Protein AF-0000000083913871 (afdb_homodimer)

Structure (mmCIF, N/CA/C/O backbone):
data_AF-0000000083913871-model_v1
#
loop_
_entity.id
_entity.type
_entity.pdbx_description
1 polymer 'HD domain-containing protein'
#
loop_
_atom_site.group_PDB
_atom_site.id
_atom_site.type_symbol
_atom_site.label_atom_id
_atom_site.label_alt_id
_atom_site.label_comp_id
_atom_site.label_asym_id
_atom_site.label_entity_id
_atom_site.label_seq_id
_atom_site.pdbx_PDB_ins_code
_atom_site.Cartn_x
_atom_site.Cartn_y
_atom_site.Cartn_z
_atom_site.occupancy
_atom_site.B_iso_or_equiv
_atom_site.auth_seq_id
_atom_site.auth_comp_id
_atom_site.auth_asym_id
_atom_site.auth_atom_id
_atom_site.pdbx_PDB_model_num
ATOM 1 N N . MET A 1 1 ? -36.656 -20.484 3.844 1 24.55 1 MET A N 1
ATOM 2 C CA . MET A 1 1 ? -36.531 -19.266 3.055 1 24.55 1 MET A CA 1
ATOM 3 C C . MET A 1 1 ? -35.25 -18.531 3.4 1 24.55 1 MET A C 1
ATOM 5 O O . MET A 1 1 ? -34.594 -17.953 2.523 1 24.55 1 MET A O 1
ATOM 9 N N . ALA A 1 2 ? -34.938 -18.344 4.68 1 31.7 2 ALA A N 1
ATOM 10 C CA . ALA A 1 2 ? -33.688 -17.734 5.098 1 31.7 2 ALA A CA 1
ATOM 11 C C . ALA A 1 2 ? -32.5 -18.578 4.664 1 31.7 2 ALA A C 1
ATOM 13 O O . ALA A 1 2 ? -31.438 -18.047 4.312 1 31.7 2 ALA A O 1
ATOM 14 N N . ASP A 1 3 ? -32.594 -19.797 4.809 1 33.78 3 ASP A N 1
ATOM 15 C CA . ASP A 1 3 ? -31.531 -20.719 4.383 1 33.78 3 ASP A CA 1
ATOM 16 C C . ASP A 1 3 ? -31.25 -20.562 2.893 1 33.78 3 ASP A C 1
ATOM 18 O O . ASP A 1 3 ? -30.094 -20.703 2.461 1 33.78 3 ASP A O 1
ATOM 22 N N . THR A 1 4 ? -32.25 -20.312 2.215 1 34.88 4 THR A N 1
ATOM 23 C CA . THR A 1 4 ? -32.156 -20.203 0.763 1 34.88 4 THR A CA 1
ATOM 24 C C . THR A 1 4 ? -31.531 -18.875 0.36 1 34.88 4 THR A C 1
ATOM 26 O O . THR A 1 4 ? -30.781 -18.797 -0.611 1 34.88 4 THR A O 1
ATOM 29 N N . VAL A 1 5 ? -31.891 -17.812 1.028 1 36.75 5 VAL A N 1
ATOM 30 C CA . VAL A 1 5 ? -31.312 -16.516 0.689 1 36.75 5 VAL A CA 1
ATOM 31 C C . VAL A 1 5 ? -29.828 -16.5 1.04 1 36.75 5 VAL A C 1
ATOM 33 O O . VAL A 1 5 ? -29.016 -15.969 0.281 1 36.75 5 VAL A O 1
ATOM 36 N N . SER A 1 6 ? -29.453 -16.969 2.238 1 42.53 6 SER A N 1
ATOM 37 C CA . SER A 1 6 ? -28.047 -17.109 2.594 1 42.53 6 SER A CA 1
ATOM 38 C C . SER A 1 6 ? -27.297 -18 1.604 1 42.53 6 SER A C 1
ATOM 40 O O . SER A 1 6 ? -26.172 -17.703 1.229 1 42.53 6 SER A O 1
ATOM 42 N N . GLU A 1 7 ? -27.984 -19.047 1.246 1 42.94 7 GLU A N 1
ATOM 43 C CA . GLU A 1 7 ? -27.469 -19.938 0.213 1 42.94 7 GLU A CA 1
ATOM 44 C C . GLU A 1 7 ? -27.422 -19.234 -1.143 1 42.94 7 GLU A C 1
ATOM 46 O O . GLU A 1 7 ? -26.469 -19.438 -1.909 1 42.94 7 GLU A O 1
ATOM 51 N N . ILE A 1 8 ? -28.484 -18.484 -1.427 1 42.75 8 ILE A N 1
ATOM 52 C CA . ILE A 1 8 ? -28.562 -17.781 -2.699 1 42.75 8 ILE A CA 1
ATOM 53 C C . ILE A 1 8 ? -27.516 -16.672 -2.748 1 42.75 8 ILE A C 1
ATOM 55 O O . ILE A 1 8 ? -26.859 -16.469 -3.777 1 42.75 8 ILE A O 1
ATOM 59 N N . MET A 1 9 ? -27.391 -15.859 -1.731 1 47.94 9 MET A N 1
ATOM 60 C CA . MET A 1 9 ? -26.375 -14.82 -1.629 1 47.94 9 MET A CA 1
ATOM 61 C C . MET A 1 9 ? -24.969 -15.438 -1.635 1 47.94 9 MET A C 1
ATOM 63 O O . MET A 1 9 ? -24.016 -14.789 -2.051 1 47.94 9 MET A O 1
ATOM 67 N N . GLU A 1 10 ? -24.969 -16.719 -1.161 1 56.38 10 GLU A N 1
ATOM 68 C CA . GLU A 1 10 ? -23.734 -17.484 -1.134 1 56.38 10 GLU A CA 1
ATOM 69 C C . GLU A 1 10 ? -23.312 -17.906 -2.539 1 56.38 10 GLU A C 1
ATOM 71 O O . GLU A 1 10 ? -22.141 -18.188 -2.785 1 56.38 10 GLU A O 1
ATOM 76 N N . ASN A 1 11 ? -24.188 -17.781 -3.48 1 65.75 11 ASN A N 1
ATOM 77 C CA . ASN A 1 11 ? -23.859 -18.344 -4.785 1 65.75 11 ASN A CA 1
ATOM 78 C C . ASN A 1 11 ? -23.703 -17.25 -5.844 1 65.75 11 ASN A C 1
ATOM 80 O O . ASN A 1 11 ? -23.688 -17.531 -7.039 1 65.75 11 ASN A O 1
ATOM 84 N N . LYS A 1 12 ? -23.656 -16 -5.344 1 79.44 12 LYS A N 1
ATOM 85 C CA . LYS A 1 12 ? -23.5 -14.953 -6.352 1 79.44 12 LYS A CA 1
ATOM 86 C C . LYS A 1 12 ? -22.062 -14.445 -6.418 1 79.44 12 LYS A C 1
ATOM 88 O O . LYS A 1 12 ? -21.359 -14.461 -5.414 1 79.44 12 LYS A O 1
ATOM 93 N N . ASN A 1 13 ? -21.672 -14.102 -7.637 1 89 13 ASN A N 1
ATOM 94 C CA . ASN A 1 13 ? -20.359 -13.516 -7.84 1 89 13 ASN A CA 1
ATOM 95 C C . ASN A 1 13 ? -20.188 -12.234 -7.023 1 89 13 ASN A C 1
ATOM 97 O O . ASN A 1 13 ? -21.156 -11.523 -6.766 1 89 13 ASN A O 1
ATOM 101 N N . LYS A 1 14 ? -19.078 -12.055 -6.539 1 92.81 14 LYS A N 1
ATOM 102 C CA . LYS A 1 14 ? -18.734 -10.844 -5.801 1 92.81 14 LYS A CA 1
ATOM 103 C C . LYS A 1 14 ? -17.938 -9.875 -6.668 1 92.81 14 LYS A C 1
ATOM 105 O O . LYS A 1 14 ? -17.062 -10.289 -7.43 1 92.81 14 LYS A O 1
ATOM 110 N N . VAL A 1 15 ? -18.25 -8.641 -6.531 1 93.5 15 VAL A N 1
ATOM 111 C CA . VAL A 1 15 ? -17.578 -7.613 -7.332 1 93.5 15 VAL A CA 1
ATOM 112 C C . VAL A 1 15 ? -16.531 -6.895 -6.484 1 93.5 15 VAL A C 1
ATOM 114 O O . VAL A 1 15 ? -16.797 -6.516 -5.344 1 93.5 15 VAL A O 1
ATOM 117 N N . PHE A 1 16 ? -15.352 -6.77 -6.977 1 93.94 16 PHE A N 1
ATOM 118 C CA . PHE A 1 16 ? -14.266 -5.988 -6.395 1 93.94 16 PHE A CA 1
ATOM 119 C C . PHE A 1 16 ? -13.906 -4.809 -7.293 1 93.94 16 PHE A C 1
ATOM 121 O O . PHE A 1 16 ? -13.867 -4.941 -8.516 1 93.94 16 PHE A O 1
ATOM 128 N N . ASN A 1 17 ? -13.664 -3.668 -6.688 1 93.75 17 ASN A N 1
ATOM 129 C CA . ASN A 1 17 ? -13.188 -2.514 -7.441 1 93.75 17 ASN A CA 1
ATOM 130 C C . ASN A 1 17 ? -11.664 -2.43 -7.434 1 93.75 17 ASN A C 1
ATOM 132 O O . ASN A 1 17 ? -11.055 -2.205 -6.387 1 93.75 17 ASN A O 1
ATOM 136 N N . ASP A 1 18 ? -11.086 -2.549 -8.586 1 95.44 18 ASP A N 1
ATOM 137 C CA . ASP A 1 18 ? -9.641 -2.537 -8.766 1 95.44 18 ASP A CA 1
ATOM 138 C C . ASP A 1 18 ? -9.203 -1.354 -9.617 1 95.44 18 ASP A C 1
ATOM 140 O O . ASP A 1 18 ? -9.781 -1.098 -10.68 1 95.44 18 ASP A O 1
ATOM 144 N N . PRO A 1 19 ? -8.211 -0.637 -9.156 1 95.56 19 PRO A N 1
ATOM 145 C CA . PRO A 1 19 ? -7.816 0.56 -9.906 1 95.56 19 PRO A CA 1
ATOM 146 C C . PRO A 1 19 ? -7.211 0.233 -11.266 1 95.56 19 PRO A C 1
ATOM 148 O O . PRO A 1 19 ? -7.148 1.101 -12.141 1 95.56 19 PRO A O 1
ATOM 151 N N . ILE A 1 20 ? -6.789 -0.951 -11.492 1 95.81 20 ILE A N 1
ATOM 152 C CA . ILE A 1 20 ? -6.133 -1.325 -12.742 1 95.81 20 ILE A CA 1
ATOM 153 C C . ILE A 1 20 ? -7.145 -1.979 -13.68 1 95.81 20 ILE A C 1
ATOM 155 O O . ILE A 1 20 ? -7.223 -1.625 -14.859 1 95.81 20 ILE A O 1
ATOM 159 N N . HIS A 1 21 ? -7.973 -2.875 -13.133 1 95.75 21 HIS A N 1
ATOM 160 C CA . HIS A 1 21 ? -8.812 -3.723 -13.969 1 95.75 21 HIS A CA 1
ATOM 161 C C . HIS A 1 21 ? -10.281 -3.318 -13.859 1 95.75 21 HIS A C 1
ATOM 163 O O . HIS A 1 21 ? -11.148 -3.918 -14.508 1 95.75 21 HIS A O 1
ATOM 169 N N . GLY A 1 22 ? -10.57 -2.311 -13.055 1 94.38 22 GLY A N 1
ATOM 170 C CA . GLY A 1 22 ? -11.953 -1.902 -12.891 1 94.38 22 GLY A CA 1
ATOM 171 C C . GLY A 1 22 ? -12.75 -2.842 -12 1 94.38 22 GLY A C 1
ATOM 172 O O . GLY A 1 22 ? -12.25 -3.299 -10.969 1 94.38 22 GLY A O 1
ATOM 173 N N . ASN A 1 23 ? -14 -3.084 -12.344 1 93.25 23 ASN A N 1
ATOM 174 C CA . ASN A 1 23 ? -14.844 -3.99 -11.578 1 93.25 23 ASN A CA 1
ATOM 175 C C . ASN A 1 23 ? -14.578 -5.449 -11.938 1 93.25 23 ASN A C 1
ATOM 177 O O . ASN A 1 23 ? -14.875 -5.883 -13.055 1 93.25 23 ASN A O 1
ATOM 181 N N . ILE A 1 24 ? -14.07 -6.133 -10.977 1 94.81 24 ILE A N 1
ATOM 182 C CA . ILE A 1 24 ? -13.742 -7.547 -11.133 1 94.81 24 ILE A CA 1
ATOM 183 C C . ILE A 1 24 ? -14.828 -8.406 -10.477 1 94.81 24 ILE A C 1
ATOM 185 O O . ILE A 1 24 ? -15.164 -8.203 -9.312 1 94.81 24 ILE A O 1
ATOM 189 N N . GLU A 1 25 ? -15.336 -9.273 -11.242 1 94.88 25 GLU A N 1
ATOM 190 C CA . GLU A 1 25 ? -16.281 -10.242 -10.68 1 94.88 25 GLU A CA 1
ATOM 191 C C . GLU A 1 25 ? -15.609 -11.586 -10.422 1 94.88 25 GLU A C 1
ATOM 193 O O . GLU A 1 25 ? -15 -12.164 -11.32 1 94.88 25 GLU A O 1
ATOM 198 N N . LEU A 1 26 ? -15.758 -12.062 -9.227 1 96.81 26 LEU A N 1
ATOM 199 C CA . LEU A 1 26 ? -15.125 -13.32 -8.875 1 96.81 26 LEU A CA 1
ATOM 200 C C . LEU A 1 26 ? -16.156 -14.352 -8.445 1 96.81 26 LEU A C 1
ATOM 202 O O . LEU A 1 26 ? -17.141 -14.016 -7.777 1 96.81 26 LEU A O 1
ATOM 206 N N . HIS A 1 27 ? -15.961 -15.578 -8.867 1 97 27 HIS A N 1
ATOM 207 C CA . HIS A 1 27 ? -16.781 -16.719 -8.484 1 97 27 HIS A CA 1
ATOM 208 C C . HIS A 1 27 ? -16.781 -16.922 -6.973 1 97 27 HIS A C 1
ATOM 210 O O . HIS A 1 27 ? -15.766 -16.688 -6.312 1 97 27 HIS A O 1
ATOM 216 N N . PRO A 1 28 ? -17.844 -17.406 -6.375 1 96.5 28 PRO A N 1
ATOM 217 C CA . PRO A 1 28 ? -17.969 -17.562 -4.926 1 96.5 28 PRO A CA 1
ATOM 218 C C . PRO A 1 28 ? -16.859 -18.406 -4.32 1 96.5 28 PRO A C 1
ATOM 220 O O . PRO A 1 28 ? -16.422 -18.141 -3.197 1 96.5 28 PRO A O 1
ATOM 223 N N . ILE A 1 29 ? -16.422 -19.391 -5.031 1 97.06 29 ILE A N 1
ATOM 224 C CA . ILE A 1 29 ? -15.375 -20.234 -4.477 1 97.06 29 ILE A CA 1
ATOM 225 C C . ILE A 1 29 ? -14.086 -19.438 -4.309 1 97.06 29 ILE A C 1
ATOM 227 O O . ILE A 1 29 ? -13.328 -19.656 -3.367 1 97.06 29 ILE A O 1
ATOM 231 N N . LEU A 1 30 ? -13.789 -18.516 -5.262 1 98.44 30 LEU A N 1
ATOM 232 C CA . LEU A 1 30 ? -12.633 -17.641 -5.129 1 98.44 30 LEU A CA 1
ATOM 233 C C . LEU A 1 30 ? -12.781 -16.734 -3.91 1 98.44 30 LEU A C 1
ATOM 235 O O . LEU A 1 30 ? -11.812 -16.516 -3.18 1 98.44 30 LEU A O 1
ATOM 239 N N . VAL A 1 31 ? -13.969 -16.266 -3.664 1 97.69 31 VAL A N 1
ATOM 240 C CA . VAL A 1 31 ? -14.242 -15.391 -2.529 1 97.69 31 VAL A CA 1
ATOM 241 C C . VAL A 1 31 ? -14.016 -16.156 -1.225 1 97.69 31 VAL A C 1
ATOM 243 O O . VAL A 1 31 ? -13.453 -15.609 -0.27 1 97.69 31 VAL A O 1
ATOM 246 N N . LYS A 1 32 ? -14.43 -17.375 -1.192 1 97.81 32 LYS A N 1
ATOM 247 C CA . LYS A 1 32 ? -14.219 -18.203 -0.006 1 97.81 32 LYS A CA 1
ATOM 248 C C . LYS A 1 32 ? -12.727 -18.375 0.289 1 97.81 32 LYS A C 1
ATOM 250 O O . LYS A 1 32 ? -12.32 -18.422 1.452 1 97.81 32 LYS A O 1
ATOM 255 N N . ILE A 1 33 ? -11.938 -18.484 -0.729 1 98.56 33 ILE A N 1
ATOM 256 C CA . ILE A 1 33 ? -10.492 -18.594 -0.563 1 98.56 33 ILE A CA 1
ATOM 257 C C . ILE A 1 33 ? -9.914 -17.281 -0.067 1 98.56 33 ILE A C 1
ATOM 259 O O . ILE A 1 33 ? -9.062 -17.266 0.828 1 98.56 33 ILE A O 1
ATOM 263 N N . ILE A 1 34 ? -10.383 -16.188 -0.629 1 98.38 34 ILE A N 1
ATOM 264 C CA . ILE A 1 34 ? -9.93 -14.852 -0.236 1 98.38 34 ILE A CA 1
ATOM 265 C C . ILE A 1 34 ? -10.219 -14.625 1.245 1 98.38 34 ILE A C 1
ATOM 267 O O . ILE A 1 34 ? -9.43 -13.992 1.949 1 98.38 34 ILE A O 1
ATOM 271 N N . ASP A 1 35 ? -11.336 -15.211 1.711 1 97.69 35 ASP A N 1
ATOM 272 C CA . ASP A 1 35 ? -11.797 -14.992 3.076 1 97.69 35 ASP A CA 1
ATOM 273 C C . ASP A 1 35 ? -11.141 -15.977 4.043 1 97.69 35 ASP A C 1
ATOM 275 O O . ASP A 1 35 ? -11.797 -16.5 4.941 1 97.69 35 ASP A O 1
ATOM 279 N N . THR A 1 36 ? -9.914 -16.359 3.846 1 98.62 36 THR A N 1
ATOM 280 C CA . THR A 1 36 ? -9.117 -17.188 4.742 1 98.62 36 THR A CA 1
ATOM 281 C C . THR A 1 36 ? -7.906 -16.406 5.266 1 98.62 36 THR A C 1
ATOM 283 O O . THR A 1 36 ? -7.406 -15.5 4.602 1 98.62 36 THR A O 1
ATOM 286 N N . PRO A 1 37 ? -7.438 -16.766 6.5 1 98.31 37 PRO A N 1
ATOM 287 C CA . PRO A 1 37 ? -6.258 -16.094 7.043 1 98.31 37 PRO A CA 1
ATOM 288 C C . PRO A 1 37 ? -5.027 -16.25 6.152 1 98.31 37 PRO A C 1
ATOM 290 O O . PRO A 1 37 ? -4.211 -15.328 6.055 1 98.31 37 PRO A O 1
ATOM 293 N N . GLN A 1 38 ? -4.926 -17.453 5.492 1 98.62 38 GLN A N 1
ATOM 294 C CA . GLN A 1 38 ? -3.775 -17.734 4.641 1 98.62 38 GLN A CA 1
ATOM 295 C C . GLN A 1 38 ? -3.707 -16.766 3.467 1 98.62 38 GLN A C 1
ATOM 297 O O . GLN A 1 38 ? -2.625 -16.312 3.098 1 98.62 38 GLN A O 1
ATOM 302 N N . PHE A 1 39 ? -4.879 -16.422 2.885 1 98.75 39 PHE A N 1
ATOM 303 C CA . PHE A 1 39 ? -4.891 -15.477 1.77 1 98.75 39 PHE A CA 1
ATOM 304 C C . PHE A 1 39 ? -4.816 -14.047 2.271 1 98.75 39 PHE A C 1
ATOM 306 O O . PHE A 1 39 ? -4.094 -13.219 1.707 1 98.75 39 PHE A O 1
ATOM 313 N N . GLN A 1 40 ? -5.551 -13.68 3.35 1 98.5 40 GLN A N 1
ATOM 314 C CA . GLN A 1 40 ? -5.598 -12.328 3.891 1 98.5 40 GLN A CA 1
ATOM 315 C C . GLN A 1 40 ? -4.215 -11.859 4.336 1 98.5 40 GLN A C 1
ATOM 317 O O . GLN A 1 40 ? -3.906 -10.672 4.273 1 98.5 40 GLN A O 1
ATOM 322 N N . ARG A 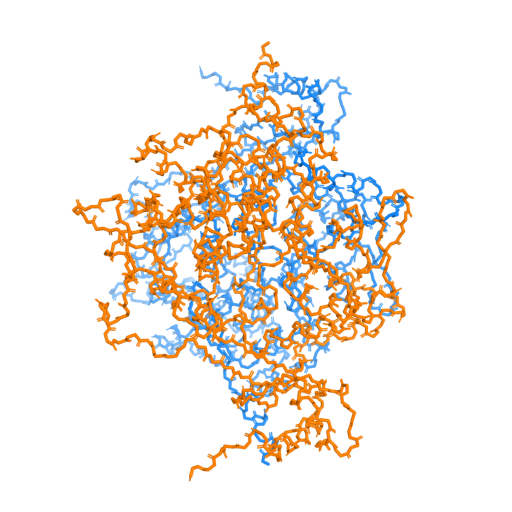1 41 ? -3.379 -12.812 4.664 1 97.75 41 ARG A N 1
ATOM 323 C CA . ARG A 1 41 ? -2.012 -12.516 5.086 1 97.75 41 ARG A CA 1
ATOM 324 C C . ARG A 1 41 ? -1.247 -11.781 3.994 1 97.75 41 ARG A C 1
ATOM 326 O O . ARG A 1 41 ? -0.351 -10.984 4.285 1 97.75 41 ARG A O 1
ATOM 333 N N . LEU A 1 42 ? -1.631 -11.977 2.77 1 98.44 42 LEU A N 1
ATOM 334 C CA . LEU A 1 42 ? -0.939 -11.398 1.624 1 98.44 42 LEU A CA 1
ATOM 335 C C . LEU A 1 42 ? -1.078 -9.875 1.619 1 98.44 42 LEU A C 1
ATOM 337 O O . LEU A 1 42 ? -0.326 -9.188 0.932 1 98.44 42 LEU A O 1
ATOM 341 N N . ARG A 1 43 ? -2.012 -9.266 2.465 1 97.88 43 ARG A N 1
ATOM 342 C CA . ARG A 1 43 ? -2.16 -7.82 2.605 1 97.88 43 ARG A CA 1
ATOM 343 C C . ARG A 1 43 ? -0.923 -7.199 3.246 1 97.88 43 ARG A C 1
ATOM 345 O O . ARG A 1 43 ? -0.696 -5.992 3.131 1 97.88 43 ARG A O 1
ATOM 352 N N . ASN A 1 44 ? -0.16 -8.023 3.887 1 97.5 44 ASN A N 1
ATOM 353 C CA . ASN A 1 44 ? 0.978 -7.508 4.641 1 97.5 44 ASN A CA 1
ATOM 354 C C . ASN A 1 44 ? 2.299 -8.055 4.105 1 97.5 44 ASN A C 1
ATOM 356 O O . ASN A 1 44 ? 3.262 -8.211 4.855 1 97.5 44 ASN A O 1
ATOM 360 N N . ILE A 1 45 ? 2.273 -8.453 2.885 1 98.19 45 ILE A N 1
ATOM 361 C CA . ILE A 1 45 ? 3.482 -8.828 2.162 1 98.19 45 ILE A CA 1
ATOM 362 C C . ILE A 1 45 ? 3.633 -7.957 0.919 1 98.19 45 ILE A C 1
ATOM 364 O O . ILE A 1 45 ? 2.871 -8.094 -0.04 1 98.19 45 ILE A O 1
ATOM 368 N N . LYS A 1 46 ? 4.617 -7.109 0.974 1 97.88 46 LYS A N 1
ATOM 369 C CA . LYS A 1 46 ? 4.836 -6.156 -0.109 1 97.88 46 LYS A CA 1
ATOM 370 C C . LYS A 1 46 ? 5.121 -6.871 -1.426 1 97.88 46 LYS A C 1
ATOM 372 O O . LYS A 1 46 ? 5.855 -7.859 -1.453 1 97.88 46 LYS A O 1
ATOM 377 N N . GLN A 1 47 ? 4.59 -6.324 -2.52 1 97.88 47 GLN A N 1
ATOM 378 C CA . GLN A 1 47 ? 4.859 -6.848 -3.855 1 97.88 47 GLN A CA 1
ATOM 379 C C . GLN A 1 47 ? 6.309 -6.586 -4.266 1 97.88 47 GLN A C 1
ATOM 381 O O . GLN A 1 47 ? 6.934 -7.426 -4.914 1 97.88 47 GLN A O 1
ATOM 386 N N . LEU A 1 48 ? 6.82 -5.387 -3.832 1 97.5 48 LEU A N 1
ATOM 387 C CA . LEU A 1 48 ? 8.125 -4.973 -4.344 1 97.5 48 LEU A CA 1
ATOM 388 C C . LEU A 1 48 ? 9.141 -4.844 -3.215 1 97.5 48 LEU A C 1
ATOM 390 O O . LEU A 1 48 ? 10.133 -4.133 -3.35 1 97.5 48 LEU A O 1
ATOM 394 N N . GLY A 1 49 ? 8.883 -5.375 -2.088 1 96.44 49 GLY A N 1
ATOM 395 C CA . GLY A 1 49 ? 9.836 -5.473 -0.991 1 96.44 49 GLY A CA 1
ATOM 396 C C . GLY A 1 49 ? 10.508 -4.152 -0.662 1 96.44 49 GLY A C 1
ATOM 397 O O . GLY A 1 49 ? 9.828 -3.156 -0.398 1 96.44 49 GLY A O 1
ATOM 398 N N . GLY A 1 50 ? 11.828 -4.094 -0.846 1 96.62 50 GLY A N 1
ATOM 399 C CA . GLY A 1 50 ? 12.648 -2.947 -0.479 1 96.62 50 GLY A CA 1
ATOM 400 C C . GLY A 1 50 ? 12.453 -1.758 -1.4 1 96.62 50 GLY A C 1
ATOM 401 O O . GLY A 1 50 ? 12.82 -0.634 -1.058 1 96.62 50 GLY A O 1
ATOM 402 N N . VAL A 1 51 ? 11.859 -1.948 -2.549 1 97.62 51 VAL A N 1
ATOM 403 C CA . VAL A 1 51 ? 11.648 -0.875 -3.518 1 97.62 51 VAL A CA 1
ATOM 404 C C . VAL A 1 51 ? 10.797 0.225 -2.895 1 97.62 51 VAL A C 1
ATOM 406 O O . VAL A 1 51 ? 10.953 1.404 -3.219 1 97.62 51 VAL A O 1
ATOM 409 N N . TYR A 1 52 ? 9.953 -0.131 -1.908 1 97.5 52 TYR A N 1
ATOM 410 C CA . TYR A 1 52 ? 9.078 0.827 -1.238 1 97.5 52 TYR A CA 1
ATOM 411 C C . TYR A 1 52 ? 9.898 1.884 -0.501 1 97.5 52 TYR A C 1
ATOM 413 O O . TYR A 1 52 ? 9.43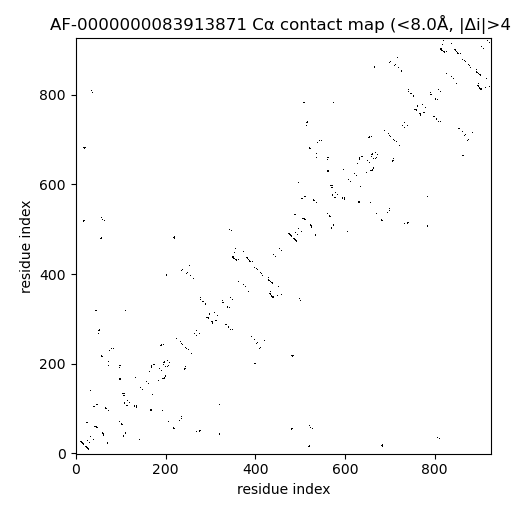 3.006 -0.296 1 97.5 52 TYR A O 1
ATOM 421 N N . TYR A 1 53 ? 11.094 1.598 -0.176 1 96.88 53 TYR A N 1
ATOM 422 C CA . TYR A 1 53 ? 11.945 2.523 0.57 1 96.88 53 TYR A CA 1
ATOM 423 C C . TYR A 1 53 ? 12.648 3.496 -0.368 1 96.88 53 TYR A C 1
ATOM 425 O O . TYR A 1 53 ? 13.336 4.414 0.082 1 96.88 53 TYR A O 1
ATOM 433 N N . VAL A 1 54 ? 12.445 3.34 -1.675 1 95.81 54 VAL A N 1
ATOM 434 C CA . VAL A 1 54 ? 13.039 4.227 -2.668 1 95.81 54 VAL A CA 1
ATOM 435 C C . VAL A 1 54 ? 11.938 4.934 -3.455 1 95.81 54 VAL A C 1
ATOM 437 O O . VAL A 1 54 ? 12.039 6.133 -3.73 1 95.81 54 VAL A O 1
ATOM 440 N N . TYR A 1 55 ? 10.938 4.156 -3.846 1 95.25 55 TYR A N 1
ATOM 441 C CA . TYR A 1 55 ? 9.766 4.676 -4.547 1 95.25 55 TYR A CA 1
ATOM 442 C C . TYR A 1 55 ? 8.562 4.766 -3.611 1 95.25 55 TYR A C 1
ATOM 444 O O . TYR A 1 55 ? 7.891 3.764 -3.361 1 95.25 55 TYR A O 1
ATOM 452 N N . PRO A 1 56 ? 8.188 5.918 -3.215 1 93.88 56 PRO A N 1
ATOM 453 C CA . PRO A 1 56 ? 7.105 6.043 -2.238 1 93.88 56 PRO A CA 1
ATOM 454 C C . PRO A 1 56 ? 5.789 5.453 -2.738 1 93.88 56 PRO A C 1
ATOM 456 O O . PRO A 1 56 ? 4.953 5.031 -1.937 1 93.88 56 PRO A O 1
ATOM 459 N N . GLY A 1 57 ? 5.613 5.348 -3.992 1 94.75 57 GLY A N 1
ATOM 460 C CA . GLY A 1 57 ? 4.371 4.812 -4.531 1 94.75 57 GLY A CA 1
ATOM 461 C C . GLY A 1 57 ? 4.312 3.299 -4.512 1 94.75 57 GLY A C 1
ATOM 462 O O . GLY A 1 57 ? 3.244 2.709 -4.695 1 94.75 57 GLY A O 1
ATOM 463 N N . ALA A 1 58 ? 5.398 2.602 -4.27 1 96.81 58 ALA A N 1
ATOM 464 C CA . ALA A 1 58 ? 5.473 1.146 -4.34 1 96.81 58 ALA A CA 1
ATOM 465 C C . ALA A 1 58 ? 4.93 0.505 -3.064 1 96.81 58 ALA A C 1
ATOM 467 O O . ALA A 1 58 ? 5.586 -0.347 -2.461 1 96.81 58 ALA A O 1
ATOM 468 N N . SER A 1 59 ? 3.715 0.871 -2.664 1 97.12 59 SER A N 1
ATOM 469 C CA . SER A 1 59 ? 3.154 0.468 -1.379 1 97.12 59 SER A CA 1
ATOM 470 C C . SER A 1 59 ? 2.246 -0.749 -1.529 1 97.12 59 SER A C 1
ATOM 472 O O . SER A 1 59 ? 1.801 -1.322 -0.534 1 97.12 59 SER A O 1
ATOM 474 N N . HIS A 1 60 ? 1.995 -1.225 -2.756 1 97.94 60 HIS A N 1
ATOM 475 C CA . HIS A 1 60 ? 1.021 -2.285 -2.988 1 97.94 60 HIS A CA 1
ATOM 476 C C . HIS A 1 60 ? 1.548 -3.633 -2.508 1 97.94 60 HIS A C 1
ATOM 478 O O . HIS A 1 60 ? 2.75 -3.789 -2.283 1 97.94 60 HIS A O 1
ATOM 484 N N . ASN A 1 61 ? 0.624 -4.578 -2.311 1 98.44 61 ASN A N 1
ATOM 485 C CA . ASN A 1 61 ? 0.916 -5.871 -1.698 1 98.44 61 ASN A CA 1
ATOM 486 C C . ASN A 1 61 ? 0.494 -7.027 -2.602 1 98.44 61 ASN A C 1
ATOM 488 O O . ASN A 1 61 ? -0.103 -6.812 -3.656 1 98.44 61 ASN A O 1
ATOM 492 N N . ARG A 1 62 ? 0.859 -8.188 -2.201 1 98.62 62 ARG A N 1
ATOM 493 C CA . ARG A 1 62 ? 0.608 -9.375 -3.016 1 98.62 62 ARG A CA 1
ATOM 494 C C . ARG A 1 62 ? -0.875 -9.727 -3.025 1 98.62 62 ARG A C 1
ATOM 496 O O . ARG A 1 62 ? -1.349 -10.414 -3.934 1 98.62 62 ARG A O 1
ATOM 503 N N . PHE A 1 63 ? -1.685 -9.258 -2.076 1 98.69 63 PHE A N 1
ATOM 504 C CA . PHE A 1 63 ? -3.119 -9.508 -2.004 1 98.69 63 PHE A CA 1
ATOM 505 C C . PHE A 1 63 ? -3.814 -9.047 -3.277 1 98.69 63 PHE A C 1
ATOM 507 O O . PHE A 1 63 ? -4.453 -9.844 -3.969 1 98.69 63 P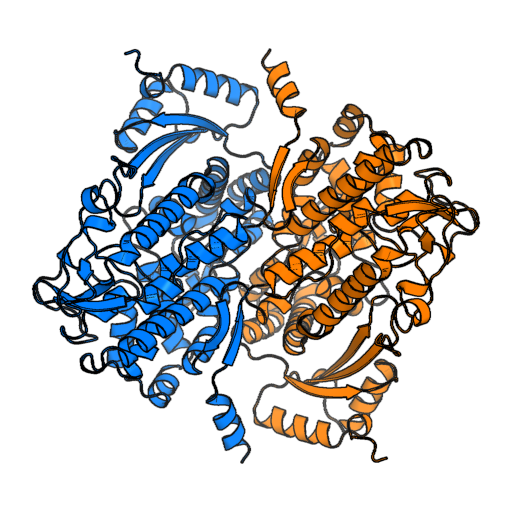HE A O 1
ATOM 514 N N . GLU A 1 64 ? -3.703 -7.762 -3.6 1 98.31 64 GLU A N 1
ATOM 515 C CA . GLU A 1 64 ? -4.395 -7.223 -4.77 1 98.31 64 GLU A CA 1
ATOM 516 C C . GLU A 1 64 ? -3.787 -7.758 -6.062 1 98.31 64 GLU A C 1
ATOM 518 O O . GLU A 1 64 ? -4.492 -7.941 -7.055 1 98.31 64 GLU A O 1
ATOM 523 N N . HIS A 1 65 ? -2.475 -8.031 -6.035 1 98.62 65 HIS A N 1
ATOM 524 C CA . HIS A 1 65 ? -1.853 -8.648 -7.199 1 98.62 65 HIS A CA 1
ATOM 525 C C . HIS A 1 65 ? -2.492 -9.992 -7.516 1 98.62 65 HIS A C 1
ATOM 527 O O . HIS A 1 65 ? -2.875 -10.25 -8.664 1 98.62 65 HIS A O 1
ATOM 533 N N . SER A 1 66 ? -2.646 -10.812 -6.508 1 98.81 66 SER A N 1
ATOM 534 C CA . SER A 1 66 ? -3.18 -12.156 -6.695 1 98.81 66 SER A CA 1
ATOM 535 C C . SER A 1 66 ? -4.617 -12.117 -7.203 1 98.81 66 SER A C 1
ATOM 537 O O . SER A 1 66 ? -5.008 -12.938 -8.039 1 98.81 66 SER A O 1
ATOM 539 N N . ILE A 1 67 ? -5.383 -11.203 -6.742 1 98.69 67 ILE A N 1
ATOM 540 C CA . ILE A 1 67 ? -6.758 -11.039 -7.203 1 98.69 67 ILE A CA 1
ATOM 541 C C . ILE A 1 67 ? -6.766 -10.68 -8.688 1 98.69 67 ILE A C 1
ATOM 543 O O . ILE A 1 67 ? -7.543 -11.234 -9.461 1 98.69 67 ILE A O 1
ATOM 547 N N . GLY A 1 68 ? -5.871 -9.766 -9.039 1 98.5 68 GLY A N 1
ATOM 548 C CA . GLY A 1 68 ? -5.762 -9.391 -10.445 1 98.5 68 GLY A CA 1
ATOM 549 C C . GLY A 1 68 ? -5.371 -10.547 -11.344 1 98.5 68 GLY A C 1
ATOM 550 O O . GLY A 1 68 ? -5.875 -10.664 -12.461 1 98.5 68 GLY A O 1
ATOM 551 N N . VAL A 1 69 ? -4.516 -11.391 -10.828 1 98.81 69 VAL A N 1
ATOM 552 C CA . VAL A 1 69 ? -4.066 -12.539 -11.617 1 98.81 69 VAL A CA 1
ATOM 553 C C . VAL A 1 69 ? -5.234 -13.492 -11.844 1 98.81 69 VAL A C 1
ATOM 555 O O . VAL A 1 69 ? -5.43 -13.992 -12.953 1 98.81 69 VAL A O 1
ATOM 558 N N . ALA A 1 70 ? -5.984 -13.789 -10.82 1 98.81 70 ALA A N 1
ATOM 559 C CA . ALA A 1 70 ? -7.156 -14.648 -10.953 1 98.81 70 ALA A CA 1
ATOM 560 C C . ALA A 1 70 ? -8.141 -14.094 -11.977 1 98.81 70 ALA A C 1
ATOM 562 O O . ALA A 1 70 ? -8.703 -14.852 -12.773 1 98.81 70 ALA A O 1
ATOM 563 N N . TYR A 1 71 ? -8.32 -12.82 -11.984 1 98.31 71 TYR A N 1
ATOM 564 C CA . TYR A 1 71 ? -9.227 -12.164 -12.914 1 98.31 71 TYR A CA 1
ATOM 565 C C . TYR A 1 71 ? -8.758 -12.344 -14.352 1 98.31 71 TYR A C 1
ATOM 567 O O . TYR A 1 71 ? -9.531 -12.758 -15.219 1 98.31 71 TYR A O 1
ATOM 575 N N . LEU A 1 72 ? -7.461 -12.047 -14.602 1 98.69 72 LEU A N 1
ATOM 576 C CA . LEU A 1 72 ? -6.906 -12.133 -15.945 1 98.69 72 LEU A CA 1
ATOM 577 C C . LEU A 1 72 ? -6.918 -13.57 -16.453 1 98.69 72 LEU A C 1
ATOM 579 O O . LEU A 1 72 ? -7.121 -13.82 -17.641 1 98.69 72 LEU A O 1
ATOM 583 N N . ALA A 1 73 ? -6.684 -14.5 -15.531 1 98.81 73 ALA A N 1
ATOM 584 C CA . ALA A 1 73 ? -6.762 -15.914 -15.898 1 98.81 73 ALA A CA 1
ATOM 585 C C . ALA A 1 73 ? -8.156 -16.266 -16.406 1 98.81 73 ALA A C 1
ATOM 587 O O . ALA A 1 73 ? -8.297 -16.969 -17.422 1 98.81 73 ALA A O 1
ATOM 588 N N . GLY A 1 74 ? -9.148 -15.797 -15.695 1 98.19 74 GLY A N 1
ATOM 589 C CA . GLY A 1 74 ? -10.516 -16.016 -16.125 1 98.19 74 GLY A CA 1
ATOM 590 C C . GLY A 1 74 ? -10.828 -15.391 -17.469 1 98.19 74 GLY A C 1
ATOM 591 O O . GLY A 1 74 ? -11.469 -16.016 -18.328 1 98.19 74 GLY A O 1
ATOM 592 N N . GLU A 1 75 ? -10.352 -14.211 -17.703 1 97.88 75 GLU A N 1
ATOM 593 C CA . GLU A 1 75 ? -10.578 -13.508 -18.953 1 97.88 75 GLU A CA 1
ATOM 594 C C . GLU A 1 75 ? -9.953 -14.25 -20.125 1 97.88 75 GLU A C 1
ATOM 596 O O . GLU A 1 75 ? -10.57 -14.398 -21.188 1 97.88 75 GLU A O 1
ATOM 601 N N . LEU A 1 76 ? -8.75 -14.695 -19.938 1 98.56 76 LEU A N 1
ATOM 602 C CA . LEU A 1 76 ? -8.047 -15.414 -21 1 98.56 76 LEU A CA 1
ATOM 603 C C . LEU A 1 76 ? -8.766 -16.719 -21.359 1 98.56 76 LEU A C 1
ATOM 605 O O . LEU A 1 76 ? -9.008 -16.984 -22.531 1 98.56 76 LEU A O 1
ATOM 609 N N . LEU A 1 77 ? -9.156 -17.5 -20.391 1 98.38 77 LEU A N 1
ATOM 610 C CA . LEU A 1 77 ? -9.781 -18.797 -20.641 1 98.38 77 LEU A CA 1
ATOM 611 C C . LEU A 1 77 ? -11.164 -18.625 -21.25 1 98.38 77 LEU A C 1
ATOM 613 O O . LEU A 1 77 ? -11.57 -19.406 -22.109 1 98.38 77 LEU A O 1
ATOM 617 N N . GLN A 1 78 ? -11.859 -17.609 -20.75 1 97.12 78 GLN A N 1
ATOM 618 C CA . GLN A 1 78 ? -13.172 -17.359 -21.328 1 97.12 78 GLN A CA 1
ATOM 619 C C . GLN A 1 78 ? -13.047 -16.984 -22.812 1 97.12 78 GLN A C 1
ATOM 621 O O . GLN A 1 78 ? -13.859 -17.406 -23.625 1 97.12 78 GLN A O 1
ATOM 626 N N . THR A 1 79 ? -12.086 -16.203 -23.109 1 97.69 79 THR A N 1
ATOM 627 C CA . THR A 1 79 ? -11.852 -15.812 -24.5 1 97.69 79 THR A CA 1
ATOM 628 C C . THR A 1 79 ? -11.508 -17.031 -25.359 1 97.69 79 THR A C 1
ATOM 630 O O . THR A 1 79 ? -12.055 -17.203 -26.453 1 97.69 79 THR A O 1
ATOM 633 N N . LEU A 1 80 ? -10.633 -17.891 -24.906 1 97.94 80 LEU A N 1
ATOM 634 C CA . LEU A 1 80 ? -10.242 -19.109 -25.625 1 97.94 80 LEU A CA 1
ATOM 635 C C . LEU A 1 80 ? -11.43 -20.047 -25.781 1 97.94 80 LEU A C 1
ATOM 637 O O . LEU A 1 80 ? -11.625 -20.641 -26.844 1 97.94 80 LEU A O 1
ATOM 641 N N . LYS A 1 81 ? -12.164 -20.172 -24.734 1 97.38 81 LYS A N 1
ATOM 642 C CA . LYS A 1 81 ? -13.352 -21.031 -24.734 1 97.38 81 LYS A CA 1
ATOM 643 C C . LYS A 1 81 ? -14.352 -20.578 -25.797 1 97.38 81 LYS A C 1
ATOM 645 O O . LYS A 1 81 ? -14.883 -21.406 -26.531 1 97.38 81 LYS A O 1
ATOM 650 N N . GLU A 1 82 ? -14.562 -19.328 -25.859 1 96.56 82 GLU A N 1
ATOM 651 C CA . GLU A 1 82 ? -15.531 -18.781 -26.812 1 96.56 82 GLU A CA 1
ATOM 652 C C . GLU A 1 82 ? -15.016 -18.875 -28.25 1 96.56 82 GLU A C 1
ATOM 654 O O . GLU A 1 82 ? -15.781 -19.172 -29.172 1 96.56 82 GLU A O 1
ATOM 659 N N . LYS A 1 83 ? -13.812 -18.734 -28.453 1 95.62 83 LYS A N 1
ATOM 660 C CA . LYS A 1 83 ? -13.219 -18.703 -29.781 1 95.62 83 LYS A CA 1
ATOM 66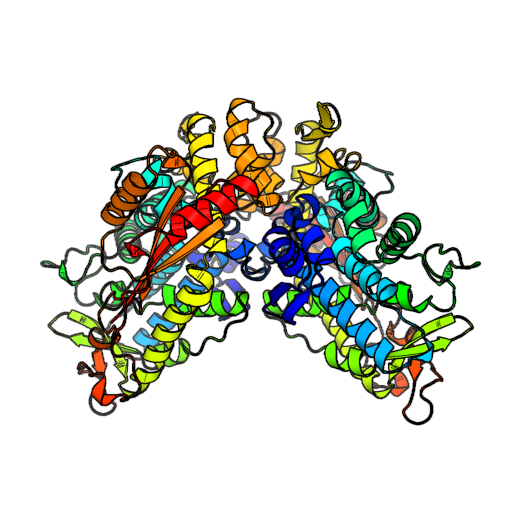1 C C . LYS A 1 83 ? -13.008 -20.125 -30.328 1 95.62 83 LYS A C 1
ATOM 663 O O . LYS A 1 83 ? -13.086 -20.359 -31.531 1 95.62 83 LYS A O 1
ATOM 668 N N . GLN A 1 84 ? -12.609 -21 -29.422 1 96.75 84 GLN A N 1
ATOM 669 C CA . GLN A 1 84 ? -12.266 -22.359 -29.844 1 96.75 84 GLN A CA 1
ATOM 670 C C . GLN A 1 84 ? -13.023 -23.391 -29.016 1 96.75 84 GLN A C 1
ATOM 672 O O . GLN A 1 84 ? -12.445 -24.016 -28.125 1 96.75 84 GLN A O 1
ATOM 677 N N . ARG A 1 85 ? -14.172 -23.734 -29.453 1 94.69 85 ARG A N 1
ATOM 678 C CA . ARG A 1 85 ? -15.047 -24.672 -28.734 1 94.69 85 ARG A CA 1
ATOM 679 C C . ARG A 1 85 ? -14.469 -26.078 -28.734 1 94.69 85 ARG A C 1
ATOM 681 O O . ARG A 1 85 ? -14.703 -26.844 -27.812 1 94.69 85 ARG A O 1
ATOM 688 N N . LYS A 1 86 ? -13.648 -26.344 -29.672 1 94.44 86 LYS A N 1
ATOM 689 C CA . LYS A 1 86 ? -13.07 -27.672 -29.828 1 94.44 86 LYS A CA 1
ATOM 690 C C . LYS A 1 86 ? -12.102 -28 -28.703 1 94.44 86 LYS A C 1
ATOM 692 O O . LYS A 1 86 ? -11.797 -29.156 -28.453 1 94.44 86 LYS A O 1
ATOM 697 N N . LEU A 1 87 ? -11.68 -26.969 -27.984 1 95.56 87 LEU A N 1
ATOM 698 C CA . LEU A 1 87 ? -10.75 -27.172 -26.875 1 95.56 87 LEU A CA 1
ATOM 699 C C . LEU A 1 87 ? -11.453 -27.797 -25.672 1 95.56 87 LEU A C 1
ATOM 701 O O . LEU A 1 87 ? -10.797 -28.312 -24.766 1 95.56 87 LEU A O 1
ATOM 705 N N . ARG A 1 88 ? -12.773 -27.656 -25.578 1 95.25 88 ARG A N 1
ATOM 706 C CA . ARG A 1 88 ? -13.602 -28.234 -24.531 1 95.25 88 ARG A CA 1
ATOM 707 C C . ARG A 1 88 ? -13.164 -27.75 -23.156 1 95.25 88 ARG A C 1
ATOM 709 O O . ARG A 1 88 ? -12.984 -28.547 -22.234 1 95.25 88 ARG A O 1
ATOM 716 N N . ILE A 1 89 ? -12.891 -26.516 -23.062 1 97.12 89 ILE A N 1
ATOM 717 C CA . ILE A 1 89 ? -12.664 -25.891 -21.766 1 97.12 89 ILE A CA 1
ATOM 718 C C . ILE A 1 89 ? -13.961 -25.875 -20.969 1 97.12 89 ILE A C 1
ATOM 720 O O . ILE A 1 89 ? -14.945 -25.266 -21.391 1 97.12 89 ILE A O 1
ATOM 724 N N . ASP A 1 90 ? -14.055 -26.516 -19.891 1 95.38 90 ASP A N 1
ATOM 725 C CA . ASP A 1 90 ? -15.273 -26.516 -19.094 1 95.38 90 ASP A CA 1
ATOM 726 C C . ASP A 1 90 ? -15.133 -25.625 -17.875 1 95.38 90 ASP A C 1
ATOM 728 O O . ASP A 1 90 ? -14.094 -24.969 -17.688 1 95.38 90 ASP A O 1
ATOM 732 N N . GLU A 1 91 ? -16.156 -25.531 -17.094 1 95.38 91 GLU A N 1
ATOM 733 C CA . GLU A 1 91 ? -16.188 -24.641 -15.953 1 95.38 91 GLU A CA 1
ATOM 734 C C . GLU A 1 91 ? -15.172 -25.062 -14.891 1 95.38 91 GLU A C 1
ATOM 736 O O . GLU A 1 91 ? -14.594 -24.219 -14.203 1 95.38 91 GLU A O 1
ATOM 741 N N . ARG A 1 92 ? -14.961 -26.328 -14.812 1 95.88 92 ARG A N 1
ATOM 742 C CA . ARG A 1 92 ? -13.977 -26.859 -13.875 1 95.88 92 ARG A CA 1
ATOM 743 C C . ARG A 1 92 ? -12.57 -26.375 -14.234 1 95.88 92 ARG A C 1
ATOM 745 O O . ARG A 1 92 ? -11.797 -26 -13.352 1 95.88 92 ARG A O 1
ATOM 752 N N . ASP A 1 93 ? -12.25 -26.391 -15.539 1 97.25 93 ASP A N 1
ATOM 753 C CA . ASP A 1 93 ? -10.961 -25.891 -16 1 97.25 93 ASP A CA 1
ATOM 754 C C . ASP A 1 93 ? -10.773 -24.422 -15.625 1 97.25 93 ASP A C 1
ATOM 756 O O . ASP A 1 93 ? -9.734 -24.047 -15.078 1 97.25 93 ASP A O 1
ATOM 760 N N . VAL A 1 94 ? -11.836 -23.672 -15.891 1 98 94 VAL A N 1
ATOM 761 C CA . VAL A 1 94 ? -11.773 -22.234 -15.672 1 98 94 VAL A CA 1
ATOM 762 C C . VAL A 1 94 ? -11.562 -21.938 -14.188 1 98 94 VAL A C 1
ATOM 764 O O . VAL A 1 94 ? -10.68 -21.156 -13.82 1 98 94 VAL A O 1
ATOM 767 N N . LEU A 1 95 ? -12.305 -22.578 -13.344 1 98.06 95 LEU A N 1
ATOM 768 C CA . LEU A 1 95 ? -12.227 -22.328 -11.906 1 98.06 95 LEU A CA 1
ATOM 769 C C . LEU A 1 95 ? -10.859 -22.75 -11.359 1 98.06 95 LEU A C 1
ATOM 771 O O . LEU A 1 95 ? -10.281 -22.031 -10.531 1 98.06 95 LEU A O 1
ATOM 775 N N . CYS A 1 96 ? -10.391 -23.844 -11.828 1 98.25 96 CYS A N 1
ATOM 776 C CA . CYS A 1 96 ? -9.094 -24.328 -11.352 1 98.25 96 CYS A CA 1
ATOM 777 C C . CYS A 1 96 ? -7.984 -23.359 -11.727 1 98.25 96 CYS A C 1
ATOM 779 O O . CYS A 1 96 ? -7.102 -23.078 -10.914 1 98.25 96 CYS A O 1
ATOM 781 N N . VAL A 1 97 ? -7.984 -22.891 -12.953 1 98.62 97 VAL A N 1
ATOM 782 C CA . VAL A 1 97 ? -6.949 -21.969 -13.414 1 98.62 97 VAL A CA 1
ATOM 783 C C . VAL A 1 97 ? -7.055 -20.656 -12.648 1 98.62 97 VAL A C 1
ATOM 785 O O . VAL A 1 97 ? -6.039 -20.062 -12.273 1 98.62 97 VAL A O 1
ATOM 788 N N . GLN A 1 98 ? -8.281 -20.188 -12.383 1 98.81 98 GLN A N 1
ATOM 789 C CA . GLN A 1 98 ? -8.477 -18.984 -11.594 1 98.81 98 GLN A CA 1
ATOM 790 C C . GLN A 1 98 ? -7.977 -19.172 -10.164 1 98.81 98 GLN A C 1
ATOM 792 O O . GLN A 1 98 ? -7.359 -18.266 -9.594 1 98.81 98 GLN A O 1
ATOM 797 N N . ILE A 1 99 ? -8.258 -20.312 -9.586 1 98.88 99 ILE A N 1
ATOM 798 C CA . ILE A 1 99 ? -7.793 -20.594 -8.234 1 98.88 99 ILE A CA 1
ATOM 799 C C . ILE A 1 99 ? -6.27 -20.641 -8.203 1 98.88 99 ILE A C 1
ATOM 801 O O . ILE A 1 99 ? -5.645 -20.109 -7.277 1 98.88 99 ILE A O 1
ATOM 805 N N . ALA A 1 100 ? -5.656 -21.234 -9.211 1 98.81 100 ALA A N 1
ATOM 806 C CA . ALA A 1 100 ? -4.199 -21.25 -9.297 1 98.81 100 ALA A CA 1
ATOM 807 C C . ALA A 1 100 ? -3.633 -19.828 -9.359 1 98.81 100 ALA A C 1
ATOM 809 O O . ALA A 1 100 ? -2.635 -19.531 -8.703 1 98.81 100 ALA A O 1
ATOM 810 N N . GLY A 1 101 ? -4.234 -19.016 -10.195 1 98.81 101 GLY A N 1
ATOM 811 C CA . GLY A 1 101 ? -3.824 -17.625 -10.258 1 98.81 101 GLY A CA 1
ATOM 812 C C . GLY A 1 101 ? -3.963 -16.891 -8.938 1 98.81 101 GLY A C 1
ATOM 813 O O . GLY A 1 101 ? -3.078 -16.125 -8.547 1 98.81 101 GLY A O 1
ATOM 814 N N . LEU A 1 102 ? -5.035 -17.141 -8.219 1 98.88 102 LEU A N 1
ATOM 815 C CA . LEU A 1 102 ? -5.32 -16.531 -6.93 1 98.88 102 LEU A CA 1
ATOM 816 C C . LEU A 1 102 ? -4.312 -16.969 -5.875 1 98.88 102 LEU A C 1
ATOM 818 O O . LEU A 1 102 ? -3.916 -16.188 -5.016 1 98.88 102 LEU A O 1
ATOM 822 N N . CYS A 1 103 ? -3.83 -18.203 -5.969 1 98.88 103 CYS A N 1
ATOM 823 C CA . CYS A 1 103 ? -3.117 -18.828 -4.855 1 98.88 103 CYS A CA 1
ATOM 824 C C . CYS A 1 103 ? -1.632 -18.969 -5.168 1 98.88 103 CYS A C 1
ATOM 826 O O . CYS A 1 103 ? -0.859 -19.438 -4.332 1 98.88 103 CYS A O 1
ATOM 828 N N . HIS A 1 104 ? -1.169 -18.547 -6.348 1 98.75 104 HIS A N 1
ATOM 829 C CA . HIS A 1 104 ? 0.192 -18.828 -6.797 1 98.75 104 HIS A CA 1
ATOM 830 C C . HIS A 1 104 ? 1.216 -18.141 -5.898 1 98.75 104 HIS A C 1
ATOM 832 O O . HIS A 1 104 ? 2.357 -18.594 -5.789 1 98.75 104 HIS A O 1
ATOM 838 N N . ASP A 1 105 ? 0.789 -17.078 -5.184 1 98.38 105 ASP A N 1
ATOM 839 C CA . ASP A 1 105 ? 1.718 -16.281 -4.387 1 98.38 105 ASP A CA 1
ATOM 840 C C . ASP A 1 105 ? 1.523 -16.547 -2.896 1 98.38 105 ASP A C 1
ATOM 842 O O . ASP A 1 105 ? 2.078 -15.828 -2.061 1 98.38 105 ASP A O 1
ATOM 846 N N . LEU A 1 106 ? 0.774 -17.578 -2.479 1 98.69 106 LEU A N 1
ATOM 847 C CA . LEU A 1 106 ? 0.468 -17.859 -1.082 1 98.69 106 LEU A CA 1
ATOM 848 C C . LEU A 1 106 ? 1.743 -18.125 -0.29 1 98.69 106 LEU A C 1
ATOM 850 O O . LEU A 1 106 ? 1.79 -17.891 0.918 1 98.69 106 LEU A O 1
ATOM 854 N N . GLY A 1 107 ? 2.75 -18.562 -0.972 1 98.44 107 GLY A N 1
ATOM 855 C CA . GLY A 1 107 ? 3.928 -19.062 -0.288 1 98.44 107 GLY A CA 1
ATOM 856 C C . GLY A 1 107 ? 5.004 -18.016 -0.087 1 98.44 107 GLY A C 1
ATOM 857 O O . GLY A 1 107 ? 6.055 -18.297 0.493 1 98.44 107 GLY A O 1
ATOM 858 N N . HIS A 1 108 ? 4.758 -16.781 -0.493 1 98.38 108 HIS A N 1
ATOM 859 C CA . HIS A 1 108 ? 5.75 -15.719 -0.292 1 98.38 108 HIS A CA 1
ATOM 860 C C . HIS A 1 108 ? 5.895 -15.375 1.187 1 98.38 108 HIS A C 1
ATOM 862 O O . HIS A 1 108 ? 4.906 -15.375 1.928 1 98.38 108 HIS A O 1
ATOM 868 N N . GLY A 1 109 ? 7.121 -15.141 1.618 1 97.94 109 GLY A N 1
ATOM 869 C CA . GLY A 1 109 ? 7.406 -14.688 2.971 1 97.94 109 GLY A CA 1
ATOM 870 C C . GLY A 1 109 ? 7.621 -13.188 3.064 1 97.94 109 GLY A C 1
ATOM 871 O O . GLY A 1 109 ? 7.305 -12.445 2.129 1 97.94 109 GLY A O 1
ATOM 872 N N . PRO A 1 110 ? 8.141 -12.734 4.25 1 98.06 110 PRO A N 1
ATOM 873 C CA . PRO A 1 110 ? 8.344 -11.297 4.457 1 98.06 110 PRO A CA 1
ATOM 874 C C . PRO A 1 110 ? 9.203 -10.656 3.371 1 98.06 110 PRO A C 1
ATOM 876 O O . PRO A 1 110 ? 10.25 -11.203 3.008 1 98.06 110 PRO A O 1
ATOM 879 N N . PHE A 1 111 ? 8.75 -9.562 2.822 1 97.31 111 PHE A N 1
ATOM 880 C CA . PHE A 1 111 ? 9.445 -8.766 1.817 1 97.31 111 PHE A CA 1
ATOM 881 C C . PHE A 1 111 ? 9.695 -9.586 0.557 1 97.31 111 PHE A C 1
ATOM 883 O O . PHE A 1 111 ? 10.688 -9.375 -0.143 1 97.31 111 PHE A O 1
ATOM 890 N N . SER A 1 112 ? 8.867 -10.617 0.34 1 95.69 112 SER A N 1
ATOM 891 C CA . SER A 1 112 ? 8.734 -11.359 -0.91 1 95.69 112 SER A CA 1
ATOM 892 C C . SER A 1 112 ? 10.047 -12.031 -1.301 1 95.69 112 SER A C 1
ATOM 894 O O . SER A 1 112 ? 10.531 -12.914 -0.59 1 95.69 112 SER A O 1
ATOM 896 N N . HIS A 1 113 ? 10.719 -11.531 -2.387 1 93.25 113 HIS A N 1
ATOM 897 C CA . HIS A 1 113 ? 11.859 -12.234 -2.961 1 93.25 113 HIS A CA 1
ATOM 898 C C . HIS A 1 113 ? 13.086 -12.102 -2.07 1 93.25 113 HIS A C 1
ATOM 900 O O . HIS A 1 113 ? 13.977 -12.953 -2.104 1 93.25 113 HIS A O 1
ATOM 906 N N . MET A 1 114 ? 13.117 -11.094 -1.282 1 94.81 114 MET A N 1
ATOM 907 C CA . MET A 1 114 ? 14.203 -11 -0.308 1 94.81 114 MET A CA 1
ATOM 908 C C . MET A 1 114 ? 14.234 -12.234 0.59 1 94.81 114 MET A C 1
ATOM 910 O O . MET A 1 114 ? 15.305 -12.789 0.849 1 94.81 114 MET A O 1
ATOM 914 N N . PHE A 1 115 ? 13.062 -12.719 1.042 1 97.44 115 PHE A N 1
ATOM 915 C CA . PHE A 1 115 ? 12.953 -13.867 1.935 1 97.44 115 PHE A CA 1
ATOM 916 C C . PHE A 1 115 ? 13.414 -15.141 1.237 1 97.44 115 PHE A C 1
ATOM 918 O O . PHE A 1 115 ? 14.211 -15.898 1.783 1 97.44 115 PHE A O 1
ATOM 925 N N . ASP A 1 116 ? 13.023 -15.328 -0.022 1 93.94 116 ASP A N 1
ATOM 926 C CA . ASP A 1 116 ? 13.227 -16.562 -0.769 1 93.94 116 ASP A CA 1
ATOM 927 C C . ASP A 1 116 ? 14.641 -16.641 -1.335 1 93.94 116 ASP A C 1
ATOM 929 O O . ASP A 1 116 ? 15.273 -17.703 -1.317 1 93.94 116 ASP A O 1
ATOM 933 N N . LEU A 1 117 ? 15.141 -15.5 -1.765 1 93.06 117 LEU A N 1
ATOM 934 C CA . LEU A 1 117 ? 16.359 -15.539 -2.576 1 93.06 117 LEU A CA 1
ATOM 935 C C . LEU A 1 117 ? 17.562 -15.094 -1.765 1 93.06 117 LEU A C 1
ATOM 937 O O . LEU A 1 117 ? 18.703 -15.391 -2.131 1 93.06 117 LEU A O 1
ATOM 941 N N . MET A 1 118 ? 17.312 -14.367 -0.693 1 94.75 118 MET A N 1
ATOM 942 C CA . MET A 1 118 ? 18.453 -13.836 0.064 1 94.75 118 MET A CA 1
ATOM 943 C C . MET A 1 118 ? 18.5 -14.445 1.46 1 94.75 118 MET A C 1
ATOM 945 O O . MET A 1 118 ? 19.547 -14.953 1.878 1 94.75 118 MET A O 1
ATOM 949 N N . PHE A 1 119 ? 17.422 -14.531 2.207 1 97.94 119 PHE A N 1
ATOM 950 C CA . PHE A 1 119 ? 17.422 -14.938 3.607 1 97.94 119 PHE A CA 1
ATOM 951 C C . PHE A 1 119 ? 17.5 -16.453 3.738 1 97.94 119 PHE A C 1
ATOM 953 O O . PHE A 1 119 ? 18.406 -16.984 4.383 1 97.94 119 PHE A O 1
ATOM 960 N N . ILE A 1 120 ? 16.578 -17.172 3.096 1 97.88 120 ILE A N 1
ATOM 961 C CA . ILE A 1 120 ? 16.438 -18.609 3.303 1 97.88 120 ILE A CA 1
ATOM 962 C C . ILE A 1 120 ? 17.719 -19.312 2.842 1 97.88 120 ILE A C 1
ATOM 964 O O . ILE A 1 120 ? 18.266 -20.141 3.562 1 97.88 120 ILE A O 1
ATOM 968 N N . PRO A 1 121 ? 18.234 -18.922 1.641 1 96.06 121 PRO A N 1
ATOM 969 C CA . PRO A 1 121 ? 19.453 -19.641 1.212 1 96.06 121 PRO A CA 1
ATOM 970 C C . PRO A 1 121 ? 20.609 -19.469 2.195 1 96.06 121 PRO A C 1
ATOM 972 O O . PRO A 1 121 ? 21.422 -20.391 2.342 1 96.06 121 PRO A O 1
ATOM 975 N N . LYS A 1 122 ? 20.672 -18.359 2.848 1 95.88 122 LYS A N 1
ATOM 976 C CA . LYS A 1 122 ? 21.734 -18.125 3.812 1 95.88 122 LYS A CA 1
ATOM 977 C C . LYS A 1 122 ? 21.406 -18.75 5.164 1 95.88 122 LYS A C 1
ATOM 979 O O . LYS A 1 122 ? 22.297 -19.281 5.84 1 95.88 122 LYS A O 1
ATOM 984 N N . ALA A 1 123 ? 20.156 -18.672 5.586 1 97.75 123 ALA A N 1
ATOM 985 C CA . ALA A 1 123 ? 19.734 -19.172 6.891 1 97.75 123 ALA A CA 1
ATOM 986 C C . ALA A 1 123 ? 19.641 -20.688 6.898 1 97.75 123 ALA A C 1
ATOM 988 O O . ALA A 1 123 ? 19.859 -21.328 7.934 1 97.75 123 ALA A O 1
ATOM 989 N N . ARG A 1 124 ? 19.266 -21.234 5.734 1 96.94 124 ARG A N 1
ATOM 990 C CA . ARG A 1 124 ? 19.125 -22.672 5.559 1 96.94 124 ARG A CA 1
ATOM 991 C C . ARG A 1 124 ? 19.875 -23.156 4.32 1 96.94 124 ARG A C 1
ATOM 993 O O . ARG A 1 124 ? 19.266 -23.609 3.352 1 96.94 124 ARG A O 1
ATOM 1000 N N . PRO A 1 125 ? 21.219 -23.219 4.43 1 94.5 125 PRO A N 1
ATOM 1001 C CA . PRO A 1 125 ? 22 -23.594 3.25 1 94.5 125 PRO A CA 1
ATOM 1002 C C . PRO A 1 125 ? 21.672 -25 2.762 1 94.5 125 PRO A C 1
ATOM 1004 O O . PRO A 1 125 ? 21.625 -25.938 3.562 1 94.5 125 PRO A O 1
ATOM 1007 N N . GLY A 1 126 ? 21.422 -25.125 1.51 1 92 126 GLY A N 1
ATOM 1008 C CA . GLY A 1 126 ? 21.203 -26.422 0.884 1 92 126 GLY A CA 1
ATOM 1009 C C . GLY A 1 126 ? 19.75 -26.875 0.932 1 92 126 GLY A C 1
ATOM 1010 O O . GLY A 1 126 ? 19.406 -27.922 0.382 1 92 126 GLY A O 1
ATOM 1011 N N . TYR A 1 127 ? 18.969 -26.125 1.625 1 92.31 127 TYR A N 1
ATOM 1012 C CA . TYR A 1 127 ? 17.562 -26.5 1.704 1 92.31 127 TYR A CA 1
ATOM 1013 C C . TYR A 1 127 ? 16.828 -26.141 0.414 1 92.31 127 TYR A C 1
ATOM 1015 O O . TYR A 1 127 ? 16.859 -24.984 -0.02 1 92.31 127 TYR A O 1
ATOM 1023 N N . ASP A 1 128 ? 16.234 -27.062 -0.222 1 90.75 128 ASP A N 1
ATOM 1024 C CA . ASP A 1 128 ? 15.5 -26.859 -1.469 1 90.75 128 ASP A CA 1
ATOM 1025 C C . ASP A 1 128 ? 14.109 -26.297 -1.201 1 90.75 128 ASP A C 1
ATOM 1027 O O . ASP A 1 128 ? 13.164 -27.047 -0.944 1 90.75 128 ASP A O 1
ATOM 1031 N N . TRP A 1 129 ? 13.992 -25.094 -1.238 1 93.94 129 TRP A N 1
ATOM 1032 C CA . TRP A 1 129 ? 12.742 -24.406 -0.939 1 93.94 129 TRP A CA 1
ATOM 1033 C C . TRP A 1 129 ? 12.516 -23.25 -1.902 1 93.94 129 TRP A C 1
ATOM 1035 O O . TRP A 1 129 ? 13.461 -22.562 -2.283 1 93.94 129 TRP A O 1
ATOM 1045 N N . SER A 1 130 ? 11.328 -23.078 -2.379 1 94.88 130 SER A N 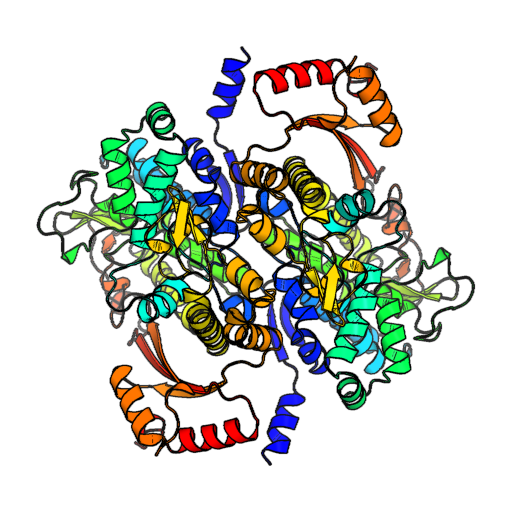1
ATOM 1046 C CA . SER A 1 130 ? 10.891 -21.938 -3.195 1 94.88 130 SER A CA 1
ATOM 1047 C C . SER A 1 130 ? 9.508 -21.453 -2.766 1 94.88 130 SER A C 1
ATOM 1049 O O . SER A 1 130 ? 8.758 -22.188 -2.117 1 94.88 130 SER A O 1
ATOM 1051 N N . HIS A 1 131 ? 9.203 -20.219 -3.025 1 95.5 131 HIS A N 1
ATOM 1052 C CA . HIS A 1 131 ? 7.875 -19.719 -2.668 1 95.5 131 HIS A CA 1
ATOM 1053 C C . HIS A 1 131 ? 6.785 -20.453 -3.443 1 95.5 131 HIS A C 1
ATOM 1055 O O . HIS A 1 131 ? 5.648 -20.547 -2.977 1 95.5 131 HIS A O 1
ATOM 1061 N N . GLU A 1 132 ? 7.074 -21.016 -4.656 1 95.94 132 GLU A N 1
ATOM 1062 C CA . GLU A 1 132 ? 6.09 -21.797 -5.402 1 95.94 132 GLU A CA 1
ATOM 1063 C C . GLU A 1 132 ? 5.715 -23.062 -4.652 1 95.94 132 GLU A C 1
ATOM 1065 O O . GLU A 1 132 ? 4.531 -23.375 -4.5 1 95.94 132 GLU A O 1
ATOM 1070 N N . LYS A 1 133 ? 6.742 -23.766 -4.207 1 95.62 133 LYS A N 1
ATOM 1071 C CA . LYS A 1 133 ? 6.488 -24.953 -3.406 1 95.62 133 LYS A CA 1
ATOM 1072 C C . LYS A 1 133 ? 5.719 -24.609 -2.135 1 95.62 133 LYS A C 1
ATOM 1074 O O . LYS A 1 133 ? 4.797 -25.328 -1.747 1 95.62 133 LYS A O 1
ATOM 1079 N N . ALA A 1 134 ? 6.148 -23.578 -1.487 1 97.81 134 ALA A N 1
ATOM 1080 C CA . ALA A 1 134 ? 5.449 -23.109 -0.289 1 97.81 134 ALA A CA 1
ATOM 1081 C C . ALA A 1 134 ? 4 -22.75 -0.606 1 97.81 134 ALA A C 1
ATOM 1083 O O . ALA A 1 134 ? 3.109 -22.938 0.222 1 97.81 134 ALA A O 1
ATOM 1084 N N . SER A 1 135 ? 3.74 -22.156 -1.784 1 98.56 135 SER A N 1
ATOM 1085 C CA . SER A 1 135 ? 2.381 -21.812 -2.197 1 98.56 135 SER A CA 1
ATOM 1086 C C . SER A 1 135 ? 1.523 -23.062 -2.342 1 98.56 135 SER A C 1
ATOM 1088 O O . SER A 1 135 ? 0.352 -23.078 -1.957 1 98.56 135 SER A O 1
ATOM 1090 N N . GLN A 1 136 ? 2.135 -24.109 -2.926 1 98.12 136 GLN A N 1
ATOM 1091 C CA . GLN A 1 136 ? 1.421 -25.375 -3.031 1 98.12 136 GLN A CA 1
ATOM 1092 C C . GLN A 1 136 ? 1.05 -25.922 -1.652 1 98.12 136 GLN A C 1
ATOM 1094 O O . GLN A 1 136 ? -0.091 -26.328 -1.426 1 98.12 136 GLN A O 1
ATOM 1099 N N . ASN A 1 137 ? 2.037 -25.906 -0.763 1 98.25 137 ASN A N 1
ATOM 1100 C CA . ASN A 1 137 ? 1.802 -26.375 0.594 1 98.25 137 ASN A CA 1
ATOM 1101 C C . ASN A 1 137 ? 0.758 -25.531 1.316 1 98.25 137 ASN A C 1
ATOM 1103 O O . ASN A 1 137 ? -0.112 -26.062 2.006 1 98.25 137 ASN A O 1
ATOM 1107 N N . MET A 1 138 ? 0.854 -24.266 1.231 1 98.69 138 MET A N 1
ATOM 1108 C CA . MET A 1 138 ? -0.083 -23.344 1.884 1 98.69 138 MET A CA 1
ATOM 1109 C C . MET A 1 138 ? -1.488 -23.516 1.316 1 98.69 138 MET A C 1
ATOM 1111 O O . MET A 1 138 ? -2.475 -23.391 2.043 1 98.69 138 MET A O 1
ATOM 1115 N N . PHE A 1 139 ? -1.573 -23.797 -0.029 1 98.62 139 PHE A N 1
ATOM 1116 C CA . PHE A 1 139 ? -2.873 -24.047 -0.644 1 98.62 139 PHE A CA 1
ATOM 1117 C C . PHE A 1 139 ? -3.547 -25.25 -0.015 1 98.62 139 PHE A C 1
ATOM 1119 O O . PHE A 1 139 ? -4.723 -25.203 0.346 1 98.62 139 PHE A O 1
ATOM 1126 N N . ASP A 1 140 ? -2.799 -26.281 0.102 1 98.31 140 ASP A N 1
ATOM 1127 C CA . ASP A 1 140 ? -3.34 -27.484 0.743 1 98.31 140 ASP A CA 1
ATOM 1128 C C . ASP A 1 140 ? -3.783 -27.188 2.174 1 98.31 140 ASP A C 1
ATOM 1130 O O . ASP A 1 140 ? -4.867 -27.594 2.59 1 98.31 140 ASP A O 1
ATOM 1134 N N . HIS A 1 141 ? -2.961 -26.516 2.883 1 98.31 141 HIS A N 1
ATOM 1135 C CA . HIS A 1 141 ? -3.287 -26.141 4.258 1 98.31 141 HIS A CA 1
ATOM 1136 C C . HIS A 1 141 ? -4.543 -25.281 4.316 1 98.31 141 HIS A C 1
ATOM 1138 O O . HIS A 1 141 ? -5.414 -25.5 5.16 1 98.31 141 HIS A O 1
ATOM 1144 N N . LEU A 1 142 ? -4.594 -24.328 3.467 1 98.44 142 LEU A N 1
ATOM 1145 C CA . LEU A 1 142 ? -5.73 -23.422 3.365 1 98.44 142 LEU A CA 1
ATOM 1146 C C . LEU A 1 142 ? -7.027 -24.188 3.146 1 98.44 142 LEU A C 1
ATOM 1148 O O . LEU A 1 142 ? -8.031 -23.938 3.822 1 98.44 142 LEU A O 1
ATOM 1152 N N . VAL A 1 143 ? -7.066 -25.141 2.227 1 98.38 143 VAL A N 1
ATOM 1153 C CA . VAL A 1 143 ? -8.258 -25.906 1.869 1 98.38 143 VAL A CA 1
ATOM 1154 C C . VAL A 1 143 ? -8.68 -26.781 3.049 1 98.38 143 VAL A C 1
ATOM 1156 O O . VAL A 1 143 ? -9.859 -26.828 3.404 1 98.38 143 VAL A O 1
ATOM 1159 N N . GLU A 1 144 ? -7.715 -27.406 3.652 1 97.69 144 GLU A N 1
ATOM 1160 C CA . GLU A 1 144 ? -8 -28.344 4.738 1 97.69 144 GLU A CA 1
ATOM 1161 C C . GLU A 1 144 ? -8.422 -27.609 6.004 1 97.69 144 GLU A C 1
ATOM 1163 O O . GLU A 1 144 ? -9.445 -27.938 6.613 1 97.69 144 GLU A O 1
ATOM 1168 N N . GLU A 1 145 ? -7.633 -26.609 6.387 1 97.19 145 GLU A N 1
ATOM 1169 C CA . GLU A 1 145 ? -7.848 -25.906 7.641 1 97.19 145 GLU A CA 1
ATOM 1170 C C . GLU A 1 145 ? -9.188 -25.172 7.637 1 97.19 145 GLU A C 1
ATOM 1172 O O . GLU A 1 145 ? -9.82 -25.016 8.688 1 97.19 145 GLU A O 1
ATOM 1177 N N . ASN A 1 146 ? -9.641 -24.75 6.496 1 97.69 146 ASN A N 1
ATOM 1178 C CA . ASN A 1 146 ? -10.852 -23.953 6.426 1 97.69 146 ASN A CA 1
ATOM 1179 C C . ASN A 1 146 ? -12.039 -24.766 5.922 1 97.69 146 ASN A C 1
ATOM 1181 O O . ASN A 1 146 ? -13.102 -24.203 5.633 1 97.69 146 ASN A O 1
ATOM 1185 N N . GLY A 1 147 ? -11.906 -26.047 5.742 1 96.56 147 GLY A N 1
ATOM 1186 C CA . GLY A 1 147 ? -12.992 -26.922 5.359 1 96.56 147 GLY A CA 1
ATOM 1187 C C . GLY A 1 147 ? -13.562 -26.609 3.99 1 96.56 147 GLY A C 1
ATOM 1188 O O . GLY A 1 147 ? -14.781 -26.578 3.814 1 96.56 147 GLY A O 1
ATOM 1189 N N . LEU A 1 148 ? -12.719 -26.422 3.002 1 97.5 148 LEU A N 1
ATOM 1190 C CA . LEU A 1 148 ? -13.188 -25.938 1.708 1 97.5 148 LEU A CA 1
ATOM 1191 C C . LEU A 1 148 ? -13.461 -27.109 0.764 1 97.5 148 LEU A C 1
ATOM 1193 O O . LEU A 1 148 ? -13.992 -26.922 -0.332 1 97.5 148 LEU A O 1
ATOM 1197 N N . ILE A 1 149 ? -13.18 -28.328 1.179 1 97.62 149 ILE A N 1
ATOM 1198 C CA . ILE A 1 149 ? -13.383 -29.484 0.321 1 97.62 149 ILE A CA 1
ATOM 1199 C C . ILE A 1 149 ? -14.852 -29.578 -0.08 1 97.62 149 ILE A C 1
ATOM 1201 O O . ILE A 1 149 ? -15.172 -29.719 -1.264 1 97.62 149 ILE A O 1
ATOM 1205 N N . GLY A 1 150 ? -15.734 -29.516 0.913 1 96.25 150 GLY A N 1
ATOM 1206 C CA . GLY A 1 150 ? -17.156 -29.562 0.623 1 96.25 150 GLY A CA 1
ATOM 1207 C C . GLY A 1 150 ? -17.625 -28.422 -0.256 1 96.25 150 GLY A C 1
ATOM 1208 O O . GLY A 1 150 ? -18.5 -28.594 -1.107 1 96.25 150 GLY A O 1
ATOM 1209 N N . VAL A 1 151 ? -17.047 -27.25 -0.063 1 95.62 151 VAL A N 1
ATOM 1210 C CA . VAL A 1 151 ? -17.391 -26.078 -0.853 1 95.62 151 VAL A CA 1
ATOM 1211 C C . VAL A 1 151 ? -16.969 -26.281 -2.303 1 95.62 151 VAL A C 1
ATOM 1213 O O . VAL A 1 151 ? -17.703 -25.938 -3.23 1 95.62 151 VAL A O 1
ATOM 1216 N N . MET A 1 152 ? -15.805 -26.844 -2.49 1 97.06 152 MET A N 1
ATOM 1217 C CA . MET A 1 152 ? -15.312 -27.156 -3.83 1 97.06 152 MET A CA 1
ATOM 1218 C C . MET A 1 152 ? -16.25 -28.141 -4.539 1 97.06 152 MET A C 1
ATOM 1220 O O . MET A 1 152 ? -16.609 -27.922 -5.695 1 97.06 152 MET A O 1
ATOM 1224 N N . GLU A 1 153 ? -16.672 -29.109 -3.83 1 97.25 153 GLU A N 1
ATOM 1225 C CA . GLU A 1 153 ? -17.594 -30.109 -4.395 1 97.25 153 GLU A CA 1
ATOM 1226 C C . GLU A 1 153 ? -18.938 -29.469 -4.758 1 97.25 153 GLU A C 1
ATOM 1228 O O . GLU A 1 153 ? -19.5 -29.766 -5.809 1 97.25 153 GLU A O 1
ATOM 1233 N N . HIS A 1 154 ? -19.344 -28.641 -3.867 1 95.56 154 HIS A N 1
ATOM 1234 C CA . HIS A 1 154 ? -20.609 -27.938 -4.086 1 95.56 154 HIS A CA 1
ATOM 1235 C C . HIS A 1 154 ? -20.562 -27.125 -5.375 1 95.56 154 HIS A C 1
ATOM 1237 O O . HIS A 1 154 ? -21.594 -26.969 -6.043 1 95.56 154 HIS A O 1
ATOM 1243 N N . HIS A 1 155 ? -19.422 -26.719 -5.742 1 95.06 155 HIS A N 1
ATOM 1244 C CA . HIS A 1 155 ? -19.297 -25.875 -6.93 1 95.06 155 HIS A CA 1
ATOM 1245 C C . HIS A 1 155 ? -18.812 -26.688 -8.125 1 95.06 155 HIS A C 1
ATOM 1247 O O . HIS A 1 155 ? -18.297 -26.109 -9.102 1 95.06 155 HIS A O 1
ATOM 1253 N N . GLY A 1 156 ? -18.859 -27.969 -8.023 1 95.5 156 GLY A N 1
ATOM 1254 C CA . GLY A 1 156 ? -18.672 -28.828 -9.18 1 95.5 156 GLY A CA 1
ATOM 1255 C C . GLY A 1 156 ? -17.219 -29.266 -9.352 1 95.5 156 GLY A C 1
ATOM 1256 O O . GLY A 1 156 ? -16.875 -29.875 -10.367 1 95.5 156 GLY A O 1
ATOM 1257 N N . LEU A 1 157 ? -16.375 -28.969 -8.438 1 97 157 LEU A N 1
ATOM 1258 C CA . LEU A 1 157 ? -14.992 -29.422 -8.516 1 97 157 LEU A CA 1
ATOM 1259 C C . LEU A 1 157 ? -14.844 -30.828 -7.938 1 97 157 LEU A C 1
ATOM 1261 O O . LEU A 1 157 ? -15.703 -31.281 -7.18 1 97 157 LEU A O 1
ATOM 1265 N N . VAL A 1 158 ? -13.859 -31.484 -8.406 1 96.25 158 VAL A N 1
ATOM 1266 C CA . VAL A 1 158 ? -13.438 -32.75 -7.863 1 96.25 158 VAL A CA 1
ATOM 1267 C C . VAL A 1 158 ? -12.125 -32.594 -7.109 1 96.25 158 VAL A C 1
ATOM 1269 O O . VAL A 1 158 ? -11.047 -32.719 -7.699 1 96.25 158 VAL A O 1
ATOM 1272 N N . PRO A 1 159 ? -12.219 -32.438 -5.805 1 95 159 PRO A N 1
ATOM 1273 C CA . PRO A 1 159 ? -11.07 -32 -5.02 1 95 159 PRO A CA 1
ATOM 1274 C C . PRO A 1 159 ? -9.844 -32.875 -5.203 1 95 159 PRO A C 1
ATOM 1276 O O . PRO A 1 159 ? -8.719 -32.375 -5.32 1 95 159 PRO A O 1
ATOM 1279 N N . GLU A 1 160 ? -9.969 -34.156 -5.277 1 91.75 160 GLU A N 1
ATOM 1280 C CA . GLU A 1 160 ? -8.836 -35.062 -5.395 1 91.75 160 GLU A CA 1
ATOM 1281 C C . GLU A 1 160 ? -8.047 -34.812 -6.676 1 91.75 160 GLU A C 1
ATOM 1283 O O . GLU A 1 160 ? -6.812 -34.844 -6.672 1 91.75 160 GLU A O 1
ATOM 1288 N N . GLU A 1 161 ? -8.75 -34.5 -7.688 1 94.12 161 GLU A N 1
ATOM 1289 C CA . GLU A 1 161 ? -8.125 -34.281 -8.984 1 94.12 161 GLU A CA 1
ATOM 1290 C C . GLU A 1 161 ? -7.746 -32.812 -9.156 1 94.12 161 GLU A C 1
ATOM 1292 O O . GLU A 1 161 ? -6.645 -32.5 -9.609 1 94.12 161 GLU A O 1
ATOM 1297 N N . ASP A 1 162 ? -8.656 -31.969 -8.758 1 96.62 162 ASP A N 1
ATOM 1298 C CA . ASP A 1 162 ? -8.516 -30.562 -9.07 1 96.62 162 ASP A CA 1
ATOM 1299 C C . ASP A 1 162 ? -7.461 -29.906 -8.18 1 96.62 162 ASP A C 1
ATOM 1301 O O . ASP A 1 162 ? -6.766 -28.984 -8.609 1 96.62 162 ASP A O 1
ATOM 1305 N N . ARG A 1 163 ? -7.309 -30.312 -6.945 1 97 163 ARG A N 1
ATOM 1306 C CA . ARG A 1 163 ? -6.262 -29.766 -6.09 1 97 163 ARG A CA 1
ATOM 1307 C C . ARG A 1 163 ? -4.879 -30.062 -6.664 1 97 163 ARG A C 1
ATOM 1309 O O . ARG A 1 163 ? -3.99 -29.203 -6.617 1 97 163 ARG A O 1
ATOM 1316 N N . LEU A 1 164 ? -4.715 -31.25 -7.172 1 95.44 164 LEU A N 1
ATOM 1317 C CA . LEU A 1 164 ? -3.457 -31.609 -7.816 1 95.44 164 LEU A CA 1
ATOM 1318 C C . LEU A 1 164 ? -3.213 -30.75 -9.047 1 95.44 164 LEU A C 1
ATOM 1320 O O . LEU A 1 164 ? -2.104 -30.25 -9.25 1 95.44 164 LEU A O 1
ATOM 1324 N N . PHE A 1 165 ? -4.211 -30.641 -9.867 1 96.19 165 PHE A N 1
ATOM 1325 C CA . PHE A 1 165 ? -4.125 -29.828 -11.07 1 96.19 165 PHE A CA 1
ATOM 1326 C C . PHE A 1 165 ? -3.764 -28.391 -10.734 1 96.19 165 PHE A C 1
ATOM 1328 O O . PHE A 1 165 ? -2.871 -27.797 -11.352 1 96.19 165 PHE A O 1
ATOM 1335 N N . ILE A 1 166 ? -4.43 -27.781 -9.719 1 98.19 166 ILE A N 1
ATOM 1336 C CA . ILE A 1 166 ? -4.195 -26.406 -9.289 1 98.19 166 ILE A CA 1
ATOM 1337 C C . ILE A 1 166 ? -2.744 -26.25 -8.844 1 98.19 166 ILE A C 1
ATOM 1339 O O . ILE A 1 166 ? -2.076 -25.281 -9.219 1 98.19 166 ILE A O 1
ATOM 1343 N N . LYS A 1 167 ? -2.238 -27.188 -8.07 1 97.44 167 LYS A N 1
ATOM 1344 C CA . LYS A 1 167 ? -0.855 -27.141 -7.605 1 97.44 167 LYS A CA 1
ATOM 1345 C C . LYS A 1 167 ? 0.123 -27.219 -8.773 1 97.44 167 LYS A C 1
ATOM 1347 O O . LYS A 1 167 ? 1.151 -26.547 -8.781 1 97.44 167 LYS A O 1
ATOM 1352 N N . GLU A 1 168 ? -0.2 -28.016 -9.766 1 95.88 168 GLU A N 1
ATOM 1353 C CA . GLU A 1 168 ? 0.639 -28.125 -10.961 1 95.88 168 GLU A CA 1
ATOM 1354 C C . GLU A 1 168 ? 0.664 -26.812 -11.734 1 95.88 168 GLU A C 1
ATOM 1356 O O . GLU A 1 168 ? 1.687 -26.438 -12.312 1 95.88 168 GLU A O 1
ATOM 1361 N N . LEU A 1 169 ? -0.464 -26.141 -11.734 1 97.25 169 LEU A N 1
ATOM 1362 C CA . LEU A 1 169 ? -0.556 -24.859 -12.438 1 97.25 169 LEU A CA 1
ATOM 1363 C C . LEU A 1 169 ? 0.267 -23.781 -11.727 1 97.25 169 LEU A C 1
ATOM 1365 O O . LEU A 1 169 ? 0.772 -22.859 -12.367 1 97.25 169 LEU A O 1
ATOM 1369 N N . ILE A 1 170 ? 0.407 -23.859 -10.375 1 97.62 170 ILE A N 1
ATOM 1370 C CA . ILE A 1 170 ? 1.182 -22.906 -9.578 1 97.62 170 ILE A CA 1
ATOM 1371 C C . ILE A 1 170 ? 2.666 -23.062 -9.906 1 97.62 170 ILE A C 1
ATOM 1373 O O . ILE A 1 170 ? 3.377 -22.062 -10.055 1 97.62 170 ILE A O 1
ATOM 1377 N N . ASP A 1 171 ? 3.09 -24.25 -10.078 1 94.81 171 ASP A N 1
ATOM 1378 C CA . ASP A 1 171 ? 4.469 -24.547 -10.445 1 94.81 171 ASP A CA 1
ATOM 1379 C C . ASP A 1 171 ? 4.535 -25.672 -11.477 1 94.81 171 ASP A C 1
ATOM 1381 O O . ASP A 1 171 ? 4.891 -26.797 -11.156 1 94.81 171 ASP A O 1
ATOM 1385 N N . PRO A 1 172 ? 4.293 -25.281 -12.719 1 93 172 PRO A N 1
ATOM 1386 C CA . PRO A 1 172 ? 4.297 -26.312 -13.766 1 93 172 PRO A CA 1
ATOM 1387 C C . PRO A 1 172 ? 5.699 -26.828 -14.07 1 93 172 PRO A C 1
ATOM 1389 O O . PRO A 1 172 ? 6.688 -26.125 -13.852 1 93 172 PRO A O 1
ATOM 1392 N N . PRO A 1 173 ? 5.711 -27.984 -14.539 1 83.69 173 PRO A N 1
ATOM 1393 C CA . PRO A 1 173 ? 7.02 -28.5 -14.961 1 83.69 173 PRO A CA 1
ATOM 1394 C C . PRO A 1 173 ? 7.551 -27.781 -16.203 1 83.69 173 PRO A C 1
ATOM 1396 O O . PRO A 1 173 ? 6.77 -27.234 -16.984 1 83.69 173 PRO A O 1
ATOM 1399 N N . LYS A 1 174 ? 8.766 -27.891 -16.359 1 83.81 174 LYS A N 1
ATOM 1400 C CA . LYS A 1 174 ? 9.367 -27.344 -17.562 1 83.81 174 LYS A CA 1
ATOM 1401 C C . LYS A 1 174 ? 9.016 -28.203 -18.781 1 83.81 174 LYS A C 1
ATOM 1403 O O . LYS A 1 174 ? 9.117 -29.422 -18.734 1 83.81 174 LYS A O 1
ATOM 1408 N N . VAL A 1 175 ? 8.547 -27.578 -19.766 1 77.38 175 VAL A N 1
ATOM 1409 C CA . VAL A 1 175 ? 8.062 -28.25 -20.969 1 77.38 175 VAL A CA 1
ATOM 1410 C C . VAL A 1 175 ? 9.172 -29.125 -21.547 1 77.38 175 VAL A C 1
ATOM 1412 O O . VAL A 1 175 ? 8.914 -30.219 -22.047 1 77.38 175 VAL A O 1
ATOM 1415 N N . GLU A 1 176 ? 10.375 -28.578 -21.5 1 73.75 176 GLU A N 1
ATOM 1416 C CA . GLU A 1 176 ? 11.516 -29.281 -22.078 1 73.75 176 GLU A CA 1
ATOM 1417 C C . GLU A 1 176 ? 11.789 -30.594 -21.344 1 73.75 176 GLU A C 1
ATOM 1419 O O . GLU A 1 176 ? 12.414 -31.5 -21.906 1 73.75 176 GLU A O 1
ATOM 1424 N N . GLU A 1 177 ? 11.234 -30.609 -20.234 1 74.81 177 GLU A N 1
ATOM 1425 C CA . GLU A 1 177 ? 11.523 -31.766 -19.406 1 74.81 177 GLU A CA 1
ATOM 1426 C C . GLU A 1 177 ? 10.391 -32.781 -19.469 1 74.81 177 GLU A C 1
ATOM 1428 O O . GLU A 1 177 ? 10.508 -33.906 -18.922 1 74.81 177 GLU A O 1
ATOM 1433 N N . ILE A 1 178 ? 9.422 -32.438 -20.219 1 74.12 178 ILE A N 1
ATOM 1434 C CA . ILE A 1 178 ? 8.273 -33.344 -20.281 1 74.12 178 ILE A CA 1
ATOM 1435 C C . ILE A 1 178 ? 8.516 -34.438 -21.328 1 74.12 178 ILE A C 1
ATOM 1437 O O . ILE A 1 178 ? 8.57 -34.156 -22.516 1 74.12 178 ILE A O 1
ATOM 1441 N N . THR A 1 179 ? 8.867 -35.625 -20.875 1 69.94 179 THR A N 1
ATOM 1442 C CA . THR A 1 179 ? 9.031 -36.781 -21.781 1 69.94 179 THR A CA 1
ATOM 1443 C C . THR A 1 179 ? 7.719 -37.531 -21.922 1 69.94 179 THR A C 1
ATOM 1445 O O . THR A 1 179 ? 7.367 -37.969 -23.016 1 69.94 179 THR A O 1
ATOM 1448 N N . GLU A 1 180 ? 7.066 -37.719 -20.891 1 74.69 180 GLU A N 1
ATOM 1449 C CA . GLU A 1 180 ? 5.723 -38.281 -20.844 1 74.69 180 GLU A CA 1
ATOM 1450 C C . GLU A 1 180 ? 4.777 -37.375 -20.047 1 74.69 180 GLU A C 1
ATOM 1452 O O . GLU A 1 180 ? 5.199 -36.688 -19.109 1 74.69 180 GLU A O 1
ATOM 1457 N N . TRP A 1 181 ? 3.629 -37.312 -20.703 1 76.81 181 TRP A N 1
ATOM 1458 C CA . TRP A 1 181 ? 2.703 -36.406 -20.016 1 76.81 181 TRP A CA 1
ATOM 1459 C C . TRP A 1 181 ? 2.547 -36.812 -18.562 1 76.81 181 TRP A C 1
ATOM 1461 O O . TRP A 1 181 ? 1.837 -37.781 -18.25 1 76.81 181 TRP A O 1
ATOM 1471 N N . PRO A 1 182 ? 3.219 -36.125 -17.797 1 64.25 182 PRO A N 1
ATOM 1472 C CA . PRO A 1 182 ? 3.295 -36.5 -16.375 1 64.25 182 PRO A CA 1
ATOM 1473 C C . PRO A 1 182 ? 2.225 -35.812 -15.539 1 64.25 182 PRO A C 1
ATOM 1475 O O . PRO A 1 182 ? 2.068 -36.125 -14.359 1 64.25 182 PRO A O 1
ATOM 1478 N N . HIS A 1 183 ? 1.343 -35.125 -16.219 1 66.94 183 HIS A N 1
ATOM 1479 C CA . HIS A 1 183 ? 0.482 -34.312 -15.367 1 66.94 183 HIS A CA 1
ATOM 1480 C C . HIS A 1 183 ? -0.85 -35 -15.102 1 66.94 183 HIS A C 1
ATOM 1482 O O . HIS A 1 183 ? -1.421 -35.625 -16 1 66.94 183 HIS A O 1
ATOM 1488 N N . HIS A 1 184 ? -1.107 -34.906 -13.953 1 73.88 184 HIS A N 1
ATOM 1489 C CA . HIS A 1 184 ? -2.203 -35.75 -13.453 1 73.88 184 HIS A CA 1
ATOM 1490 C C . HIS A 1 184 ? -3.514 -34.969 -13.438 1 73.88 184 HIS A C 1
ATOM 1492 O O . HIS A 1 184 ? -4.594 -35.562 -13.422 1 73.88 184 HIS A O 1
ATOM 1498 N N . GLY A 1 185 ? -3.357 -33.75 -13.617 1 78.44 185 GLY A N 1
ATOM 1499 C CA . GLY A 1 185 ? -4.59 -33 -13.398 1 78.44 185 GLY A CA 1
ATOM 1500 C C . GLY A 1 185 ? -5.449 -32.906 -14.648 1 78.44 185 GLY A C 1
ATOM 1501 O O . GLY A 1 185 ? -6.664 -32.719 -14.555 1 78.44 185 GLY A O 1
ATOM 1502 N N . ARG A 1 186 ? -4.738 -32.906 -15.75 1 89.31 186 ARG A N 1
ATOM 1503 C CA . ARG A 1 186 ? -5.457 -32.844 -17.016 1 89.31 186 ARG A CA 1
ATOM 1504 C C . ARG A 1 186 ? -4.719 -33.625 -18.109 1 89.31 186 ARG A C 1
ATOM 1506 O O . ARG A 1 186 ? -3.508 -33.844 -18.016 1 89.31 186 ARG A O 1
ATOM 1513 N N . PRO A 1 187 ? -5.492 -34.062 -19.172 1 88.88 187 PRO A N 1
ATOM 1514 C CA . PRO A 1 187 ? -4.848 -34.781 -20.266 1 88.88 187 PRO A CA 1
ATOM 1515 C C . PRO A 1 187 ? -4.004 -33.875 -21.156 1 88.88 187 PRO A C 1
ATOM 1517 O O . PRO A 1 187 ? -4.078 -32.625 -21.047 1 88.88 187 PRO A O 1
ATOM 1520 N N . ARG A 1 188 ? -3.301 -34.469 -22.016 1 88.31 188 ARG A N 1
ATOM 1521 C CA . ARG A 1 188 ? -2.334 -33.781 -22.891 1 88.31 188 ARG A CA 1
ATOM 1522 C C . ARG A 1 188 ? -3.025 -32.781 -23.797 1 88.31 188 ARG A C 1
ATOM 1524 O O . ARG A 1 188 ? -2.463 -31.734 -24.094 1 88.31 188 ARG A O 1
ATOM 1531 N N . GLU A 1 189 ? -4.258 -33.094 -24.188 1 90 189 GLU A N 1
ATOM 1532 C CA . GLU A 1 189 ? -5.027 -32.219 -25.062 1 90 189 GLU A CA 1
ATOM 1533 C C . GLU A 1 189 ? -5.281 -30.859 -24.391 1 90 189 GLU A C 1
ATOM 1535 O O . GLU A 1 189 ? -5.582 -29.875 -25.078 1 90 189 GLU A O 1
ATOM 1540 N N . LYS A 1 190 ? -5.098 -30.828 -23.125 1 93.31 190 LYS A N 1
ATOM 1541 C CA . LYS A 1 190 ? -5.324 -29.578 -22.391 1 93.31 190 LYS A CA 1
ATOM 1542 C C . LYS A 1 190 ? -4.016 -29.031 -21.844 1 93.31 190 LYS A C 1
ATOM 1544 O O . LYS A 1 190 ? -4.023 -28.25 -20.875 1 93.31 190 LYS A O 1
ATOM 1549 N N . ALA A 1 191 ? -2.906 -29.359 -22.453 1 92.38 191 ALA A N 1
ATOM 1550 C CA . ALA A 1 191 ? -1.575 -28.953 -22 1 92.38 191 ALA A CA 1
ATOM 1551 C C . ALA A 1 191 ? -1.449 -27.438 -21.969 1 92.38 191 ALA A C 1
ATOM 1553 O O . ALA A 1 191 ? -0.737 -26.891 -21.109 1 92.38 191 ALA A O 1
ATOM 1554 N N . PHE A 1 192 ? -2.227 -26.672 -22.828 1 94.88 192 PHE A N 1
ATOM 1555 C CA . PHE A 1 192 ? -2.141 -25.234 -22.938 1 94.88 192 PHE A CA 1
ATOM 1556 C C . PHE A 1 192 ? -2.584 -24.562 -21.641 1 94.88 192 PHE A C 1
ATOM 1558 O O . PHE A 1 192 ? -2.217 -23.422 -21.359 1 94.88 192 PHE A O 1
ATOM 1565 N N . LEU A 1 193 ? -3.352 -25.266 -20.781 1 96.69 193 LEU A N 1
ATOM 1566 C CA . LEU A 1 193 ? -3.822 -24.703 -19.531 1 96.69 193 LEU A CA 1
ATOM 1567 C C . LEU A 1 193 ? -2.652 -24.422 -18.578 1 96.69 193 LEU A C 1
ATOM 1569 O O . LEU A 1 193 ? -2.721 -23.516 -17.75 1 96.69 193 LEU A O 1
ATOM 1573 N N . TYR A 1 194 ? -1.553 -25.141 -18.734 1 95.5 194 TYR A N 1
ATOM 1574 C CA . TYR A 1 194 ? -0.376 -25.016 -17.875 1 95.5 194 TYR A CA 1
ATOM 1575 C C . TYR A 1 194 ? 0.435 -23.781 -18.234 1 95.5 194 TYR A C 1
ATOM 1577 O O . TYR A 1 194 ? 1.365 -23.406 -17.516 1 95.5 194 TYR A O 1
ATOM 1585 N N . GLU A 1 195 ? 0.029 -23.094 -19.25 1 96.19 195 GLU A N 1
ATOM 1586 C CA . GLU A 1 195 ? 0.766 -21.922 -19.719 1 96.19 195 GLU A CA 1
ATOM 1587 C C . GLU A 1 195 ? 0.091 -20.625 -19.25 1 96.19 195 GLU A C 1
ATOM 1589 O O . GLU A 1 195 ? 0.618 -19.531 -19.469 1 96.19 195 GLU A O 1
ATOM 1594 N N . VAL A 1 196 ? -1.018 -20.766 -18.562 1 98.12 196 VAL A N 1
ATOM 1595 C CA . VAL A 1 196 ? -1.856 -19.609 -18.297 1 98.12 196 VAL A CA 1
ATOM 1596 C C . VAL A 1 196 ? -1.298 -18.812 -17.109 1 98.12 196 VAL A C 1
ATOM 1598 O O . VAL A 1 196 ? -1.043 -17.609 -17.219 1 98.12 196 VAL A O 1
ATOM 1601 N N . VAL A 1 197 ? -1.021 -19.469 -15.992 1 98.5 197 VAL A N 1
ATOM 1602 C CA . VAL A 1 197 ? -0.617 -18.781 -14.766 1 98.5 197 VAL A CA 1
ATOM 1603 C C . VAL A 1 197 ? 0.903 -18.641 -14.727 1 98.5 197 VAL A C 1
ATOM 1605 O O . VAL A 1 197 ? 1.424 -17.578 -14.359 1 98.5 197 VAL A O 1
ATOM 1608 N N . SER A 1 198 ? 1.59 -19.641 -15.086 1 96.44 198 SER A N 1
ATOM 1609 C CA . SER A 1 198 ? 3.047 -19.688 -15.148 1 96.44 198 SER A CA 1
ATOM 1610 C C . SER A 1 198 ? 3.52 -20.438 -16.391 1 96.44 198 SER A C 1
ATOM 1612 O O . SER A 1 198 ? 3.582 -21.656 -16.406 1 96.44 198 SER A O 1
ATOM 1614 N N . ASN A 1 199 ? 3.918 -19.703 -17.375 1 95.31 199 ASN A N 1
ATOM 1615 C CA . ASN A 1 199 ? 4.348 -20.297 -18.641 1 95.31 199 ASN A CA 1
ATOM 1616 C C . ASN A 1 199 ? 5.848 -20.562 -18.656 1 95.31 199 ASN A C 1
ATOM 1618 O O . ASN A 1 199 ? 6.645 -19.641 -18.812 1 95.31 199 ASN A O 1
ATOM 1622 N N . THR A 1 200 ? 6.215 -21.75 -18.562 1 90.62 200 THR A N 1
ATOM 1623 C CA . THR A 1 200 ? 7.625 -22.109 -18.5 1 90.62 200 THR A CA 1
ATOM 1624 C C . THR A 1 200 ? 8.25 -22.125 -19.891 1 90.62 200 THR A C 1
ATOM 1626 O O . THR A 1 200 ? 9.469 -22.141 -20.031 1 90.62 200 THR A O 1
ATOM 1629 N N . ARG A 1 201 ? 7.414 -22.078 -20.906 1 88.88 201 ARG A N 1
ATOM 1630 C CA . ARG A 1 201 ? 7.883 -22.125 -22.297 1 88.88 201 ARG A CA 1
ATOM 1631 C C . ARG A 1 201 ? 8.453 -20.781 -22.734 1 88.88 201 ARG A C 1
ATOM 1633 O O . ARG A 1 201 ? 9.508 -20.734 -23.375 1 88.88 201 ARG A O 1
ATOM 1640 N N . ASN A 1 202 ? 7.723 -19.688 -22.469 1 89.88 202 ASN A N 1
ATOM 1641 C CA . ASN A 1 202 ? 8.125 -18.406 -23.016 1 89.88 202 ASN A CA 1
ATOM 1642 C C . ASN A 1 202 ? 7.93 -17.281 -22.016 1 89.88 202 ASN A C 1
ATOM 1644 O O . ASN A 1 202 ? 8.219 -16.109 -22.328 1 89.88 202 ASN A O 1
ATOM 1648 N N . LYS A 1 203 ? 7.453 -17.531 -20.828 1 90.88 203 LYS A N 1
ATOM 1649 C CA . LYS A 1 203 ? 7.301 -16.594 -19.719 1 90.88 203 LYS A CA 1
ATOM 1650 C C . LYS A 1 203 ? 6.219 -15.562 -20 1 90.88 203 LYS A C 1
ATOM 1652 O O . LYS A 1 203 ? 6.184 -14.5 -19.391 1 90.88 203 LYS A O 1
ATOM 1657 N N . ILE A 1 204 ? 5.371 -15.82 -21 1 95 204 ILE A N 1
ATOM 1658 C CA . ILE A 1 204 ? 4.215 -14.984 -21.281 1 95 204 ILE A CA 1
ATOM 1659 C C . ILE A 1 204 ? 2.975 -15.555 -20.594 1 95 204 ILE A C 1
ATOM 1661 O O . ILE A 1 204 ? 2.338 -16.469 -21.125 1 95 204 ILE A O 1
ATOM 1665 N N . ASP A 1 205 ? 2.668 -14.977 -19.516 1 97.19 205 ASP A N 1
ATOM 1666 C CA . ASP A 1 205 ? 1.565 -15.508 -18.719 1 97.19 205 ASP A CA 1
ATOM 1667 C C . ASP A 1 205 ? 0.862 -14.391 -17.953 1 97.19 205 ASP A C 1
ATOM 1669 O O . ASP A 1 205 ? 1.325 -13.25 -17.938 1 97.19 205 ASP A O 1
ATOM 1673 N N . VAL A 1 206 ? -0.264 -14.703 -17.297 1 98.56 206 VAL A N 1
ATOM 1674 C CA . VAL A 1 206 ? -1.141 -13.688 -16.719 1 98.56 206 VAL A CA 1
ATOM 1675 C C . VAL A 1 206 ? -0.509 -13.117 -15.453 1 98.56 206 VAL A C 1
ATOM 1677 O O . VAL A 1 206 ? -0.795 -11.984 -15.07 1 98.56 206 VAL A O 1
ATOM 1680 N N . ASP A 1 207 ? 0.315 -13.906 -14.734 1 98.19 207 ASP A N 1
ATOM 1681 C CA . ASP A 1 207 ? 1.041 -13.367 -13.586 1 98.19 207 ASP A CA 1
ATOM 1682 C C . ASP A 1 207 ? 1.864 -12.141 -13.977 1 98.19 207 ASP A C 1
ATOM 1684 O O . ASP A 1 207 ? 1.726 -11.078 -13.375 1 98.19 207 ASP A O 1
ATOM 1688 N N . LYS A 1 208 ? 2.635 -12.273 -15.008 1 97.31 208 LYS A N 1
ATOM 1689 C CA . LYS A 1 208 ? 3.512 -11.195 -15.469 1 97.31 208 LYS A CA 1
ATOM 1690 C C . LYS A 1 208 ? 2.703 -10.031 -16.016 1 97.31 208 LYS A C 1
ATOM 1692 O O . LYS A 1 208 ? 3.012 -8.867 -15.742 1 97.31 208 LYS A O 1
ATOM 1697 N N . TRP A 1 209 ? 1.671 -10.383 -16.812 1 98.12 209 TRP A N 1
ATOM 1698 C CA . TRP A 1 209 ? 0.823 -9.32 -17.328 1 98.12 209 TRP A CA 1
ATOM 1699 C C . TRP A 1 209 ? 0.286 -8.445 -16.203 1 98.12 209 TRP A C 1
ATOM 1701 O O . TRP A 1 209 ? 0.297 -7.215 -16.312 1 98.12 209 TRP A O 1
ATOM 1711 N N . GLU A 1 210 ? -0.133 -9.094 -15.219 1 98.31 210 GLU A N 1
ATOM 1712 C CA . GLU A 1 210 ? -0.771 -8.391 -14.102 1 98.31 210 GLU A CA 1
ATOM 1713 C C . GLU A 1 210 ? 0.227 -7.508 -13.367 1 98.31 210 GLU A C 1
ATOM 1715 O O . GLU A 1 210 ? -0.057 -6.34 -13.094 1 98.31 210 GLU A O 1
ATOM 1720 N N . TYR A 1 211 ? 1.427 -8.039 -12.93 1 97.31 211 TYR A N 1
ATOM 1721 C CA . TYR A 1 211 ? 2.297 -7.211 -12.109 1 97.31 211 TYR A CA 1
ATOM 1722 C C . TYR A 1 211 ? 2.996 -6.148 -12.945 1 97.31 211 TYR A C 1
ATOM 1724 O O . TYR A 1 211 ? 3.4 -5.105 -12.43 1 97.31 211 TYR A O 1
ATOM 1732 N N . PHE A 1 212 ? 3.119 -6.359 -14.305 1 97.62 212 PHE A N 1
ATOM 1733 C CA . PHE A 1 212 ? 3.609 -5.262 -15.133 1 97.62 212 PHE A CA 1
ATOM 1734 C C . PHE A 1 212 ? 2.674 -4.062 -15.055 1 97.62 212 PHE A C 1
ATOM 1736 O O . PHE A 1 212 ? 3.125 -2.928 -14.883 1 97.62 212 PHE A O 1
ATOM 1743 N N . ALA A 1 213 ? 1.395 -4.336 -15.18 1 97.94 213 ALA A N 1
ATOM 1744 C CA . ALA A 1 213 ? 0.406 -3.26 -15.141 1 97.94 213 ALA A CA 1
ATOM 1745 C C . ALA A 1 213 ? 0.353 -2.615 -13.758 1 97.94 213 ALA A C 1
ATOM 1747 O O . ALA A 1 213 ? 0.377 -1.389 -13.641 1 97.94 213 ALA A O 1
ATOM 1748 N N . ARG A 1 214 ? 0.314 -3.398 -12.734 1 98.19 214 ARG A N 1
ATOM 1749 C CA . ARG A 1 214 ? 0.149 -2.902 -11.375 1 98.19 214 ARG A CA 1
ATOM 1750 C C . ARG A 1 214 ? 1.411 -2.197 -10.891 1 98.19 214 ARG A C 1
ATOM 1752 O O . ARG A 1 214 ? 1.336 -1.137 -10.266 1 98.19 214 ARG A O 1
ATOM 1759 N N . ASP A 1 215 ? 2.584 -2.807 -11.094 1 98.12 215 ASP A N 1
ATOM 1760 C CA . ASP A 1 215 ? 3.84 -2.18 -10.695 1 98.12 215 ASP A CA 1
ATOM 1761 C C . ASP A 1 215 ? 4.031 -0.835 -11.398 1 98.12 215 ASP A C 1
ATOM 1763 O O . ASP A 1 215 ? 4.441 0.144 -10.773 1 98.12 215 ASP A O 1
ATOM 1767 N N . CYS A 1 216 ? 3.754 -0.804 -12.703 1 97.75 216 CYS A N 1
ATOM 1768 C CA . CYS A 1 216 ? 3.865 0.454 -13.438 1 97.75 216 CYS A CA 1
ATOM 1769 C C . CYS A 1 216 ? 2.939 1.512 -12.844 1 97.75 216 CYS A C 1
ATOM 1771 O O . CYS A 1 216 ? 3.332 2.67 -12.688 1 97.75 216 CYS A O 1
ATOM 1773 N N . HIS A 1 217 ? 1.737 1.104 -12.531 1 97.12 217 HIS A N 1
ATOM 1774 C CA . HIS A 1 217 ? 0.749 1.995 -11.938 1 97.12 217 HIS A CA 1
ATOM 1775 C C . HIS A 1 217 ? 1.265 2.6 -10.633 1 97.12 217 HIS A C 1
ATOM 1777 O O . HIS A 1 217 ? 1.133 3.807 -10.414 1 97.12 217 HIS A O 1
ATOM 1783 N N . HIS A 1 218 ? 1.901 1.862 -9.828 1 97.38 218 HIS A N 1
ATOM 1784 C CA . HIS A 1 218 ? 2.326 2.289 -8.5 1 97.38 218 HIS A CA 1
ATOM 1785 C C . HIS A 1 218 ? 3.654 3.035 -8.562 1 97.38 218 HIS A C 1
ATOM 1787 O O . HIS A 1 218 ? 3.916 3.914 -7.738 1 97.38 218 HIS A O 1
ATOM 1793 N N . LEU A 1 219 ? 4.469 2.756 -9.531 1 97 219 LEU A N 1
ATOM 1794 C CA . LEU A 1 219 ? 5.785 3.371 -9.656 1 97 219 LEU A CA 1
ATOM 1795 C C . LEU A 1 219 ? 5.719 4.637 -10.508 1 97 219 LEU A C 1
ATOM 1797 O O . LEU A 1 219 ? 6.703 5.375 -10.602 1 97 219 LEU A O 1
ATOM 1801 N N . GLY A 1 220 ? 4.582 4.918 -11.102 1 95.31 220 GLY A N 1
ATOM 1802 C CA . GLY A 1 220 ? 4.461 6.051 -12 1 95.31 220 GLY A CA 1
ATOM 1803 C C . GLY A 1 220 ? 5.188 5.852 -13.32 1 95.31 220 GLY A C 1
ATOM 1804 O O . GLY A 1 220 ? 5.781 6.785 -13.852 1 95.31 220 GLY A O 1
ATOM 1805 N N . MET A 1 221 ? 5.227 4.629 -13.773 1 94.69 221 MET A N 1
ATOM 1806 C CA . MET A 1 221 ? 5.852 4.285 -15.047 1 94.69 221 MET A CA 1
ATOM 1807 C C . MET A 1 221 ? 4.797 3.973 -16.109 1 94.69 221 MET A C 1
ATOM 1809 O O . MET A 1 221 ? 3.658 3.629 -15.773 1 94.69 221 MET A O 1
ATOM 1813 N N . LYS A 1 222 ? 5.164 4.105 -17.281 1 92.19 222 LYS A N 1
ATOM 1814 C CA . LYS A 1 222 ? 4.25 3.787 -18.375 1 92.19 222 LYS A CA 1
ATOM 1815 C C . LYS A 1 222 ? 4.293 2.299 -18.703 1 92.19 222 LYS A C 1
ATOM 1817 O O . LYS A 1 222 ? 5.363 1.688 -18.703 1 92.19 222 LYS A O 1
ATOM 1822 N N . ASN A 1 223 ? 3.162 1.752 -18.828 1 93.62 223 ASN A N 1
ATOM 1823 C CA . ASN A 1 223 ? 3.006 0.387 -19.328 1 93.62 223 ASN A CA 1
ATOM 1824 C C . ASN A 1 223 ? 2.568 0.364 -20.781 1 93.62 223 ASN A C 1
ATOM 1826 O O . ASN A 1 223 ? 1.394 0.577 -21.094 1 93.62 223 ASN A O 1
ATOM 1830 N N . ASN A 1 224 ? 3.457 0.024 -21.641 1 91.75 224 ASN A N 1
ATOM 1831 C CA . ASN A 1 224 ? 3.154 0.063 -23.062 1 91.75 224 ASN A CA 1
ATOM 1832 C C . ASN A 1 224 ? 2.602 -1.271 -23.562 1 91.75 224 ASN A C 1
ATOM 1834 O O . ASN A 1 224 ? 2.307 -1.426 -24.75 1 91.75 224 ASN A O 1
ATOM 1838 N N . PHE A 1 225 ? 2.516 -2.209 -22.75 1 94.62 225 PHE A N 1
ATOM 1839 C CA . PHE A 1 225 ? 1.967 -3.521 -23.062 1 94.62 225 PHE A CA 1
ATOM 1840 C C . PHE A 1 225 ? 0.464 -3.557 -22.812 1 94.62 225 PHE A C 1
ATOM 1842 O O . PHE A 1 225 ? 0 -3.154 -21.75 1 94.62 225 PHE A O 1
ATOM 1849 N N . ASP A 1 226 ? -0.259 -3.975 -23.797 1 95 226 ASP A N 1
ATOM 1850 C CA . ASP A 1 226 ? -1.707 -4.117 -23.688 1 95 226 ASP A CA 1
ATOM 1851 C C . ASP A 1 226 ? -2.107 -5.586 -23.562 1 95 226 ASP A C 1
ATOM 1853 O O . ASP A 1 226 ? -2.303 -6.27 -24.562 1 95 226 ASP A O 1
ATOM 1857 N N . CYS A 1 227 ? -2.383 -5.98 -22.391 1 95.44 227 CYS A N 1
ATOM 1858 C CA . CYS A 1 227 ? -2.666 -7.387 -22.141 1 95.44 227 CYS A CA 1
ATOM 1859 C C . CYS A 1 227 ? -4.055 -7.762 -22.656 1 95.44 227 CYS A C 1
ATOM 1861 O O . CYS A 1 227 ? -4.273 -8.883 -23.109 1 95.44 227 CYS A O 1
ATOM 1863 N N . HIS A 1 228 ? -5.02 -6.891 -22.656 1 95.19 228 HIS A N 1
ATOM 1864 C CA . HIS A 1 228 ? -6.371 -7.191 -23.109 1 95.19 228 HIS A CA 1
ATOM 1865 C C . HIS A 1 228 ? -6.402 -7.43 -24.625 1 95.19 228 HIS A C 1
ATOM 1867 O O . HIS A 1 228 ? -7.113 -8.32 -25.094 1 95.19 228 HIS A O 1
ATOM 1873 N N . ARG A 1 229 ? -5.637 -6.621 -25.297 1 95.19 229 ARG A N 1
ATOM 1874 C CA . ARG A 1 229 ? -5.512 -6.84 -26.734 1 95.19 229 ARG A CA 1
ATOM 1875 C C . ARG A 1 229 ? -4.867 -8.188 -27.031 1 95.19 229 ARG A C 1
ATOM 1877 O O . ARG A 1 229 ? -5.293 -8.898 -27.938 1 95.19 229 ARG A O 1
ATOM 1884 N N . LEU A 1 230 ? -3.836 -8.5 -26.281 1 96.75 230 LEU A N 1
ATOM 1885 C CA . LEU A 1 230 ? -3.166 -9.781 -26.484 1 96.75 230 LEU A CA 1
ATOM 1886 C C . LEU A 1 230 ? -4.129 -10.938 -26.234 1 96.75 230 LEU A C 1
ATOM 1888 O O . LEU A 1 230 ? -4.109 -11.93 -26.969 1 96.75 230 LEU A O 1
ATOM 1892 N N . ILE A 1 231 ? -4.945 -10.82 -25.203 1 97.75 231 ILE A N 1
ATOM 1893 C CA . ILE A 1 231 ? -5.922 -11.852 -24.859 1 97.75 231 ILE A CA 1
ATOM 1894 C C . ILE A 1 231 ? -6.902 -12.039 -26.016 1 97.75 231 ILE A C 1
ATOM 1896 O O . ILE A 1 231 ? -7.23 -13.164 -26.375 1 97.75 231 ILE A O 1
ATOM 1900 N N . LYS A 1 232 ? -7.305 -10.953 -26.594 1 96.31 232 LYS A N 1
ATOM 1901 C CA . LYS A 1 232 ? -8.258 -10.984 -27.703 1 96.31 232 LYS A CA 1
ATOM 1902 C C . LYS A 1 232 ? -7.703 -11.766 -28.891 1 96.31 232 LYS A C 1
ATOM 1904 O O . LYS A 1 232 ? -8.453 -12.406 -29.625 1 96.31 232 LYS A O 1
ATOM 1909 N N . PHE A 1 233 ? -6.398 -11.773 -29.047 1 96 233 PHE A N 1
ATOM 1910 C CA . PHE A 1 233 ? -5.793 -12.383 -30.219 1 96 233 PHE A CA 1
ATOM 1911 C C . PHE A 1 233 ? -5.09 -13.688 -29.859 1 96 233 PHE A C 1
ATOM 1913 O O . PHE A 1 233 ? -4.309 -14.219 -30.641 1 96 233 PHE A O 1
ATOM 1920 N N . ALA A 1 234 ? -5.305 -14.18 -28.688 1 97.25 234 ALA A N 1
ATOM 1921 C CA . ALA A 1 234 ? -4.746 -15.461 -28.266 1 97.25 234 ALA A CA 1
ATOM 1922 C C . ALA A 1 234 ? -5.535 -16.625 -28.859 1 97.25 234 ALA A C 1
ATOM 1924 O O . ALA A 1 234 ? -6.762 -16.562 -28.953 1 97.25 234 ALA A O 1
ATOM 1925 N N . ARG A 1 235 ? -4.867 -17.672 -29.266 1 97.06 235 ARG A N 1
ATOM 1926 C CA . ARG A 1 235 ? -5.441 -18.938 -29.719 1 97.06 235 ARG A CA 1
ATOM 1927 C C . ARG A 1 235 ? -4.57 -20.109 -29.297 1 97.06 235 ARG A C 1
ATOM 1929 O O . ARG A 1 235 ? -3.389 -19.938 -29 1 97.06 235 ARG A O 1
ATOM 1936 N N . VAL A 1 236 ? -5.18 -21.266 -29.219 1 97.31 236 VAL A N 1
ATOM 1937 C CA . VAL A 1 236 ? -4.434 -22.484 -28.938 1 97.31 236 VAL A CA 1
ATOM 1938 C C . VAL A 1 236 ? -4.195 -23.25 -30.234 1 97.31 236 VAL A C 1
ATOM 1940 O O . VAL A 1 236 ? -5.133 -23.516 -30.984 1 97.31 236 VAL A O 1
ATOM 1943 N N . CYS A 1 237 ? -2.965 -23.547 -30.5 1 95.44 237 CYS A N 1
ATOM 1944 C CA . CYS A 1 237 ? -2.586 -24.312 -31.688 1 95.44 237 CYS A CA 1
ATOM 1945 C C . CYS A 1 237 ? -1.74 -25.516 -31.312 1 95.44 237 CYS A C 1
ATOM 1947 O O . CYS A 1 237 ? -1.104 -25.531 -30.25 1 95.44 237 CYS A O 1
ATOM 1949 N N . GLU A 1 238 ? -1.82 -26.484 -32.156 1 92.94 238 GLU A N 1
ATOM 1950 C CA . GLU A 1 238 ? -0.944 -27.641 -31.984 1 92.94 238 GLU A CA 1
ATOM 1951 C C . GLU A 1 238 ? 0.431 -27.391 -32.594 1 92.94 238 GLU A C 1
ATOM 1953 O O . GLU A 1 238 ? 0.54 -27.062 -33.781 1 92.94 238 GLU A O 1
ATOM 1958 N N . VAL A 1 239 ? 1.374 -27.438 -31.75 1 90.38 239 VAL A N 1
ATOM 1959 C CA . VAL A 1 239 ? 2.76 -27.281 -32.188 1 90.38 239 VAL A CA 1
ATOM 1960 C C . VAL A 1 239 ? 3.594 -28.453 -31.672 1 90.38 239 VAL A C 1
ATOM 1962 O O . VAL A 1 239 ? 3.676 -28.688 -30.469 1 90.38 239 VAL A O 1
ATOM 1965 N N . ASP A 1 240 ? 4.195 -29.172 -32.594 1 85.62 240 ASP A N 1
ATOM 1966 C CA . ASP A 1 240 ? 5.035 -30.328 -32.25 1 85.62 240 ASP A CA 1
ATOM 1967 C C . ASP A 1 240 ? 4.293 -31.297 -31.344 1 85.62 240 ASP A C 1
ATOM 1969 O O . ASP A 1 240 ? 4.836 -31.766 -30.344 1 85.62 240 ASP A O 1
ATOM 1973 N N . GLY A 1 241 ? 3.07 -31.453 -31.531 1 84.94 241 GLY A N 1
ATOM 1974 C CA . GLY A 1 241 ? 2.273 -32.469 -30.844 1 84.94 241 GLY A CA 1
ATOM 1975 C C . GLY A 1 241 ? 1.714 -31.984 -29.516 1 84.94 241 GLY A C 1
ATOM 1976 O O . GLY A 1 241 ? 1.094 -32.75 -28.781 1 84.94 241 GLY A O 1
ATOM 1977 N N . MET A 1 242 ? 1.934 -30.812 -29.219 1 88.38 242 MET A N 1
ATOM 1978 C CA . MET A 1 242 ? 1.434 -30.281 -27.953 1 88.38 242 MET A CA 1
ATOM 1979 C C . MET A 1 242 ? 0.599 -29.016 -28.188 1 88.38 242 MET A C 1
ATOM 1981 O O . MET A 1 242 ? 0.948 -28.188 -29.031 1 88.38 242 MET A O 1
ATOM 1985 N N . MET A 1 243 ? -0.492 -28.969 -27.5 1 92.19 243 MET A N 1
ATOM 1986 C CA . MET A 1 243 ? -1.328 -27.766 -27.578 1 92.19 243 MET A CA 1
ATOM 1987 C C . MET A 1 243 ? -0.696 -26.609 -26.812 1 92.19 243 MET A C 1
ATOM 1989 O O . MET A 1 243 ? -0.333 -26.75 -25.641 1 92.19 243 MET A O 1
ATOM 1993 N N . GLN A 1 244 ? -0.5 -25.516 -27.438 1 94.06 244 GLN A N 1
ATOM 1994 C CA . GLN A 1 244 ? 0.119 -24.375 -26.766 1 94.06 244 GLN A CA 1
ATOM 1995 C C . GLN A 1 244 ? -0.588 -23.078 -27.125 1 94.06 244 GLN A C 1
ATOM 1997 O O . GLN A 1 244 ? -1.233 -22.984 -28.172 1 94.06 244 GLN A O 1
ATOM 2002 N N . ILE A 1 245 ? -0.549 -22.078 -26.25 1 96.56 245 ILE A N 1
ATOM 2003 C CA . ILE A 1 245 ? -1.129 -20.766 -26.5 1 96.56 245 ILE A CA 1
ATOM 2004 C C . ILE A 1 245 ? -0.26 -20.016 -27.5 1 96.56 245 ILE A C 1
ATOM 2006 O O . ILE A 1 245 ? 0.953 -19.891 -27.312 1 96.56 245 ILE A O 1
ATOM 2010 N N . CYS A 1 246 ? -0.829 -19.531 -28.547 1 96.44 246 CYS A N 1
ATOM 2011 C CA . CYS A 1 246 ? -0.186 -18.781 -29.609 1 96.44 246 CYS A CA 1
ATOM 2012 C C . CYS A 1 246 ? -0.886 -17.438 -29.828 1 96.44 246 CYS A C 1
ATOM 2014 O O . CYS A 1 246 ? -1.947 -17.188 -29.25 1 96.44 246 CYS A O 1
ATOM 2016 N N . TYR A 1 247 ? -0.247 -16.578 -30.609 1 95.69 247 TYR A N 1
ATOM 2017 C CA . TYR A 1 247 ? -0.793 -15.234 -30.812 1 95.69 247 TYR A CA 1
ATOM 2018 C C . TYR A 1 247 ? -0.761 -14.844 -32.281 1 95.69 247 TYR A C 1
ATOM 2020 O O . TYR A 1 247 ? -0.037 -15.445 -33.062 1 95.69 247 TYR A O 1
ATOM 2028 N N . ARG A 1 248 ? -1.584 -13.992 -32.594 1 94.62 248 ARG A N 1
ATOM 2029 C CA . ARG A 1 248 ? -1.579 -13.461 -33.969 1 94.62 248 ARG A CA 1
ATOM 2030 C C . ARG A 1 248 ? -0.252 -12.781 -34.281 1 94.62 248 ARG A C 1
ATOM 2032 O O . ARG A 1 248 ? 0.319 -12.094 -33.438 1 94.62 248 ARG A O 1
ATOM 2039 N N . ASP A 1 249 ? 0.226 -12.852 -35.469 1 91.62 249 ASP A N 1
ATOM 2040 C CA . ASP A 1 249 ? 1.513 -12.305 -35.906 1 91.62 249 ASP A CA 1
ATOM 2041 C C . ASP A 1 249 ? 1.557 -10.789 -35.719 1 91.62 249 ASP A C 1
ATOM 2043 O O . ASP A 1 249 ? 2.602 -10.234 -35.375 1 91.62 249 ASP A O 1
ATOM 2047 N N . LYS A 1 250 ? 0.487 -10.109 -35.844 1 90.75 250 LYS A N 1
ATOM 2048 C CA . LYS A 1 250 ? 0.456 -8.656 -35.719 1 90.75 250 LYS A CA 1
ATOM 2049 C C . LYS A 1 250 ? 0.72 -8.211 -34.281 1 90.75 250 LYS A C 1
ATOM 2051 O O . LYS A 1 250 ? 0.996 -7.039 -34.031 1 90.75 250 LYS A O 1
ATOM 2056 N N . GLU A 1 251 ? 0.628 -9.125 -33.344 1 92.69 251 GLU A N 1
ATOM 2057 C CA . GLU A 1 251 ? 0.809 -8.797 -31.922 1 92.69 251 GLU A CA 1
ATOM 2058 C C . GLU A 1 251 ? 2.277 -8.891 -31.516 1 92.69 251 GLU A C 1
ATOM 2060 O O . GLU A 1 251 ? 2.617 -8.711 -30.344 1 92.69 251 GLU A O 1
ATOM 2065 N N . VAL A 1 252 ? 3.139 -9.125 -32.438 1 90.38 252 VAL A N 1
ATOM 2066 C CA . VAL A 1 252 ? 4.555 -9.32 -32.156 1 90.38 252 VAL A CA 1
ATOM 2067 C C . VAL A 1 252 ? 5.121 -8.055 -31.516 1 90.38 252 VAL A C 1
ATOM 2069 O O . VAL A 1 252 ? 5.914 -8.125 -30.562 1 90.38 252 VAL A O 1
ATOM 2072 N N . PHE A 1 253 ? 4.699 -6.957 -31.969 1 89.12 253 PHE A N 1
ATOM 2073 C CA . PHE A 1 253 ? 5.203 -5.703 -31.422 1 89.12 253 PHE A CA 1
ATOM 2074 C C . PHE A 1 253 ? 4.691 -5.492 -30 1 89.12 253 PHE A C 1
ATOM 2076 O O . PHE A 1 253 ? 5.41 -4.961 -29.156 1 89.12 253 PHE A O 1
ATOM 2083 N N . ASN A 1 254 ? 3.48 -5.809 -29.781 1 93.06 254 ASN A N 1
ATOM 2084 C CA . ASN A 1 254 ? 2.922 -5.758 -28.438 1 93.06 254 ASN A CA 1
ATOM 2085 C C . ASN A 1 254 ? 3.723 -6.617 -27.469 1 93.06 254 ASN A C 1
ATOM 2087 O O . ASN A 1 254 ? 3.963 -6.215 -26.328 1 93.06 254 ASN A O 1
ATOM 2091 N N . LEU A 1 255 ? 4.18 -7.707 -27.922 1 92.25 255 LEU A N 1
ATOM 2092 C CA . LEU A 1 255 ? 4.973 -8.602 -27.078 1 92.25 255 LEU A CA 1
ATOM 2093 C C . LEU A 1 255 ? 6.359 -8.016 -26.812 1 92.25 255 LEU A C 1
ATOM 2095 O O . LEU A 1 255 ? 6.898 -8.148 -25.719 1 92.25 255 LEU A O 1
ATOM 2099 N N . TYR A 1 256 ? 6.941 -7.41 -27.797 1 89.12 256 TYR A N 1
ATOM 2100 C CA . TYR A 1 256 ? 8.211 -6.723 -27.562 1 89.12 256 TYR A CA 1
ATOM 2101 C C . TYR A 1 256 ? 8.047 -5.613 -26.547 1 89.12 256 TYR A C 1
ATOM 2103 O O . TYR A 1 256 ? 8.938 -5.379 -25.719 1 89.12 256 TYR A O 1
ATOM 2111 N N . ASN A 1 257 ? 6.91 -4.914 -26.609 1 91.12 257 ASN A N 1
ATOM 2112 C CA . ASN A 1 257 ? 6.617 -3.908 -25.594 1 91.12 257 ASN A CA 1
ATOM 2113 C C . ASN A 1 257 ? 6.547 -4.523 -24.203 1 91.12 257 ASN A C 1
ATOM 2115 O O . ASN A 1 257 ? 6.965 -3.902 -23.219 1 91.12 257 ASN A O 1
ATOM 2119 N N . MET A 1 258 ? 6.012 -5.68 -24.156 1 93.56 258 MET A N 1
ATOM 2120 C CA . MET A 1 258 ? 5.938 -6.383 -22.891 1 93.56 258 MET A CA 1
ATOM 2121 C C . MET A 1 258 ? 7.332 -6.645 -22.328 1 93.56 258 MET A C 1
ATOM 2123 O O . MET A 1 258 ? 7.602 -6.359 -21.156 1 93.56 258 MET A O 1
ATOM 2127 N N . PHE A 1 259 ? 8.141 -7.199 -23.109 1 89.31 259 PHE A N 1
ATOM 2128 C CA . PHE A 1 259 ? 9.492 -7.535 -22.688 1 89.31 259 PHE A CA 1
ATOM 2129 C C . PHE A 1 259 ? 10.289 -6.273 -22.359 1 89.31 259 PHE A C 1
ATOM 2131 O O . PHE A 1 259 ? 11.102 -6.273 -21.422 1 89.31 259 PHE A O 1
ATOM 2138 N N . TYR A 1 260 ? 10.039 -5.23 -23.078 1 89.19 260 TYR A N 1
ATOM 2139 C CA . TYR A 1 260 ? 10.68 -3.957 -22.766 1 89.19 260 TYR A CA 1
ATOM 2140 C C . TYR A 1 260 ? 10.211 -3.424 -21.422 1 89.19 260 TYR A C 1
ATOM 2142 O O . TYR A 1 260 ? 11 -2.85 -20.656 1 89.19 260 TYR A O 1
ATOM 2150 N N . THR A 1 261 ? 8.938 -3.521 -21.203 1 93.56 261 THR A N 1
ATOM 2151 C CA . THR A 1 261 ? 8.406 -3.119 -19.906 1 93.56 261 THR A CA 1
ATOM 2152 C C . THR A 1 261 ? 9.102 -3.871 -18.781 1 93.56 261 THR A C 1
ATOM 2154 O O . THR A 1 261 ? 9.461 -3.277 -17.766 1 93.56 261 THR A O 1
ATOM 2157 N N . ARG A 1 262 ? 9.312 -5.152 -18.953 1 92.12 262 ARG A N 1
ATOM 2158 C CA . ARG A 1 262 ? 10.039 -5.949 -17.969 1 92.12 262 ARG A CA 1
ATOM 2159 C C . ARG A 1 262 ? 11.453 -5.414 -17.766 1 92.12 262 ARG A C 1
ATOM 2161 O O . ARG A 1 262 ? 11.898 -5.238 -16.625 1 92.12 262 ARG A O 1
ATOM 2168 N N . PHE A 1 263 ? 12.109 -5.211 -18.828 1 88.75 263 PHE A N 1
ATOM 2169 C CA . PHE A 1 263 ? 13.477 -4.699 -18.781 1 88.75 263 PHE A CA 1
ATOM 2170 C C . PHE A 1 263 ? 13.523 -3.363 -18.047 1 88.75 263 PHE A C 1
ATOM 2172 O O . PHE A 1 263 ? 14.383 -3.154 -17.188 1 88.75 263 PHE A O 1
ATOM 2179 N N . SER A 1 264 ? 12.594 -2.477 -18.391 1 92 264 SER A N 1
ATOM 2180 C CA . SER A 1 264 ? 12.539 -1.146 -17.797 1 92 264 SER A CA 1
ATOM 2181 C C . SER A 1 264 ? 12.289 -1.222 -16.297 1 92 264 SER A C 1
ATOM 2183 O O . SER A 1 264 ? 12.914 -0.494 -15.516 1 92 264 SER A O 1
ATOM 2185 N N . LEU A 1 265 ? 11.406 -2.076 -15.914 1 95.19 265 LEU A N 1
ATOM 2186 C CA . LEU A 1 265 ? 11.094 -2.25 -14.5 1 95.19 265 LEU A CA 1
ATOM 2187 C C . LEU A 1 265 ? 12.305 -2.775 -13.734 1 95.19 265 LEU A C 1
ATOM 2189 O O . LEU A 1 265 ? 12.586 -2.328 -12.625 1 95.19 265 LEU A O 1
ATOM 2193 N N . HIS A 1 266 ? 13.016 -3.688 -14.281 1 92.44 266 HIS A N 1
ATOM 2194 C CA . HIS A 1 266 ? 14.211 -4.227 -13.641 1 92.44 266 HIS A CA 1
ATOM 2195 C C . HIS A 1 266 ? 15.297 -3.166 -13.531 1 92.44 266 HIS A C 1
ATOM 2197 O O . HIS A 1 266 ? 15.906 -2.996 -12.469 1 92.44 266 HIS A O 1
ATOM 2203 N N . LYS A 1 267 ? 15.492 -2.473 -14.57 1 89.94 267 LYS A N 1
ATOM 2204 C CA . LYS A 1 267 ? 16.578 -1.49 -14.625 1 89.94 267 LYS A CA 1
ATOM 2205 C C . LYS A 1 267 ? 16.297 -0.312 -13.695 1 89.94 267 LYS A C 1
ATOM 2207 O O . LYS A 1 267 ? 17.203 0.172 -13.008 1 89.94 267 LYS A O 1
ATOM 2212 N N . ARG A 1 268 ? 15.117 0.055 -13.617 1 91.88 268 ARG A N 1
ATOM 2213 C CA . ARG A 1 268 ? 14.805 1.301 -12.93 1 91.88 268 ARG A CA 1
ATOM 2214 C C . ARG A 1 268 ? 14.406 1.037 -11.477 1 91.88 268 ARG A C 1
ATOM 2216 O O . ARG A 1 268 ? 14.68 1.851 -10.594 1 91.88 268 ARG A O 1
ATOM 2223 N N . ALA A 1 269 ? 13.758 -0.128 -11.273 1 95 269 ALA A N 1
ATOM 2224 C CA . ALA A 1 269 ? 13.148 -0.255 -9.953 1 95 269 ALA A CA 1
ATOM 2225 C C . ALA A 1 269 ? 13.586 -1.542 -9.258 1 95 269 ALA A C 1
ATOM 2227 O O . ALA A 1 269 ? 14.211 -1.501 -8.195 1 95 269 ALA A O 1
ATOM 2228 N N . TYR A 1 270 ? 13.391 -2.701 -9.898 1 95.19 270 TYR A N 1
ATOM 2229 C CA . TYR A 1 270 ? 13.586 -3.986 -9.242 1 95.19 270 TYR A CA 1
ATOM 2230 C C . TYR A 1 270 ? 15.031 -4.152 -8.789 1 95.19 270 TYR A C 1
ATOM 2232 O O . TYR A 1 270 ? 15.305 -4.789 -7.766 1 95.19 270 TYR A O 1
ATOM 2240 N N . GLN A 1 271 ? 15.945 -3.555 -9.555 1 93.38 271 GLN A N 1
ATOM 2241 C CA . GLN A 1 271 ? 17.375 -3.727 -9.258 1 93.38 271 GLN A CA 1
ATOM 2242 C C . GLN A 1 271 ? 18.016 -2.406 -8.844 1 93.38 271 GLN A C 1
ATOM 2244 O O . GLN A 1 271 ? 19.203 -2.199 -9.047 1 93.38 271 GLN A O 1
ATOM 2249 N N . HIS A 1 272 ? 17.172 -1.497 -8.391 1 94.81 272 HIS A N 1
ATOM 2250 C CA . HIS A 1 272 ? 17.703 -0.235 -7.895 1 94.81 272 HIS A CA 1
ATOM 2251 C C . HIS A 1 272 ? 18.703 -0.467 -6.766 1 94.81 272 HIS A C 1
ATOM 2253 O O . HIS A 1 272 ? 18.422 -1.222 -5.828 1 94.81 272 HIS A O 1
ATOM 2259 N N . LYS A 1 273 ? 19.828 0.14 -6.812 1 95 273 LYS A N 1
ATOM 2260 C CA . LYS A 1 273 ? 20.922 -0.157 -5.902 1 95 273 LYS A CA 1
ATOM 2261 C C . LYS A 1 273 ? 20.531 0.127 -4.457 1 95 273 LYS A C 1
ATOM 2263 O O . LYS A 1 273 ? 20.938 -0.6 -3.545 1 95 273 LYS A O 1
ATOM 2268 N N . VAL A 1 274 ? 19.766 1.222 -4.23 1 96.44 274 VAL A N 1
ATOM 2269 C CA . VAL A 1 274 ? 19.375 1.585 -2.873 1 96.44 274 VAL A CA 1
ATOM 2270 C C . VAL A 1 274 ? 18.344 0.589 -2.35 1 96.44 274 VAL A C 1
ATOM 2272 O O . VAL A 1 274 ? 18.375 0.205 -1.178 1 96.44 274 VAL A O 1
ATOM 2275 N N . ALA A 1 275 ? 17.391 0.167 -3.189 1 96.75 275 ALA A N 1
ATOM 2276 C CA . ALA A 1 275 ? 16.422 -0.852 -2.807 1 96.75 275 ALA A CA 1
ATOM 2277 C C . ALA A 1 275 ? 17.109 -2.154 -2.418 1 96.75 275 ALA A C 1
ATOM 2279 O O . ALA A 1 275 ? 16.75 -2.783 -1.421 1 96.75 275 ALA A O 1
ATOM 2280 N N . ASN A 1 276 ? 18.078 -2.521 -3.232 1 96.81 276 ASN A N 1
ATOM 2281 C CA . ASN A 1 276 ? 18.844 -3.725 -2.926 1 96.81 276 ASN A CA 1
ATOM 2282 C C . ASN A 1 276 ? 19.594 -3.592 -1.603 1 96.81 276 ASN A C 1
ATOM 2284 O O . ASN A 1 276 ? 19.688 -4.551 -0.835 1 96.81 276 ASN A O 1
ATOM 2288 N N . SER A 1 277 ? 20.141 -2.393 -1.384 1 97.38 277 SER A N 1
ATOM 2289 C CA . SER A 1 277 ? 20.812 -2.119 -0.119 1 97.38 277 SER A CA 1
ATOM 2290 C C . SER A 1 277 ? 19.891 -2.367 1.067 1 97.38 277 SER A C 1
ATOM 2292 O O . SER A 1 277 ? 20.281 -3.023 2.037 1 97.38 277 SER A O 1
ATOM 2294 N N . VAL A 1 278 ? 18.688 -1.901 0.987 1 98.25 278 VAL A N 1
ATOM 2295 C CA . VAL A 1 278 ? 17.703 -2.076 2.049 1 98.25 278 VAL A CA 1
ATOM 2296 C C . VAL A 1 278 ? 17.406 -3.562 2.242 1 98.25 278 VAL A C 1
ATOM 2298 O O . VAL A 1 278 ? 17.328 -4.043 3.375 1 98.25 278 VAL A O 1
ATOM 2301 N N . GLU A 1 279 ? 17.281 -4.277 1.187 1 98.12 279 GLU A N 1
ATOM 2302 C CA . GLU A 1 279 ? 16.969 -5.703 1.272 1 98.12 279 GLU A CA 1
ATOM 2303 C C . GLU A 1 279 ? 18.141 -6.48 1.882 1 98.12 279 GLU A C 1
ATOM 2305 O O . GLU A 1 279 ? 17.922 -7.41 2.664 1 98.12 279 GLU A O 1
ATOM 2310 N N . TRP A 1 280 ? 19.375 -6.102 1.518 1 97.94 280 TRP A N 1
ATOM 2311 C CA . TRP A 1 280 ? 20.547 -6.723 2.148 1 97.94 280 TRP A CA 1
ATOM 2312 C C . TRP A 1 280 ? 20.531 -6.48 3.654 1 97.94 280 TRP A C 1
ATOM 2314 O O . TRP A 1 280 ? 20.875 -7.375 4.434 1 97.94 280 TRP A O 1
ATOM 2324 N N . MET A 1 281 ? 20.203 -5.281 4.016 1 98.62 281 MET A N 1
ATOM 2325 C CA . MET A 1 281 ? 20.172 -4.93 5.43 1 98.62 281 MET A CA 1
ATOM 2326 C C . MET A 1 281 ? 19.078 -5.703 6.156 1 98.62 281 MET A C 1
ATOM 2328 O O . MET A 1 281 ? 19.281 -6.207 7.258 1 98.62 281 MET A O 1
ATOM 2332 N N . ILE A 1 282 ? 17.875 -5.828 5.551 1 98.75 282 ILE A N 1
ATOM 2333 C CA . ILE A 1 282 ? 16.797 -6.605 6.152 1 98.75 282 ILE A CA 1
ATOM 2334 C C . ILE A 1 282 ? 17.234 -8.062 6.297 1 98.75 282 ILE A C 1
ATOM 2336 O O . ILE A 1 282 ? 17 -8.688 7.336 1 98.75 282 ILE A O 1
ATOM 2340 N N . ARG A 1 283 ? 17.859 -8.594 5.242 1 98.44 283 ARG A N 1
ATOM 2341 C CA . ARG A 1 283 ? 18.375 -9.961 5.305 1 98.44 283 ARG A CA 1
ATOM 2342 C C . ARG A 1 283 ? 19.312 -10.141 6.492 1 98.44 283 ARG A C 1
ATOM 2344 O O . ARG A 1 283 ? 19.172 -11.094 7.262 1 98.44 283 ARG A O 1
ATOM 2351 N N . ASP A 1 284 ? 20.25 -9.211 6.633 1 98.5 284 ASP A N 1
ATOM 2352 C CA . ASP A 1 284 ? 21.219 -9.297 7.723 1 98.5 284 ASP A CA 1
ATOM 2353 C C . ASP A 1 284 ? 20.531 -9.219 9.078 1 98.5 284 ASP A C 1
ATOM 2355 O O . ASP A 1 284 ? 20.891 -9.938 10.016 1 98.5 284 ASP A O 1
ATOM 2359 N N . ALA A 1 285 ? 19.547 -8.328 9.18 1 98.81 285 ALA A N 1
ATOM 2360 C CA . ALA A 1 285 ? 18.797 -8.211 10.43 1 98.81 285 ALA A CA 1
ATOM 2361 C C . ALA A 1 285 ? 18.047 -9.508 10.742 1 98.81 285 ALA A C 1
ATOM 2363 O O . ALA A 1 285 ? 18.047 -9.977 11.883 1 98.81 285 ALA A O 1
ATOM 2364 N N . PHE A 1 286 ? 17.391 -10.109 9.758 1 98.81 286 PHE A N 1
ATOM 2365 C CA . PHE A 1 286 ? 16.625 -11.344 9.938 1 98.81 286 PHE A CA 1
ATOM 2366 C C . PHE A 1 286 ? 17.547 -12.484 10.336 1 98.81 286 PHE A C 1
ATOM 2368 O O . PHE A 1 286 ? 17.188 -13.32 11.172 1 98.81 286 PHE A O 1
ATOM 2375 N N . LEU A 1 287 ? 18.75 -12.5 9.734 1 98.62 287 LEU A N 1
ATOM 2376 C CA . LEU A 1 287 ? 19.719 -13.547 10.078 1 98.62 287 LEU A CA 1
ATOM 2377 C C . LEU A 1 287 ? 20.125 -13.445 11.539 1 98.62 287 LEU A C 1
ATOM 2379 O O . LEU A 1 287 ? 20.219 -14.453 12.234 1 98.62 287 LEU A O 1
ATOM 2383 N N . LYS A 1 288 ? 20.375 -12.219 11.984 1 98.5 288 LYS A N 1
ATOM 2384 C CA . LYS A 1 288 ? 20.766 -12.008 13.375 1 98.5 288 LYS A CA 1
ATOM 2385 C C . LYS A 1 288 ? 19.609 -12.336 14.328 1 98.5 288 LYS A C 1
ATOM 2387 O O . LYS A 1 288 ? 19.844 -12.789 15.453 1 98.5 288 LYS A O 1
ATOM 2392 N N . ALA A 1 289 ? 18.359 -12.195 13.859 1 98.69 289 ALA A N 1
ATOM 2393 C CA . ALA A 1 289 ? 17.172 -12.375 14.711 1 98.69 289 ALA A CA 1
ATOM 2394 C C . ALA A 1 289 ? 16.703 -13.828 14.68 1 98.69 289 ALA A C 1
ATOM 2396 O O . ALA A 1 289 ? 15.977 -14.266 15.57 1 98.69 289 ALA A O 1
ATOM 2397 N N . ASP A 1 290 ? 17.094 -14.625 13.719 1 98.5 290 ASP A N 1
ATOM 2398 C CA . ASP A 1 290 ? 16.484 -15.906 13.352 1 98.5 290 ASP A CA 1
ATOM 2399 C C . ASP A 1 290 ? 16.422 -16.828 14.562 1 98.5 290 ASP A C 1
ATOM 2401 O O . ASP A 1 290 ? 15.328 -17.281 14.938 1 98.5 290 ASP A O 1
ATOM 2405 N N . LYS A 1 291 ? 17.484 -16.969 15.289 1 96.38 291 LYS A N 1
ATOM 2406 C CA . LYS A 1 291 ? 17.547 -17.953 16.359 1 96.38 291 LYS A CA 1
ATOM 2407 C C . LYS A 1 291 ? 16.891 -17.422 17.641 1 96.38 291 LYS A C 1
ATOM 2409 O O . LYS A 1 291 ? 16.625 -18.172 18.578 1 96.38 291 LYS A O 1
ATOM 2414 N N . HIS A 1 292 ? 16.531 -16.156 17.594 1 97.06 292 HIS A N 1
ATOM 2415 C CA . HIS A 1 292 ? 16.031 -15.547 18.812 1 97.06 292 HIS A CA 1
ATOM 2416 C C . HIS A 1 292 ? 14.547 -15.234 18.703 1 97.06 292 HIS A C 1
ATOM 2418 O O . HIS A 1 292 ? 13.953 -14.672 19.641 1 97.06 292 HIS A O 1
ATOM 2424 N N . MET A 1 293 ? 13.961 -15.555 17.625 1 95.38 293 MET A N 1
ATOM 2425 C CA . MET A 1 293 ? 12.523 -15.359 17.469 1 95.38 293 MET A CA 1
ATOM 2426 C C . MET A 1 293 ? 11.781 -16.688 17.578 1 95.38 293 MET A C 1
ATOM 2428 O O . MET A 1 293 ? 12.242 -17.703 17.062 1 95.38 293 MET A O 1
ATOM 2432 N N . GLU A 1 294 ? 10.711 -16.594 18.266 1 94.81 294 GLU A N 1
ATOM 2433 C CA . GLU A 1 294 ? 9.875 -17.781 18.422 1 94.81 294 GLU A CA 1
ATOM 2434 C C . GLU A 1 294 ? 8.531 -17.609 17.734 1 94.81 294 GLU A C 1
ATOM 2436 O O . GLU A 1 294 ? 7.77 -16.703 18.078 1 94.81 294 GLU A O 1
ATOM 2441 N N . ILE A 1 295 ? 8.258 -18.5 16.812 1 96.19 295 ILE A N 1
ATOM 2442 C CA . ILE A 1 295 ? 6.996 -18.516 16.078 1 96.19 295 ILE A CA 1
ATOM 2443 C C . ILE A 1 295 ? 6.234 -19.812 16.391 1 96.19 295 ILE A C 1
ATOM 2445 O O . ILE A 1 295 ? 6.707 -20.906 16.094 1 96.19 295 ILE A O 1
ATOM 2449 N N . LYS A 1 296 ? 5.09 -19.719 16.953 1 95.5 296 LYS A N 1
ATOM 2450 C CA . LYS A 1 296 ? 4.316 -20.891 17.328 1 95.5 296 LYS A CA 1
ATOM 2451 C C . LYS A 1 296 ? 3.695 -21.562 16.109 1 95.5 296 LYS A C 1
ATOM 2453 O O . LYS A 1 296 ? 3.143 -20.891 15.242 1 95.5 296 LYS A O 1
ATOM 2458 N N . GLY A 1 297 ? 3.854 -22.875 16.016 1 95.81 297 GLY A N 1
ATOM 2459 C CA . GLY A 1 297 ? 3.271 -23.672 14.945 1 95.81 297 GLY A CA 1
ATOM 2460 C C . GLY A 1 297 ? 2.248 -24.672 15.43 1 95.81 297 GLY A C 1
ATOM 2461 O O . GLY A 1 297 ? 1.508 -24.406 16.375 1 95.81 297 GLY A O 1
ATOM 2462 N N . HIS A 1 298 ? 2.145 -25.734 14.711 1 93.81 298 HIS A N 1
ATOM 2463 C CA . HIS A 1 298 ? 1.192 -26.797 15.039 1 93.81 298 HIS A CA 1
ATOM 2464 C C . HIS A 1 298 ? 1.573 -27.484 16.344 1 93.81 298 HIS A C 1
ATOM 2466 O O . HIS A 1 298 ? 2.758 -27.672 16.625 1 93.81 298 HIS A O 1
ATOM 2472 N N . ASP A 1 299 ? 0.603 -27.906 17.094 1 91.94 299 ASP A N 1
ATOM 2473 C CA . ASP A 1 299 ? 0.73 -28.75 18.281 1 91.94 299 ASP A CA 1
ATOM 2474 C C . ASP A 1 299 ? 1.683 -28.125 19.297 1 91.94 299 ASP A C 1
ATOM 2476 O O . ASP A 1 299 ? 2.482 -28.828 19.922 1 91.94 299 ASP A O 1
ATOM 2480 N N . GLY A 1 300 ? 1.795 -26.781 19.297 1 88.5 300 GLY A N 1
ATOM 2481 C CA . GLY A 1 300 ? 2.564 -26.094 20.312 1 88.5 300 GLY A CA 1
ATOM 2482 C C . GLY A 1 300 ? 4.047 -26.016 19.984 1 88.5 300 GLY A C 1
ATOM 2483 O O . GLY A 1 300 ? 4.824 -25.438 20.75 1 88.5 300 GLY A O 1
ATOM 2484 N N . LYS A 1 301 ? 4.457 -26.578 18.891 1 95.31 301 LYS A N 1
ATOM 2485 C CA . LYS A 1 301 ? 5.848 -26.484 18.469 1 95.31 301 LYS A CA 1
ATOM 2486 C C . LYS A 1 301 ? 6.219 -25.031 18.141 1 95.31 301 LYS A C 1
ATOM 2488 O O . LYS A 1 301 ? 5.363 -24.234 17.75 1 95.31 301 LYS A O 1
ATOM 2493 N N . THR A 1 302 ? 7.473 -24.766 18.406 1 96.5 302 THR A N 1
ATOM 2494 C CA . THR A 1 302 ? 7.961 -23.422 18.125 1 96.5 302 THR A CA 1
ATOM 2495 C C . THR A 1 302 ? 9.023 -23.453 17.031 1 96.5 302 THR A C 1
ATOM 2497 O O . THR A 1 302 ? 9.859 -24.359 17 1 96.5 302 THR A O 1
ATOM 2500 N N . PHE A 1 303 ? 9.039 -22.484 16.203 1 97.81 303 PHE A N 1
ATOM 2501 C CA . PHE A 1 303 ? 9.969 -22.344 15.078 1 97.81 303 PHE A CA 1
ATOM 2502 C C . PHE A 1 303 ? 10.648 -20.984 15.117 1 97.81 303 PHE A C 1
ATOM 2504 O O . PHE A 1 303 ? 10.266 -20.109 15.898 1 97.81 303 PHE A O 1
ATOM 2511 N N . THR A 1 304 ? 11.68 -20.875 14.336 1 97.94 304 THR A N 1
ATOM 2512 C CA . THR A 1 304 ? 12.344 -19.609 14.117 1 97.94 304 THR A CA 1
ATOM 2513 C C . THR A 1 304 ? 11.914 -18.984 12.797 1 97.94 304 THR A C 1
ATOM 2515 O O . THR A 1 304 ? 11.039 -19.516 12.109 1 97.94 304 THR A O 1
ATOM 2518 N N . LEU A 1 305 ? 12.5 -17.875 12.469 1 97.88 305 LEU A N 1
ATOM 2519 C CA . LEU A 1 305 ? 12.156 -17.234 11.203 1 97.88 305 LEU A CA 1
ATOM 2520 C C . LEU A 1 305 ? 12.438 -18.156 10.023 1 97.88 305 LEU A C 1
ATOM 2522 O O . LEU A 1 305 ? 11.609 -18.297 9.125 1 97.88 305 LEU A O 1
ATOM 2526 N N . SER A 1 306 ? 13.586 -18.828 10.008 1 98.19 306 SER A N 1
ATOM 2527 C CA . SER A 1 306 ? 14 -19.641 8.867 1 98.19 306 SER A CA 1
ATOM 2528 C C . SER A 1 306 ? 13.336 -21.016 8.891 1 98.19 306 SER A C 1
ATOM 2530 O O . SER A 1 306 ? 13.102 -21.609 7.836 1 98.19 306 SER A O 1
ATOM 2532 N N . THR A 1 307 ? 12.945 -21.484 10.031 1 98.12 307 THR A N 1
ATOM 2533 C CA . THR A 1 307 ? 12.414 -22.844 10.117 1 98.12 307 THR A CA 1
ATOM 2534 C C . THR A 1 307 ? 10.891 -22.828 10.062 1 98.12 307 THR A C 1
ATOM 2536 O O . THR A 1 307 ? 10.258 -23.875 9.891 1 98.12 307 THR A O 1
ATOM 2539 N N . ALA A 1 308 ? 10.281 -21.672 10.156 1 97.88 308 ALA A N 1
ATOM 2540 C CA . ALA A 1 308 ? 8.828 -21.562 10.086 1 97.88 308 ALA A CA 1
ATOM 2541 C C . ALA A 1 308 ? 8.305 -22.094 8.75 1 97.88 308 ALA A C 1
ATOM 2543 O O . ALA A 1 308 ? 7.148 -22.516 8.656 1 97.88 308 ALA A O 1
ATOM 2544 N N . ILE A 1 309 ? 9.117 -22.141 7.691 1 97.5 309 ILE A N 1
ATOM 2545 C CA . ILE A 1 309 ? 8.695 -22.562 6.363 1 97.5 309 ILE A CA 1
ATOM 2546 C C . ILE A 1 309 ? 8.344 -24.047 6.391 1 97.5 309 ILE A C 1
ATOM 2548 O O . ILE A 1 309 ? 7.688 -24.562 5.473 1 97.5 309 ILE A O 1
ATOM 2552 N N . ASP A 1 310 ? 8.727 -24.734 7.434 1 97.06 310 ASP A N 1
ATOM 2553 C CA . ASP A 1 310 ? 8.484 -26.172 7.562 1 97.06 310 ASP A CA 1
ATOM 2554 C C . ASP A 1 310 ? 7.098 -26.453 8.133 1 97.06 310 ASP A C 1
ATOM 2556 O O . ASP A 1 310 ? 6.641 -27.594 8.148 1 97.06 310 ASP A O 1
ATOM 2560 N N . ASP A 1 311 ? 6.414 -25.438 8.609 1 98.06 311 ASP A N 1
ATOM 2561 C CA . ASP A 1 311 ? 5.109 -25.547 9.258 1 98.06 311 ASP A CA 1
ATOM 2562 C C . ASP A 1 311 ? 4.188 -24.406 8.836 1 98.06 311 ASP A C 1
ATOM 2564 O O . ASP A 1 311 ? 4.398 -23.266 9.219 1 98.06 311 ASP A O 1
ATOM 2568 N N . MET A 1 312 ? 3.086 -24.75 8.133 1 97.94 312 MET A N 1
ATOM 2569 C CA . MET A 1 312 ? 2.229 -23.719 7.551 1 97.94 312 MET A CA 1
ATOM 2570 C C . MET A 1 312 ? 1.492 -22.953 8.633 1 97.94 312 MET A C 1
ATOM 2572 O O . MET A 1 312 ? 1.108 -21.797 8.43 1 97.94 312 MET A O 1
ATOM 2576 N N . VAL A 1 313 ? 1.258 -23.578 9.82 1 97.69 313 VAL A N 1
ATOM 2577 C CA . VAL A 1 313 ? 0.638 -22.875 10.938 1 97.69 313 VAL A CA 1
ATOM 2578 C C . VAL A 1 313 ? 1.575 -21.797 11.453 1 97.69 313 VAL A C 1
ATOM 2580 O O . VAL A 1 313 ? 1.127 -20.703 11.82 1 97.69 313 VAL A O 1
ATOM 2583 N N . ALA A 1 314 ? 2.846 -22.078 11.469 1 97.94 314 ALA A N 1
ATOM 2584 C CA . ALA A 1 314 ? 3.844 -21.078 11.844 1 97.94 314 ALA A CA 1
ATOM 2585 C C . ALA A 1 314 ? 4.07 -20.078 10.719 1 97.94 314 ALA A C 1
ATOM 2587 O O . ALA A 1 314 ? 4.16 -18.875 10.961 1 97.94 314 ALA A O 1
ATOM 2588 N N . TYR A 1 315 ? 4.137 -20.594 9.5 1 98.12 315 TYR A N 1
ATOM 2589 C CA . TYR A 1 315 ? 4.547 -19.797 8.344 1 98.12 315 TYR A CA 1
ATOM 2590 C C . TYR A 1 315 ? 3.543 -18.672 8.07 1 98.12 315 TYR A C 1
ATOM 2592 O O . TYR A 1 315 ? 3.92 -17.594 7.629 1 98.12 315 TYR A O 1
ATOM 2600 N N . ILE A 1 316 ? 2.242 -18.891 8.391 1 97.44 316 ILE A N 1
ATOM 2601 C CA . ILE A 1 316 ? 1.193 -17.922 8.133 1 97.44 316 ILE A CA 1
ATOM 2602 C C . ILE A 1 316 ? 1.44 -16.656 8.969 1 97.44 316 ILE A C 1
ATOM 2604 O O . ILE A 1 316 ? 0.953 -15.578 8.633 1 97.44 316 ILE A O 1
ATOM 2608 N N . LYS A 1 317 ? 2.275 -16.75 9.969 1 97.31 317 LYS A N 1
ATOM 2609 C CA . LYS A 1 317 ? 2.51 -15.641 10.891 1 97.31 317 LYS A CA 1
ATOM 2610 C C . LYS A 1 317 ? 3.646 -14.75 10.398 1 97.31 317 LYS A C 1
ATOM 2612 O O . LYS A 1 317 ? 3.881 -13.672 10.953 1 97.31 317 LYS A O 1
ATOM 2617 N N . LEU A 1 318 ? 4.344 -15.188 9.352 1 97.81 318 LEU A N 1
ATOM 2618 C CA . LEU A 1 318 ? 5.477 -14.43 8.828 1 97.81 318 LEU A CA 1
ATOM 2619 C C . LEU A 1 318 ? 5.023 -13.461 7.742 1 97.81 318 LEU A C 1
ATOM 2621 O O . LEU A 1 318 ? 4.723 -13.875 6.617 1 97.81 318 LEU A O 1
ATOM 2625 N N . THR A 1 319 ? 4.965 -12.234 8.047 1 97.81 319 THR A N 1
ATOM 2626 C CA . THR A 1 319 ? 4.695 -11.133 7.133 1 97.81 319 THR A CA 1
ATOM 2627 C C . THR A 1 319 ? 5.727 -10.016 7.305 1 97.81 319 THR A C 1
ATOM 2629 O O . THR A 1 319 ? 6.684 -10.164 8.07 1 97.81 319 THR A O 1
ATOM 2632 N N . ASP A 1 320 ? 5.539 -8.898 6.625 1 98.06 320 ASP A N 1
ATOM 2633 C CA . ASP A 1 320 ? 6.469 -7.777 6.734 1 98.06 320 ASP A CA 1
ATOM 2634 C C . ASP A 1 320 ? 6.445 -7.18 8.141 1 98.06 320 ASP A C 1
ATOM 2636 O O . ASP A 1 320 ? 7.34 -6.426 8.516 1 98.06 320 ASP A O 1
ATOM 2640 N N . ALA A 1 321 ? 5.449 -7.582 8.914 1 97 321 ALA A N 1
ATOM 2641 C CA . ALA A 1 321 ? 5.305 -7.074 10.273 1 97 321 ALA A CA 1
ATOM 2642 C C . ALA A 1 321 ? 6.449 -7.551 11.164 1 97 321 ALA A C 1
ATOM 2644 O O . ALA A 1 321 ? 6.68 -6.996 12.242 1 97 321 ALA A O 1
ATOM 2645 N N . ILE A 1 322 ? 7.152 -8.594 10.719 1 97.69 322 ILE A N 1
ATOM 2646 C CA . ILE A 1 322 ? 8.312 -9.094 11.445 1 97.69 322 ILE A CA 1
ATOM 2647 C C . ILE A 1 322 ? 9.336 -7.977 11.609 1 97.69 322 ILE A C 1
ATOM 2649 O O . ILE A 1 322 ? 10.016 -7.887 12.633 1 97.69 322 ILE A O 1
ATOM 2653 N N . PHE A 1 323 ? 9.469 -7.117 10.578 1 98.19 323 PHE A N 1
ATOM 2654 C CA . PHE A 1 323 ? 10.352 -5.961 10.633 1 98.19 323 PHE A CA 1
ATOM 2655 C C . PHE A 1 323 ? 10.094 -5.133 11.883 1 98.19 323 PHE A C 1
ATOM 2657 O O . PHE A 1 323 ? 11.008 -4.867 12.664 1 98.19 323 PHE A O 1
ATOM 2664 N N . ASP A 1 324 ? 8.828 -4.762 12.102 1 97.19 324 ASP A N 1
ATOM 2665 C CA . ASP A 1 324 ? 8.445 -3.918 13.234 1 97.19 324 ASP A CA 1
ATOM 2666 C C . ASP A 1 324 ? 8.57 -4.676 14.555 1 97.19 324 ASP A C 1
ATOM 2668 O O . ASP A 1 324 ? 8.898 -4.082 15.586 1 97.19 324 ASP A O 1
ATOM 2672 N N . GLN A 1 325 ? 8.281 -5.957 14.516 1 95.88 325 GLN A N 1
ATOM 2673 C CA . GLN A 1 325 ? 8.422 -6.773 15.719 1 95.88 325 GLN A CA 1
ATOM 2674 C C . GLN A 1 325 ? 9.852 -6.742 16.25 1 95.88 325 GLN A C 1
ATOM 2676 O O . GLN A 1 325 ? 10.078 -6.652 17.453 1 95.88 325 GLN A O 1
ATOM 2681 N N . ILE A 1 326 ? 10.766 -6.82 15.32 1 97.69 326 ILE A N 1
ATOM 2682 C CA . ILE A 1 326 ? 12.18 -6.777 15.688 1 97.69 326 ILE A CA 1
ATOM 2683 C C . ILE A 1 326 ? 12.555 -5.352 16.094 1 97.69 326 ILE A C 1
ATOM 2685 O O . ILE A 1 326 ? 13.156 -5.133 17.141 1 97.69 326 ILE A O 1
ATOM 2689 N N . LEU A 1 327 ? 12.172 -4.383 15.273 1 97.81 327 LEU A N 1
ATOM 2690 C CA . LEU A 1 327 ? 12.531 -2.979 15.445 1 97.81 327 LEU A CA 1
ATOM 2691 C C . LEU A 1 327 ? 12.094 -2.473 16.828 1 97.81 327 LEU A C 1
ATOM 2693 O O . LEU A 1 327 ? 12.82 -1.706 17.469 1 97.81 327 LEU A O 1
ATOM 2697 N N . ASN A 1 328 ? 10.93 -2.947 17.297 1 94.44 328 ASN A N 1
ATOM 2698 C CA . ASN A 1 328 ? 10.344 -2.391 18.5 1 94.44 328 ASN A CA 1
ATOM 2699 C C . ASN A 1 328 ? 10.523 -3.332 19.703 1 94.44 328 ASN A C 1
ATOM 2701 O O . ASN A 1 328 ? 9.945 -3.107 20.766 1 94.44 328 ASN A O 1
ATOM 2705 N N . SER A 1 329 ? 11.305 -4.359 19.5 1 93.44 329 SER A N 1
ATOM 2706 C CA . SER A 1 329 ? 11.578 -5.305 20.578 1 93.44 329 SER A CA 1
ATOM 2707 C C . SER A 1 329 ? 12.492 -4.699 21.641 1 93.44 329 SER A C 1
ATOM 2709 O O . SER A 1 329 ? 13.227 -3.748 21.359 1 93.44 329 SER A O 1
ATOM 2711 N N . SER A 1 330 ? 12.422 -5.234 22.828 1 90.56 330 SER A N 1
ATOM 2712 C CA . SER A 1 330 ? 13.305 -4.797 23.906 1 90.56 330 SER A CA 1
ATOM 2713 C C . SER A 1 330 ? 14.266 -5.902 24.312 1 90.56 330 SER A C 1
ATOM 2715 O O . SER A 1 330 ? 15.086 -5.715 25.219 1 90.56 330 SER A O 1
ATOM 2717 N N . SER A 1 331 ? 14.195 -7.035 23.656 1 92.56 331 SER A N 1
ATOM 2718 C CA . SER A 1 331 ? 15.047 -8.164 24 1 92.56 331 SER A CA 1
ATOM 2719 C C . SER A 1 331 ? 16.516 -7.871 23.703 1 92.56 331 SER A C 1
ATOM 2721 O O . SER A 1 331 ? 16.828 -7.309 22.656 1 92.56 331 SER A O 1
ATOM 2723 N N . LYS A 1 332 ? 17.391 -8.297 24.562 1 95.81 332 LYS A N 1
ATOM 2724 C CA . LYS A 1 332 ? 18.828 -8.094 24.375 1 95.81 332 LYS A CA 1
ATOM 2725 C C . LYS A 1 332 ? 19.359 -8.914 23.203 1 95.81 332 LYS A C 1
ATOM 2727 O O . LYS A 1 332 ? 20.266 -8.469 22.484 1 95.81 332 LYS A O 1
ATOM 2732 N N . GLU A 1 333 ? 18.719 -10.047 23.031 1 97.31 333 GLU A N 1
ATOM 2733 C CA . GLU A 1 333 ? 19.172 -10.969 22 1 97.31 333 GLU A CA 1
ATOM 2734 C C . GLU A 1 333 ? 18.906 -10.406 20.609 1 97.31 333 GLU A C 1
ATOM 2736 O O . GLU A 1 333 ? 19.578 -10.766 19.641 1 97.31 333 GLU A O 1
ATOM 2741 N N . LEU A 1 334 ? 17.984 -9.477 20.516 1 97.81 334 LEU A N 1
ATOM 2742 C CA . LEU A 1 334 ? 17.594 -8.938 19.203 1 97.81 334 LEU A CA 1
ATOM 2743 C C . LEU A 1 334 ? 18.25 -7.59 18.953 1 97.81 334 LEU A C 1
ATOM 2745 O O . LEU A 1 334 ? 17.969 -6.934 17.953 1 97.81 334 LEU A O 1
ATOM 2749 N N . ARG A 1 335 ? 19.172 -7.184 19.844 1 97.75 335 ARG A N 1
ATOM 2750 C CA . ARG A 1 335 ? 19.797 -5.867 19.75 1 97.75 335 ARG A CA 1
ATOM 2751 C C . ARG A 1 335 ? 20.516 -5.695 18.438 1 97.75 335 ARG A C 1
ATOM 2753 O O . ARG A 1 335 ? 20.406 -4.656 17.781 1 97.75 335 ARG A O 1
ATOM 2760 N N . GLY A 1 336 ? 21.328 -6.727 18.078 1 97.88 336 GLY A N 1
ATOM 2761 C CA . GLY A 1 336 ? 22.062 -6.645 16.828 1 97.88 336 GLY A CA 1
ATOM 2762 C C . GLY A 1 336 ? 21.172 -6.461 15.609 1 97.88 336 GLY A C 1
ATOM 2763 O O . GLY A 1 336 ? 21.469 -5.664 14.727 1 97.88 336 GLY A O 1
ATOM 2764 N N . ALA A 1 337 ? 20.078 -7.234 15.508 1 98.69 337 ALA A N 1
ATOM 2765 C CA . ALA A 1 337 ? 19.109 -7.109 14.422 1 98.69 337 ALA A CA 1
ATOM 2766 C C . ALA A 1 337 ? 18.406 -5.75 14.461 1 98.69 337 ALA A C 1
ATOM 2768 O O . ALA A 1 337 ? 18.25 -5.098 13.43 1 98.69 337 ALA A O 1
ATOM 2769 N N . ARG A 1 338 ? 18.031 -5.312 15.641 1 98.19 338 ARG A N 1
ATOM 2770 C CA . ARG A 1 338 ? 17.344 -4.043 15.844 1 98.19 338 ARG A CA 1
ATOM 2771 C C . ARG A 1 338 ? 18.188 -2.871 15.367 1 98.19 338 ARG A C 1
ATOM 2773 O O . ARG A 1 338 ? 17.688 -1.938 14.75 1 98.19 338 ARG A O 1
ATOM 2780 N N . GLU A 1 339 ? 19.469 -2.902 15.656 1 98 339 GLU A N 1
ATOM 2781 C CA . GLU A 1 339 ? 20.375 -1.829 15.266 1 98 339 GLU A CA 1
ATOM 2782 C C . GLU A 1 339 ? 20.406 -1.655 13.75 1 98 339 GLU A C 1
ATOM 2784 O O . GLU A 1 339 ? 20.453 -0.53 13.242 1 98 339 GLU A O 1
ATOM 2789 N N . ILE A 1 340 ? 20.422 -2.742 13.016 1 98.44 340 ILE A N 1
ATOM 2790 C CA . ILE A 1 340 ? 20.438 -2.676 11.562 1 98.44 340 ILE A CA 1
ATOM 2791 C C . ILE A 1 340 ? 19.156 -2.039 11.055 1 98.44 340 ILE A C 1
ATOM 2793 O O . ILE A 1 340 ? 19.172 -1.176 10.18 1 98.44 340 ILE A O 1
ATOM 2797 N N . LEU A 1 341 ? 18.016 -2.492 11.617 1 98.69 341 LEU A N 1
ATOM 2798 C CA . LEU A 1 341 ? 16.734 -1.958 11.188 1 98.69 341 LEU A CA 1
ATOM 2799 C C . LEU A 1 341 ? 16.594 -0.483 11.555 1 98.69 341 LEU A C 1
ATOM 2801 O O . LEU A 1 341 ? 16 0.297 10.805 1 98.69 341 LEU A O 1
ATOM 2805 N N . GLU A 1 342 ? 17.141 -0.074 12.727 1 98.25 342 GLU A N 1
ATOM 2806 C CA . GLU A 1 342 ? 17.172 1.335 13.102 1 98.25 342 GLU A CA 1
ATOM 2807 C C . GLU A 1 342 ? 17.938 2.17 12.094 1 98.25 342 GLU A C 1
ATOM 2809 O O . GLU A 1 342 ? 17.562 3.307 11.797 1 98.25 342 GLU A O 1
ATOM 2814 N N . ARG A 1 343 ? 19.047 1.609 11.609 1 98.06 343 ARG A N 1
ATOM 2815 C CA . ARG A 1 343 ? 19.812 2.293 10.57 1 98.06 343 ARG A CA 1
ATOM 2816 C C . ARG A 1 343 ? 18.969 2.527 9.328 1 98.06 343 ARG A C 1
ATOM 2818 O O . ARG A 1 343 ? 19.031 3.594 8.711 1 98.06 343 ARG A O 1
ATOM 2825 N N . ILE A 1 344 ? 18.188 1.504 8.906 1 98.38 344 ILE A N 1
ATOM 2826 C CA . ILE A 1 344 ? 17.297 1.666 7.758 1 98.38 344 ILE A CA 1
ATOM 2827 C C . ILE A 1 344 ? 16.359 2.836 8 1 98.38 344 ILE A C 1
ATOM 2829 O O . ILE A 1 344 ? 16.156 3.672 7.117 1 98.38 344 ILE A O 1
ATOM 2833 N N . MET A 1 345 ? 15.812 2.967 9.25 1 97.88 345 MET A N 1
ATOM 2834 C CA . MET A 1 345 ? 14.844 4 9.602 1 97.88 345 MET A CA 1
ATOM 2835 C C . MET A 1 345 ? 15.492 5.379 9.609 1 97.88 345 MET A C 1
ATOM 2837 O O . MET A 1 345 ? 14.805 6.395 9.484 1 97.88 345 MET A O 1
ATOM 2841 N N . ARG A 1 346 ? 16.797 5.426 9.703 1 97.25 346 ARG A N 1
ATOM 2842 C CA . ARG A 1 346 ? 17.547 6.684 9.68 1 97.25 346 ARG A CA 1
ATOM 2843 C C . ARG A 1 346 ? 18.203 6.902 8.328 1 97.25 346 ARG A C 1
ATOM 2845 O O . ARG A 1 346 ? 18.969 7.852 8.148 1 97.25 346 ARG A O 1
ATOM 2852 N N . ARG A 1 347 ? 18.031 5.965 7.438 1 96.44 347 ARG A N 1
ATOM 2853 C CA . ARG A 1 347 ? 18.578 5.996 6.086 1 96.44 347 ARG A CA 1
ATOM 2854 C C . ARG A 1 347 ? 20.094 5.918 6.109 1 96.44 347 ARG A C 1
ATOM 2856 O O . ARG A 1 347 ? 20.766 6.566 5.305 1 96.44 347 ARG A O 1
ATOM 2863 N N . GLU A 1 348 ? 20.594 5.336 7.121 1 96.81 348 GLU A N 1
ATOM 2864 C CA . GLU A 1 348 ? 22.016 4.965 7.156 1 96.81 348 GLU A CA 1
ATOM 2865 C C . GLU A 1 348 ? 22.234 3.59 6.531 1 96.81 348 GLU A C 1
ATOM 2867 O O . GLU A 1 348 ? 22.531 2.621 7.234 1 96.81 348 GLU A O 1
ATOM 2872 N N . LEU A 1 349 ? 22.234 3.574 5.227 1 97.62 349 LEU A N 1
ATOM 2873 C CA . LEU A 1 349 ? 22.141 2.33 4.469 1 97.62 349 LEU A CA 1
ATOM 2874 C C . LEU A 1 349 ? 23.531 1.845 4.051 1 97.62 349 LEU A C 1
ATOM 2876 O O . LEU A 1 349 ? 24.5 2.596 4.129 1 97.62 349 LEU A O 1
ATOM 2880 N N . TYR A 1 350 ? 23.594 0.533 3.699 1 97.69 350 TYR A N 1
ATOM 2881 C CA . TYR A 1 350 ? 24.781 0.073 3 1 97.69 350 TYR A CA 1
ATOM 2882 C C . TYR A 1 350 ? 25.031 0.897 1.742 1 97.69 350 TYR A C 1
ATOM 2884 O O . TYR A 1 350 ? 24.094 1.258 1.034 1 97.69 350 TYR A O 1
ATOM 2892 N N . VAL A 1 351 ? 26.266 1.252 1.493 1 96.62 351 VAL A N 1
ATOM 2893 C CA . VAL A 1 351 ? 26.562 2.148 0.38 1 96.62 351 VAL A CA 1
ATOM 2894 C C . VAL A 1 351 ? 27.141 1.352 -0.78 1 96.62 351 VAL A C 1
ATOM 2896 O O . VAL A 1 351 ? 28.078 0.568 -0.591 1 96.62 351 VAL A O 1
ATOM 2899 N N . CYS A 1 352 ? 26.531 1.496 -1.945 1 96 352 CYS A N 1
ATOM 2900 C CA . CYS A 1 352 ? 27.109 0.903 -3.15 1 96 352 CYS A CA 1
ATOM 2901 C C . CYS A 1 352 ? 28.359 1.64 -3.578 1 96 352 CYS A C 1
ATOM 2903 O O . CYS A 1 352 ? 28.312 2.812 -3.953 1 96 352 CYS A O 1
ATOM 2905 N N . LEU A 1 353 ? 29.469 1.025 -3.541 1 95.31 353 LEU A N 1
ATOM 2906 C CA . LEU A 1 353 ? 30.75 1.631 -3.889 1 95.31 353 LEU A CA 1
ATOM 2907 C C . LEU A 1 353 ? 30.859 1.843 -5.395 1 95.31 353 LEU A C 1
ATOM 2909 O O . LEU A 1 353 ? 31.562 2.754 -5.848 1 95.31 353 LEU A O 1
ATOM 2913 N N . GLY A 1 354 ? 30.188 1.051 -6.141 1 93.44 354 GLY A N 1
ATOM 2914 C CA . GLY A 1 354 ? 30.172 1.14 -7.594 1 93.44 354 GLY A CA 1
ATOM 2915 C C . GLY A 1 354 ? 29.703 -0.133 -8.266 1 93.44 354 GLY A C 1
ATOM 2916 O O . GLY A 1 354 ? 29.422 -1.128 -7.594 1 93.44 354 GLY A O 1
ATOM 2917 N N . ASP A 1 355 ? 29.469 -0.044 -9.539 1 93.19 355 ASP A N 1
ATOM 2918 C CA . ASP A 1 355 ? 29.062 -1.207 -10.328 1 93.19 355 ASP A CA 1
ATOM 2919 C C . ASP A 1 355 ? 29.922 -1.33 -11.586 1 93.19 355 ASP A C 1
ATOM 2921 O O . ASP A 1 355 ? 30.516 -0.351 -12.039 1 93.19 355 ASP A O 1
ATOM 2925 N N . PHE A 1 356 ? 30.141 -2.48 -12.07 1 91.5 356 PHE A N 1
ATOM 2926 C CA . PHE A 1 356 ? 30.906 -2.742 -13.281 1 91.5 356 PHE A CA 1
ATOM 2927 C C . PHE A 1 356 ? 30.375 -3.977 -14 1 91.5 356 PHE A C 1
ATOM 2929 O O . PHE A 1 356 ? 29.766 -4.848 -13.383 1 91.5 356 PHE A O 1
ATOM 2936 N N . SER A 1 357 ? 30.547 -3.99 -15.297 1 89.19 357 SER A N 1
ATOM 2937 C CA . SER A 1 357 ? 30.125 -5.137 -16.094 1 89.19 357 SER A CA 1
ATOM 2938 C C . SER A 1 357 ? 31.078 -6.312 -15.922 1 89.19 357 SER A C 1
ATOM 2940 O O . SER A 1 357 ? 32.312 -6.121 -15.844 1 89.19 357 SER A O 1
ATOM 2942 N N . SER A 1 358 ? 30.516 -7.434 -15.695 1 85 358 SER A N 1
ATOM 2943 C CA . SER A 1 358 ? 31.328 -8.641 -15.594 1 85 358 SER A CA 1
ATOM 2944 C C . SER A 1 358 ? 30.562 -9.875 -16.047 1 85 358 SER A C 1
ATOM 2946 O O . SER A 1 358 ? 29.344 -9.969 -15.844 1 85 358 SER A O 1
ATOM 2948 N N . GLN A 1 359 ? 31.281 -10.781 -16.656 1 84.31 359 GLN A N 1
ATOM 2949 C CA . GLN A 1 359 ? 30.703 -12.062 -17.047 1 84.31 359 GLN A CA 1
ATOM 2950 C C . GLN A 1 359 ? 31.078 -13.156 -16.062 1 84.31 359 GLN A C 1
ATOM 2952 O O . GLN A 1 359 ? 30.547 -14.266 -16.125 1 84.31 359 GLN A O 1
ATOM 2957 N N . GLN A 1 360 ? 31.906 -12.812 -15.156 1 87.19 360 GLN A N 1
ATOM 2958 C CA . GLN A 1 360 ? 32.344 -13.797 -14.172 1 87.19 360 GLN A CA 1
ATOM 2959 C C . GLN A 1 360 ? 31.234 -14.07 -13.148 1 87.19 360 GLN A C 1
ATOM 2961 O O . GLN A 1 360 ? 30.422 -13.195 -12.859 1 87.19 360 GLN A O 1
ATOM 2966 N N . PRO A 1 361 ? 31.281 -15.32 -12.672 1 90.62 361 PRO A N 1
ATOM 2967 C CA . PRO A 1 361 ? 30.328 -15.625 -11.594 1 90.62 361 PRO A CA 1
ATOM 2968 C C . PRO A 1 361 ? 30.578 -14.812 -10.328 1 90.62 361 PRO A C 1
ATOM 2970 O O . PRO A 1 361 ? 31.719 -14.445 -10.047 1 90.62 361 PRO A O 1
ATOM 2973 N N . GLN A 1 362 ? 29.531 -14.664 -9.641 1 91 362 GLN A N 1
ATOM 2974 C CA . GLN A 1 362 ? 29.562 -13.875 -8.414 1 91 362 GLN A CA 1
ATOM 2975 C C . GLN A 1 362 ? 30.641 -14.391 -7.457 1 91 362 GLN A C 1
ATOM 2977 O O . GLN A 1 362 ? 31.359 -13.609 -6.836 1 91 362 GLN A O 1
ATOM 2982 N N . ALA A 1 363 ? 30.766 -15.688 -7.359 1 92.31 363 ALA A N 1
ATOM 2983 C CA . ALA A 1 363 ? 31.688 -16.312 -6.422 1 92.31 363 ALA A CA 1
ATOM 2984 C C . ALA A 1 363 ? 33.125 -15.938 -6.75 1 92.31 363 ALA A C 1
ATOM 2986 O O . ALA A 1 363 ? 33.938 -15.75 -5.844 1 92.31 363 ALA A O 1
ATOM 2987 N N . ILE A 1 364 ? 33.406 -15.812 -7.934 1 93.88 364 ILE A N 1
ATOM 2988 C CA . ILE A 1 364 ? 34.75 -15.469 -8.375 1 93.88 364 ILE A CA 1
ATOM 2989 C C . ILE A 1 364 ? 35.031 -14.008 -8.047 1 93.88 364 ILE A C 1
ATOM 2991 O O . ILE A 1 364 ? 36.125 -13.688 -7.547 1 93.88 364 ILE A O 1
ATOM 2995 N N . ILE A 1 365 ? 34.125 -13.195 -8.312 1 93.38 365 ILE A N 1
ATOM 2996 C CA . ILE A 1 365 ? 34.312 -11.773 -8.031 1 93.38 365 ILE A CA 1
ATOM 2997 C C . ILE A 1 365 ? 34.469 -11.555 -6.527 1 93.38 365 ILE A C 1
ATOM 2999 O O . ILE A 1 365 ? 35.281 -10.742 -6.098 1 93.38 365 ILE A O 1
ATOM 3003 N N . GLU A 1 366 ? 33.688 -12.25 -5.781 1 94.56 366 GLU A N 1
ATOM 3004 C CA . GLU A 1 366 ? 33.781 -12.164 -4.324 1 94.56 366 GLU A CA 1
ATOM 3005 C C . GLU A 1 366 ? 35.156 -12.586 -3.826 1 94.56 366 GLU A C 1
ATOM 3007 O O . GLU A 1 366 ? 35.719 -11.945 -2.938 1 94.56 366 GLU A O 1
ATOM 3012 N N . ALA A 1 367 ? 35.625 -13.641 -4.422 1 94.56 367 ALA A N 1
ATOM 3013 C CA . ALA A 1 367 ? 36.969 -14.117 -4.051 1 94.56 367 ALA A CA 1
ATOM 3014 C C . ALA A 1 367 ? 38.031 -13.086 -4.406 1 94.56 367 ALA A C 1
ATOM 3016 O O . ALA A 1 367 ? 38.969 -12.867 -3.633 1 94.56 367 ALA A O 1
ATOM 3017 N N . GLN A 1 368 ? 37.906 -12.531 -5.527 1 94.88 368 GLN A N 1
ATOM 3018 C CA . GLN A 1 368 ? 38.844 -11.508 -5.969 1 94.88 368 GLN A CA 1
ATOM 3019 C C . GLN A 1 368 ? 38.781 -10.273 -5.07 1 94.88 368 GLN A C 1
ATOM 3021 O O . GLN A 1 368 ? 39.812 -9.695 -4.734 1 94.88 368 GLN A O 1
ATOM 3026 N N . TRP A 1 369 ? 37.594 -9.898 -4.715 1 95.69 369 TRP A N 1
ATOM 3027 C CA . TRP A 1 369 ? 37.406 -8.758 -3.824 1 95.69 369 TRP A CA 1
ATOM 3028 C C . TRP A 1 369 ? 38.031 -9.031 -2.457 1 95.69 369 TRP A C 1
ATOM 3030 O O . TRP A 1 369 ? 38.719 -8.172 -1.896 1 95.69 369 TRP A O 1
ATOM 3040 N N . ASN A 1 370 ? 37.812 -10.219 -1.962 1 95.12 370 ASN A N 1
ATOM 3041 C CA . ASN A 1 370 ? 38.344 -10.609 -0.663 1 95.12 370 ASN A CA 1
ATOM 3042 C C . ASN A 1 370 ? 39.875 -10.57 -0.658 1 95.12 370 ASN A C 1
ATOM 3044 O O . ASN A 1 370 ? 40.5 -10.18 0.335 1 95.12 370 ASN A O 1
ATOM 3048 N N . LYS A 1 371 ? 40.438 -11.023 -1.688 1 94.56 371 LYS A N 1
ATOM 3049 C CA . LYS A 1 371 ? 41.875 -10.969 -1.82 1 94.56 371 LYS A CA 1
ATOM 3050 C C . LYS A 1 371 ? 42.375 -9.523 -1.876 1 94.56 371 LYS A C 1
ATOM 3052 O O . LYS A 1 371 ? 43.438 -9.203 -1.312 1 94.56 371 LYS A O 1
ATOM 3057 N N . HIS A 1 372 ? 41.594 -8.742 -2.539 1 94.88 372 HIS A N 1
ATOM 3058 C CA . HIS A 1 372 ? 41.938 -7.344 -2.73 1 94.88 372 HIS A CA 1
ATOM 3059 C C . HIS A 1 372 ? 41.875 -6.57 -1.417 1 94.88 372 HIS A C 1
ATOM 3061 O O . HIS A 1 372 ? 42.562 -5.547 -1.256 1 94.88 372 HIS A O 1
ATOM 3067 N N . LEU A 1 373 ? 41.125 -6.961 -0.487 1 93.38 373 LEU A N 1
ATOM 3068 C CA . LEU A 1 373 ? 40.906 -6.289 0.79 1 93.38 373 LEU A CA 1
ATOM 3069 C C . LEU A 1 373 ? 42.188 -6.324 1.637 1 93.38 373 LEU A C 1
ATOM 3071 O O . LEU A 1 373 ? 42.312 -5.543 2.582 1 93.38 373 LEU A O 1
ATOM 3075 N N . ARG A 1 374 ? 43.219 -6.957 1.28 1 86.25 374 ARG A N 1
ATOM 3076 C CA . ARG A 1 374 ? 44.5 -7.051 1.963 1 86.25 374 ARG A CA 1
ATOM 3077 C C . ARG A 1 374 ? 44.312 -7.07 3.477 1 86.25 374 ARG A C 1
ATOM 3079 O O . ARG A 1 374 ? 44.906 -6.25 4.188 1 86.25 374 ARG A O 1
ATOM 3086 N N . GLY A 1 375 ? 43.469 -7.93 4.074 1 84.75 375 GLY A N 1
ATOM 3087 C CA . GLY A 1 375 ? 43.281 -8.078 5.512 1 84.75 375 GLY A CA 1
ATOM 3088 C C . GLY A 1 375 ? 42 -7.473 6.023 1 84.75 375 GLY A C 1
ATOM 3089 O O . GLY A 1 375 ? 41.656 -7.609 7.203 1 84.75 375 GLY A O 1
ATOM 3090 N N . GLY A 1 376 ? 41.281 -6.738 5.18 1 88.5 376 GLY A N 1
ATOM 3091 C CA . GLY A 1 376 ? 39.969 -6.246 5.586 1 88.5 376 GLY A CA 1
ATOM 3092 C C . GLY A 1 376 ? 38.969 -7.355 5.836 1 88.5 376 GLY A C 1
ATOM 3093 O O . GLY A 1 376 ? 39.188 -8.492 5.418 1 88.5 376 GLY A O 1
ATOM 3094 N N . ASN A 1 377 ? 38 -7.074 6.555 1 92.94 377 ASN A N 1
ATOM 3095 C CA . ASN A 1 377 ? 36.969 -8.047 6.875 1 92.94 377 ASN A CA 1
ATOM 3096 C C . ASN A 1 377 ? 35.969 -8.188 5.734 1 92.94 377 ASN A C 1
ATOM 3098 O O . ASN A 1 377 ? 35.188 -7.27 5.457 1 92.94 377 ASN A O 1
ATOM 3102 N N . PRO A 1 378 ? 35.906 -9.328 5.121 1 94.19 378 PRO A N 1
ATOM 3103 C CA . PRO A 1 378 ? 34.969 -9.539 4 1 94.19 378 PRO A CA 1
ATOM 3104 C C . PRO A 1 378 ? 33.5 -9.344 4.391 1 94.19 378 PRO A C 1
ATOM 3106 O O . PRO A 1 378 ? 32.688 -8.977 3.549 1 94.19 378 PRO A O 1
ATOM 3109 N N . ASP A 1 379 ? 33.219 -9.5 5.641 1 93.56 379 ASP A N 1
ATOM 3110 C CA . ASP A 1 379 ? 31.828 -9.43 6.098 1 93.56 379 ASP A CA 1
ATOM 3111 C C . ASP A 1 379 ? 31.328 -7.992 6.074 1 93.56 379 ASP A C 1
ATOM 3113 O O . ASP A 1 379 ? 30.125 -7.754 6.184 1 93.56 379 ASP A O 1
ATOM 3117 N N . ASP A 1 380 ? 32.188 -7.098 5.867 1 96 380 ASP A N 1
ATOM 3118 C CA . ASP A 1 380 ? 31.828 -5.688 5.82 1 96 380 ASP A CA 1
ATOM 3119 C C . ASP A 1 380 ? 31.297 -5.309 4.438 1 96 380 ASP A C 1
ATOM 3121 O O . ASP A 1 380 ? 30.828 -4.188 4.23 1 96 380 ASP A O 1
ATOM 3125 N N . TYR A 1 381 ? 31.328 -6.281 3.533 1 96.56 381 TYR A N 1
ATOM 3126 C CA . TYR A 1 381 ? 30.969 -5.973 2.154 1 96.56 381 TYR A CA 1
ATOM 3127 C C . TYR A 1 381 ? 29.953 -6.973 1.624 1 96.56 381 TYR A C 1
ATOM 3129 O O . TYR A 1 381 ? 29.797 -8.07 2.17 1 96.56 381 TYR A O 1
ATOM 3137 N N . VAL A 1 382 ? 29.188 -6.531 0.675 1 95.94 382 VAL A N 1
ATOM 3138 C CA . VAL A 1 382 ? 28.281 -7.395 -0.08 1 95.94 382 VAL A CA 1
ATOM 3139 C C . VAL A 1 382 ? 28.609 -7.305 -1.569 1 95.94 382 VAL A C 1
ATOM 3141 O O . VAL A 1 382 ? 28.734 -6.207 -2.119 1 95.94 382 VAL A O 1
ATOM 3144 N N . VAL A 1 383 ? 28.875 -8.414 -2.186 1 94.94 383 VAL A N 1
ATOM 3145 C CA . VAL A 1 383 ? 29.047 -8.5 -3.633 1 94.94 383 VAL A CA 1
ATOM 3146 C C . VAL A 1 383 ? 27.766 -9.062 -4.266 1 94.94 383 VAL A C 1
ATOM 3148 O O . VAL A 1 383 ? 27.312 -10.141 -3.883 1 94.94 383 VAL A O 1
ATOM 3151 N N . GLU A 1 384 ? 27.234 -8.32 -5.145 1 93.69 384 GLU A N 1
ATOM 3152 C CA . GLU A 1 384 ? 25.969 -8.695 -5.75 1 93.69 384 GLU A CA 1
ATOM 3153 C C . GLU A 1 384 ? 26.062 -8.711 -7.273 1 93.69 384 GLU A C 1
ATOM 3155 O O . GLU A 1 384 ? 26.656 -7.812 -7.875 1 93.69 384 GLU A O 1
ATOM 3160 N N . LEU A 1 385 ? 25.578 -9.734 -7.902 1 91.62 385 LEU A N 1
ATOM 3161 C CA . LEU A 1 385 ? 25.438 -9.781 -9.352 1 91.62 385 LEU A CA 1
ATOM 3162 C C . LEU A 1 385 ? 24 -9.477 -9.773 1 91.62 385 LEU A C 1
ATOM 3164 O O . LEU A 1 385 ? 23.078 -10.156 -9.336 1 91.62 385 LEU A O 1
ATOM 3168 N N . VAL A 1 386 ? 23.844 -8.453 -10.484 1 90.31 386 VAL A N 1
ATOM 3169 C CA . VAL A 1 386 ? 22.531 -8.039 -10.969 1 90.31 386 VAL A CA 1
ATOM 3170 C C . VAL A 1 386 ? 22.406 -8.375 -12.453 1 90.31 386 VAL A C 1
ATOM 3172 O O . VAL A 1 386 ? 23.312 -8.125 -13.234 1 90.31 386 VAL A O 1
ATOM 3175 N N . LYS A 1 387 ? 21.281 -8.914 -12.805 1 85.88 387 LYS A N 1
ATOM 3176 C CA . LYS A 1 387 ? 21.016 -9.289 -14.188 1 85.88 387 LYS A CA 1
ATOM 3177 C C . LYS A 1 387 ? 19.812 -8.516 -14.742 1 85.88 387 LYS A C 1
ATOM 3179 O O . LYS A 1 387 ? 18.812 -8.352 -14.062 1 85.88 387 LYS A O 1
ATOM 3184 N N . TYR A 1 388 ? 19.984 -8.023 -15.906 1 82.25 388 TYR A N 1
ATOM 3185 C CA . TYR A 1 388 ? 18.922 -7.371 -16.656 1 82.25 388 TYR A CA 1
ATOM 3186 C C . TYR A 1 388 ? 18.625 -8.133 -17.953 1 82.25 388 TYR A C 1
ATOM 3188 O O . TYR A 1 388 ? 19.5 -8.312 -18.797 1 82.25 388 TYR A O 1
ATOM 3196 N N . ASN A 1 389 ? 17.469 -8.672 -18.031 1 79 389 ASN A N 1
ATOM 3197 C CA . ASN A 1 389 ? 17.156 -9.375 -19.266 1 79 389 ASN A CA 1
ATOM 3198 C C . ASN A 1 389 ? 15.664 -9.281 -19.609 1 79 389 ASN A C 1
ATOM 3200 O O . ASN A 1 389 ? 14.906 -8.641 -18.875 1 79 389 ASN A O 1
ATOM 3204 N N . TYR A 1 390 ? 15.336 -9.805 -20.734 1 74.88 390 TYR A N 1
ATOM 3205 C CA . TYR A 1 390 ? 13.969 -9.75 -21.234 1 74.88 390 TYR A CA 1
ATOM 3206 C C . TYR A 1 390 ? 13.172 -10.961 -20.781 1 74.88 390 TYR A C 1
ATOM 3208 O O . TYR A 1 390 ? 12.133 -11.281 -21.359 1 74.88 390 TYR A O 1
ATOM 3216 N N . GLY A 1 391 ? 13.695 -11.703 -19.797 1 74.5 391 GLY A N 1
ATOM 3217 C CA . GLY A 1 391 ? 12.898 -12.766 -19.203 1 74.5 391 GLY A CA 1
ATOM 3218 C C . GLY A 1 391 ? 13.43 -14.156 -19.516 1 74.5 391 GLY A C 1
ATOM 3219 O O . GLY A 1 391 ? 13.07 -15.125 -18.844 1 74.5 391 GLY A O 1
ATOM 3220 N N . MET A 1 392 ? 14.227 -14.234 -20.547 1 75.81 392 MET A N 1
ATOM 3221 C CA . MET A 1 392 ? 14.742 -15.539 -20.938 1 75.81 392 MET A CA 1
ATOM 3222 C C . MET A 1 392 ? 16.266 -15.516 -21.047 1 75.81 392 MET A C 1
ATOM 3224 O O . MET A 1 392 ? 16.828 -15.969 -22.047 1 75.81 392 MET A O 1
ATOM 3228 N N . GLY A 1 393 ? 16.797 -14.883 -20.094 1 73.5 393 GLY A N 1
ATOM 3229 C CA . GLY A 1 393 ? 18.25 -14.82 -20.094 1 73.5 393 GLY A CA 1
ATOM 3230 C C . GLY A 1 393 ? 18.828 -14.102 -21.297 1 73.5 393 GLY A C 1
ATOM 3231 O O . GLY A 1 393 ? 18.438 -12.969 -21.594 1 73.5 393 GLY A O 1
ATOM 3232 N N . ALA A 1 394 ? 19.734 -14.773 -22 1 72.94 394 ALA A N 1
ATOM 3233 C CA . ALA A 1 394 ? 20.438 -14.156 -23.125 1 72.94 394 ALA A CA 1
ATOM 3234 C C . ALA A 1 394 ? 19.656 -14.344 -24.422 1 72.94 394 ALA A C 1
ATOM 3236 O O . ALA A 1 394 ? 19.984 -13.734 -25.438 1 72.94 394 ALA A O 1
ATOM 3237 N N . GLU A 1 395 ? 18.547 -15.008 -24.344 1 78.81 395 GLU A N 1
ATOM 3238 C CA . GLU A 1 395 ? 17.828 -15.336 -25.562 1 78.81 395 GLU A CA 1
ATOM 3239 C C . GLU A 1 395 ? 16.703 -14.336 -25.828 1 78.81 395 GLU A C 1
ATOM 3241 O O . GLU A 1 395 ? 16.188 -13.719 -24.891 1 78.81 395 GLU A O 1
ATOM 3246 N N . ASP A 1 396 ? 16.453 -14.18 -27.141 1 78.31 396 ASP A N 1
ATOM 3247 C CA . ASP A 1 396 ? 15.242 -13.461 -27.531 1 78.31 396 ASP A CA 1
ATOM 3248 C C . ASP A 1 396 ? 13.984 -14.242 -27.156 1 78.31 396 ASP A C 1
ATOM 3250 O O . ASP A 1 396 ? 13.727 -15.312 -27.719 1 78.31 396 ASP A O 1
ATOM 3254 N N . PRO A 1 397 ? 13.258 -13.695 -26.266 1 81.12 397 PRO A N 1
ATOM 3255 C CA . PRO A 1 397 ? 12.094 -14.453 -25.828 1 81.12 397 PRO A CA 1
ATOM 3256 C C . PRO A 1 397 ? 11.102 -14.734 -26.953 1 81.12 397 PRO A C 1
ATOM 3258 O O . PRO A 1 397 ? 10.359 -15.719 -26.891 1 81.12 397 PRO A O 1
ATOM 3261 N N . ILE A 1 398 ? 11.078 -13.93 -27.938 1 84.94 398 ILE A N 1
ATOM 3262 C CA . ILE A 1 398 ? 10.133 -14.07 -29.047 1 84.94 398 ILE A CA 1
ATOM 3263 C C . ILE A 1 398 ? 10.406 -15.367 -29.797 1 84.94 398 ILE A C 1
ATOM 3265 O O . ILE A 1 398 ? 9.508 -15.922 -30.438 1 84.94 398 ILE A O 1
ATOM 3269 N N . LYS A 1 399 ? 11.609 -15.82 -29.688 1 83.88 399 LYS A N 1
ATOM 3270 C CA . LYS A 1 399 ? 11.969 -17.062 -30.359 1 83.88 399 LYS A CA 1
ATOM 3271 C C . LYS A 1 399 ? 11.164 -18.234 -29.797 1 83.88 399 LYS A C 1
ATOM 3273 O O . LYS A 1 399 ? 11.008 -19.266 -30.469 1 83.88 399 LYS A O 1
ATOM 3278 N N . HIS A 1 400 ? 10.688 -18.031 -28.672 1 85.5 400 HIS A N 1
ATOM 3279 C CA . HIS A 1 400 ? 9.969 -19.125 -28.016 1 85.5 400 HIS A CA 1
ATOM 3280 C C . HIS A 1 400 ? 8.461 -18.938 -28.125 1 85.5 400 HIS A C 1
ATOM 3282 O O . HIS A 1 400 ? 7.691 -19.656 -27.484 1 85.5 400 HIS A O 1
ATOM 3288 N N . VAL A 1 401 ? 8.078 -18.031 -28.922 1 89.31 401 VAL A N 1
ATOM 3289 C CA . VAL A 1 401 ? 6.664 -17.75 -29.141 1 89.31 401 VAL A CA 1
ATOM 3290 C C . VAL A 1 401 ? 6.258 -18.188 -30.531 1 89.31 401 VAL A C 1
ATOM 3292 O O . VAL A 1 401 ? 7.043 -18.078 -31.484 1 89.31 401 VAL A O 1
ATOM 3295 N N . ARG A 1 402 ? 5.066 -18.75 -30.656 1 90.5 402 ARG A N 1
ATOM 3296 C CA . ARG A 1 402 ? 4.516 -19.109 -31.953 1 90.5 402 ARG A CA 1
ATOM 3297 C C . ARG A 1 402 ? 3.357 -18.203 -32.344 1 90.5 402 ARG A C 1
ATOM 3299 O O . ARG A 1 402 ? 2.555 -17.828 -31.484 1 90.5 402 ARG A O 1
ATOM 3306 N N . PHE A 1 403 ? 3.354 -17.906 -33.656 1 91.75 403 PHE A N 1
ATOM 3307 C CA . PHE A 1 403 ? 2.385 -16.938 -34.156 1 91.75 403 PHE A CA 1
ATOM 3308 C C . PHE A 1 403 ? 1.54 -17.547 -35.281 1 91.75 403 PHE A C 1
ATOM 3310 O O . PHE A 1 403 ? 2.053 -18.281 -36.125 1 91.75 403 PHE A O 1
ATOM 3317 N N . TYR A 1 404 ? 0.3 -17.281 -35.188 1 90.56 404 TYR A N 1
ATOM 3318 C CA . TYR A 1 404 ? -0.556 -17.625 -36.312 1 90.56 404 TYR A CA 1
ATOM 3319 C C . TYR A 1 404 ? -0.866 -16.375 -37.156 1 90.56 404 TYR A C 1
ATOM 3321 O O . TYR A 1 404 ? -0.591 -15.258 -36.719 1 90.56 404 TYR A O 1
ATOM 3329 N N . ASN A 1 405 ? -1.359 -16.609 -38.406 1 88.81 405 ASN A N 1
ATOM 3330 C CA . ASN A 1 405 ? -1.735 -15.477 -39.25 1 88.81 405 ASN A CA 1
ATOM 3331 C C . ASN A 1 405 ? -3.223 -15.508 -39.594 1 88.81 405 ASN A C 1
ATOM 3333 O O . ASN A 1 405 ? -3.922 -16.469 -39.281 1 88.81 405 ASN A O 1
ATOM 3337 N N . LYS A 1 406 ? -3.701 -14.477 -40.219 1 85.69 406 LYS A N 1
ATOM 3338 C CA . LYS A 1 406 ? -5.117 -14.289 -40.531 1 85.69 406 LYS A CA 1
ATOM 3339 C C . LYS A 1 406 ? -5.637 -15.367 -41.469 1 85.69 406 LYS A C 1
ATOM 3341 O O . LYS A 1 406 ? -6.793 -15.781 -41.375 1 85.69 406 LYS A O 1
ATOM 3346 N N . GLN A 1 407 ? -4.824 -15.891 -42.25 1 86.12 407 GLN A N 1
ATOM 3347 C CA . GLN A 1 407 ? -5.211 -16.859 -43.281 1 86.12 407 GLN A CA 1
ATOM 3348 C C . GLN A 1 407 ? -5.281 -18.281 -42.688 1 86.12 407 GLN A C 1
ATOM 3350 O O . GLN A 1 407 ? -6.137 -19.078 -43.094 1 86.12 407 GLN A O 1
ATOM 3355 N N . ASN A 1 408 ? -4.391 -18.5 -41.781 1 86.19 408 ASN A N 1
ATOM 3356 C CA . ASN A 1 408 ? -4.348 -19.812 -41.156 1 86.19 408 ASN A CA 1
ATOM 3357 C C . ASN A 1 408 ? -4.316 -19.688 -39.625 1 86.19 408 ASN A C 1
ATOM 3359 O O . ASN A 1 408 ? -3.244 -19.688 -39.031 1 86.19 408 ASN A O 1
ATOM 3363 N N . THR A 1 409 ? -5.391 -19.844 -39.094 1 87.12 409 THR A N 1
ATOM 3364 C CA . THR A 1 409 ? -5.52 -19.562 -37.656 1 87.12 409 THR A CA 1
ATOM 3365 C C . THR A 1 409 ? -5.141 -20.797 -36.844 1 87.12 409 THR A C 1
ATOM 3367 O O . THR A 1 409 ? -4.938 -20.688 -35.625 1 87.12 409 THR A O 1
ATOM 3370 N N . ASP A 1 410 ? -4.934 -21.906 -37.469 1 87.19 410 ASP A N 1
ATOM 3371 C CA . ASP A 1 410 ? -4.695 -23.125 -36.719 1 87.19 410 ASP A CA 1
ATOM 3372 C C . ASP A 1 410 ? -3.227 -23.547 -36.812 1 87.19 410 ASP A C 1
ATOM 3374 O O . ASP A 1 410 ? -2.803 -24.484 -36.125 1 87.19 410 ASP A O 1
ATOM 3378 N N . GLU A 1 411 ? -2.51 -22.812 -37.625 1 88.06 411 GLU A N 1
ATOM 3379 C CA . GLU A 1 411 ? -1.087 -23.094 -37.75 1 88.06 411 GLU A CA 1
ATOM 3380 C C . GLU A 1 411 ? -0.236 -21.953 -37.219 1 88.06 411 GLU A C 1
ATOM 3382 O O . GLU A 1 411 ? -0.432 -20.797 -37.594 1 88.06 411 GLU A O 1
ATOM 3387 N N . ALA A 1 412 ? 0.661 -22.391 -36.344 1 89.5 412 ALA A N 1
ATOM 3388 C CA . ALA A 1 412 ? 1.511 -21.375 -35.719 1 89.5 412 ALA A CA 1
ATOM 3389 C C . ALA A 1 412 ? 2.975 -21.578 -36.094 1 89.5 412 ALA A C 1
ATOM 3391 O O . ALA A 1 412 ? 3.438 -22.719 -36.219 1 89.5 412 ALA A O 1
ATOM 3392 N N . ARG A 1 413 ? 3.686 -20.516 -36.375 1 88.56 413 ARG A N 1
ATOM 3393 C CA . ARG A 1 413 ? 5.09 -20.516 -36.781 1 88.56 413 ARG A CA 1
ATOM 3394 C C . ARG A 1 413 ? 5.895 -19.531 -35.938 1 88.56 413 ARG A C 1
ATOM 3396 O O . ARG A 1 413 ? 5.332 -18.609 -35.344 1 88.56 413 ARG A O 1
ATOM 3403 N N . PRO A 1 414 ? 7.164 -19.812 -35.906 1 88.31 414 PRO A N 1
ATOM 3404 C CA . PRO A 1 414 ? 8 -18.812 -35.219 1 88.31 414 PRO A CA 1
ATOM 3405 C C . PRO A 1 414 ? 8.211 -17.562 -36.062 1 88.31 414 PRO A C 1
ATOM 3407 O O . PRO A 1 414 ? 8.078 -17.609 -37.312 1 88.31 414 PRO A O 1
ATOM 3410 N N . ILE A 1 415 ? 8.391 -16.516 -35.469 1 84.19 415 ILE A N 1
ATOM 3411 C CA . ILE A 1 415 ? 8.758 -15.266 -36.125 1 84.19 415 ILE A CA 1
ATOM 3412 C C . ILE A 1 415 ? 10.148 -14.82 -35.688 1 84.19 415 ILE A C 1
ATOM 3414 O O . ILE A 1 415 ? 10.469 -14.906 -34.5 1 84.19 415 ILE A O 1
ATOM 3418 N N . ASN A 1 416 ? 10.945 -14.438 -36.625 1 77.69 416 ASN A N 1
ATOM 3419 C CA . ASN A 1 416 ? 12.281 -13.953 -36.281 1 77.69 416 ASN A CA 1
ATOM 3420 C C . ASN A 1 416 ? 12.312 -12.43 -36.156 1 77.69 416 ASN A C 1
ATOM 3422 O O . ASN A 1 416 ? 11.508 -11.742 -36.781 1 77.69 416 ASN A O 1
ATOM 3426 N N . ARG A 1 417 ? 13.25 -12 -35.438 1 73.94 417 ARG A N 1
ATOM 3427 C CA . ARG A 1 417 ? 13.406 -10.586 -35.125 1 73.94 417 ARG A CA 1
ATOM 3428 C C . ARG A 1 417 ? 13.523 -9.758 -36.406 1 73.94 417 ARG A C 1
ATOM 3430 O O . ARG A 1 417 ? 12.992 -8.648 -36.469 1 73.94 417 ARG A O 1
ATOM 3437 N N . ALA A 1 418 ? 14.164 -10.305 -37.312 1 68.56 418 ALA A N 1
ATOM 3438 C CA . ALA A 1 418 ? 14.398 -9.602 -38.562 1 68.56 418 ALA A CA 1
ATOM 3439 C C . ALA A 1 418 ? 13.094 -9.344 -39.281 1 68.56 418 ALA A C 1
ATOM 3441 O O . ALA A 1 418 ? 12.984 -8.391 -40.062 1 68.56 418 ALA A O 1
ATOM 3442 N N . GLN A 1 419 ? 12.156 -10.039 -38.969 1 67.69 419 GLN A N 1
ATOM 3443 C CA . GLN A 1 419 ? 10.852 -9.914 -39.625 1 67.69 419 GLN A CA 1
ATOM 3444 C C . GLN A 1 419 ? 10.016 -8.82 -38.938 1 67.69 419 GLN A C 1
ATOM 3446 O O . GLN A 1 419 ? 9.008 -8.375 -39.5 1 67.69 419 GLN A O 1
ATOM 3451 N N . VAL A 1 420 ? 10.531 -8.422 -37.812 1 72.31 420 VAL A N 1
ATOM 3452 C CA . VAL A 1 420 ? 9.742 -7.473 -37.031 1 72.31 420 VAL A CA 1
ATOM 3453 C C . VAL A 1 420 ? 10.32 -6.07 -37.219 1 72.31 420 VAL A C 1
ATOM 3455 O O . VAL A 1 420 ? 9.625 -5.145 -37.625 1 72.31 420 VAL A O 1
ATOM 3458 N N . SER A 1 421 ? 11.445 -5.82 -36.719 1 65 421 SER A N 1
ATOM 3459 C CA . SER A 1 421 ? 12.102 -4.523 -36.812 1 65 421 SER A CA 1
ATOM 3460 C C . SER A 1 421 ? 13.617 -4.656 -36.688 1 65 421 SER A C 1
ATOM 3462 O O . SER A 1 421 ? 14.109 -5.473 -35.906 1 65 421 SER A O 1
ATOM 3464 N N . LEU A 1 422 ? 14.25 -3.938 -37.406 1 54.47 422 LEU A N 1
ATOM 3465 C CA . LEU A 1 422 ? 15.703 -3.871 -37.344 1 54.47 422 LEU A CA 1
ATOM 3466 C C . LEU A 1 422 ? 16.141 -3.1 -36.094 1 54.47 422 LEU A C 1
ATOM 3468 O O . LEU A 1 422 ? 17.312 -3.115 -35.719 1 54.47 422 LEU A O 1
ATOM 3472 N N . LEU A 1 423 ? 15.227 -2.549 -35.406 1 53.5 423 LEU A N 1
ATOM 3473 C CA . LEU A 1 423 ? 15.562 -1.663 -34.312 1 53.5 423 LEU A CA 1
ATOM 3474 C C . LEU A 1 423 ? 15.406 -2.383 -32.969 1 53.5 423 LEU A C 1
ATOM 3476 O O . LEU A 1 423 ? 15.531 -1.764 -31.906 1 53.5 423 LEU A O 1
ATOM 3480 N N . LEU A 1 424 ? 15.328 -3.65 -33.094 1 70.19 424 LEU A N 1
ATOM 3481 C CA . LEU A 1 424 ? 15.227 -4.43 -31.875 1 70.19 424 LEU A CA 1
ATOM 3482 C C . LEU A 1 424 ? 16.609 -4.773 -31.328 1 70.19 424 LEU A C 1
ATOM 3484 O O . LEU A 1 424 ? 17.578 -4.812 -32.094 1 70.19 424 LEU A O 1
ATOM 3488 N N . PRO A 1 425 ? 16.766 -4.93 -29.953 1 70 425 PRO A N 1
ATOM 3489 C CA . PRO A 1 425 ? 18.078 -5.199 -29.359 1 70 425 PRO A CA 1
ATOM 3490 C C . PRO A 1 425 ? 18.719 -6.477 -29.891 1 70 425 PRO A C 1
ATOM 3492 O O . PRO A 1 425 ? 18.016 -7.422 -30.25 1 70 425 PRO A O 1
ATOM 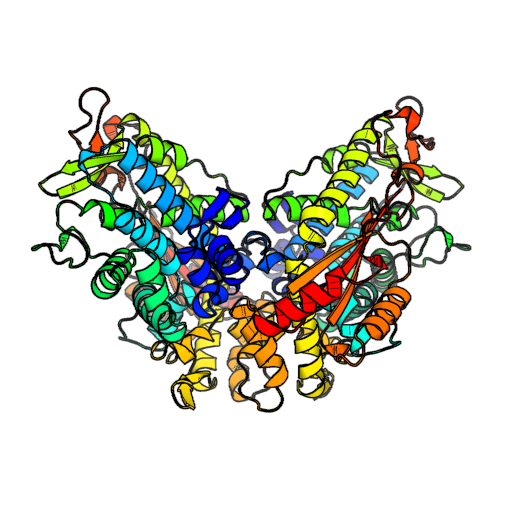3495 N N . GLU A 1 426 ? 20.062 -6.43 -29.938 1 70.81 426 GLU A N 1
ATOM 3496 C CA . GLU A 1 426 ? 20.812 -7.609 -30.344 1 70.81 426 GLU A CA 1
ATOM 3497 C C . GLU A 1 426 ? 21.156 -8.484 -29.156 1 70.81 426 GLU A C 1
ATOM 3499 O O . GLU A 1 426 ? 21.328 -9.695 -29.281 1 70.81 426 GLU A O 1
ATOM 3504 N N . HIS A 1 427 ? 21.281 -7.867 -28.031 1 77.56 427 HIS A N 1
ATOM 3505 C CA . HIS A 1 427 ? 21.547 -8.578 -26.781 1 77.56 427 HIS A CA 1
ATOM 3506 C C . HIS A 1 427 ? 20.406 -8.406 -25.797 1 77.56 427 HIS A C 1
ATOM 3508 O O . HIS A 1 427 ? 19.812 -7.332 -25.719 1 77.56 427 HIS A O 1
ATOM 3514 N N . PHE A 1 428 ? 20.188 -9.492 -25.141 1 75.44 428 PHE A N 1
ATOM 3515 C CA . PHE A 1 428 ? 18.953 -9.469 -24.344 1 75.44 428 PHE A CA 1
ATOM 3516 C C . PHE A 1 428 ? 19.266 -9.609 -22.859 1 75.44 428 PHE A C 1
ATOM 3518 O O . PHE A 1 428 ? 18.359 -9.82 -22.047 1 75.44 428 PHE A O 1
ATOM 3525 N N . GLU A 1 429 ? 20.625 -9.578 -22.547 1 81.62 429 GLU A N 1
ATOM 3526 C CA . GLU A 1 429 ? 21 -9.664 -21.141 1 81.62 429 GLU A CA 1
ATOM 3527 C C . GLU A 1 429 ? 22.219 -8.805 -20.828 1 81.62 429 GLU A C 1
ATOM 3529 O O . GLU A 1 429 ? 23.141 -8.703 -21.641 1 81.62 429 GLU A O 1
ATOM 3534 N N . GLU A 1 430 ? 22.172 -8.133 -19.812 1 82.5 430 GLU A N 1
ATOM 3535 C CA . GLU A 1 430 ? 23.281 -7.391 -19.234 1 82.5 430 GLU A CA 1
ATOM 3536 C C . GLU A 1 430 ? 23.484 -7.75 -17.766 1 82.5 430 GLU A C 1
ATOM 3538 O O . GLU A 1 430 ? 22.516 -7.918 -17.016 1 82.5 430 GLU A O 1
ATOM 3543 N N . LYS A 1 431 ? 24.781 -8.016 -17.484 1 87.62 431 LYS A N 1
ATOM 3544 C CA . LYS A 1 431 ? 25.109 -8.336 -16.094 1 87.62 431 LYS A CA 1
ATOM 3545 C C . LYS A 1 431 ? 26.016 -7.273 -15.484 1 87.62 431 LYS A C 1
ATOM 3547 O O . LYS A 1 431 ? 26.922 -6.758 -16.156 1 87.62 431 LYS A O 1
ATOM 3552 N N . LYS A 1 432 ? 25.688 -6.922 -14.297 1 90.69 432 LYS A N 1
ATOM 3553 C CA . LYS A 1 432 ? 26.5 -5.961 -13.555 1 90.69 432 LYS A CA 1
ATOM 3554 C C . LYS A 1 432 ? 26.797 -6.473 -12.148 1 90.69 432 LYS A C 1
ATOM 3556 O O . LYS A 1 432 ? 25.953 -7.102 -11.508 1 90.69 432 LYS A O 1
ATOM 3561 N N . CYS A 1 433 ? 28.031 -6.262 -11.789 1 93.75 433 CYS A N 1
ATOM 3562 C CA . CYS A 1 433 ? 28.422 -6.57 -10.422 1 93.75 433 CYS A CA 1
ATOM 3563 C C . CYS A 1 433 ? 28.484 -5.305 -9.57 1 93.75 433 CYS A C 1
ATOM 3565 O O . CYS A 1 433 ? 28.953 -4.266 -10.031 1 93.75 433 CYS A O 1
ATOM 3567 N N . ARG A 1 434 ? 27.938 -5.398 -8.406 1 95.88 434 ARG A N 1
ATOM 3568 C CA . ARG A 1 434 ? 27.953 -4.289 -7.457 1 95.88 434 ARG A CA 1
ATOM 3569 C C . ARG A 1 434 ? 28.609 -4.703 -6.145 1 95.88 434 ARG A C 1
ATOM 3571 O O . ARG A 1 434 ? 28.438 -5.836 -5.688 1 95.88 434 ARG A O 1
ATOM 3578 N N . ILE A 1 435 ? 29.359 -3.818 -5.609 1 96.5 435 ILE A N 1
ATOM 3579 C CA . ILE A 1 435 ? 29.938 -4.043 -4.293 1 96.5 435 ILE A CA 1
ATOM 3580 C C . ILE A 1 435 ? 29.438 -2.986 -3.314 1 96.5 435 ILE A C 1
ATOM 3582 O O . ILE A 1 435 ? 29.5 -1.787 -3.594 1 96.5 435 ILE A O 1
ATOM 3586 N N . TYR A 1 436 ? 28.891 -3.467 -2.189 1 97.19 436 TYR A N 1
ATOM 3587 C CA . TYR A 1 436 ? 28.391 -2.586 -1.141 1 97.19 436 TYR A CA 1
ATOM 3588 C C . TYR A 1 436 ? 29.281 -2.645 0.094 1 97.19 436 TYR A C 1
ATOM 3590 O O . TYR A 1 436 ? 29.828 -3.701 0.421 1 97.19 436 TYR A O 1
ATOM 3598 N N . THR A 1 437 ? 29.453 -1.528 0.743 1 97.31 437 THR A N 1
ATOM 3599 C CA . THR A 1 437 ? 30.078 -1.515 2.066 1 97.31 437 THR A CA 1
ATOM 3600 C C . THR A 1 437 ? 29.016 -1.328 3.152 1 97.31 437 THR A C 1
ATOM 3602 O O . THR A 1 437 ? 28.062 -0.567 2.975 1 97.31 437 THR A O 1
ATOM 3605 N N . LYS A 1 438 ? 29.156 -2.09 4.234 1 96.94 438 LYS A N 1
ATOM 3606 C CA . LYS A 1 438 ? 28.266 -1.993 5.387 1 96.94 438 LYS A CA 1
ATOM 3607 C C . LYS A 1 438 ? 28.719 -0.899 6.344 1 96.94 438 LYS A C 1
ATOM 3609 O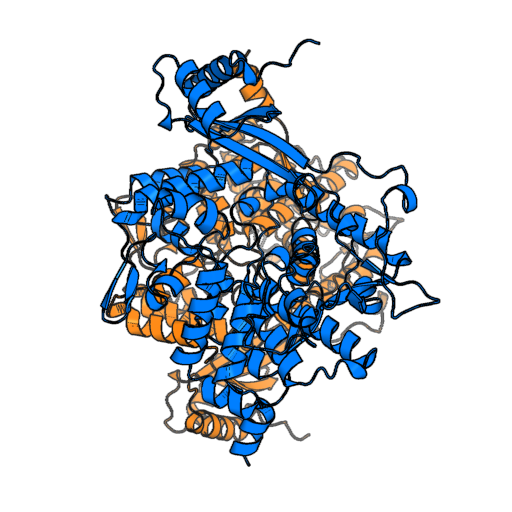 O . LYS A 1 438 ? 28 -0.536 7.273 1 96.94 438 LYS A O 1
ATOM 3614 N N . ARG A 1 439 ? 29.875 -0.346 6.055 1 93.44 439 ARG A N 1
ATOM 3615 C CA . ARG A 1 439 ? 30.484 0.667 6.914 1 93.44 439 ARG A CA 1
ATOM 3616 C C . ARG A 1 439 ? 30.047 2.068 6.492 1 93.44 439 ARG A C 1
ATOM 3618 O O . ARG A 1 439 ? 30.203 2.441 5.324 1 93.44 439 ARG A O 1
ATOM 3625 N N . THR A 1 440 ? 29.5 2.828 7.453 1 86.12 440 THR A N 1
ATOM 3626 C CA . THR A 1 440 ? 28.859 4.059 7.008 1 86.12 440 THR A CA 1
ATOM 3627 C C . THR A 1 440 ? 29.562 5.281 7.586 1 86.12 440 THR A C 1
ATOM 3629 O O . THR A 1 440 ? 29.203 6.418 7.285 1 86.12 440 THR A O 1
ATOM 3632 N N . SER A 1 441 ? 30.625 5.078 8.375 1 90.44 441 SER A N 1
ATOM 3633 C CA . SER A 1 441 ? 31.375 6.258 8.781 1 90.44 441 SER A CA 1
ATOM 3634 C C . SER A 1 441 ? 32.062 6.918 7.594 1 90.44 441 SER A C 1
ATOM 3636 O O . SER A 1 441 ? 32.438 6.246 6.629 1 90.44 441 SER A O 1
ATOM 3638 N N . ASN A 1 442 ? 32.188 8.203 7.68 1 90.12 442 ASN A N 1
ATOM 3639 C CA . ASN A 1 442 ? 32.812 8.938 6.586 1 90.12 442 ASN A CA 1
ATOM 3640 C C . ASN A 1 442 ? 34.219 8.422 6.293 1 90.12 442 ASN A C 1
ATOM 3642 O O . ASN A 1 442 ? 34.625 8.289 5.133 1 90.12 442 ASN A O 1
ATOM 3646 N N . GLU A 1 443 ? 34.938 8.164 7.316 1 92.44 443 GLU A N 1
ATOM 3647 C CA . GLU A 1 443 ? 36.312 7.672 7.168 1 92.44 443 GLU A CA 1
ATOM 3648 C C . GLU A 1 443 ? 36.344 6.309 6.48 1 92.44 443 GLU A C 1
ATOM 3650 O O . GLU A 1 443 ? 37.125 6.078 5.57 1 92.44 443 GLU A O 1
ATOM 3655 N N . ASP A 1 444 ? 35.469 5.449 6.93 1 93.06 444 ASP A N 1
ATOM 3656 C CA . ASP A 1 444 ? 35.375 4.109 6.355 1 93.06 444 ASP A CA 1
ATOM 3657 C C . ASP A 1 444 ? 34.938 4.16 4.898 1 93.06 444 ASP A C 1
ATOM 3659 O O . ASP A 1 444 ? 35.438 3.42 4.055 1 93.06 444 ASP A O 1
ATOM 3663 N N . LEU A 1 445 ? 34 4.984 4.625 1 93.69 445 LEU A N 1
ATOM 3664 C CA . LEU A 1 445 ? 33.469 5.102 3.27 1 93.69 445 LEU A CA 1
ATOM 3665 C C . LEU A 1 445 ? 34.531 5.586 2.305 1 93.69 445 LEU A C 1
ATOM 3667 O O . LEU A 1 445 ? 34.625 5.09 1.18 1 93.69 445 LEU A O 1
ATOM 3671 N N . GLU A 1 446 ? 35.281 6.59 2.738 1 94.44 446 GLU A N 1
ATOM 3672 C CA . GLU A 1 446 ? 36.344 7.105 1.896 1 94.44 446 GLU A CA 1
ATOM 3673 C C . GLU A 1 446 ? 37.406 6.031 1.628 1 94.44 446 GLU A C 1
ATOM 3675 O O . GLU A 1 446 ? 37.875 5.895 0.502 1 94.44 446 GLU A O 1
ATOM 3680 N N . ALA A 1 447 ? 37.75 5.359 2.676 1 94.12 447 ALA A N 1
ATOM 3681 C CA . ALA A 1 447 ? 38.719 4.273 2.539 1 94.12 447 ALA A CA 1
ATOM 3682 C C . ALA A 1 447 ? 38.188 3.197 1.588 1 94.12 447 ALA A C 1
ATOM 3684 O O . ALA A 1 447 ? 38.938 2.684 0.757 1 94.12 447 ALA A O 1
ATOM 3685 N N . ASP A 1 448 ? 36.938 2.816 1.757 1 95.25 448 ASP A N 1
ATOM 3686 C CA . ASP A 1 448 ? 36.344 1.762 0.94 1 95.25 448 ASP A CA 1
ATOM 3687 C C . ASP A 1 448 ? 36.219 2.201 -0.517 1 95.25 448 ASP A C 1
ATOM 3689 O O . ASP A 1 448 ? 36.375 1.385 -1.431 1 95.25 448 ASP A O 1
ATOM 3693 N N . ARG A 1 449 ? 35.938 3.459 -0.765 1 94.62 449 ARG A N 1
ATOM 3694 C CA . ARG A 1 449 ? 35.875 3.984 -2.125 1 94.62 449 ARG A CA 1
ATOM 3695 C C . ARG A 1 449 ? 37.25 3.904 -2.795 1 94.62 449 ARG A C 1
ATOM 3697 O O . ARG A 1 449 ? 37.344 3.562 -3.975 1 94.62 449 ARG A O 1
ATOM 3704 N N . LYS A 1 450 ? 38.281 4.277 -2.057 1 93.75 450 LYS A N 1
ATOM 3705 C CA . LYS A 1 450 ? 39.625 4.172 -2.582 1 93.75 450 LYS A CA 1
ATOM 3706 C C . LYS A 1 450 ? 39.969 2.727 -2.936 1 93.75 450 LYS A C 1
ATOM 3708 O O . LYS A 1 450 ? 40.594 2.463 -3.965 1 93.75 450 LYS A O 1
ATOM 3713 N N . MET A 1 451 ? 39.594 1.848 -2.059 1 94.31 451 MET A N 1
ATOM 3714 C CA . MET A 1 451 ? 39.812 0.425 -2.297 1 94.31 451 MET A CA 1
ATOM 3715 C C . MET A 1 451 ? 39.094 -0.034 -3.564 1 94.31 451 MET A C 1
ATOM 3717 O O . MET A 1 451 ? 39.656 -0.771 -4.371 1 94.31 451 MET A O 1
ATOM 3721 N N . PHE A 1 452 ? 37.844 0.354 -3.729 1 94.81 452 PHE A N 1
ATOM 3722 C CA . PHE A 1 452 ? 37.062 -0.022 -4.902 1 94.81 452 PHE A CA 1
ATOM 3723 C C . PHE A 1 452 ? 37.719 0.524 -6.176 1 94.81 452 PHE A C 1
ATOM 3725 O O . PHE A 1 452 ? 37.75 -0.159 -7.199 1 94.81 452 PHE A O 1
ATOM 3732 N N . ASN A 1 453 ? 38.219 1.732 -6.105 1 93.06 453 ASN A N 1
ATOM 3733 C CA . ASN A 1 453 ? 38.812 2.395 -7.27 1 93.06 453 ASN A CA 1
ATOM 3734 C C . ASN A 1 453 ? 40.062 1.683 -7.754 1 93.06 453 ASN A C 1
ATOM 3736 O O . ASN A 1 453 ? 40.469 1.835 -8.906 1 93.06 453 ASN A O 1
ATOM 3740 N N . THR A 1 454 ? 40.656 0.916 -6.871 1 93.38 454 THR A N 1
ATOM 3741 C CA . THR A 1 454 ? 41.844 0.201 -7.25 1 93.38 454 THR A CA 1
ATOM 3742 C C . THR A 1 454 ? 41.562 -1.264 -7.551 1 93.38 454 THR A C 1
ATOM 3744 O O . THR A 1 454 ? 42.469 -2.049 -7.824 1 93.38 454 THR A O 1
ATOM 3747 N N . PHE A 1 455 ? 40.312 -1.612 -7.508 1 94.44 455 PHE A N 1
ATOM 3748 C CA . PHE A 1 455 ? 39.906 -2.988 -7.766 1 94.44 455 PHE A CA 1
ATOM 3749 C C . PHE A 1 455 ? 39.938 -3.297 -9.258 1 94.44 455 PHE A C 1
ATOM 3751 O O . PHE A 1 455 ? 39.219 -2.703 -10.047 1 94.44 455 PHE A O 1
ATOM 3758 N N . GLY A 1 456 ? 40.75 -4.148 -9.734 1 88.56 456 GLY A N 1
ATOM 3759 C CA . GLY A 1 456 ? 41.031 -4.457 -11.125 1 88.56 456 GLY A CA 1
ATOM 3760 C C . GLY A 1 456 ? 39.812 -4.676 -11.969 1 88.56 456 GLY A C 1
ATOM 3761 O O . GLY A 1 456 ? 39.594 -4 -12.977 1 88.56 456 GLY A O 1
ATOM 3762 N N . PRO A 1 457 ? 39 -5.578 -11.562 1 88.75 457 PRO A N 1
ATOM 3763 C CA . PRO A 1 457 ? 37.812 -5.895 -12.352 1 88.75 457 PRO A CA 1
ATOM 3764 C C . PRO A 1 457 ? 36.906 -4.684 -12.57 1 88.75 457 PRO A C 1
ATOM 3766 O O . PRO A 1 457 ? 36.125 -4.656 -13.531 1 88.75 457 PRO A O 1
ATOM 3769 N N . ALA A 1 458 ? 36.969 -3.697 -11.719 1 86.56 458 ALA A N 1
ATOM 3770 C CA . ALA A 1 458 ? 36.094 -2.531 -11.789 1 86.56 458 ALA A CA 1
ATOM 3771 C C . ALA A 1 458 ? 36.719 -1.442 -12.672 1 86.56 458 ALA A C 1
ATOM 3773 O O . ALA A 1 458 ? 36.062 -0.436 -12.961 1 86.56 458 ALA A O 1
ATOM 3774 N N . GLN A 1 459 ? 37.938 -1.591 -13.055 1 81.81 459 GLN A N 1
ATOM 3775 C CA . GLN A 1 459 ? 38.594 -0.587 -13.883 1 81.81 459 GLN A CA 1
ATOM 3776 C C . GLN A 1 459 ? 38.219 -0.733 -15.352 1 81.81 459 GLN A C 1
ATOM 3778 O O . GLN A 1 459 ? 38.031 -1.849 -15.844 1 81.81 459 GLN A O 1
ATOM 3783 N N . PRO A 1 460 ? 37.812 0.49 -15.891 1 70.38 460 PRO A N 1
ATOM 3784 C CA . PRO A 1 460 ? 37.469 0.412 -17.312 1 70.38 460 PRO A CA 1
ATOM 3785 C C . PRO A 1 460 ? 38.562 -0.261 -18.141 1 70.38 460 PRO A C 1
ATOM 3787 O O . PRO A 1 460 ? 39.75 -0.109 -17.859 1 70.38 460 PRO A O 1
ATOM 3790 N N . HIS A 1 461 ? 38.281 -1.373 -18.844 1 59.94 461 HIS A N 1
ATOM 3791 C CA . HIS A 1 461 ? 39.25 -1.967 -19.75 1 59.94 461 HIS A CA 1
ATOM 3792 C C . HIS A 1 461 ? 39.688 -0.976 -20.828 1 59.94 461 HIS A C 1
ATOM 3794 O O . HIS A 1 461 ? 38.844 -0.325 -21.453 1 59.94 461 HIS A O 1
ATOM 3800 N N . GLN A 1 462 ? 40.875 -0.328 -20.734 1 39.62 462 GLN A N 1
ATOM 3801 C CA . GLN A 1 462 ? 41.406 0.414 -21.875 1 39.62 462 GLN A CA 1
ATOM 3802 C C . GLN A 1 462 ? 41.375 -0.429 -23.141 1 39.62 462 GLN A C 1
ATOM 3804 O O . GLN A 1 462 ? 41.938 -1.527 -23.172 1 39.62 462 GLN A O 1
ATOM 3809 N N . ALA A 1 463 ? 40.625 -0.161 -23.984 1 27.91 463 ALA A N 1
ATOM 3810 C CA . ALA A 1 463 ? 40.844 -0.652 -25.344 1 27.91 463 ALA A CA 1
ATOM 3811 C C . ALA A 1 463 ? 42.156 -0.09 -25.922 1 27.91 463 ALA A C 1
ATOM 3813 O O . ALA A 1 463 ? 42.469 1.078 -25.703 1 27.91 463 ALA A O 1
ATOM 3814 N N . MET B 1 1 ? 38.438 18.625 0.156 1 24.25 1 MET B N 1
ATOM 3815 C CA . MET B 1 1 ? 37.719 18.328 -1.084 1 24.25 1 MET B CA 1
ATOM 3816 C C . MET B 1 1 ? 36.594 17.312 -0.84 1 24.25 1 MET B C 1
ATOM 3818 O O . MET B 1 1 ? 35.531 17.391 -1.459 1 24.25 1 MET B O 1
ATOM 3822 N N . ALA B 1 2 ? 36.875 16.25 -0.125 1 31.53 2 ALA B N 1
ATOM 3823 C CA . ALA B 1 2 ? 35.844 15.273 0.238 1 31.53 2 ALA B CA 1
ATOM 3824 C C . ALA B 1 2 ? 34.781 15.922 1.124 1 31.53 2 ALA B C 1
ATOM 3826 O O . ALA B 1 2 ? 33.594 15.586 1.023 1 31.53 2 ALA B O 1
ATOM 3827 N N . ASP B 1 3 ? 35.156 16.656 2.018 1 33.53 3 ASP B N 1
ATOM 3828 C CA . ASP B 1 3 ? 34.25 17.359 2.898 1 33.53 3 ASP B CA 1
ATOM 3829 C C . ASP B 1 3 ? 33.281 18.266 2.1 1 33.53 3 ASP B C 1
ATOM 3831 O O . ASP B 1 3 ? 32.125 18.422 2.463 1 33.53 3 ASP B O 1
ATOM 3835 N N . THR B 1 4 ? 33.812 18.766 1.112 1 34.75 4 THR B N 1
ATOM 3836 C CA . THR B 1 4 ? 33.094 19.688 0.254 1 34.75 4 THR B CA 1
ATOM 3837 C C . THR B 1 4 ? 32.094 18.953 -0.633 1 34.75 4 THR B C 1
ATOM 3839 O O . THR B 1 4 ? 30.984 19.422 -0.87 1 34.75 4 THR B O 1
ATOM 3842 N N . VAL B 1 5 ? 32.469 17.828 -1.16 1 36.59 5 VAL B N 1
ATOM 3843 C CA . VAL B 1 5 ? 31.562 17.078 -2.012 1 36.59 5 VAL B CA 1
ATOM 3844 C C . VAL B 1 5 ? 30.422 16.516 -1.173 1 36.59 5 VAL B C 1
ATOM 3846 O O . VAL B 1 5 ? 29.266 16.516 -1.604 1 36.59 5 VAL B O 1
ATOM 3849 N N . SER B 1 6 ? 30.719 15.914 0.003 1 42.34 6 SER B N 1
ATOM 3850 C CA . SER B 1 6 ? 29.672 15.469 0.918 1 42.34 6 SER B CA 1
ATOM 3851 C C . SER B 1 6 ? 28.766 16.625 1.33 1 42.34 6 SER B C 1
ATOM 3853 O O . SER B 1 6 ? 27.547 16.469 1.42 1 42.34 6 SER B O 1
ATOM 3855 N N . GLU B 1 7 ? 29.422 17.734 1.57 1 42.62 7 GLU B N 1
ATOM 3856 C CA . GLU B 1 7 ? 28.703 18.969 1.859 1 42.62 7 GLU B CA 1
ATOM 3857 C C . GLU B 1 7 ? 27.906 19.438 0.642 1 42.62 7 GLU B C 1
ATOM 3859 O O . GLU B 1 7 ? 26.781 19.922 0.776 1 42.62 7 GLU B O 1
ATOM 3864 N N . ILE B 1 8 ? 28.562 19.359 -0.51 1 42.72 8 ILE B N 1
ATOM 3865 C CA . ILE B 1 8 ? 27.938 19.797 -1.752 1 42.72 8 ILE B CA 1
ATOM 3866 C C . ILE B 1 8 ? 26.766 18.875 -2.09 1 42.72 8 ILE B C 1
ATOM 3868 O O . ILE B 1 8 ? 25.703 19.328 -2.508 1 42.72 8 ILE B O 1
ATOM 3872 N N . MET B 1 9 ? 26.953 17.562 -2.049 1 48 9 MET B N 1
ATOM 3873 C CA . MET B 1 9 ? 25.891 16.594 -2.268 1 48 9 MET B CA 1
ATOM 3874 C C . MET B 1 9 ? 24.781 16.734 -1.221 1 48 9 MET B C 1
ATOM 3876 O O . MET B 1 9 ? 23.625 16.406 -1.48 1 48 9 MET B O 1
ATOM 3880 N N . GLU B 1 10 ? 25.25 17.266 -0.042 1 56.19 10 GLU B N 1
ATOM 3881 C CA . GLU B 1 10 ? 24.344 17.516 1.07 1 56.19 10 GLU B CA 1
ATOM 3882 C C . GLU B 1 10 ? 23.438 18.719 0.781 1 56.19 10 GLU B C 1
ATOM 3884 O O . GLU B 1 10 ? 22.359 18.844 1.367 1 56.19 10 GLU B O 1
ATOM 3889 N N . ASN B 1 11 ? 23.766 19.469 -0.239 1 65.62 11 ASN B N 1
ATOM 3890 C CA . ASN B 1 11 ? 23 20.703 -0.41 1 65.62 11 ASN B CA 1
ATOM 3891 C C . ASN B 1 11 ? 22.172 20.672 -1.689 1 65.62 11 ASN B C 1
ATOM 3893 O O . ASN B 1 11 ? 21.672 21.703 -2.133 1 65.62 11 ASN B O 1
ATOM 3897 N N . LYS B 1 12 ? 22.094 19.453 -2.268 1 79.25 12 LYS B N 1
ATOM 3898 C CA . LYS B 1 12 ? 21.312 19.438 -3.498 1 79.25 12 LYS B CA 1
ATOM 3899 C C . LYS B 1 12 ? 19.938 18.844 -3.256 1 79.25 12 LYS B C 1
ATOM 3901 O O . LYS B 1 12 ? 19.75 18 -2.375 1 79.25 12 LYS B O 1
ATOM 3906 N N . ASN B 1 13 ? 18.953 19.406 -3.998 1 89.06 13 ASN B N 1
ATOM 3907 C CA . ASN B 1 13 ? 17.594 18.875 -3.941 1 89.06 13 ASN B CA 1
ATOM 3908 C C . ASN B 1 13 ? 17.562 17.391 -4.324 1 89.06 13 ASN B C 1
ATOM 3910 O O . ASN B 1 13 ? 18.375 16.938 -5.117 1 89.06 13 ASN B O 1
ATOM 3914 N N . LYS B 1 14 ? 16.766 16.719 -3.693 1 92.75 14 LYS B N 1
ATOM 3915 C CA . LYS B 1 14 ? 16.562 15.305 -4 1 92.75 14 LYS B CA 1
ATOM 3916 C C . LYS B 1 14 ? 15.281 15.102 -4.805 1 92.75 14 LYS B C 1
ATOM 3918 O O . LYS B 1 14 ? 14.266 15.742 -4.535 1 92.75 14 LYS B O 1
ATOM 3923 N N . VAL B 1 15 ? 15.359 14.234 -5.742 1 93.44 15 VAL B N 1
ATOM 3924 C CA . VAL B 1 15 ? 14.219 13.969 -6.613 1 93.44 15 VAL B CA 1
ATOM 3925 C C . VAL B 1 15 ? 13.531 12.672 -6.191 1 93.44 15 VAL B C 1
ATOM 3927 O O . VAL B 1 15 ? 14.195 11.656 -5.961 1 93.44 15 VAL B O 1
ATOM 3930 N N . PHE B 1 16 ? 12.25 12.688 -6.02 1 94 16 PHE B N 1
ATOM 3931 C CA . PHE B 1 16 ? 11.414 11.523 -5.773 1 94 16 PHE B CA 1
ATOM 3932 C C . PHE B 1 16 ? 10.461 11.281 -6.938 1 94 16 PHE B C 1
ATOM 3934 O O . PHE B 1 16 ? 9.906 12.234 -7.496 1 94 16 PHE B O 1
ATOM 3941 N N . ASN B 1 17 ? 10.297 10.039 -7.305 1 93.81 17 ASN B N 1
ATOM 3942 C CA . ASN B 1 17 ? 9.312 9.688 -8.328 1 93.81 17 ASN B CA 1
ATOM 3943 C C . ASN B 1 17 ? 7.969 9.312 -7.703 1 93.81 17 ASN B C 1
ATOM 3945 O O . ASN B 1 17 ? 7.859 8.297 -7.02 1 93.81 17 ASN B O 1
ATOM 3949 N N . ASP B 1 18 ? 6.973 10.102 -7.992 1 95.5 18 ASP B N 1
ATOM 3950 C CA . ASP B 1 18 ? 5.629 9.914 -7.449 1 95.5 18 ASP B CA 1
ATOM 3951 C C . ASP B 1 18 ? 4.621 9.633 -8.562 1 95.5 18 ASP B C 1
ATOM 3953 O O . ASP B 1 18 ? 4.602 10.328 -9.578 1 95.5 18 ASP B O 1
ATOM 3957 N N . PRO B 1 19 ? 3.82 8.617 -8.375 1 95.62 19 PRO B N 1
ATOM 3958 C CA . PRO B 1 19 ? 2.898 8.25 -9.453 1 95.62 19 PRO B CA 1
ATOM 3959 C C . PRO B 1 19 ? 1.827 9.312 -9.695 1 95.62 19 PRO B C 1
ATOM 3961 O O . PRO B 1 19 ? 1.202 9.328 -10.766 1 95.62 19 PRO B O 1
ATOM 3964 N N . ILE B 1 20 ? 1.604 10.195 -8.805 1 95.81 20 ILE B N 1
ATOM 3965 C CA . ILE B 1 20 ? 0.55 11.195 -8.93 1 95.81 20 ILE B CA 1
ATOM 3966 C C . ILE B 1 20 ? 1.144 12.508 -9.438 1 95.81 20 ILE B C 1
ATOM 3968 O O . ILE B 1 20 ? 0.613 13.125 -10.367 1 95.81 20 ILE B O 1
ATOM 3972 N N . HIS B 1 21 ? 2.293 12.891 -8.875 1 95.81 21 HIS B N 1
ATOM 3973 C CA . HIS B 1 21 ? 2.828 14.234 -9.109 1 95.81 21 HIS B CA 1
ATOM 3974 C C . HIS B 1 21 ? 4.074 14.18 -9.984 1 95.81 21 HIS B C 1
ATOM 3976 O O . HIS B 1 21 ? 4.66 15.219 -10.297 1 95.81 21 HIS B O 1
ATOM 3982 N N . GLY B 1 22 ? 4.48 12.992 -10.398 1 94.38 22 GLY B N 1
ATOM 3983 C CA . GLY B 1 22 ? 5.684 12.883 -11.211 1 94.38 22 GLY B CA 1
ATOM 3984 C C . GLY B 1 22 ? 6.961 13.047 -10.406 1 94.38 22 GLY B C 1
ATOM 3985 O O . GLY B 1 22 ? 7.078 12.531 -9.297 1 94.38 22 GLY B O 1
ATOM 3986 N N . ASN B 1 23 ? 7.945 13.719 -10.977 1 93.25 23 ASN B N 1
ATOM 3987 C CA . ASN B 1 23 ? 9.211 13.953 -10.281 1 93.25 23 ASN B CA 1
ATOM 3988 C C . ASN B 1 23 ? 9.109 15.148 -9.336 1 93.25 23 ASN B C 1
ATOM 3990 O O . ASN B 1 23 ? 8.961 16.281 -9.773 1 93.25 23 ASN B O 1
ATOM 3994 N N . ILE B 1 24 ? 9.242 14.82 -8.102 1 94.94 24 ILE B N 1
ATOM 3995 C CA . ILE B 1 24 ? 9.172 15.82 -7.039 1 94.94 24 ILE B CA 1
ATOM 3996 C C . ILE B 1 24 ? 10.578 16.156 -6.555 1 94.94 24 ILE B C 1
ATOM 3998 O O . ILE B 1 24 ? 11.352 15.266 -6.199 1 94.94 24 ILE B O 1
ATOM 4002 N N . GLU B 1 25 ? 10.859 17.406 -6.582 1 94.81 25 GLU B N 1
ATOM 4003 C CA . GLU B 1 25 ? 12.125 17.844 -6.016 1 94.81 25 GLU B CA 1
ATOM 4004 C C . GLU B 1 25 ? 11.93 18.422 -4.617 1 94.81 25 GLU B C 1
ATOM 4006 O O . GLU B 1 25 ? 11.109 19.328 -4.426 1 94.81 25 GLU B O 1
ATOM 4011 N N . LEU B 1 26 ? 12.688 17.938 -3.695 1 96.81 26 LEU B N 1
ATOM 4012 C CA . LEU B 1 26 ? 12.547 18.406 -2.322 1 96.81 26 LEU B CA 1
ATOM 4013 C C . LEU B 1 26 ? 13.852 19.016 -1.818 1 96.81 26 LEU B C 1
ATOM 4015 O O . LEU B 1 26 ? 14.93 18.516 -2.135 1 96.81 26 LEU B O 1
ATOM 4019 N N . HIS B 1 27 ? 13.734 20.094 -1.089 1 96.94 27 HIS B N 1
ATOM 4020 C CA . HIS B 1 27 ? 14.852 20.781 -0.436 1 96.94 27 HIS B CA 1
ATOM 4021 C C . HIS B 1 27 ? 15.562 19.844 0.538 1 96.94 27 HIS B C 1
ATOM 4023 O O . HIS B 1 27 ? 14.93 19 1.177 1 96.94 27 HIS B O 1
ATOM 4029 N N . PRO B 1 28 ? 16.859 19.969 0.736 1 96.5 28 PRO B N 1
ATOM 4030 C CA . PRO B 1 28 ? 17.641 19.078 1.585 1 96.5 28 PRO B CA 1
ATOM 4031 C C . PRO B 1 28 ? 17.109 18.984 3.012 1 96.5 28 PRO B C 1
ATOM 4033 O O . PRO B 1 28 ? 17.172 17.922 3.639 1 96.5 28 PRO B O 1
ATOM 4036 N N . ILE B 1 29 ? 16.609 20.062 3.514 1 97.06 29 ILE B N 1
ATOM 4037 C CA . ILE B 1 29 ? 16.125 20.031 4.883 1 97.06 29 ILE B CA 1
ATOM 4038 C C . ILE B 1 29 ? 14.906 19.109 4.973 1 97.06 29 ILE B C 1
ATOM 4040 O O . ILE B 1 29 ? 14.711 18.438 5.988 1 97.06 29 ILE B O 1
ATOM 4044 N N . LEU B 1 30 ? 14.039 19.109 3.934 1 98.44 30 LEU B N 1
ATOM 4045 C CA . LEU B 1 30 ? 12.914 18.172 3.9 1 98.44 30 LEU B CA 1
ATOM 4046 C C . LEU B 1 30 ? 13.398 16.734 3.861 1 98.44 30 LEU B C 1
ATOM 4048 O O . LEU B 1 30 ? 12.836 15.867 4.531 1 98.44 30 LEU B O 1
ATOM 4052 N N . VAL B 1 31 ? 14.453 16.484 3.133 1 97.69 31 VAL B N 1
ATOM 4053 C CA . VAL B 1 31 ? 15.016 15.141 3.018 1 97.69 31 VAL B CA 1
ATOM 4054 C C . VAL B 1 31 ? 15.555 14.688 4.371 1 97.69 31 VAL B C 1
ATOM 4056 O O . VAL B 1 31 ? 15.375 13.531 4.758 1 97.69 31 VAL B O 1
ATOM 4059 N N . LYS B 1 32 ? 16.172 15.578 5.082 1 97.81 32 LYS B N 1
ATOM 4060 C CA . LYS B 1 32 ? 16.688 15.258 6.41 1 97.81 32 LYS B CA 1
ATOM 4061 C C . LYS B 1 32 ? 15.547 14.859 7.352 1 97.81 32 LYS B C 1
ATOM 4063 O O . LYS B 1 32 ? 15.719 13.984 8.203 1 97.81 32 LYS B O 1
ATOM 4068 N N . ILE B 1 33 ? 14.422 15.492 7.215 1 98.56 33 ILE B N 1
ATOM 4069 C CA . ILE B 1 33 ? 13.258 15.164 8.039 1 98.56 33 ILE B CA 1
ATOM 4070 C C . ILE B 1 33 ? 12.711 13.805 7.629 1 98.56 33 ILE B C 1
ATOM 4072 O O . ILE B 1 33 ? 12.359 12.984 8.484 1 98.56 33 ILE B O 1
ATOM 4076 N N . ILE B 1 34 ? 12.656 13.555 6.336 1 98.38 34 ILE B N 1
ATOM 4077 C CA . ILE B 1 34 ? 12.156 12.289 5.812 1 98.38 34 ILE B CA 1
ATOM 4078 C C . ILE B 1 34 ? 13.023 11.141 6.336 1 98.38 34 ILE B C 1
ATOM 4080 O O . ILE B 1 34 ? 12.516 10.055 6.625 1 98.38 34 ILE B O 1
ATOM 4084 N N . ASP B 1 35 ? 14.32 11.422 6.512 1 97.69 35 ASP B N 1
ATOM 4085 C CA . ASP B 1 35 ? 15.289 10.398 6.895 1 97.69 35 ASP B CA 1
ATOM 4086 C C . ASP B 1 35 ? 15.344 10.234 8.414 1 97.69 35 ASP B C 1
ATOM 4088 O O . ASP B 1 35 ? 16.422 10.055 8.984 1 97.69 35 ASP B O 1
ATOM 4092 N N . THR B 1 36 ? 14.266 10.406 9.117 1 98.62 36 THR B N 1
ATOM 4093 C CA . THR B 1 36 ? 14.141 10.172 10.555 1 98.62 36 THR B CA 1
ATOM 4094 C C . THR B 1 36 ? 13.164 9.031 10.828 1 98.62 36 THR B C 1
ATOM 4096 O O . THR B 1 36 ? 12.242 8.789 10.039 1 98.62 36 THR B O 1
ATOM 4099 N N . PRO B 1 37 ? 13.375 8.297 11.961 1 98.31 37 PRO B N 1
ATOM 4100 C CA . PRO B 1 37 ? 12.453 7.215 12.312 1 98.31 37 PRO B CA 1
ATOM 4101 C C . PRO B 1 37 ? 11.016 7.703 12.477 1 98.31 37 PRO B C 1
ATOM 4103 O O . PRO B 1 37 ? 10.07 6.98 12.141 1 98.31 37 PRO B O 1
ATOM 4106 N N . GLN B 1 38 ? 10.875 8.969 13.016 1 98.62 38 GLN B N 1
ATOM 4107 C CA . GLN B 1 38 ? 9.555 9.531 13.266 1 98.62 38 GLN B CA 1
ATOM 4108 C C . GLN B 1 38 ? 8.773 9.688 11.961 1 98.62 38 GLN B C 1
ATOM 4110 O O . GLN B 1 38 ? 7.57 9.422 11.922 1 98.62 38 GLN B O 1
ATOM 4115 N N . PHE B 1 39 ? 9.469 10.109 10.875 1 98.75 39 PHE B N 1
ATOM 4116 C CA . PHE B 1 39 ? 8.789 10.266 9.594 1 98.75 39 PHE B CA 1
ATOM 4117 C C . PHE B 1 39 ? 8.656 8.922 8.883 1 98.75 39 PHE B C 1
ATOM 4119 O O . PHE B 1 39 ? 7.609 8.617 8.312 1 98.75 39 PHE B O 1
ATOM 4126 N N . GLN B 1 40 ? 9.703 8.062 8.891 1 98.5 40 GLN B N 1
ATOM 4127 C CA . GLN B 1 40 ? 9.711 6.773 8.211 1 98.5 40 GLN B CA 1
ATOM 4128 C C . GLN B 1 40 ? 8.609 5.863 8.734 1 98.5 40 GLN B C 1
ATOM 4130 O O . GLN B 1 40 ? 8.07 5.039 7.996 1 98.5 40 GLN B O 1
ATOM 4135 N N . ARG B 1 41 ? 8.219 6.098 9.961 1 97.69 41 ARG B N 1
ATOM 4136 C CA . ARG B 1 41 ? 7.16 5.32 10.602 1 97.69 41 ARG B CA 1
ATOM 4137 C C . ARG B 1 41 ? 5.852 5.438 9.82 1 97.69 41 ARG B C 1
ATOM 4139 O O . ARG B 1 41 ? 5.039 4.512 9.82 1 97.69 41 ARG B O 1
ATOM 4146 N N . LEU B 1 42 ? 5.688 6.523 9.117 1 98.44 42 LEU B N 1
ATOM 4147 C CA . LEU B 1 42 ? 4.453 6.797 8.383 1 98.44 42 LEU B CA 1
ATOM 4148 C C . LEU B 1 42 ? 4.266 5.801 7.246 1 98.44 42 LEU B C 1
ATOM 4150 O O . LEU B 1 42 ? 3.16 5.664 6.711 1 98.44 42 LEU B O 1
ATOM 4154 N N . ARG B 1 43 ? 5.328 4.977 6.863 1 97.88 43 ARG B N 1
ATOM 4155 C CA . ARG B 1 43 ? 5.227 3.932 5.852 1 97.88 43 ARG B CA 1
ATOM 4156 C C . ARG B 1 43 ? 4.305 2.809 6.312 1 97.88 43 ARG B C 1
ATOM 4158 O O . ARG B 1 43 ? 3.807 2.031 5.496 1 97.88 43 ARG B O 1
ATOM 4165 N N . ASN B 1 44 ? 4.094 2.748 7.586 1 97.5 44 ASN B N 1
ATOM 4166 C CA . ASN B 1 44 ? 3.328 1.637 8.141 1 97.5 44 ASN B CA 1
ATOM 4167 C C . ASN B 1 44 ? 2.049 2.119 8.82 1 97.5 44 ASN B C 1
ATOM 4169 O O . ASN B 1 44 ? 1.571 1.495 9.766 1 97.5 44 ASN B O 1
ATOM 4173 N N . ILE B 1 45 ? 1.611 3.258 8.422 1 98.19 45 ILE B N 1
ATOM 4174 C CA . ILE B 1 45 ? 0.312 3.781 8.828 1 98.19 45 ILE B CA 1
ATOM 4175 C C . ILE B 1 45 ? -0.549 4.043 7.594 1 98.19 45 ILE B C 1
ATOM 4177 O O . ILE B 1 45 ? -0.283 4.973 6.828 1 98.19 45 ILE B O 1
ATOM 4181 N N . LYS B 1 46 ? -1.558 3.23 7.465 1 97.88 46 LYS B N 1
ATOM 4182 C CA . LYS B 1 46 ? -2.422 3.309 6.293 1 97.88 46 LYS B CA 1
ATOM 4183 C C . LYS B 1 46 ? -3.113 4.664 6.207 1 97.88 46 LYS B C 1
ATOM 4185 O O . LYS B 1 46 ? -3.568 5.203 7.219 1 97.88 46 LYS B O 1
ATOM 4190 N N . GLN B 1 47 ? -3.248 5.184 4.98 1 97.88 47 GLN B N 1
ATOM 4191 C CA . GLN B 1 47 ? -3.973 6.426 4.738 1 97.88 47 GLN B CA 1
ATOM 4192 C C . GLN B 1 47 ? -5.469 6.242 4.973 1 97.88 47 GLN B C 1
ATOM 4194 O O . GLN B 1 47 ? -6.137 7.141 5.492 1 97.88 47 GLN B O 1
ATOM 4199 N N . LEU B 1 48 ? -5.969 5.02 4.598 1 97.5 48 LEU B N 1
ATOM 4200 C CA . LEU B 1 48 ? -7.418 4.84 4.598 1 97.5 48 LEU B CA 1
ATOM 4201 C C . LEU B 1 48 ? -7.828 3.75 5.578 1 97.5 48 LEU B C 1
ATOM 4203 O O . LEU B 1 48 ? -8.906 3.162 5.445 1 97.5 48 LEU B O 1
ATOM 4207 N N . GLY B 1 49 ? -7 3.357 6.461 1 96.44 49 GLY B N 1
ATOM 4208 C CA . GLY B 1 49 ? -7.32 2.455 7.555 1 96.44 49 GLY B CA 1
ATOM 4209 C C . GLY B 1 49 ? -8.031 1.192 7.102 1 96.44 49 GLY B C 1
ATOM 4210 O O . GLY B 1 49 ? -7.52 0.463 6.246 1 96.44 49 GLY B O 1
ATOM 4211 N N . GLY B 1 50 ? -9.281 1.021 7.543 1 96.62 50 GLY B N 1
ATOM 4212 C CA . GLY B 1 50 ? -10.062 -0.182 7.293 1 96.62 50 GLY B CA 1
ATOM 4213 C C . GLY B 1 50 ? -10.539 -0.297 5.859 1 96.62 50 GLY B C 1
ATOM 4214 O O . GLY B 1 50 ? -10.945 -1.375 5.418 1 96.62 50 GLY B O 1
ATOM 4215 N N . VAL B 1 51 ? -10.492 0.766 5.102 1 97.56 51 VAL B N 1
ATOM 4216 C CA . VAL B 1 51 ? -10.961 0.764 3.719 1 97.56 51 VAL B CA 1
ATOM 4217 C C . VAL B 1 51 ? -10.156 -0.248 2.902 1 97.56 51 VAL B C 1
ATOM 4219 O O . VAL B 1 51 ? -10.688 -0.851 1.962 1 97.56 51 VAL B O 1
ATOM 4222 N N . TYR B 1 52 ? -8.914 -0.53 3.314 1 97.5 52 TYR B N 1
ATOM 4223 C CA . TYR B 1 52 ? -8.047 -1.475 2.615 1 97.5 52 TYR B CA 1
ATOM 4224 C C . TYR B 1 52 ? -8.648 -2.877 2.635 1 97.5 52 TYR B C 1
ATOM 4226 O O . TYR B 1 52 ? -8.375 -3.688 1.746 1 97.5 52 TYR B O 1
ATOM 4234 N N . TYR B 1 53 ? -9.492 -3.16 3.561 1 96.88 53 TYR B N 1
ATOM 4235 C CA . TYR B 1 53 ? -10.086 -4.488 3.691 1 96.88 53 TYR B CA 1
ATOM 4236 C C . TYR B 1 53 ? -11.312 -4.629 2.797 1 96.88 53 TYR B C 1
ATOM 4238 O O . TYR B 1 53 ? -11.891 -5.711 2.697 1 96.88 53 TYR B O 1
ATOM 4246 N N . VAL B 1 54 ? -11.695 -3.553 2.104 1 95.75 54 VAL B N 1
ATOM 4247 C CA . VAL B 1 54 ? -12.828 -3.574 1.191 1 95.75 54 VAL B CA 1
ATOM 4248 C C . VAL B 1 54 ? -12.359 -3.273 -0.23 1 95.75 54 VAL B C 1
ATOM 4250 O O . VAL B 1 54 ? -12.812 -3.904 -1.188 1 95.75 54 VAL B O 1
ATOM 4253 N N . TYR B 1 55 ? -11.5 -2.266 -0.348 1 95.31 55 TYR B N 1
ATOM 4254 C CA . TYR B 1 55 ? -10.891 -1.888 -1.621 1 95.31 55 TYR B CA 1
ATOM 4255 C C . TYR B 1 55 ? -9.445 -2.365 -1.701 1 95.31 55 TYR B C 1
ATOM 4257 O O . TYR B 1 55 ? -8.539 -1.724 -1.161 1 95.31 55 TYR B O 1
ATOM 4265 N N . PRO B 1 56 ? -9.172 -3.357 -2.461 1 93.88 56 PRO B N 1
ATOM 4266 C CA . PRO B 1 56 ? -7.82 -3.914 -2.494 1 93.88 56 PRO B CA 1
ATOM 4267 C C . PRO B 1 56 ? -6.773 -2.893 -2.938 1 93.88 56 PRO B C 1
ATOM 4269 O O . PRO B 1 56 ? -5.602 -3 -2.561 1 93.88 56 PRO B O 1
ATOM 4272 N N . GLY B 1 57 ? -7.148 -1.9 -3.631 1 94.75 57 GLY B N 1
ATOM 4273 C CA . GLY B 1 57 ? -6.199 -0.907 -4.105 1 94.75 57 GLY B CA 1
ATOM 4274 C C . GLY B 1 57 ? -5.836 0.122 -3.051 1 94.75 57 GLY B C 1
ATOM 4275 O O . GLY B 1 57 ? -4.867 0.868 -3.211 1 94.75 57 GLY B O 1
ATOM 4276 N N . ALA B 1 58 ? -6.535 0.197 -1.943 1 96.88 58 ALA B N 1
ATOM 4277 C CA . ALA B 1 58 ? -6.34 1.221 -0.92 1 96.88 58 ALA B CA 1
ATOM 4278 C C . ALA B 1 58 ? -5.172 0.865 -0.003 1 96.88 58 ALA B C 1
ATOM 4280 O O . ALA B 1 58 ? -5.309 0.885 1.222 1 96.88 58 ALA B O 1
ATOM 4281 N N . SER B 1 59 ? -4 0.587 -0.576 1 97.12 59 SER B N 1
ATOM 4282 C CA . SER B 1 59 ? -2.861 0.066 0.172 1 97.12 59 SER B CA 1
ATOM 4283 C C . SER B 1 59 ? -1.892 1.181 0.548 1 97.12 59 SER B C 1
ATOM 4285 O O . SER B 1 59 ? -0.944 0.957 1.305 1 97.12 59 SER B O 1
ATOM 4287 N N . HIS B 1 60 ? -2.121 2.426 0.101 1 97.94 60 HIS B N 1
ATOM 4288 C CA . HIS B 1 60 ? -1.158 3.506 0.288 1 97.94 60 HIS B CA 1
ATOM 4289 C C . HIS B 1 60 ? -1.13 3.975 1.739 1 97.94 60 HIS B C 1
ATOM 4291 O O . HIS B 1 60 ? -2.047 3.68 2.51 1 97.94 60 HIS B O 1
ATOM 4297 N N . ASN B 1 61 ? -0.048 4.656 2.104 1 98.44 61 ASN B N 1
ATOM 4298 C CA . ASN B 1 61 ? 0.233 5.039 3.482 1 98.44 61 ASN B CA 1
ATOM 4299 C C . ASN B 1 61 ? 0.434 6.547 3.617 1 98.44 61 ASN B C 1
ATOM 4301 O O . ASN B 1 61 ? 0.448 7.266 2.617 1 98.44 61 ASN B O 1
ATOM 4305 N N . ARG B 1 62 ? 0.533 6.977 4.816 1 98.62 62 ARG B N 1
ATOM 4306 C CA . ARG B 1 62 ? 0.63 8.406 5.094 1 98.62 62 ARG B CA 1
ATOM 4307 C C . ARG B 1 62 ? 1.994 8.953 4.684 1 98.62 62 ARG B C 1
ATOM 4309 O O . ARG B 1 62 ? 2.146 10.156 4.469 1 98.62 62 ARG B O 1
ATOM 4316 N N . PHE B 1 63 ? 3.02 8.125 4.512 1 98.62 63 PHE B N 1
ATOM 4317 C CA . PHE B 1 63 ? 4.355 8.531 4.094 1 98.62 63 PHE B CA 1
ATOM 4318 C C . PHE B 1 63 ? 4.301 9.258 2.754 1 98.62 63 PHE B C 1
ATOM 4320 O O . PHE B 1 63 ? 4.711 10.414 2.656 1 98.62 63 PHE B O 1
ATOM 432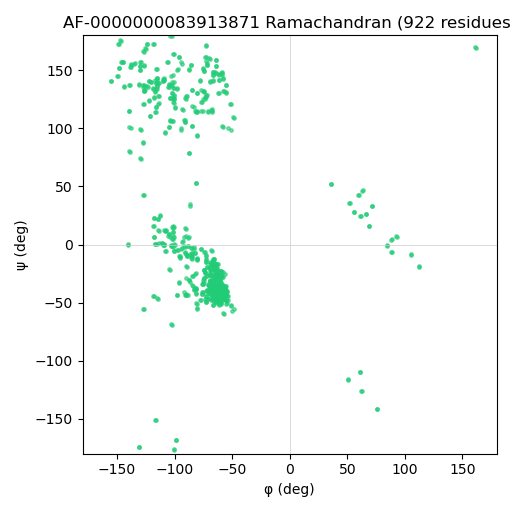7 N N . GLU B 1 64 ? 3.801 8.602 1.716 1 98.31 64 GLU B N 1
ATOM 4328 C CA . GLU B 1 64 ? 3.775 9.203 0.386 1 98.31 64 GLU B CA 1
ATOM 4329 C C . GLU B 1 64 ? 2.779 10.359 0.323 1 98.31 64 GLU B C 1
ATOM 4331 O O . GLU B 1 64 ? 2.994 11.328 -0.406 1 98.31 64 GLU B O 1
ATOM 4336 N N . HIS B 1 65 ? 1.704 10.25 1.114 1 98.69 65 HIS B N 1
ATOM 4337 C CA . HIS B 1 65 ? 0.768 11.367 1.189 1 98.69 65 HIS B CA 1
ATOM 4338 C C . HIS B 1 65 ? 1.458 12.633 1.684 1 98.69 65 HIS B C 1
ATOM 4340 O O . HIS B 1 65 ? 1.334 13.695 1.066 1 98.69 65 HIS B O 1
ATOM 4346 N N . SER B 1 66 ? 2.205 12.508 2.74 1 98.81 66 SER B N 1
ATOM 4347 C CA . SER B 1 66 ? 2.861 13.664 3.354 1 98.81 66 SER B CA 1
ATOM 4348 C C . SER B 1 66 ? 3.879 14.289 2.406 1 98.81 66 SER B C 1
ATOM 4350 O O . SER B 1 66 ? 4.02 15.508 2.357 1 98.81 66 SER B O 1
ATOM 4352 N N . ILE B 1 67 ? 4.57 13.492 1.68 1 98.69 67 ILE B N 1
ATOM 4353 C CA . ILE B 1 67 ? 5.531 13.984 0.698 1 98.69 67 ILE B CA 1
ATOM 4354 C C . ILE B 1 67 ? 4.805 14.797 -0.375 1 98.69 67 ILE B C 1
ATOM 4356 O O . ILE B 1 67 ? 5.25 15.875 -0.756 1 98.69 67 ILE B O 1
ATOM 4360 N N . GLY B 1 68 ? 3.676 14.242 -0.817 1 98.5 68 GLY B N 1
ATOM 4361 C CA . GLY B 1 68 ? 2.881 14.961 -1.803 1 98.5 68 GLY B CA 1
ATOM 4362 C C . GLY B 1 68 ? 2.371 16.297 -1.303 1 98.5 68 GLY B C 1
ATOM 4363 O O . GLY B 1 68 ? 2.334 17.266 -2.055 1 98.5 68 GLY B O 1
ATOM 4364 N N . VAL B 1 69 ? 2.029 16.344 -0.045 1 98.81 69 VAL B N 1
ATOM 4365 C CA . VAL B 1 69 ? 1.521 17.578 0.537 1 98.81 69 VAL B CA 1
ATOM 4366 C C . VAL B 1 69 ? 2.631 18.625 0.566 1 98.81 69 VAL B C 1
ATOM 4368 O O . VAL B 1 69 ? 2.402 19.797 0.223 1 98.81 69 VAL B O 1
ATOM 4371 N N . ALA B 1 70 ? 3.795 18.25 1 1 98.81 70 ALA B N 1
ATOM 4372 C CA . ALA B 1 70 ? 4.938 19.172 1.018 1 98.81 70 ALA B CA 1
ATOM 4373 C C . ALA B 1 70 ? 5.219 19.719 -0.376 1 98.81 70 ALA B C 1
ATOM 4375 O O . ALA B 1 70 ? 5.516 20.906 -0.532 1 98.81 70 ALA B O 1
ATOM 4376 N N . TYR B 1 71 ? 5.113 18.891 -1.357 1 98.31 71 TYR B N 1
ATOM 4377 C CA . TYR B 1 71 ? 5.359 19.297 -2.738 1 98.31 71 TYR B CA 1
ATOM 4378 C C . TYR B 1 71 ? 4.344 20.328 -3.195 1 98.31 71 TYR B C 1
ATOM 4380 O O . TYR B 1 71 ? 4.715 21.375 -3.721 1 98.31 71 TYR B O 1
ATOM 4388 N N . LEU B 1 72 ? 3.049 20.047 -2.963 1 98.69 72 LEU B N 1
ATOM 4389 C CA . LEU B 1 72 ? 1.983 20.938 -3.395 1 98.69 72 LEU B CA 1
ATOM 4390 C C . LEU B 1 72 ? 2.064 22.266 -2.656 1 98.69 72 LEU B C 1
ATOM 4392 O O . LEU B 1 72 ? 1.762 23.328 -3.227 1 98.69 72 LEU B O 1
ATOM 4396 N N . ALA B 1 73 ? 2.459 22.203 -1.396 1 98.75 73 ALA B N 1
ATOM 4397 C CA . ALA B 1 73 ? 2.652 23.438 -0.629 1 98.75 73 ALA B CA 1
ATOM 4398 C C . ALA B 1 73 ? 3.715 24.312 -1.273 1 98.75 73 ALA B C 1
ATOM 4400 O O . ALA B 1 73 ? 3.527 25.531 -1.399 1 98.75 73 ALA B O 1
ATOM 4401 N N . GLY B 1 74 ? 4.793 23.703 -1.658 1 98.19 74 GLY B N 1
ATOM 4402 C CA . GLY B 1 74 ? 5.844 24.422 -2.35 1 98.19 74 GLY B CA 1
ATOM 4403 C C . GLY B 1 74 ? 5.387 25.016 -3.67 1 98.19 74 GLY B C 1
ATOM 4404 O O . GLY B 1 74 ? 5.695 26.172 -3.98 1 98.19 74 GLY B O 1
ATOM 4405 N N . GLU B 1 75 ? 4.637 24.281 -4.418 1 97.88 75 GLU B N 1
ATOM 4406 C CA . GLU B 1 75 ? 4.137 24.75 -5.707 1 97.88 75 GLU B CA 1
ATOM 4407 C C . GLU B 1 75 ? 3.217 25.953 -5.543 1 97.88 75 GLU B C 1
ATOM 4409 O O . GLU B 1 75 ? 3.318 26.922 -6.297 1 97.88 75 GLU B O 1
ATOM 4414 N N . LEU B 1 76 ? 2.34 25.891 -4.598 1 98.56 76 LEU B N 1
ATOM 4415 C CA . LEU B 1 76 ? 1.4 26.969 -4.355 1 98.56 76 LEU B CA 1
ATOM 4416 C C . LEU B 1 76 ? 2.135 28.25 -3.957 1 98.56 76 LEU B C 1
ATOM 4418 O O . LEU B 1 76 ? 1.877 29.312 -4.512 1 98.56 76 LEU B O 1
ATOM 4422 N N . LEU B 1 77 ? 3.064 28.172 -3.037 1 98.38 77 LEU B N 1
ATOM 4423 C CA . LEU B 1 77 ? 3.764 29.344 -2.535 1 98.38 77 LEU B CA 1
ATOM 4424 C C . LEU B 1 77 ? 4.664 29.953 -3.613 1 98.38 77 LEU B C 1
ATOM 4426 O O . LEU B 1 77 ? 4.793 31.172 -3.709 1 98.38 77 LEU B O 1
ATOM 4430 N N . GLN B 1 78 ? 5.285 29.062 -4.355 1 97.12 78 GLN B N 1
ATOM 4431 C CA . GLN B 1 78 ? 6.117 29.562 -5.441 1 97.12 78 GLN B CA 1
ATOM 4432 C C . GLN B 1 78 ? 5.285 30.328 -6.465 1 97.12 78 GLN B C 1
ATOM 4434 O O . GLN B 1 78 ? 5.719 31.359 -6.969 1 97.12 78 GLN B O 1
ATOM 4439 N N . THR B 1 79 ? 4.152 29.812 -6.746 1 97.69 79 THR B N 1
ATOM 4440 C CA . THR B 1 79 ? 3.254 30.484 -7.684 1 97.69 79 THR B CA 1
ATOM 4441 C C . THR B 1 79 ? 2.816 31.844 -7.141 1 97.69 79 THR B C 1
ATOM 4443 O O . THR B 1 79 ? 2.846 32.844 -7.863 1 97.69 79 THR B O 1
ATOM 4446 N N . LEU B 1 80 ? 2.43 31.938 -5.887 1 97.94 80 LEU B N 1
ATOM 4447 C CA . LEU B 1 80 ? 2.012 33.188 -5.266 1 97.94 80 LEU B CA 1
ATOM 4448 C C . LEU B 1 80 ? 3.168 34.188 -5.211 1 97.94 80 LEU B C 1
ATOM 4450 O O . LEU B 1 80 ? 2.979 35.375 -5.461 1 97.94 80 LEU B O 1
ATOM 4454 N N . LYS B 1 81 ? 4.309 33.656 -4.875 1 97.38 81 LYS B N 1
ATOM 4455 C CA . LYS B 1 81 ? 5.512 34.5 -4.797 1 97.38 81 LYS B CA 1
ATOM 4456 C C . LYS B 1 81 ? 5.82 35.156 -6.141 1 97.38 81 LYS B C 1
ATOM 4458 O O . LYS B 1 81 ? 6.129 36.344 -6.203 1 97.38 81 LYS B O 1
ATOM 4463 N N . GLU B 1 82 ? 5.727 34.375 -7.152 1 96.5 82 GLU B N 1
ATOM 4464 C CA . GLU B 1 82 ? 6.035 34.875 -8.492 1 96.5 82 GLU B CA 1
ATOM 4465 C C . GLU B 1 82 ? 4.969 35.844 -8.984 1 96.5 82 GLU B C 1
ATOM 4467 O O . GLU B 1 82 ? 5.289 36.844 -9.617 1 96.5 82 GLU B O 1
ATOM 4472 N N . LYS B 1 83 ? 3.803 35.656 -8.656 1 95.56 83 LYS B N 1
ATOM 4473 C CA . LYS B 1 83 ? 2.686 36.469 -9.141 1 95.56 83 LYS B CA 1
ATOM 4474 C C . LYS B 1 83 ? 2.547 37.781 -8.344 1 95.56 83 LYS B C 1
ATOM 4476 O O . LYS B 1 83 ? 2.131 38.781 -8.875 1 95.56 83 LYS B O 1
ATOM 4481 N N . GLN B 1 84 ? 2.779 37.656 -7.051 1 96.75 84 GLN B N 1
ATOM 4482 C CA . GLN B 1 84 ? 2.568 38.781 -6.16 1 96.75 84 GLN B CA 1
ATOM 4483 C C . GLN B 1 84 ? 3.805 39.062 -5.309 1 96.75 84 GLN B C 1
ATOM 4485 O O . GLN B 1 84 ? 3.828 38.719 -4.121 1 96.75 84 GLN B O 1
ATOM 4490 N N . ARG B 1 85 ? 4.684 39.844 -5.82 1 94.75 85 ARG B N 1
ATOM 4491 C CA . ARG B 1 85 ? 5.953 40.125 -5.16 1 94.75 85 ARG B CA 1
ATOM 4492 C C . ARG B 1 85 ? 5.734 40.969 -3.902 1 94.75 85 ARG B C 1
ATOM 4494 O O . ARG B 1 85 ? 6.508 40.875 -2.949 1 94.75 85 ARG B O 1
ATOM 4501 N N . LYS B 1 86 ? 4.648 41.656 -3.867 1 94.38 86 LYS B N 1
ATOM 4502 C CA . LYS B 1 86 ? 4.344 42.531 -2.758 1 94.38 86 LYS B CA 1
ATOM 4503 C C . LYS B 1 86 ? 4.07 41.75 -1.476 1 94.38 86 LYS B C 1
ATOM 4505 O O . LYS B 1 86 ? 4.148 42.312 -0.377 1 94.38 86 LYS B O 1
ATOM 4510 N N . LEU B 1 87 ? 3.822 40.469 -1.612 1 95.44 87 LEU B N 1
ATOM 4511 C CA . LEU B 1 87 ? 3.541 39.625 -0.451 1 95.44 87 LEU B CA 1
ATOM 4512 C C . LEU B 1 87 ? 4.816 39.375 0.34 1 95.44 87 LEU B C 1
ATOM 4514 O O . LEU B 1 87 ? 4.754 38.938 1.494 1 95.44 87 LEU B O 1
ATOM 4518 N N . ARG B 1 88 ? 5.973 39.469 -0.304 1 95.19 88 ARG B N 1
ATOM 4519 C CA . ARG B 1 88 ? 7.285 39.281 0.313 1 95.19 88 ARG B CA 1
ATOM 4520 C C . ARG B 1 88 ? 7.414 37.875 0.915 1 95.19 88 ARG B C 1
ATOM 4522 O O . ARG B 1 88 ? 7.824 37.75 2.066 1 95.19 88 ARG B O 1
ATOM 4529 N N . ILE B 1 89 ? 6.965 36.938 0.222 1 97.06 89 ILE B N 1
ATOM 4530 C CA . ILE B 1 89 ? 7.211 35.562 0.597 1 97.06 89 ILE B CA 1
ATOM 4531 C C . ILE B 1 89 ? 8.695 35.219 0.444 1 97.06 89 ILE B C 1
ATOM 4533 O O . ILE B 1 89 ? 9.25 35.312 -0.655 1 97.06 89 ILE B O 1
ATOM 4537 N N . ASP B 1 90 ? 9.383 34.938 1.445 1 95.31 90 ASP B N 1
ATOM 4538 C CA . ASP B 1 90 ? 10.805 34.625 1.342 1 95.31 90 ASP B CA 1
ATOM 4539 C C . ASP B 1 90 ? 11.039 33.094 1.449 1 95.31 90 ASP B C 1
ATOM 4541 O O . ASP B 1 90 ? 10.094 32.344 1.545 1 95.31 90 ASP B O 1
ATOM 4545 N N . GLU B 1 91 ? 12.258 32.719 1.36 1 95.31 91 GLU B N 1
ATOM 4546 C CA . GLU B 1 91 ? 12.609 31.297 1.337 1 95.31 91 GLU B CA 1
ATOM 4547 C C . GLU B 1 91 ? 12.289 30.625 2.668 1 95.31 91 GLU B C 1
ATOM 4549 O O . GLU B 1 91 ? 11.922 29.453 2.703 1 95.31 91 GLU B O 1
ATOM 4554 N N . ARG B 1 92 ? 12.391 31.391 3.709 1 95.81 92 ARG B N 1
ATOM 4555 C CA . ARG B 1 92 ? 12.055 30.891 5.031 1 95.81 92 ARG B CA 1
ATOM 4556 C C . ARG B 1 92 ? 10.578 30.531 5.121 1 95.81 92 ARG B C 1
ATOM 4558 O O . ARG B 1 92 ? 10.219 29.484 5.676 1 95.81 92 ARG B O 1
ATOM 4565 N N . ASP B 1 93 ? 9.719 31.391 4.559 1 97.19 93 ASP B N 1
ATOM 4566 C CA . ASP B 1 93 ? 8.289 31.125 4.523 1 97.19 93 ASP B CA 1
ATOM 4567 C C . ASP B 1 93 ? 7.992 29.828 3.771 1 97.19 93 ASP B C 1
ATOM 4569 O O . ASP B 1 93 ? 7.254 28.969 4.262 1 97.19 93 ASP B O 1
ATOM 4573 N N . VAL B 1 94 ? 8.656 29.719 2.625 1 98 94 VAL B N 1
ATOM 4574 C CA . VAL B 1 94 ? 8.398 28.578 1.749 1 98 94 VAL B CA 1
ATOM 4575 C C . VAL B 1 94 ? 8.812 27.281 2.447 1 98 94 VAL B C 1
ATOM 4577 O O . VAL B 1 94 ? 8.047 26.312 2.488 1 98 94 VAL B O 1
ATOM 4580 N N . LEU B 1 95 ? 9.977 27.266 3.027 1 98 95 LEU B N 1
ATOM 4581 C CA . LEU B 1 95 ? 10.492 26.062 3.68 1 98 95 LEU B CA 1
ATOM 4582 C C . LEU B 1 95 ? 9.633 25.688 4.879 1 98 95 LEU B C 1
ATOM 4584 O O . LEU B 1 95 ? 9.344 24.5 5.09 1 98 95 LEU B O 1
ATOM 4588 N N . CYS B 1 96 ? 9.234 26.672 5.617 1 98.25 96 CYS B N 1
ATOM 4589 C CA . CYS B 1 96 ? 8.414 26.391 6.789 1 98.25 96 CYS B CA 1
ATOM 4590 C C . CYS B 1 96 ? 7.078 25.781 6.391 1 98.25 96 CYS B C 1
ATOM 4592 O O . CYS B 1 96 ? 6.613 24.828 7.027 1 98.25 96 CYS B O 1
ATOM 4594 N N . VAL B 1 97 ? 6.441 26.328 5.379 1 98.62 97 VAL B N 1
ATOM 4595 C CA . VAL B 1 97 ? 5.148 25.812 4.934 1 98.62 97 VAL B CA 1
ATOM 4596 C C . VAL B 1 97 ? 5.312 24.406 4.379 1 98.62 97 VAL B C 1
ATOM 4598 O O . VAL B 1 97 ? 4.473 23.531 4.617 1 98.62 97 VAL B O 1
ATOM 4601 N N . GLN B 1 98 ? 6.406 24.156 3.66 1 98.81 98 GLN B N 1
ATOM 4602 C CA . GLN B 1 98 ? 6.68 22.812 3.146 1 98.81 98 GLN B CA 1
ATOM 4603 C C . GLN B 1 98 ? 6.918 21.828 4.285 1 98.81 98 GLN B C 1
ATOM 4605 O O . GLN B 1 98 ? 6.449 20.688 4.23 1 98.81 98 GLN B O 1
ATOM 4610 N N . ILE B 1 99 ? 7.652 22.25 5.285 1 98.88 99 ILE B N 1
ATOM 4611 C CA . ILE B 1 99 ? 7.91 21.406 6.438 1 98.88 99 ILE B CA 1
ATOM 4612 C C . ILE B 1 99 ? 6.598 21.094 7.156 1 98.88 99 ILE B C 1
ATOM 4614 O O . ILE B 1 99 ? 6.359 19.953 7.574 1 98.88 99 ILE B O 1
ATOM 4618 N N . ALA B 1 100 ? 5.742 22.094 7.297 1 98.81 100 ALA B N 1
ATOM 4619 C CA . ALA B 1 100 ? 4.438 21.859 7.914 1 98.81 100 ALA B CA 1
ATOM 4620 C C . ALA B 1 100 ? 3.627 20.828 7.129 1 98.81 100 ALA B C 1
ATOM 4622 O O . ALA B 1 100 ? 2.986 19.969 7.719 1 98.81 100 ALA B O 1
ATOM 4623 N N . GLY B 1 101 ? 3.613 21 5.824 1 98.81 101 GLY B N 1
ATOM 4624 C CA . GLY B 1 101 ? 2.941 20.016 4.988 1 98.81 101 GLY B CA 1
ATOM 4625 C C . GLY B 1 101 ? 3.506 18.609 5.141 1 98.81 101 GLY B C 1
ATOM 4626 O O . GLY B 1 101 ? 2.752 17.641 5.207 1 98.81 101 GLY B O 1
ATOM 4627 N N . LEU B 1 102 ? 4.809 18.484 5.23 1 98.88 102 LEU B N 1
ATOM 4628 C CA . LEU B 1 102 ? 5.5 17.219 5.367 1 98.88 102 LEU B CA 1
ATOM 4629 C C . LEU B 1 102 ? 5.184 16.562 6.711 1 98.88 102 LEU B C 1
ATOM 4631 O O . LEU B 1 102 ? 5.059 15.344 6.801 1 98.88 102 LEU B O 1
ATOM 4635 N N . CYS B 1 103 ? 4.973 17.359 7.746 1 98.88 103 CYS B N 1
ATOM 4636 C CA . CYS B 1 103 ? 4.973 16.844 9.109 1 98.88 103 CYS B CA 1
ATOM 4637 C C . CYS B 1 103 ? 3.568 16.859 9.703 1 98.88 103 CYS B C 1
ATOM 4639 O O . CYS B 1 103 ? 3.361 16.422 10.836 1 98.88 103 CYS B O 1
ATOM 4641 N N . HIS B 1 104 ? 2.562 17.328 8.961 1 98.75 104 HIS B N 1
ATOM 4642 C CA . HIS B 1 104 ? 1.233 17.547 9.516 1 98.75 104 HIS B CA 1
ATOM 4643 C C . HIS B 1 104 ? 0.601 16.25 9.984 1 98.75 104 HIS B C 1
ATOM 4645 O O . HIS B 1 104 ? -0.245 16.25 10.883 1 98.75 104 HIS B O 1
ATOM 4651 N N . ASP B 1 105 ? 1.072 15.117 9.43 1 98.31 105 ASP B N 1
ATOM 4652 C CA . ASP B 1 105 ? 0.453 13.828 9.719 1 98.31 105 ASP B CA 1
ATOM 4653 C C . ASP B 1 105 ? 1.339 12.984 10.633 1 98.31 105 ASP B C 1
ATOM 4655 O O . ASP B 1 105 ? 1.081 11.797 10.828 1 98.31 105 ASP B O 1
ATOM 4659 N N . LEU B 1 106 ? 2.385 13.531 11.258 1 98.69 106 LEU B N 1
ATOM 4660 C CA . LEU B 1 106 ? 3.332 12.805 12.094 1 98.69 106 LEU B CA 1
ATOM 4661 C C . LEU B 1 106 ? 2.627 12.156 13.281 1 98.69 106 LEU B C 1
ATOM 4663 O O . LEU B 1 106 ? 3.072 11.125 13.789 1 98.69 106 LEU B O 1
ATOM 4667 N N . GLY B 1 107 ? 1.533 12.742 13.672 1 98.44 107 GLY B N 1
ATOM 4668 C CA . GLY B 1 107 ? 0.914 12.359 14.93 1 98.44 107 GLY B CA 1
ATOM 4669 C C . GLY B 1 107 ? -0.148 11.289 14.773 1 98.44 107 GLY B C 1
ATOM 4670 O O . GLY B 1 107 ? -0.748 10.852 15.75 1 98.44 107 GLY B O 1
ATOM 4671 N N . HIS B 1 108 ? -0.369 10.781 13.562 1 98.38 108 HIS B N 1
ATOM 4672 C CA . HIS B 1 108 ? -1.357 9.727 13.367 1 98.38 108 HIS B CA 1
ATOM 4673 C C . HIS B 1 108 ? -0.897 8.414 13.992 1 98.38 108 HIS B C 1
ATOM 4675 O O . HIS B 1 108 ? 0.292 8.094 13.969 1 98.38 108 HIS B O 1
ATOM 4681 N N . GLY B 1 109 ? -1.826 7.699 14.602 1 97.94 109 GLY B N 1
ATOM 4682 C CA . GLY B 1 109 ? -1.567 6.379 15.148 1 97.94 109 GLY B CA 1
ATOM 4683 C C . GLY B 1 109 ? -2.021 5.254 14.242 1 97.94 109 GLY B C 1
ATOM 4684 O O . GLY B 1 109 ? -2.32 5.48 13.062 1 97.94 109 GLY B O 1
ATOM 4685 N N . PRO B 1 110 ? -2.045 3.998 14.797 1 98.06 110 PRO B N 1
ATOM 4686 C CA . PRO B 1 110 ? -2.422 2.836 13.984 1 98.06 110 PRO B CA 1
ATOM 4687 C C . PRO B 1 110 ? -3.787 2.996 13.328 1 98.06 110 PRO B C 1
ATOM 4689 O O . PRO B 1 110 ? -4.75 3.408 13.977 1 98.06 110 PRO B O 1
ATOM 4692 N N . PHE B 1 111 ? -3.85 2.742 12.047 1 97.31 111 PHE B N 1
ATOM 4693 C CA . PHE B 1 111 ? -5.066 2.775 11.242 1 97.31 111 PHE B CA 1
ATOM 4694 C C . PHE B 1 111 ? -5.676 4.172 11.242 1 97.31 111 PHE B C 1
ATOM 4696 O O . PHE B 1 111 ? -6.895 4.324 11.141 1 97.31 111 PHE B O 1
ATOM 4703 N N . SER B 1 112 ? -4.844 5.188 11.484 1 95.62 112 SER B N 1
ATOM 4704 C CA . SER B 1 112 ? -5.129 6.602 11.258 1 95.62 112 SER B CA 1
ATOM 4705 C C . SER B 1 112 ? -6.309 7.07 12.102 1 95.62 112 SER B C 1
ATOM 4707 O O . SER B 1 112 ? -6.238 7.059 13.336 1 95.62 112 SER B O 1
ATOM 4709 N N . HIS B 1 113 ? -7.477 7.367 11.461 1 93.25 113 HIS B N 1
ATOM 4710 C CA . HIS B 1 113 ? -8.586 8.016 12.148 1 93.25 113 HIS B CA 1
ATOM 4711 C C . HIS B 1 113 ? -9.289 7.043 13.094 1 93.25 113 HIS B C 1
ATOM 4713 O O . HIS B 1 113 ? -9.914 7.465 14.07 1 93.25 113 HIS B O 1
ATOM 4719 N N . MET B 1 114 ? -9.164 5.797 12.828 1 94.75 114 MET B N 1
ATOM 4720 C CA . MET B 1 114 ? -9.695 4.824 13.781 1 94.75 114 MET B CA 1
ATOM 4721 C C . MET B 1 114 ? -9.07 5.016 15.156 1 94.75 114 MET B C 1
ATOM 4723 O O . MET B 1 114 ? -9.773 4.988 16.172 1 94.75 114 MET B O 1
ATOM 4727 N N . PHE B 1 115 ? -7.758 5.262 15.234 1 97.44 115 PHE B N 1
ATOM 4728 C CA . PHE B 1 115 ? -7.027 5.426 16.484 1 97.44 115 PHE B CA 1
ATOM 4729 C C . PHE B 1 115 ? -7.48 6.688 17.219 1 97.44 115 PHE B C 1
ATOM 4731 O O . PHE B 1 115 ? -7.785 6.648 18.406 1 97.44 115 PHE B O 1
ATOM 4738 N N . ASP B 1 116 ? -7.668 7.785 16.469 1 93.88 116 ASP B N 1
ATOM 4739 C CA . ASP B 1 116 ? -7.93 9.109 17.031 1 93.88 116 ASP B CA 1
ATOM 4740 C C . ASP B 1 116 ? -9.406 9.266 17.391 1 93.88 116 ASP B C 1
ATOM 4742 O O . ASP B 1 116 ? -9.734 9.844 18.438 1 93.88 116 ASP B O 1
ATOM 4746 N N . LEU B 1 117 ? -10.258 8.711 16.578 1 93.06 117 LEU B N 1
ATOM 4747 C CA . LEU B 1 117 ? -11.672 9.055 16.688 1 93.06 117 LEU B CA 1
ATOM 4748 C C . LEU B 1 117 ? -12.453 7.934 17.359 1 93.06 117 LEU B C 1
ATOM 4750 O O . LEU B 1 117 ? -13.555 8.156 17.875 1 93.06 117 LEU B O 1
ATOM 4754 N N . MET B 1 118 ? -11.914 6.738 17.328 1 94.75 118 MET B N 1
ATOM 4755 C CA . MET B 1 118 ? -12.664 5.609 17.859 1 94.75 118 MET B CA 1
ATOM 4756 C C . MET B 1 118 ? -11.977 5.023 19.094 1 94.75 118 MET B C 1
ATOM 4758 O O . MET B 1 118 ? -12.602 4.848 20.141 1 94.75 118 MET B O 1
ATOM 4762 N N . PHE B 1 119 ? -10.688 4.777 19.094 1 97.94 119 PHE B N 1
ATOM 4763 C CA . PHE B 1 119 ? -9.969 4.055 20.141 1 97.94 119 PHE B CA 1
ATOM 4764 C C . PHE B 1 119 ? -9.672 4.977 21.312 1 97.94 119 PHE B C 1
ATOM 4766 O O . PHE B 1 119 ? -10.07 4.695 22.453 1 97.94 119 PHE B O 1
ATOM 4773 N N . ILE B 1 120 ? -9.016 6.102 21.062 1 97.88 120 ILE B N 1
ATOM 4774 C CA . ILE B 1 120 ? -8.516 6.953 22.125 1 97.88 120 ILE B CA 1
ATOM 4775 C C . ILE B 1 120 ? -9.688 7.5 22.953 1 97.88 120 ILE B C 1
ATOM 4777 O O . ILE B 1 120 ? -9.672 7.445 24.172 1 97.88 120 ILE B O 1
ATOM 4781 N N . PRO B 1 121 ? -10.758 7.98 22.25 1 96.06 121 PRO B N 1
ATOM 4782 C CA . PRO B 1 121 ? -11.859 8.516 23.047 1 96.06 121 PRO B CA 1
ATOM 4783 C C . PRO B 1 121 ? -12.461 7.48 24 1 96.06 121 PRO B C 1
ATOM 4785 O O . PRO B 1 121 ? -12.922 7.828 25.094 1 96.06 121 PRO B O 1
ATOM 4788 N N . LYS B 1 122 ? -12.453 6.242 23.594 1 95.88 122 LYS B N 1
ATOM 4789 C CA . LYS B 1 122 ? -13 5.184 24.438 1 95.88 122 LYS B CA 1
ATOM 4790 C C . LYS B 1 122 ? -11.984 4.715 25.469 1 95.88 122 LYS B C 1
ATOM 4792 O O . LYS B 1 122 ? -12.336 4.414 26.609 1 95.88 122 LYS B O 1
ATOM 4797 N N . ALA B 1 123 ? -10.711 4.633 25.094 1 97.81 123 ALA B N 1
ATOM 4798 C CA . ALA B 1 123 ? -9.656 4.133 25.969 1 97.81 123 ALA B CA 1
ATOM 4799 C C . ALA B 1 123 ? -9.273 5.176 27.016 1 97.81 123 ALA B C 1
ATOM 4801 O O . ALA B 1 123 ? -8.867 4.828 28.125 1 97.81 123 ALA B O 1
ATOM 4802 N N . ARG B 1 124 ? -9.352 6.445 26.609 1 96.94 124 ARG B N 1
ATOM 4803 C CA . ARG B 1 124 ? -9.016 7.574 27.453 1 96.94 124 ARG B CA 1
ATOM 4804 C C . ARG B 1 124 ? -10.125 8.617 27.453 1 96.94 124 ARG B C 1
ATOM 4806 O O . ARG B 1 124 ? -9.93 9.734 26.969 1 96.94 124 ARG B O 1
ATOM 4813 N N . PRO B 1 125 ? -11.242 8.297 28.141 1 94.5 125 PRO B N 1
ATOM 4814 C CA . PRO B 1 125 ? -12.367 9.234 28.109 1 94.5 125 PRO B CA 1
ATOM 4815 C C . PRO B 1 125 ? -12.023 10.594 28.703 1 94.5 125 PRO B C 1
ATOM 4817 O O . PRO B 1 125 ? -11.43 10.672 29.781 1 94.5 125 PRO B O 1
ATOM 4820 N N . GLY B 1 126 ? -12.328 11.617 28 1 91.94 126 GLY B N 1
ATOM 4821 C CA . GLY B 1 126 ? -12.156 12.977 28.484 1 91.94 126 GLY B CA 1
ATOM 4822 C C . GLY B 1 126 ? -10.781 13.547 28.188 1 91.94 126 GLY B C 1
ATOM 4823 O O . GLY B 1 126 ? -10.508 14.719 28.469 1 91.94 126 GLY B O 1
ATOM 4824 N N . TYR B 1 127 ? -9.938 12.719 27.672 1 92.31 127 TYR B N 1
ATOM 4825 C CA . TYR B 1 127 ? -8.594 13.195 27.344 1 92.31 127 TYR B CA 1
ATOM 4826 C C . TYR B 1 127 ? -8.617 14.008 26.062 1 92.31 127 TYR B C 1
ATOM 4828 O O . TYR B 1 127 ? -9.055 13.523 25.016 1 92.31 127 TYR B O 1
ATOM 4836 N N . ASP B 1 128 ? -8.188 15.219 26.094 1 90.69 128 ASP B N 1
ATOM 4837 C CA . ASP B 1 128 ? -8.156 16.094 24.922 1 90.69 128 ASP B CA 1
ATOM 4838 C C . ASP B 1 128 ? -6.934 15.812 24.047 1 90.69 128 ASP B C 1
ATOM 4840 O O . ASP B 1 128 ? -5.844 16.328 24.312 1 90.69 128 ASP B O 1
ATOM 4844 N N . TRP B 1 129 ? -7.098 15.047 23.141 1 93.88 129 TRP B N 1
ATOM 4845 C CA . TRP B 1 129 ? -6.012 14.625 22.25 1 93.88 129 TRP B CA 1
ATOM 4846 C C . TRP B 1 129 ? -6.473 14.57 20.812 1 93.88 129 TRP B C 1
ATOM 4848 O O . TRP B 1 129 ? -7.609 14.188 20.516 1 93.88 129 TRP B O 1
ATOM 4858 N N . SER B 1 130 ? -5.672 15.039 19.906 1 94.81 130 SER B N 1
ATOM 4859 C CA . SER B 1 130 ? -5.879 14.953 18.453 1 94.81 130 SER B CA 1
ATOM 4860 C C . SER B 1 130 ? -4.582 14.594 17.734 1 94.81 130 SER B C 1
ATOM 4862 O O . SER B 1 130 ? -3.49 14.789 18.281 1 94.81 130 SER B O 1
ATOM 4864 N N . HIS B 1 131 ? -4.68 14 16.594 1 95.5 131 HIS B N 1
ATOM 4865 C CA . HIS B 1 131 ? -3.471 13.672 15.836 1 95.5 131 HIS B CA 1
ATOM 4866 C C . HIS B 1 131 ? -2.713 14.938 15.445 1 95.5 131 HIS B C 1
ATOM 4868 O O . HIS B 1 131 ? -1.494 14.898 15.258 1 95.5 131 HIS B O 1
ATOM 4874 N N . GLU B 1 132 ? -3.387 16.125 15.297 1 95.94 132 GLU B N 1
ATOM 4875 C CA . GLU B 1 132 ? -2.703 17.375 15.008 1 95.94 132 GLU B CA 1
ATOM 4876 C C . GLU B 1 132 ? -1.782 17.781 16.156 1 95.94 132 GLU B C 1
ATOM 4878 O O . GLU B 1 132 ? -0.619 18.125 15.93 1 95.94 132 GLU B O 1
ATOM 4883 N N . LYS B 1 133 ? -2.34 17.734 17.344 1 95.62 133 LYS B N 1
ATOM 4884 C CA . LYS B 1 133 ? -1.52 18.031 18.516 1 95.62 133 LYS B CA 1
ATOM 4885 C C . LYS B 1 133 ? -0.353 17.047 18.625 1 95.62 133 LYS B C 1
ATOM 4887 O O . LYS B 1 133 ? 0.771 17.453 18.938 1 95.62 133 LYS B O 1
ATOM 4892 N N . ALA B 1 134 ? -0.647 15.797 18.438 1 97.81 134 ALA B N 1
ATOM 4893 C CA . ALA B 1 134 ? 0.403 14.781 18.453 1 97.81 134 ALA B CA 1
ATOM 4894 C C . ALA B 1 134 ? 1.449 15.055 17.375 1 97.81 134 ALA B C 1
ATOM 4896 O O . ALA B 1 134 ? 2.637 14.773 17.578 1 97.81 134 ALA B O 1
ATOM 4897 N N . SER B 1 135 ? 1.028 15.539 16.203 1 98.56 135 SER B N 1
ATOM 4898 C CA . SER B 1 135 ? 1.962 15.883 15.141 1 98.56 135 SER B CA 1
ATOM 4899 C C . SER B 1 135 ? 2.9 17 15.562 1 98.56 135 SER B C 1
ATOM 4901 O O . SER B 1 135 ? 4.094 16.969 15.258 1 98.56 135 SER B O 1
ATOM 4903 N N . GLN B 1 136 ? 2.326 18 16.25 1 98.12 136 GLN B N 1
ATOM 4904 C CA . GLN B 1 136 ? 3.158 19.078 16.766 1 98.12 136 GLN B CA 1
ATOM 4905 C C . GLN B 1 136 ? 4.203 18.547 17.734 1 98.12 136 GLN B C 1
ATOM 4907 O O . GLN B 1 136 ? 5.383 18.891 17.656 1 98.12 136 GLN B O 1
ATOM 4912 N N . ASN B 1 137 ? 3.732 17.688 18.656 1 98.25 137 ASN B N 1
ATOM 4913 C CA . ASN B 1 137 ? 4.637 17.109 19.641 1 98.25 137 ASN B CA 1
ATOM 4914 C C . ASN B 1 137 ? 5.699 16.234 18.969 1 98.25 137 ASN B C 1
ATOM 4916 O O . ASN B 1 137 ? 6.871 16.281 19.344 1 98.25 137 ASN B O 1
ATOM 4920 N N . MET B 1 138 ? 5.316 15.422 18.062 1 98.69 138 MET B N 1
ATOM 4921 C CA . MET B 1 138 ? 6.238 14.531 17.359 1 98.69 138 MET B CA 1
ATOM 4922 C C . MET B 1 138 ? 7.246 15.328 16.547 1 98.69 138 MET B C 1
ATOM 4924 O O . MET B 1 138 ? 8.406 14.93 16.406 1 98.69 138 MET B O 1
ATOM 4928 N N . PHE B 1 139 ? 6.781 16.484 15.969 1 98.62 139 PHE B N 1
ATOM 4929 C CA . PHE B 1 139 ? 7.691 17.359 15.227 1 98.62 139 PHE B CA 1
ATOM 4930 C C . PHE B 1 139 ? 8.805 17.875 16.125 1 98.62 139 PHE B C 1
ATOM 4932 O O . PHE B 1 139 ? 9.977 17.812 15.766 1 98.62 139 PHE B O 1
ATOM 4939 N N . ASP B 1 140 ? 8.414 18.328 17.25 1 98.31 140 ASP B N 1
ATOM 4940 C CA . ASP B 1 140 ? 9.414 18.797 18.219 1 98.31 140 ASP B CA 1
ATOM 4941 C C . ASP B 1 140 ? 10.375 17.672 18.594 1 98.31 140 ASP B C 1
ATOM 4943 O O . ASP B 1 140 ? 11.594 17.875 18.625 1 98.31 140 ASP B O 1
ATOM 4947 N N . HIS B 1 141 ? 9.836 16.547 18.875 1 98.31 141 HIS B N 1
ATOM 4948 C CA . HIS B 1 141 ? 10.656 15.391 19.219 1 98.31 141 HIS B CA 1
ATOM 4949 C C . HIS B 1 141 ? 11.602 15.023 18.078 1 98.31 141 HIS B C 1
ATOM 4951 O O . HIS B 1 141 ? 12.781 14.75 18.312 1 98.31 141 HIS B O 1
ATOM 4957 N N . LEU B 1 142 ? 11.078 14.984 16.922 1 98.44 142 LEU B N 1
ATOM 4958 C CA . LEU B 1 142 ? 11.836 14.672 15.719 1 98.44 142 LEU B CA 1
ATOM 4959 C C . LEU B 1 142 ? 13.031 15.617 15.57 1 98.44 142 LEU B C 1
ATOM 4961 O O . LEU B 1 142 ? 14.148 15.164 15.312 1 98.44 142 LEU B O 1
ATOM 4965 N N . VAL B 1 143 ? 12.852 16.922 15.719 1 98.38 143 VAL B N 1
ATOM 4966 C CA . VAL B 1 143 ? 13.883 17.938 15.539 1 98.38 143 VAL B CA 1
ATOM 4967 C C . VAL B 1 143 ? 14.953 17.781 16.609 1 98.38 143 VAL B C 1
ATOM 4969 O O . VAL B 1 143 ? 16.141 17.797 16.312 1 98.38 143 VAL B O 1
ATOM 4972 N N . GLU B 1 144 ? 14.508 17.578 17.828 1 97.75 144 GLU B N 1
ATOM 4973 C CA . GLU B 1 144 ? 15.43 17.5 18.953 1 97.75 144 GLU B CA 1
ATOM 4974 C C . GLU B 1 144 ? 16.219 16.188 18.938 1 97.75 144 GLU B C 1
ATOM 4976 O O . GLU B 1 144 ? 17.438 16.188 19.047 1 97.75 144 GLU B O 1
ATOM 4981 N N . GLU B 1 145 ? 15.492 15.078 18.781 1 97.25 145 GLU B N 1
ATOM 4982 C CA . GLU B 1 145 ? 16.094 13.75 18.875 1 97.25 145 GLU B CA 1
ATOM 4983 C C . GLU B 1 145 ? 17.109 13.531 17.75 1 97.25 145 GLU B C 1
ATOM 4985 O O . GLU B 1 145 ? 18.094 12.812 17.938 1 97.25 145 GLU B O 1
ATOM 4990 N N . ASN B 1 146 ? 16.922 14.156 16.641 1 97.69 146 ASN B N 1
ATOM 4991 C CA . ASN B 1 146 ? 17.781 13.906 15.492 1 97.69 146 ASN B CA 1
ATOM 4992 C C . ASN B 1 146 ? 18.75 15.055 15.266 1 97.69 146 ASN B C 1
ATOM 4994 O O . ASN B 1 146 ? 19.438 15.102 14.242 1 97.69 146 ASN B O 1
ATOM 4998 N N . GLY B 1 147 ? 18.828 16.016 16.141 1 96.62 147 GLY B N 1
ATOM 4999 C CA . GLY B 1 147 ? 19.781 17.109 16.062 1 96.62 147 GLY B CA 1
ATOM 5000 C C . GLY B 1 147 ? 19.609 17.984 14.844 1 96.62 147 GLY B C 1
ATOM 5001 O O . GLY B 1 147 ? 20.578 18.344 14.18 1 96.62 147 GLY B O 1
ATOM 5002 N N . LEU B 1 148 ? 18.375 18.375 14.531 1 97.56 148 LEU B N 1
ATOM 5003 C CA . LEU B 1 148 ? 18.125 19.062 13.273 1 97.56 148 LEU B CA 1
ATOM 5004 C C . LEU B 1 148 ? 18.172 20.578 13.469 1 97.56 148 LEU B C 1
ATOM 5006 O O . LEU B 1 148 ? 18.109 21.328 12.492 1 97.56 148 LEU B O 1
ATOM 5010 N N . ILE B 1 149 ? 18.359 21.062 14.68 1 97.62 149 ILE B N 1
ATOM 5011 C CA . ILE B 1 149 ? 18.391 22.484 14.945 1 97.62 149 ILE B CA 1
ATOM 5012 C C . ILE B 1 149 ? 19.516 23.141 14.133 1 97.62 149 ILE B C 1
ATOM 5014 O O . ILE B 1 149 ? 19.297 24.141 13.445 1 97.62 149 ILE B O 1
ATOM 5018 N N . GLY B 1 150 ? 20.703 22.562 14.234 1 96.25 150 GLY B N 1
ATOM 5019 C CA . GLY B 1 150 ? 21.828 23.094 13.477 1 96.25 150 GLY B CA 1
ATOM 5020 C C . GLY B 1 150 ? 21.609 23.031 11.977 1 96.25 150 GLY B C 1
ATOM 5021 O O . GLY B 1 150 ? 22.031 23.922 11.242 1 96.25 150 GLY B O 1
ATOM 5022 N N . VAL B 1 151 ? 20.969 22 11.523 1 95.69 151 VAL B N 1
ATOM 5023 C CA . VAL B 1 151 ? 20.672 21.828 10.102 1 95.69 151 VAL B CA 1
ATOM 5024 C C . VAL B 1 151 ? 19.688 22.906 9.641 1 95.69 151 VAL B C 1
ATOM 5026 O O . VAL B 1 151 ? 19.859 23.484 8.562 1 95.69 151 VAL B O 1
ATOM 5029 N N . MET B 1 152 ? 18.719 23.188 10.453 1 97 152 MET B N 1
ATOM 5030 C CA . MET B 1 152 ? 17.75 24.25 10.148 1 97 152 MET B CA 1
ATOM 5031 C C . MET B 1 152 ? 18.453 25.594 10.047 1 97 152 MET B C 1
ATOM 5033 O O . MET B 1 152 ? 18.219 26.359 9.102 1 97 152 MET B O 1
ATOM 5037 N N . GLU B 1 153 ? 19.344 25.844 10.938 1 97.25 153 GLU B N 1
ATOM 5038 C CA . GLU B 1 153 ? 20.094 27.094 10.922 1 97.25 153 GLU B CA 1
ATOM 5039 C C . GLU B 1 153 ? 20.969 27.203 9.672 1 97.25 153 GLU B C 1
ATOM 5041 O O . GLU B 1 153 ? 21.062 28.266 9.055 1 97.25 153 GLU B O 1
ATOM 5046 N N . HIS B 1 154 ? 21.547 26.094 9.398 1 95.56 154 HIS B N 1
ATOM 5047 C CA . HIS B 1 154 ? 22.406 26.047 8.227 1 95.56 154 HIS B CA 1
ATOM 5048 C C . HIS B 1 154 ? 21.641 26.391 6.957 1 95.56 154 HIS B C 1
ATOM 5050 O O . HIS B 1 154 ? 22.203 26.969 6.02 1 95.56 154 HIS B O 1
ATOM 5056 N N . HIS B 1 155 ? 20.391 26.125 6.977 1 95.06 155 HIS B N 1
ATOM 5057 C CA . HIS B 1 155 ? 19.594 26.375 5.785 1 95.06 155 HIS B CA 1
ATOM 5058 C C . HIS B 1 155 ? 18.781 27.672 5.914 1 95.06 155 HIS B C 1
ATOM 5060 O O . HIS B 1 155 ? 17.797 27.859 5.207 1 95.06 155 HIS B O 1
ATOM 5066 N N . GLY B 1 156 ? 19.141 28.484 6.859 1 95.5 156 GLY B N 1
ATOM 5067 C CA . GLY B 1 156 ? 18.625 29.844 6.922 1 95.5 156 GLY B CA 1
ATOM 5068 C C . GLY B 1 156 ? 17.375 29.969 7.773 1 95.5 156 GLY B C 1
ATOM 5069 O O . GLY B 1 156 ? 16.75 31.031 7.809 1 95.5 156 GLY B O 1
ATOM 5070 N N . LEU B 1 157 ? 17 28.938 8.445 1 96.94 157 LEU B N 1
ATOM 5071 C CA . LEU B 1 157 ? 15.852 29.016 9.336 1 96.94 157 LEU B CA 1
ATOM 5072 C C . LEU B 1 157 ? 16.266 29.531 10.711 1 96.94 157 LEU B C 1
ATOM 5074 O O . LEU B 1 157 ? 17.438 29.469 11.078 1 96.94 157 LEU B O 1
ATOM 5078 N N . VAL B 1 158 ? 15.328 30.109 11.352 1 96.19 158 VAL B N 1
ATOM 5079 C CA . VAL B 1 158 ? 15.461 30.516 12.75 1 96.19 158 VAL B CA 1
ATOM 5080 C C . VAL B 1 158 ? 14.609 29.594 13.633 1 96.19 158 VAL B C 1
ATOM 5082 O O . VAL B 1 158 ? 13.43 29.875 13.859 1 96.19 158 VAL B O 1
ATOM 5085 N N . PRO B 1 159 ? 15.242 28.578 14.195 1 94.94 159 PRO B N 1
ATOM 5086 C CA . PRO B 1 159 ? 14.5 27.484 14.812 1 94.94 159 PRO B CA 1
ATOM 5087 C C . PRO B 1 159 ? 13.523 27.969 15.891 1 94.94 159 PRO B C 1
ATOM 5089 O O . PRO B 1 159 ? 12.391 27.484 15.961 1 94.94 159 PRO B O 1
ATOM 5092 N N . GLU B 1 160 ? 13.867 28.922 16.688 1 91.69 160 GLU B N 1
ATOM 5093 C CA . GLU B 1 160 ? 13.008 29.406 17.781 1 91.69 160 GLU B CA 1
ATOM 5094 C C . GLU B 1 160 ? 11.703 29.969 17.234 1 91.69 160 GLU B C 1
ATOM 5096 O O . GLU B 1 160 ? 10.641 29.766 17.828 1 91.69 160 GLU B O 1
ATOM 5101 N N . GLU B 1 161 ? 11.805 30.625 16.156 1 94.06 161 GLU B N 1
ATOM 5102 C CA . GLU B 1 161 ? 10.641 31.25 15.539 1 94.06 161 GLU B CA 1
ATOM 5103 C C . GLU B 1 161 ? 9.938 30.297 14.586 1 94.06 161 GLU B C 1
ATOM 5105 O O . GLU B 1 161 ? 8.711 30.188 14.609 1 94.06 161 GLU B O 1
ATOM 5110 N N . ASP B 1 162 ? 10.734 29.625 13.812 1 96.56 162 ASP B N 1
ATOM 5111 C CA . ASP B 1 162 ? 10.18 28.859 12.703 1 96.56 162 ASP B CA 1
ATOM 5112 C C . ASP B 1 162 ? 9.523 27.578 13.195 1 96.56 162 ASP B C 1
ATOM 5114 O O . ASP B 1 162 ? 8.539 27.125 12.617 1 96.56 162 ASP B O 1
ATOM 5118 N N . ARG B 1 163 ? 10.031 26.953 14.242 1 96.94 163 ARG B N 1
ATOM 5119 C CA . ARG B 1 163 ? 9.383 25.766 14.789 1 96.94 163 ARG B CA 1
ATOM 5120 C C . ARG B 1 163 ? 7.98 26.094 15.289 1 96.94 163 ARG B C 1
ATOM 5122 O O . ARG B 1 163 ? 7.055 25.297 15.109 1 96.94 163 ARG B O 1
ATOM 5129 N N . LEU B 1 164 ? 7.855 27.219 15.938 1 95.38 164 LEU B N 1
ATOM 5130 C CA . LEU B 1 164 ? 6.539 27.656 16.391 1 95.38 164 LEU B CA 1
ATOM 5131 C C . LEU B 1 164 ? 5.605 27.906 15.211 1 95.38 164 LEU B C 1
ATOM 5133 O O . LEU B 1 164 ? 4.445 27.484 15.242 1 95.38 164 LEU B O 1
ATOM 5137 N N . PHE B 1 165 ? 6.082 28.609 14.234 1 96.06 165 PHE B N 1
ATOM 5138 C CA . PHE B 1 165 ? 5.305 28.906 13.039 1 96.06 165 PHE B CA 1
ATOM 5139 C C . PHE B 1 165 ? 4.852 27.609 12.359 1 96.06 165 PHE B C 1
ATOM 5141 O O . PHE B 1 165 ? 3.678 27.469 12.008 1 96.06 165 PHE B O 1
ATOM 5148 N N . ILE B 1 166 ? 5.766 26.625 12.195 1 98.19 166 ILE B N 1
ATOM 5149 C CA . ILE B 1 166 ? 5.473 25.344 11.57 1 98.19 166 ILE B CA 1
ATOM 5150 C C . ILE B 1 166 ? 4.371 24.625 12.344 1 98.19 166 ILE B C 1
ATOM 5152 O O . ILE B 1 166 ? 3.424 24.094 11.75 1 98.19 166 ILE B O 1
ATOM 5156 N N . LYS B 1 167 ? 4.473 24.594 13.656 1 97.31 167 LYS B N 1
ATOM 5157 C CA . LYS B 1 167 ? 3.463 23.953 14.492 1 97.31 167 LYS B CA 1
ATOM 5158 C C . LYS B 1 167 ? 2.107 24.641 14.344 1 97.31 167 LYS B C 1
ATOM 5160 O O . LYS B 1 167 ? 1.069 23.969 14.32 1 97.31 167 LYS B O 1
ATOM 5165 N N . GLU B 1 168 ? 2.109 25.953 14.227 1 95.81 168 GLU B N 1
ATOM 5166 C CA . GLU B 1 168 ? 0.868 26.703 14.023 1 95.81 168 GLU B CA 1
ATOM 5167 C C . GLU B 1 168 ? 0.235 26.344 12.68 1 95.81 168 GLU B C 1
ATOM 5169 O O . GLU B 1 168 ? -0.991 26.297 12.555 1 95.81 168 GLU B O 1
ATOM 5174 N N . LEU B 1 169 ? 1.083 26.125 11.688 1 97.19 169 LEU B N 1
ATOM 5175 C CA . LEU B 1 169 ? 0.591 25.781 10.359 1 97.19 169 LEU B CA 1
ATOM 5176 C C . LEU B 1 169 ? -0.031 24.391 10.359 1 97.19 169 LEU B C 1
ATOM 5178 O O . LEU B 1 169 ? -0.945 24.125 9.578 1 97.19 169 LEU B O 1
ATOM 5182 N N . ILE B 1 170 ? 0.46 23.453 11.219 1 97.56 170 ILE B N 1
ATOM 5183 C CA . ILE B 1 170 ? -0.057 22.094 11.328 1 97.56 170 ILE B CA 1
ATOM 5184 C C . ILE B 1 170 ? -1.469 22.125 11.914 1 97.56 170 ILE B C 1
ATOM 5186 O O . ILE B 1 170 ? -2.355 21.406 11.438 1 97.56 170 ILE B O 1
ATOM 5190 N N . ASP B 1 171 ? -1.671 22.953 12.844 1 94.69 171 ASP B N 1
ATOM 5191 C CA . ASP B 1 171 ? -2.975 23.141 13.477 1 94.69 171 ASP B CA 1
ATOM 5192 C C . ASP B 1 171 ? -3.262 24.609 13.734 1 94.69 171 ASP B C 1
ATOM 5194 O O . ASP B 1 171 ? -3.201 25.078 14.875 1 94.69 171 ASP B O 1
ATOM 5198 N N . PRO B 1 172 ? -3.678 25.281 12.672 1 92.88 172 PRO B N 1
ATOM 5199 C CA . PRO B 1 172 ? -3.934 26.719 12.828 1 92.88 172 PRO B CA 1
ATOM 5200 C C . PRO B 1 172 ? -5.188 27 13.648 1 92.88 172 PRO B C 1
ATOM 5202 O O . PRO B 1 172 ? -6.098 26.172 13.703 1 92.88 172 PRO B O 1
ATOM 5205 N N . PRO B 1 173 ? -5.168 28.125 14.234 1 83.44 173 PRO B N 1
ATOM 5206 C CA . PRO B 1 173 ? -6.395 28.5 14.938 1 83.44 173 PRO B CA 1
ATOM 5207 C C . PRO B 1 173 ? -7.547 28.812 13.984 1 83.44 173 PRO B C 1
ATOM 5209 O O . PRO B 1 173 ? -7.32 29.156 12.828 1 83.44 173 PRO B O 1
ATOM 5212 N N . LYS B 1 174 ? -8.648 28.75 14.516 1 83.44 174 LYS B N 1
ATOM 5213 C CA . LYS B 1 174 ? -9.82 29.125 13.727 1 83.44 174 LYS B CA 1
ATOM 5214 C C . LYS B 1 174 ? -9.875 30.625 13.508 1 83.44 174 LYS B C 1
ATOM 5216 O O . LYS B 1 174 ? -9.695 31.406 14.445 1 83.44 174 LYS B O 1
ATOM 5221 N N . VAL B 1 175 ? -10.023 30.984 12.32 1 77.12 175 VAL B N 1
ATOM 5222 C CA . VAL B 1 175 ? -9.984 32.375 11.93 1 77.12 175 VAL B CA 1
ATOM 5223 C C . VAL B 1 175 ? -11.039 33.188 12.711 1 77.12 175 VAL B C 1
ATOM 5225 O O . VAL B 1 175 ? -10.797 34.312 13.109 1 77.12 175 VAL B O 1
ATOM 5228 N N . GLU B 1 176 ? -12.172 32.531 12.883 1 73.69 176 GLU B N 1
ATOM 5229 C CA . GLU B 1 176 ? -13.281 33.188 13.57 1 73.69 176 GLU B CA 1
ATOM 5230 C C . GLU B 1 176 ? -12.93 33.5 15.023 1 73.69 176 GLU B C 1
ATOM 5232 O O . GLU B 1 176 ? -13.539 34.375 15.641 1 73.69 176 GLU B O 1
ATOM 5237 N N . GLU B 1 177 ? -11.953 32.844 15.406 1 74.56 177 GLU B N 1
ATOM 5238 C CA . GLU B 1 177 ? -11.602 32.969 16.812 1 74.56 177 GLU B CA 1
ATOM 5239 C C . GLU B 1 177 ? -10.438 33.938 17 1 74.56 177 GLU B C 1
ATOM 5241 O O . GLU B 1 177 ? -10.062 34.25 18.141 1 74.56 177 GLU B O 1
ATOM 5246 N N . ILE B 1 178 ? -9.992 34.438 15.922 1 73.69 178 ILE B N 1
ATOM 5247 C CA . ILE B 1 178 ? -8.828 35.312 16.016 1 73.69 178 ILE B CA 1
ATOM 5248 C C . ILE B 1 178 ? -9.266 36.719 16.344 1 73.69 178 ILE B C 1
ATOM 5250 O O . ILE B 1 178 ? -9.898 37.406 15.508 1 73.69 178 ILE B O 1
ATOM 5254 N N . THR B 1 179 ? -9.133 37.156 17.594 1 68.81 179 THR B N 1
ATOM 5255 C CA . THR B 1 179 ? -9.438 38.531 17.984 1 68.81 179 THR B CA 1
ATOM 5256 C C . THR B 1 179 ? -8.195 39.406 17.891 1 68.81 179 THR B C 1
ATOM 5258 O O . THR B 1 179 ? -8.273 40.531 17.438 1 68.81 179 THR B O 1
ATOM 5261 N N . GLU B 1 180 ? -7.133 38.906 18.281 1 73.62 180 GLU B N 1
ATOM 5262 C CA . GLU B 1 180 ? -5.816 39.5 18.125 1 73.62 180 GLU B CA 1
ATOM 5263 C C . GLU B 1 180 ? -4.828 38.531 17.484 1 73.62 180 GLU B C 1
ATOM 5265 O O . GLU B 1 180 ? -4.934 37.312 17.672 1 73.62 180 GLU B O 1
ATOM 5270 N N . TRP B 1 181 ? -4.141 39.188 16.562 1 75.81 181 TRP B N 1
ATOM 5271 C CA . TRP B 1 181 ? -3.213 38.281 15.891 1 75.81 181 TRP B CA 1
ATOM 5272 C C . TRP B 1 181 ? -2.363 37.5 16.891 1 75.81 181 TRP B C 1
ATOM 5274 O O . TRP B 1 181 ? -1.402 38.062 17.453 1 75.81 181 TRP B O 1
ATOM 5284 N N . PRO B 1 182 ? -2.771 36.375 17.125 1 64.19 182 PRO B N 1
ATOM 5285 C CA . PRO B 1 182 ? -2.145 35.594 18.172 1 64.19 182 PRO B CA 1
ATOM 5286 C C . PRO B 1 182 ? -0.966 34.75 17.656 1 64.19 182 PRO B C 1
ATOM 5288 O O . PRO B 1 182 ? -0.239 34.156 18.453 1 64.19 182 PRO B O 1
ATOM 5291 N N . HIS B 1 183 ? -0.658 35 16.422 1 66.06 183 HIS B N 1
ATOM 5292 C CA . HIS B 1 183 ? 0.302 34.031 15.914 1 66.06 183 HIS B CA 1
ATOM 5293 C C . HIS B 1 183 ? 1.723 34.562 15.961 1 66.06 183 HIS B C 1
ATOM 5295 O O . HIS B 1 183 ? 1.942 35.75 15.68 1 66.06 183 HIS B O 1
ATOM 5301 N N . HIS B 1 184 ? 2.447 33.781 16.406 1 73.56 184 HIS B N 1
ATOM 5302 C CA . HIS B 1 184 ? 3.797 34.219 16.766 1 73.56 184 HIS B CA 1
ATOM 5303 C C . HIS B 1 184 ? 4.781 33.938 15.633 1 73.56 184 HIS B C 1
ATOM 5305 O O . HIS B 1 184 ? 5.852 34.562 15.57 1 73.56 184 HIS B O 1
ATOM 5311 N N . GLY B 1 185 ? 4.316 33.219 14.742 1 77.62 185 GLY B N 1
ATOM 5312 C CA . GLY B 1 185 ? 5.32 32.812 13.781 1 77.62 185 GLY B CA 1
ATOM 5313 C C . GLY B 1 185 ? 5.516 33.812 12.656 1 77.62 185 GLY B C 1
ATOM 5314 O O . GLY B 1 185 ? 6.602 33.906 12.07 1 77.62 185 GLY B O 1
ATOM 5315 N N . ARG B 1 186 ? 4.387 34.438 12.359 1 88.88 186 ARG B N 1
ATOM 5316 C CA . ARG B 1 186 ? 4.441 35.438 11.305 1 88.88 186 ARG B CA 1
ATOM 5317 C C . ARG B 1 186 ? 3.469 36.594 11.586 1 88.88 186 ARG B C 1
ATOM 5319 O O . ARG B 1 186 ? 2.5 36.406 12.328 1 88.88 186 ARG B O 1
ATOM 5326 N N . PRO B 1 187 ? 3.766 37.781 10.961 1 88.75 187 PRO B N 1
ATOM 5327 C CA . PRO B 1 187 ? 2.857 38.938 11.156 1 88.75 187 PRO B CA 1
ATOM 5328 C C . PRO B 1 187 ? 1.541 38.75 10.398 1 88.75 187 PRO B C 1
ATOM 5330 O O . PRO B 1 187 ? 1.41 37.844 9.57 1 88.75 187 PRO B O 1
ATOM 5333 N N . ARG B 1 188 ? 0.658 39.625 10.672 1 88.25 188 ARG B N 1
ATOM 5334 C CA . ARG B 1 188 ? -0.705 39.594 10.148 1 88.25 188 ARG B CA 1
ATOM 5335 C C . ARG B 1 188 ? -0.715 39.688 8.633 1 88.25 188 ARG B C 1
ATOM 5337 O O . ARG B 1 188 ? -1.559 39.062 7.969 1 88.25 188 ARG B O 1
ATOM 5344 N N . GLU B 1 189 ? 0.25 40.406 8.07 1 89.88 189 GLU B N 1
ATOM 5345 C CA . GLU B 1 189 ? 0.354 40.594 6.621 1 89.88 189 GLU B CA 1
ATOM 5346 C C . GLU B 1 189 ? 0.595 39.25 5.918 1 89.88 189 GLU B C 1
ATOM 5348 O O . GLU B 1 189 ? 0.359 39.125 4.711 1 89.88 189 GLU B O 1
ATOM 5353 N N . LYS B 1 190 ? 0.991 38.312 6.688 1 93.31 190 LYS B N 1
ATOM 5354 C CA . LYS B 1 190 ? 1.265 37 6.113 1 93.31 190 LYS B CA 1
ATOM 5355 C C . LYS B 1 190 ? 0.257 35.938 6.602 1 93.31 190 LYS B C 1
ATOM 5357 O O . LYS B 1 190 ? 0.534 34.75 6.586 1 93.31 190 LYS B O 1
ATOM 5362 N N . ALA B 1 191 ? -0.912 36.375 7.004 1 92.31 191 ALA B N 1
ATOM 5363 C CA . ALA B 1 191 ? -1.956 35.531 7.551 1 92.31 191 ALA B CA 1
ATOM 5364 C C . ALA B 1 191 ? -2.354 34.438 6.555 1 92.31 191 ALA B C 1
ATOM 5366 O O . ALA B 1 191 ? -2.709 33.312 6.949 1 92.31 191 ALA B O 1
ATOM 5367 N N . PHE B 1 192 ? -2.207 34.688 5.199 1 94.81 192 PHE B N 1
ATOM 5368 C CA . PHE B 1 192 ? -2.623 33.781 4.152 1 94.81 192 PHE B CA 1
ATOM 5369 C C . PHE B 1 192 ? -1.795 32.5 4.199 1 94.81 192 PHE B C 1
ATOM 5371 O O . PHE B 1 192 ? -2.225 31.453 3.703 1 94.81 192 PHE B O 1
ATOM 5378 N N . LEU B 1 193 ? -0.61 32.531 4.816 1 96.62 193 LEU B N 1
ATOM 5379 C CA . LEU B 1 193 ? 0.248 31.344 4.906 1 96.62 193 LEU B CA 1
ATOM 5380 C C . LEU B 1 193 ? -0.41 30.25 5.746 1 96.62 193 LEU B C 1
ATOM 5382 O O . LEU B 1 193 ? -0.166 29.062 5.531 1 96.62 193 LEU B O 1
ATOM 5386 N N . TYR B 1 194 ? -1.291 30.625 6.664 1 95.44 194 TYR B N 1
ATOM 5387 C CA . TYR B 1 194 ? -1.96 29.703 7.574 1 95.44 194 TYR B CA 1
ATOM 5388 C C . TYR B 1 194 ? -3.08 28.953 6.863 1 95.44 194 TYR B C 1
ATOM 5390 O O . TYR B 1 194 ? -3.648 28 7.414 1 95.44 194 TYR B O 1
ATOM 5398 N N . GLU B 1 195 ? -3.32 29.281 5.629 1 96.06 195 GLU B N 1
ATOM 5399 C CA . GLU B 1 195 ? -4.402 28.672 4.875 1 96.06 195 GLU B CA 1
ATOM 5400 C C . GLU B 1 195 ? -3.869 27.609 3.914 1 96.06 195 GLU B C 1
ATOM 5402 O O . GLU B 1 195 ? -4.645 26.922 3.252 1 96.06 195 GLU B O 1
ATOM 5407 N N . VAL B 1 196 ? -2.568 27.438 3.898 1 98.12 196 VAL B N 1
ATOM 5408 C CA . VAL B 1 196 ? -1.953 26.625 2.846 1 98.12 196 VAL B CA 1
ATOM 5409 C C . VAL B 1 196 ? -2.072 25.141 3.193 1 98.12 196 VAL B C 1
ATOM 5411 O O . VAL B 1 196 ? -2.576 24.359 2.395 1 98.12 196 VAL B O 1
ATOM 5414 N N . VAL B 1 197 ? -1.688 24.734 4.398 1 98.44 197 VAL B N 1
ATOM 5415 C CA . VAL B 1 197 ? -1.632 23.328 4.77 1 98.44 197 VAL B CA 1
ATOM 5416 C C . VAL B 1 197 ? -2.971 22.891 5.367 1 98.44 197 VAL B C 1
ATOM 5418 O O . VAL B 1 197 ? -3.475 21.812 5.062 1 98.44 197 VAL B O 1
ATOM 5421 N N . SER B 1 198 ? -3.52 23.688 6.188 1 96.38 198 SER B N 1
ATOM 5422 C CA . SER B 1 198 ? -4.805 23.484 6.84 1 96.38 198 SER B CA 1
ATOM 5423 C C . SER B 1 198 ? -5.629 24.766 6.883 1 96.38 198 SER B C 1
ATOM 5425 O O . SER B 1 198 ? -5.445 25.594 7.777 1 96.38 198 SER B O 1
ATOM 5427 N N . ASN B 1 199 ? -6.551 24.875 6.008 1 95.31 199 ASN B N 1
ATOM 5428 C CA . ASN B 1 199 ? -7.371 26.078 5.914 1 95.31 199 ASN B CA 1
ATOM 5429 C C . ASN B 1 199 ? -8.633 25.969 6.762 1 95.31 199 ASN B C 1
ATOM 5431 O O . ASN B 1 199 ? -9.594 25.297 6.367 1 95.31 199 ASN B O 1
ATOM 5435 N N . THR B 1 200 ? -8.672 26.641 7.809 1 90.56 200 THR B N 1
ATOM 5436 C CA . THR B 1 200 ? -9.805 26.562 8.727 1 90.56 200 THR B CA 1
ATOM 5437 C C . THR B 1 200 ? -10.961 27.422 8.242 1 90.56 200 THR B C 1
ATOM 5439 O O . THR B 1 200 ? -12.094 27.281 8.711 1 90.56 200 THR B O 1
ATOM 5442 N N . ARG B 1 201 ? -10.695 28.281 7.273 1 88.81 201 ARG B N 1
ATOM 5443 C CA . ARG B 1 201 ? -11.711 29.203 6.766 1 88.81 201 ARG B CA 1
ATOM 5444 C C . ARG B 1 201 ? -12.672 28.484 5.828 1 88.81 201 ARG B C 1
ATOM 5446 O O . ARG B 1 201 ? -13.891 28.688 5.906 1 88.81 201 ARG B O 1
ATOM 5453 N N . ASN B 1 202 ? -12.133 27.703 4.883 1 89.75 202 ASN B N 1
ATOM 5454 C CA . ASN B 1 202 ? -12.992 27.141 3.844 1 89.75 202 ASN B CA 1
ATOM 5455 C C . ASN B 1 202 ? -12.609 25.703 3.504 1 89.75 202 ASN B C 1
ATOM 5457 O O . ASN B 1 202 ? -13.227 25.078 2.643 1 89.75 202 ASN B O 1
ATOM 5461 N N . LYS B 1 203 ? -11.609 25.141 4.133 1 90.69 203 LYS B N 1
ATOM 5462 C CA . LYS B 1 203 ? -11.172 23.75 4.02 1 90.69 203 LYS B CA 1
ATOM 5463 C C . LYS B 1 203 ? -10.562 23.469 2.645 1 90.69 203 LYS B C 1
ATOM 5465 O O . LYS B 1 203 ? -10.477 22.312 2.219 1 90.69 203 LYS B O 1
ATOM 5470 N N . ILE B 1 204 ? -10.219 24.516 1.902 1 94.94 204 ILE B N 1
ATOM 5471 C CA . ILE B 1 204 ? -9.508 24.391 0.635 1 94.94 204 ILE B CA 1
ATOM 5472 C C . ILE B 1 204 ? -8.008 24.531 0.864 1 94.94 204 ILE B C 1
ATOM 5474 O O . ILE B 1 204 ? -7.492 25.656 0.939 1 94.94 204 ILE B O 1
ATOM 5478 N N . ASP B 1 205 ? -7.379 23.438 0.924 1 97.12 205 ASP B N 1
ATOM 5479 C CA . ASP B 1 205 ? -5.953 23.453 1.243 1 97.12 205 ASP B CA 1
ATOM 5480 C C . ASP B 1 205 ? -5.223 22.312 0.562 1 97.12 205 ASP B C 1
ATOM 5482 O O . ASP B 1 205 ? -5.848 21.438 -0.043 1 97.12 205 ASP B O 1
ATOM 5486 N N . VAL B 1 206 ? -3.883 22.281 0.637 1 98.56 206 VAL B N 1
ATOM 5487 C CA . VAL B 1 206 ? -3.066 21.375 -0.156 1 98.56 206 VAL B CA 1
ATOM 5488 C C . VAL B 1 206 ? -3.172 19.953 0.413 1 98.56 206 VAL B C 1
ATOM 5490 O O . VAL B 1 206 ? -2.986 18.984 -0.31 1 98.56 206 VAL B O 1
ATOM 5493 N N . ASP B 1 207 ? -3.408 19.812 1.727 1 98.19 207 ASP B N 1
ATOM 5494 C CA . ASP B 1 207 ? -3.641 18.484 2.299 1 98.19 207 ASP B CA 1
ATOM 5495 C C . ASP B 1 207 ? -4.781 17.766 1.581 1 98.19 207 ASP B C 1
ATOM 5497 O O . ASP B 1 207 ? -4.609 16.656 1.091 1 98.19 207 ASP B O 1
ATOM 5501 N N . LYS B 1 208 ? -5.887 18.438 1.452 1 97.31 208 LYS B N 1
ATOM 5502 C CA . LYS B 1 208 ? -7.074 17.859 0.829 1 97.31 208 LYS B CA 1
ATOM 5503 C C . LYS B 1 208 ? -6.852 17.625 -0.663 1 97.31 208 LYS B C 1
ATOM 5505 O O . LYS B 1 208 ? -7.23 16.578 -1.195 1 97.31 208 LYS B O 1
ATOM 5510 N N . TRP B 1 209 ? -6.227 18.625 -1.3 1 98.12 209 TRP B N 1
ATOM 5511 C CA . TRP B 1 209 ? -5.934 18.453 -2.719 1 98.12 209 TRP B CA 1
ATOM 5512 C C . TRP B 1 209 ? -5.145 17.172 -2.961 1 98.12 209 TRP B C 1
ATOM 5514 O O . TRP B 1 209 ? -5.453 16.422 -3.883 1 98.12 209 TRP B O 1
ATOM 5524 N N . GLU B 1 210 ? -4.207 17 -2.135 1 98.31 210 GLU B N 1
ATOM 5525 C CA . GLU B 1 210 ? -3.297 15.867 -2.301 1 98.31 210 GLU B CA 1
ATOM 5526 C C . GLU B 1 210 ? -4.02 14.539 -2.08 1 98.31 210 GLU B C 1
ATOM 5528 O O . GLU B 1 210 ? -3.885 13.609 -2.885 1 98.31 210 GLU B O 1
ATOM 5533 N N . TYR B 1 211 ? -4.766 14.336 -0.931 1 97.31 211 TYR B N 1
ATOM 5534 C CA . TYR B 1 211 ? -5.328 13.016 -0.683 1 97.31 211 TYR B CA 1
ATOM 5535 C C . TYR B 1 211 ? -6.527 12.758 -1.587 1 97.31 211 TYR B C 1
ATOM 5537 O O . TYR B 1 211 ? -6.863 11.602 -1.863 1 97.31 211 TYR B O 1
ATOM 5545 N N . PHE B 1 212 ? -7.191 13.836 -2.127 1 97.56 212 PHE B N 1
ATOM 5546 C CA . PHE B 1 212 ? -8.211 13.586 -3.137 1 97.56 212 PHE B CA 1
ATOM 5547 C C . PHE B 1 212 ? -7.602 12.906 -4.359 1 97.56 212 PHE B C 1
ATOM 5549 O O . PHE B 1 212 ? -8.148 11.922 -4.871 1 97.56 212 PHE B O 1
ATOM 5556 N N . ALA B 1 213 ? -6.492 13.438 -4.809 1 97.88 213 ALA B N 1
ATOM 5557 C CA . ALA B 1 213 ? -5.832 12.883 -5.988 1 97.88 213 ALA B CA 1
ATOM 5558 C C . ALA B 1 213 ? -5.301 11.477 -5.707 1 97.88 213 ALA B C 1
ATOM 5560 O O . ALA B 1 213 ? -5.52 10.555 -6.496 1 97.88 213 ALA B O 1
ATOM 5561 N N . ARG B 1 214 ? -4.648 11.297 -4.609 1 98.19 214 ARG B N 1
ATOM 5562 C CA . ARG B 1 214 ? -4 10.031 -4.285 1 98.19 214 ARG B CA 1
ATOM 5563 C C . ARG B 1 214 ? -5.027 8.953 -3.955 1 98.19 214 ARG B C 1
ATOM 5565 O O . ARG B 1 214 ? -4.902 7.809 -4.395 1 98.19 214 ARG B O 1
ATOM 5572 N N . ASP B 1 215 ? -6.016 9.273 -3.119 1 98.06 215 ASP B N 1
ATOM 5573 C CA . ASP B 1 215 ? -7.062 8.305 -2.787 1 98.06 215 ASP B CA 1
ATOM 5574 C C . ASP B 1 215 ? -7.809 7.855 -4.039 1 98.06 215 ASP B C 1
ATOM 5576 O O . ASP B 1 215 ? -8.086 6.664 -4.207 1 98.06 215 ASP B O 1
ATOM 5580 N N . CYS B 1 216 ? -8.164 8.82 -4.902 1 97.75 216 CYS B N 1
ATOM 5581 C CA . CYS B 1 216 ? -8.836 8.469 -6.145 1 97.75 216 CYS B CA 1
ATOM 5582 C C . CYS B 1 216 ? -7.977 7.52 -6.977 1 97.75 216 CYS B C 1
ATOM 5584 O O . CYS B 1 216 ? -8.484 6.547 -7.535 1 97.75 216 CYS B O 1
ATOM 5586 N N . HIS B 1 217 ? -6.711 7.809 -7.051 1 97.12 217 HIS B N 1
ATOM 5587 C CA . HIS B 1 217 ? -5.762 6.984 -7.793 1 97.12 217 HIS B CA 1
ATOM 5588 C C . HIS B 1 217 ? -5.758 5.551 -7.273 1 97.12 217 HIS B C 1
ATOM 5590 O O . HIS B 1 217 ? -5.789 4.602 -8.062 1 97.12 217 HIS B O 1
ATOM 5596 N N . HIS B 1 218 ? -5.801 5.348 -6.027 1 97.38 218 HIS B N 1
ATOM 5597 C CA . HIS B 1 218 ? -5.668 4.031 -5.414 1 97.38 218 HIS B CA 1
ATOM 5598 C C . HIS B 1 218 ? -7.008 3.297 -5.387 1 97.38 218 HIS B C 1
ATOM 5600 O O . HIS B 1 218 ? -7.047 2.066 -5.441 1 97.38 218 HIS B O 1
ATOM 5606 N N . LEU B 1 219 ? -8.094 4.012 -5.355 1 97 219 LEU B N 1
ATOM 5607 C CA . LEU B 1 219 ? -9.422 3.412 -5.27 1 97 219 LEU B CA 1
ATOM 5608 C C . LEU B 1 219 ? -9.992 3.17 -6.664 1 97 219 LEU B C 1
ATOM 5610 O O . LEU B 1 219 ? -11.047 2.537 -6.805 1 97 219 LEU B O 1
ATOM 5614 N N . GLY B 1 220 ? -9.328 3.633 -7.695 1 95.25 220 GLY B N 1
ATOM 5615 C CA . GLY B 1 220 ? -9.844 3.529 -9.047 1 95.25 220 GLY B CA 1
ATOM 5616 C C . GLY B 1 220 ? -11.023 4.449 -9.305 1 95.25 220 GLY B C 1
ATOM 5617 O O . GLY B 1 220 ? -11.977 4.07 -9.992 1 95.25 220 GLY B O 1
ATOM 5618 N N . MET B 1 221 ? -11.016 5.598 -8.672 1 94.69 221 MET B N 1
ATOM 5619 C CA . MET B 1 221 ? -12.062 6.602 -8.852 1 94.69 221 MET B CA 1
ATOM 5620 C C . MET B 1 221 ? -11.547 7.777 -9.68 1 94.69 221 MET B C 1
ATOM 5622 O O . MET B 1 221 ? -10.344 8.008 -9.758 1 94.69 221 MET B O 1
ATOM 5626 N N . LYS B 1 222 ? -12.414 8.445 -10.25 1 92.19 222 LYS B N 1
ATOM 5627 C CA . LYS B 1 222 ? -12.047 9.625 -11.031 1 92.19 222 LYS B CA 1
ATOM 5628 C C . LYS B 1 222 ? -11.93 10.859 -10.148 1 92.19 222 LYS B C 1
ATOM 5630 O O . LYS B 1 222 ? -12.727 11.047 -9.227 1 92.19 222 LYS B O 1
ATOM 5635 N N . ASN B 1 223 ? -10.891 11.547 -10.336 1 93.69 223 ASN B N 1
ATOM 5636 C CA . ASN B 1 223 ? -10.695 12.852 -9.711 1 93.69 223 ASN B CA 1
ATOM 5637 C C . ASN B 1 223 ? -10.953 13.992 -10.688 1 93.69 223 ASN B C 1
ATOM 5639 O O . ASN B 1 223 ? -10.102 14.297 -11.531 1 93.69 223 ASN B O 1
ATOM 5643 N N . ASN B 1 224 ? -12.031 14.648 -10.531 1 91.75 224 ASN B N 1
ATOM 5644 C CA . ASN B 1 224 ? -12.406 15.688 -11.477 1 91.75 224 ASN B CA 1
ATOM 5645 C C . ASN B 1 224 ? -11.883 17.062 -11.047 1 91.75 224 ASN B C 1
ATOM 5647 O O . ASN B 1 224 ? -12.125 18.062 -11.719 1 91.75 224 ASN B O 1
ATOM 5651 N N . PHE B 1 225 ? -11.25 17.125 -9.977 1 94.69 225 PHE B N 1
ATOM 5652 C CA . PHE B 1 225 ? -10.648 18.359 -9.461 1 94.69 225 PHE B CA 1
ATOM 5653 C C . PHE B 1 225 ? -9.219 18.516 -9.961 1 94.69 225 PHE B C 1
ATOM 5655 O O . PHE B 1 225 ? -8.414 17.578 -9.867 1 94.69 225 PHE B O 1
ATOM 5662 N N . ASP B 1 226 ? -8.945 19.641 -10.523 1 94.94 226 ASP B N 1
ATOM 5663 C CA . ASP B 1 226 ? -7.602 19.953 -11.008 1 94.94 226 ASP B CA 1
ATOM 5664 C C . ASP B 1 226 ? -6.902 20.938 -10.078 1 94.94 226 ASP B C 1
ATOM 5666 O O . ASP B 1 226 ? -7.039 22.156 -10.234 1 94.94 226 ASP B O 1
ATOM 5670 N N . CYS B 1 227 ? -6.059 20.422 -9.289 1 95.44 227 CYS B N 1
ATOM 5671 C CA . CYS B 1 227 ? -5.418 21.266 -8.281 1 95.44 227 CYS B CA 1
ATOM 5672 C C . CYS B 1 227 ? -4.355 22.156 -8.906 1 95.44 227 CYS B C 1
ATOM 5674 O O . CYS B 1 227 ? -4.141 23.281 -8.453 1 95.44 227 CYS B O 1
ATOM 5676 N N . HIS B 1 228 ? -3.688 21.766 -9.953 1 95.19 228 HIS B N 1
ATOM 5677 C CA . HIS B 1 228 ? -2.65 22.578 -10.586 1 95.19 228 HIS B CA 1
ATOM 5678 C C . HIS B 1 228 ? -3.244 23.812 -11.266 1 95.19 228 HIS B C 1
ATOM 5680 O O . HIS B 1 228 ? -2.656 24.891 -11.211 1 95.19 228 HIS B O 1
ATOM 5686 N N . ARG B 1 229 ? -4.375 23.578 -11.852 1 95.19 229 ARG B N 1
ATOM 5687 C CA . ARG B 1 229 ? -5.078 24.719 -12.438 1 95.19 229 ARG B CA 1
ATOM 5688 C C . ARG B 1 229 ? -5.5 25.703 -11.359 1 95.19 229 ARG B C 1
ATOM 5690 O O . ARG B 1 229 ? -5.391 26.922 -11.547 1 95.19 229 ARG B O 1
ATOM 5697 N N . LEU B 1 230 ? -6.012 25.172 -10.273 1 96.75 230 LEU B N 1
ATOM 5698 C CA . LEU B 1 230 ? -6.426 26.047 -9.18 1 96.75 230 LEU B CA 1
ATOM 5699 C C . LEU B 1 230 ? -5.246 26.859 -8.648 1 96.75 230 LEU B C 1
ATOM 5701 O O . LEU B 1 230 ? -5.391 28.031 -8.344 1 96.75 230 LEU B O 1
ATOM 5705 N N . ILE B 1 231 ? -4.098 26.203 -8.539 1 97.75 231 ILE B N 1
ATOM 5706 C CA . ILE B 1 231 ? -2.885 26.859 -8.055 1 97.75 231 ILE B CA 1
ATOM 5707 C C . ILE B 1 231 ? -2.506 28 -8.992 1 97.75 231 ILE B C 1
ATOM 5709 O O . ILE B 1 231 ? -2.154 29.094 -8.547 1 97.75 231 ILE B O 1
ATOM 5713 N N . LYS B 1 232 ? -2.631 27.766 -10.258 1 96.25 232 LYS B N 1
ATOM 5714 C CA . LYS B 1 232 ? -2.279 28.766 -11.266 1 96.25 232 LYS B CA 1
ATOM 5715 C C . LYS B 1 232 ? -3.139 30.016 -11.117 1 96.25 232 LYS B C 1
ATOM 5717 O O . LYS B 1 232 ? -2.682 31.125 -11.406 1 96.25 232 LYS B O 1
ATOM 5722 N N . PHE B 1 233 ? -4.344 29.859 -10.617 1 95.94 233 PHE B N 1
ATOM 5723 C CA . PHE B 1 233 ? -5.273 30.984 -10.57 1 95.94 233 PHE B CA 1
ATOM 5724 C C . PHE B 1 233 ? -5.465 31.453 -9.133 1 95.94 233 PHE B C 1
ATOM 5726 O O . PHE B 1 233 ? -6.395 32.219 -8.844 1 95.94 233 PHE B O 1
ATOM 5733 N N . ALA B 1 234 ? -4.652 31 -8.242 1 97.25 234 ALA B N 1
ATOM 5734 C CA . ALA B 1 234 ? -4.691 31.469 -6.855 1 97.25 234 ALA B CA 1
ATOM 5735 C C . ALA B 1 234 ? -4.031 32.844 -6.711 1 97.25 234 ALA B C 1
ATOM 5737 O O . ALA B 1 234 ? -3.02 33.094 -7.355 1 97.25 234 ALA B O 1
ATOM 5738 N N . ARG B 1 235 ? -4.586 33.688 -5.898 1 97.06 235 ARG B N 1
ATOM 5739 C CA . ARG B 1 235 ? -4.031 34.969 -5.504 1 97.06 235 ARG B CA 1
ATOM 5740 C C . ARG B 1 235 ? -4.359 35.312 -4.051 1 97.06 235 ARG B C 1
ATOM 5742 O O . ARG B 1 235 ? -5.297 34.719 -3.48 1 97.06 235 ARG B O 1
ATOM 5749 N N . VAL B 1 236 ? -3.564 36.156 -3.461 1 97.31 236 VAL B N 1
ATOM 5750 C CA . VAL B 1 236 ? -3.842 36.625 -2.109 1 97.31 236 VAL B CA 1
ATOM 5751 C C . VAL B 1 236 ? -4.473 38.031 -2.168 1 97.31 236 VAL B C 1
ATOM 5753 O O . VAL B 1 236 ? -3.941 38.906 -2.816 1 97.31 236 VAL B O 1
ATOM 5756 N N . CYS B 1 237 ? -5.598 38.156 -1.562 1 95.5 237 CYS B N 1
ATOM 5757 C CA . CYS B 1 237 ? -6.301 39.438 -1.506 1 95.5 237 CYS B CA 1
ATOM 5758 C C . CYS B 1 237 ? -6.625 39.812 -0.067 1 95.5 237 CYS B C 1
ATOM 5760 O O . CYS B 1 237 ? -6.707 38.938 0.806 1 95.5 237 CYS B O 1
ATOM 5762 N N . GLU B 1 238 ? -6.746 41.094 0.108 1 92.94 238 GLU B N 1
ATOM 5763 C CA . GLU B 1 238 ? -7.199 41.562 1.412 1 92.94 238 GLU B CA 1
ATOM 5764 C C . GLU B 1 238 ? -8.719 41.562 1.509 1 92.94 238 GLU B C 1
ATOM 5766 O O . GLU B 1 238 ? -9.406 42.156 0.678 1 92.94 238 GLU B O 1
ATOM 5771 N N . VAL B 1 239 ? -9.172 40.812 2.422 1 90.31 239 VAL B N 1
ATOM 5772 C CA . VAL B 1 239 ? -10.602 40.719 2.689 1 90.31 239 VAL B CA 1
ATOM 5773 C C . VAL B 1 239 ? -10.867 41 4.168 1 90.31 239 VAL B C 1
ATOM 5775 O O . VAL B 1 239 ? -10.359 40.281 5.039 1 90.31 239 VAL B O 1
ATOM 5778 N N . ASP B 1 240 ? -11.648 42 4.449 1 85.81 240 ASP B N 1
ATOM 5779 C CA . ASP B 1 240 ? -12 42.375 5.816 1 85.81 240 ASP B CA 1
ATOM 5780 C C . ASP B 1 240 ? -10.758 42.531 6.68 1 85.81 240 ASP B C 1
ATOM 5782 O O . ASP B 1 240 ? -10.688 42.031 7.801 1 85.81 240 ASP B O 1
ATOM 5786 N N . GLY B 1 241 ? -9.734 43 6.129 1 85.06 241 GLY B N 1
ATOM 5787 C CA . GLY B 1 241 ? -8.531 43.375 6.859 1 85.06 241 GLY B CA 1
ATOM 5788 C C . GLY B 1 241 ? -7.551 42.219 7.004 1 85.06 241 GLY B C 1
ATOM 5789 O O . GLY B 1 241 ? -6.527 42.344 7.676 1 85.06 241 GLY B O 1
ATOM 5790 N N . MET B 1 242 ? -7.844 41.188 6.441 1 88.38 242 MET B N 1
ATOM 5791 C CA . MET B 1 242 ? -6.953 40.031 6.539 1 88.38 242 MET B CA 1
ATOM 5792 C C . MET B 1 242 ? -6.582 39.5 5.152 1 88.38 242 MET B C 1
ATOM 5794 O O . MET B 1 242 ? -7.426 39.438 4.258 1 88.38 242 MET B O 1
ATOM 5798 N N . MET B 1 243 ? -5.332 39.188 5.016 1 92.25 243 MET B N 1
ATOM 5799 C CA . MET B 1 243 ? -4.879 38.625 3.756 1 92.25 243 MET B CA 1
ATOM 5800 C C . MET B 1 243 ? -5.324 37.156 3.639 1 92.25 243 MET B C 1
ATOM 5802 O O . MET B 1 243 ? -5.086 36.344 4.543 1 92.25 243 MET B O 1
ATOM 5806 N N . GLN B 1 244 ? -5.988 36.812 2.609 1 94.06 244 GLN B N 1
ATOM 5807 C CA . GLN B 1 244 ? -6.461 35.438 2.443 1 94.06 244 GLN B CA 1
ATOM 5808 C C . GLN B 1 244 ? -6.273 34.969 1.007 1 94.06 244 GLN B C 1
ATOM 5810 O O . GLN B 1 244 ? -6.191 35.781 0.083 1 94.06 244 GLN B O 1
ATOM 5815 N N . ILE B 1 245 ? -6.117 33.656 0.811 1 96.56 245 ILE B N 1
ATOM 5816 C CA . ILE B 1 245 ? -5.988 33.062 -0.517 1 96.56 245 ILE B CA 1
ATOM 5817 C C . ILE B 1 245 ? -7.344 33.094 -1.221 1 96.56 245 ILE B C 1
ATOM 5819 O O . ILE B 1 245 ? -8.344 32.625 -0.666 1 96.56 245 ILE B O 1
ATOM 5823 N N . CYS B 1 246 ? -7.406 33.625 -2.381 1 96.44 246 CYS B N 1
ATOM 5824 C CA . CYS B 1 246 ? -8.594 33.75 -3.221 1 96.44 246 CYS B CA 1
ATOM 5825 C C . CYS B 1 246 ? -8.344 33.125 -4.594 1 96.44 246 CYS B C 1
ATOM 5827 O O . CYS B 1 246 ? -7.215 32.781 -4.926 1 96.44 246 CYS B O 1
ATOM 5829 N N . TYR B 1 247 ? -9.43 32.969 -5.355 1 95.56 247 TYR B N 1
ATOM 5830 C CA . TYR B 1 247 ? -9.312 32.312 -6.652 1 95.56 247 TYR B CA 1
ATOM 5831 C C . TYR B 1 247 ? -10.078 33.062 -7.723 1 95.56 247 TYR B C 1
ATOM 5833 O O . TYR B 1 247 ? -10.938 33.906 -7.406 1 95.56 247 TYR B O 1
ATOM 5841 N N . ARG B 1 248 ? -9.672 32.875 -8.867 1 94.62 248 ARG B N 1
ATOM 5842 C CA . ARG B 1 248 ? -10.391 33.5 -9.984 1 94.62 248 ARG B CA 1
ATOM 5843 C C . ARG B 1 248 ? -11.82 32.969 -10.047 1 94.62 248 ARG B C 1
ATOM 5845 O O . ARG B 1 248 ? -12.078 31.797 -9.812 1 94.62 248 ARG B O 1
ATOM 5852 N N . ASP B 1 249 ? -12.758 33.781 -10.453 1 91.62 249 ASP B N 1
ATOM 5853 C CA . ASP B 1 249 ? -14.18 33.469 -10.5 1 91.62 249 ASP B CA 1
ATOM 5854 C C . ASP B 1 249 ? -14.438 32.281 -11.445 1 91.62 249 ASP B C 1
ATOM 5856 O O . ASP B 1 249 ? -15.312 31.453 -11.195 1 91.62 249 ASP B O 1
ATOM 5860 N N . LYS B 1 250 ? -13.703 32.156 -12.469 1 90.62 250 LYS B N 1
ATOM 5861 C CA . LYS B 1 250 ? -13.914 31.078 -13.453 1 90.62 250 LYS B CA 1
ATOM 5862 C C . LYS B 1 250 ? -13.602 29.719 -12.859 1 90.62 250 LYS B C 1
ATOM 5864 O O . LYS B 1 250 ? -13.969 28.688 -13.43 1 90.62 250 LYS B O 1
ATOM 5869 N N . GLU B 1 251 ? -12.898 29.672 -11.727 1 92.56 251 GLU B N 1
ATOM 5870 C CA . GLU B 1 251 ? -12.5 28.406 -11.109 1 92.56 251 GLU B CA 1
ATOM 5871 C C . GLU B 1 251 ? -13.578 27.891 -10.172 1 92.56 251 GLU B C 1
ATOM 5873 O O . GLU B 1 251 ? -13.398 26.875 -9.5 1 92.56 251 GLU B O 1
ATOM 5878 N N . VAL B 1 252 ? -14.703 28.531 -10.141 1 90.25 252 VAL B N 1
ATOM 5879 C CA . VAL B 1 252 ? -15.766 28.172 -9.211 1 90.25 252 VAL B CA 1
ATOM 5880 C C . VAL B 1 252 ? -16.234 26.75 -9.508 1 90.25 252 VAL B C 1
ATOM 5882 O O . VAL B 1 252 ? -16.484 25.969 -8.578 1 90.25 252 VAL B O 1
ATOM 5885 N N . PHE B 1 253 ? -16.297 26.422 -10.727 1 89.06 253 PHE B N 1
ATOM 5886 C CA . PHE B 1 253 ? -16.75 25.078 -11.086 1 89.06 253 PHE B CA 1
ATOM 5887 C C . PHE B 1 253 ? -15.711 24.031 -10.68 1 89.06 253 PHE B C 1
ATOM 5889 O O . PHE B 1 253 ? -16.062 22.922 -10.273 1 89.06 253 PHE B O 1
ATOM 5896 N N . ASN B 1 254 ? -14.492 24.344 -10.875 1 93 254 ASN B N 1
ATOM 5897 C CA . ASN B 1 254 ? -13.414 23.469 -10.422 1 93 254 ASN B CA 1
ATOM 5898 C C . ASN B 1 254 ? -13.508 23.188 -8.922 1 93 254 ASN B C 1
ATOM 5900 O O . ASN B 1 254 ? -13.297 22.062 -8.477 1 93 254 ASN B O 1
ATOM 5904 N N . LEU B 1 255 ? -13.891 24.156 -8.188 1 92.19 255 LEU B N 1
ATOM 5905 C CA . LEU B 1 255 ? -14.031 24 -6.746 1 92.19 255 LEU B CA 1
ATOM 5906 C C . LEU B 1 255 ? -15.242 23.141 -6.402 1 92.19 255 LEU B C 1
ATOM 5908 O O . LEU B 1 255 ? -15.195 22.344 -5.469 1 92.19 255 LEU B O 1
ATOM 5912 N N . TYR B 1 256 ? -16.312 23.312 -7.109 1 89 256 TYR B N 1
ATOM 5913 C CA . TYR B 1 256 ? -17.453 22.422 -6.906 1 89 256 TYR B CA 1
ATOM 5914 C C . TYR B 1 256 ? -17.078 20.984 -7.199 1 89 256 TYR B C 1
ATOM 5916 O O . TYR B 1 256 ? -17.531 20.062 -6.516 1 89 256 TYR B O 1
ATOM 5924 N N . ASN B 1 257 ? -16.266 20.781 -8.234 1 91.06 257 ASN B N 1
ATOM 5925 C CA . ASN B 1 257 ? -15.758 19.453 -8.516 1 91.06 257 ASN B CA 1
ATOM 5926 C C . ASN B 1 257 ? -14.953 18.891 -7.344 1 91.06 257 ASN B C 1
ATOM 5928 O O . ASN B 1 257 ? -15.008 17.688 -7.062 1 91.06 257 ASN B O 1
ATOM 5932 N N . MET B 1 258 ? -14.234 19.75 -6.75 1 93.5 258 MET B N 1
ATOM 5933 C CA . MET B 1 258 ? -13.461 19.344 -5.582 1 93.5 258 MET B CA 1
ATOM 5934 C C . MET B 1 258 ? -14.375 18.844 -4.469 1 93.5 258 MET B C 1
ATOM 5936 O O . MET B 1 258 ? -14.148 17.766 -3.912 1 93.5 258 MET B O 1
ATOM 5940 N N . PHE B 1 259 ? -15.328 19.609 -4.148 1 89.31 259 PHE B N 1
ATOM 5941 C CA . PHE B 1 259 ? -16.25 19.266 -3.074 1 89.31 259 PHE B CA 1
ATOM 5942 C C . PHE B 1 259 ? -17.047 18.016 -3.434 1 89.31 259 PHE B C 1
ATOM 5944 O O . PHE B 1 259 ? -17.344 17.188 -2.564 1 89.31 259 PHE B O 1
ATOM 5951 N N . TYR B 1 260 ? -17.359 17.875 -4.672 1 89.12 260 TYR B N 1
ATOM 5952 C CA . TYR B 1 260 ? -18.047 16.656 -5.121 1 89.12 260 TYR B CA 1
ATOM 5953 C C . TYR B 1 260 ? -17.141 15.445 -4.961 1 89.12 260 TYR B C 1
ATOM 5955 O O . TYR B 1 260 ? -17.609 14.359 -4.602 1 89.12 260 TYR B O 1
ATOM 5963 N N . THR B 1 261 ? -15.914 15.609 -5.34 1 93.56 261 THR B N 1
ATOM 5964 C CA . THR B 1 261 ? -14.953 14.531 -5.152 1 93.56 261 THR B CA 1
ATOM 5965 C C . THR B 1 261 ? -14.906 14.094 -3.688 1 93.56 261 THR B C 1
ATOM 5967 O O . THR B 1 261 ? -14.891 12.898 -3.389 1 93.56 261 THR B O 1
ATOM 5970 N N . ARG B 1 262 ? -14.914 15.047 -2.787 1 92.06 262 ARG B N 1
ATOM 5971 C CA . ARG B 1 262 ? -14.945 14.742 -1.361 1 92.06 262 ARG B CA 1
ATOM 5972 C C . ARG B 1 262 ? -16.203 13.953 -1 1 92.06 262 ARG B C 1
ATOM 5974 O O . ARG B 1 262 ? -16.125 12.938 -0.303 1 92.06 262 ARG B O 1
ATOM 5981 N N . PHE B 1 263 ? -17.281 14.43 -1.435 1 88.81 263 PHE B N 1
ATOM 5982 C CA . PHE B 1 263 ? -18.562 13.773 -1.166 1 88.81 263 PHE B CA 1
ATOM 5983 C C . PHE B 1 263 ? -18.547 12.344 -1.687 1 88.81 263 PHE B C 1
ATOM 5985 O O . PHE B 1 263 ? -18.969 11.414 -0.981 1 88.81 263 PHE B O 1
ATOM 5992 N N . SER B 1 264 ? -18.062 12.18 -2.918 1 92.06 264 SER B N 1
ATOM 5993 C CA . SER B 1 264 ? -18.031 10.859 -3.553 1 92.06 264 SER B CA 1
ATOM 5994 C C . SER B 1 264 ? -17.125 9.898 -2.783 1 92.06 264 SER B C 1
ATOM 5996 O O . SER B 1 264 ? -17.484 8.734 -2.592 1 92.06 264 SER B O 1
ATOM 5998 N N . LEU B 1 265 ? -16.016 10.391 -2.369 1 95.06 265 LEU B N 1
ATOM 5999 C CA . LEU B 1 265 ? -15.078 9.57 -1.606 1 95.06 265 LEU B CA 1
ATOM 6000 C C . LEU B 1 265 ? -15.695 9.133 -0.279 1 95.06 265 LEU B C 1
ATOM 6002 O O . LEU B 1 265 ? -15.539 7.988 0.14 1 95.06 265 LEU B O 1
ATOM 6006 N N . HIS B 1 266 ? -16.375 10 0.382 1 92.38 266 HIS B N 1
ATOM 6007 C CA . HIS B 1 266 ? -17.016 9.664 1.646 1 92.38 266 HIS B CA 1
ATOM 6008 C C . HIS B 1 266 ? -18.141 8.656 1.439 1 92.38 266 HIS B C 1
ATOM 6010 O O . HIS B 1 266 ? -18.234 7.668 2.172 1 92.38 266 HIS B O 1
ATOM 6016 N N . LYS B 1 267 ? -18.906 8.875 0.466 1 90 267 LYS B N 1
ATOM 6017 C CA . LYS B 1 267 ? -20.078 8.031 0.217 1 90 267 LYS B CA 1
ATOM 6018 C C . LYS B 1 267 ? -19.656 6.637 -0.231 1 90 267 LYS B C 1
ATOM 6020 O O . LYS B 1 267 ? -20.234 5.637 0.204 1 90 267 LYS B O 1
ATOM 6025 N N . ARG B 1 268 ? -18.656 6.574 -0.968 1 92 268 ARG B N 1
ATOM 6026 C CA . ARG B 1 268 ? -18.328 5.305 -1.607 1 92 268 ARG B CA 1
ATOM 6027 C C . ARG B 1 268 ? -17.281 4.539 -0.801 1 92 268 ARG B C 1
ATOM 6029 O O . ARG B 1 268 ? -17.297 3.307 -0.771 1 92 268 ARG B O 1
ATOM 6036 N N . ALA B 1 269 ? -16.391 5.305 -0.143 1 95 269 ALA B N 1
ATOM 6037 C CA . ALA B 1 269 ? -15.25 4.582 0.4 1 95 269 ALA B CA 1
ATOM 6038 C C . ALA B 1 269 ? -15.07 4.879 1.887 1 95 269 ALA B C 1
ATOM 6040 O O . ALA B 1 269 ? -15.148 3.973 2.721 1 95 269 ALA B O 1
ATOM 6041 N N . TYR B 1 270 ? -14.945 6.16 2.256 1 95.12 270 TYR B N 1
ATOM 6042 C CA . TYR B 1 270 ? -14.57 6.527 3.615 1 95.12 270 TYR B CA 1
ATOM 6043 C C . TYR B 1 270 ? -15.594 6.023 4.625 1 95.12 270 TYR B C 1
ATOM 6045 O O . TYR B 1 270 ? -15.242 5.68 5.758 1 95.12 270 TYR B O 1
ATOM 6053 N N . GLN B 1 271 ? -16.859 5.973 4.195 1 93.31 271 GLN B N 1
ATOM 6054 C CA . GLN B 1 271 ? -17.922 5.594 5.109 1 93.31 271 GLN B CA 1
ATOM 6055 C C . GLN B 1 271 ? -18.562 4.273 4.688 1 93.31 271 GLN B C 1
ATOM 6057 O O . GLN B 1 271 ? -19.75 4.039 4.957 1 93.31 271 GLN B O 1
ATOM 6062 N N . HIS B 1 272 ? -17.812 3.506 3.924 1 94.81 272 HIS B N 1
ATOM 6063 C CA . HIS B 1 272 ? -18.328 2.191 3.543 1 94.81 272 HIS B CA 1
ATOM 6064 C C . HIS B 1 272 ? -18.641 1.346 4.77 1 94.81 272 HIS B C 1
ATOM 6066 O O . HIS B 1 272 ? -17.828 1.248 5.691 1 94.81 272 HIS B O 1
ATOM 6072 N N . LYS B 1 273 ? -19.766 0.746 4.812 1 95 273 LYS B N 1
ATOM 6073 C CA . LYS B 1 273 ? -20.266 0.08 6.016 1 95 273 LYS B CA 1
ATOM 6074 C C . LYS B 1 273 ? -19.344 -1.059 6.434 1 95 273 LYS B C 1
ATOM 6076 O O . LYS B 1 273 ? -19.141 -1.292 7.629 1 95 273 LYS B O 1
ATOM 6081 N N . VAL B 1 274 ? -18.781 -1.803 5.445 1 96.44 274 VAL B N 1
ATOM 6082 C CA . VAL B 1 274 ? -17.922 -2.93 5.762 1 96.44 274 VAL B CA 1
ATOM 6083 C C . VAL B 1 274 ? -16.578 -2.418 6.293 1 96.44 274 VAL B C 1
ATOM 6085 O O . VAL B 1 274 ? -16.016 -2.996 7.227 1 96.44 274 VAL B O 1
ATOM 6088 N N . ALA B 1 275 ? -16.031 -1.344 5.703 1 96.75 275 ALA B N 1
ATOM 6089 C CA . ALA B 1 275 ? -14.812 -0.728 6.199 1 96.75 275 ALA B CA 1
ATOM 6090 C C . ALA B 1 275 ? -14.977 -0.262 7.645 1 96.75 275 ALA B C 1
ATOM 6092 O O . ALA B 1 275 ? -14.094 -0.469 8.477 1 96.75 275 ALA B O 1
ATOM 6093 N N . ASN B 1 276 ? -16.109 0.362 7.891 1 96.81 276 ASN B N 1
ATOM 6094 C CA . ASN B 1 276 ? -16.391 0.808 9.25 1 96.81 276 ASN B CA 1
ATOM 6095 C C . ASN B 1 276 ? -16.484 -0.369 10.219 1 96.81 276 ASN B C 1
ATOM 6097 O O . ASN B 1 276 ? -16.031 -0.28 11.359 1 96.81 276 ASN B O 1
ATOM 6101 N N . SER B 1 277 ? -17.109 -1.45 9.734 1 97.38 277 SER B N 1
ATOM 6102 C CA . SER B 1 277 ? -17.203 -2.666 10.531 1 97.38 277 SER B CA 1
ATOM 6103 C C . SER B 1 277 ? -15.812 -3.15 10.953 1 97.38 277 SER B C 1
ATOM 6105 O O . SER B 1 277 ? -15.586 -3.469 12.117 1 97.38 277 SER B O 1
ATOM 6107 N N . VAL B 1 278 ? -14.891 -3.166 10.047 1 98.25 278 VAL B N 1
ATOM 6108 C CA . VAL B 1 278 ? -13.523 -3.598 10.312 1 98.25 278 VAL B CA 1
ATOM 6109 C C . VAL B 1 278 ? -12.875 -2.67 11.344 1 98.25 278 VAL B C 1
ATOM 6111 O O . VAL B 1 278 ? -12.211 -3.129 12.273 1 98.25 278 VAL B O 1
ATOM 6114 N N . GLU B 1 279 ? -13.102 -1.406 11.211 1 98.12 279 GLU B N 1
ATOM 6115 C CA . GLU B 1 279 ? -12.5 -0.439 12.133 1 98.12 279 GLU B CA 1
ATOM 6116 C C . GLU B 1 279 ? -13.086 -0.576 13.531 1 98.12 279 GLU B C 1
ATOM 6118 O O . GLU B 1 279 ? -12.367 -0.454 14.531 1 98.12 279 GLU B O 1
ATOM 6123 N N . TRP B 1 280 ? -14.398 -0.838 13.617 1 97.94 280 TRP B N 1
ATOM 6124 C CA . TRP B 1 280 ? -15.008 -1.099 14.914 1 97.94 280 TRP B CA 1
ATOM 6125 C C . TRP B 1 280 ? -14.383 -2.326 15.57 1 97.94 280 TRP B C 1
ATOM 6127 O O . TRP B 1 280 ? -14.156 -2.342 16.781 1 97.94 280 TRP B O 1
ATOM 6137 N N . MET B 1 281 ? -14.188 -3.326 14.781 1 98.62 281 MET B N 1
ATOM 6138 C CA . MET B 1 281 ? -13.602 -4.559 15.297 1 98.62 281 MET B CA 1
ATOM 6139 C C . MET B 1 281 ? -12.164 -4.324 15.75 1 98.62 281 MET B C 1
ATOM 6141 O O . MET B 1 281 ? -11.758 -4.809 16.812 1 98.62 281 MET B O 1
ATOM 6145 N N . ILE B 1 282 ? -11.367 -3.566 14.984 1 98.75 282 ILE B N 1
ATOM 6146 C CA . ILE B 1 282 ? -10 -3.244 15.383 1 98.75 282 ILE B CA 1
ATOM 6147 C C . ILE B 1 282 ? -10.008 -2.449 16.688 1 98.75 282 ILE B C 1
ATOM 6149 O O . ILE B 1 282 ? -9.219 -2.715 17.594 1 98.75 282 ILE B O 1
ATOM 6153 N N . ARG B 1 283 ? -10.922 -1.47 16.75 1 98.44 283 ARG B N 1
ATOM 6154 C CA . ARG B 1 283 ? -11.062 -0.695 17.984 1 98.44 283 ARG B CA 1
ATOM 6155 C C . ARG B 1 283 ? -11.312 -1.607 19.188 1 98.44 283 ARG B C 1
ATOM 6157 O O . ARG B 1 283 ? -10.656 -1.478 20.219 1 98.44 283 ARG B O 1
ATOM 6164 N N . ASP B 1 284 ? -12.258 -2.531 19.016 1 98.5 284 ASP B N 1
ATOM 6165 C CA . ASP B 1 284 ? -12.602 -3.436 20.109 1 98.5 284 ASP B CA 1
ATOM 6166 C C . ASP B 1 284 ? -11.414 -4.316 20.484 1 98.5 284 ASP B C 1
ATOM 6168 O O . ASP B 1 284 ? -11.172 -4.57 21.672 1 98.5 284 ASP B O 1
ATOM 6172 N N . ALA B 1 285 ? -10.695 -4.785 19.484 1 98.81 285 ALA B N 1
ATOM 6173 C CA . ALA B 1 285 ? -9.508 -5.594 19.75 1 98.81 285 ALA B CA 1
ATOM 6174 C C . ALA B 1 285 ? -8.453 -4.789 20.5 1 98.81 285 ALA B C 1
ATOM 6176 O O . ALA B 1 285 ? -7.859 -5.281 21.469 1 98.81 285 ALA B O 1
ATOM 6177 N N . PHE B 1 286 ? -8.203 -3.547 20.094 1 98.81 286 PHE B N 1
ATOM 6178 C CA . PHE B 1 286 ? -7.207 -2.689 20.734 1 98.81 286 PHE B CA 1
ATOM 6179 C C . PHE B 1 286 ? -7.602 -2.385 22.172 1 98.81 286 PHE B C 1
ATOM 6181 O O . PHE B 1 286 ? -6.746 -2.332 23.062 1 98.81 286 PHE B O 1
ATOM 6188 N N . LEU B 1 287 ? -8.914 -2.193 22.391 1 98.62 287 LEU B N 1
ATOM 6189 C CA . LEU B 1 287 ? -9.391 -1.928 23.75 1 98.62 287 LEU B CA 1
ATOM 6190 C C . LEU B 1 287 ? -9.117 -3.117 24.656 1 98.62 287 LEU B C 1
ATOM 6192 O O . LEU B 1 287 ? -8.688 -2.943 25.797 1 98.62 287 LEU B O 1
ATOM 6196 N N . LYS B 1 288 ? -9.383 -4.309 24.141 1 98.5 288 LYS B N 1
ATOM 6197 C CA . LYS B 1 288 ? -9.141 -5.52 24.922 1 98.5 288 LYS B CA 1
ATOM 6198 C C . LYS B 1 288 ? -7.652 -5.73 25.172 1 98.5 288 LYS B C 1
ATOM 6200 O O . LYS B 1 288 ? -7.258 -6.277 26.203 1 98.5 288 LYS B O 1
ATOM 6205 N N . ALA B 1 289 ? -6.789 -5.242 24.25 1 98.69 289 ALA B N 1
ATOM 6206 C CA . ALA B 1 289 ? -5.352 -5.477 24.312 1 98.69 289 ALA B CA 1
ATOM 6207 C C . ALA B 1 289 ? -4.656 -4.379 25.125 1 98.69 289 ALA B C 1
ATOM 6209 O O . ALA B 1 289 ? -3.531 -4.566 25.594 1 98.69 289 ALA B O 1
ATOM 6210 N N . ASP B 1 290 ? -5.25 -3.234 25.328 1 98.5 290 ASP B N 1
ATOM 6211 C CA . ASP B 1 290 ? -4.629 -1.988 25.766 1 98.5 290 ASP B CA 1
ATOM 6212 C C . ASP B 1 290 ? -3.834 -2.195 27.047 1 98.5 290 ASP B C 1
ATOM 6214 O O . ASP B 1 290 ? -2.627 -1.944 27.094 1 98.5 290 ASP B O 1
ATOM 6218 N N . LYS B 1 291 ? -4.406 -2.842 28.016 1 96.38 291 LYS B N 1
ATOM 6219 C CA . LYS B 1 291 ? -3.783 -2.953 29.328 1 96.38 291 LYS B CA 1
ATOM 6220 C C . LYS B 1 291 ? -2.758 -4.082 29.359 1 96.38 291 LYS B C 1
ATOM 6222 O O . LYS B 1 291 ? -1.966 -4.184 30.297 1 96.38 291 LYS B O 1
ATOM 6227 N N . HIS B 1 292 ? -2.725 -4.828 28.297 1 97.06 292 HIS B N 1
ATOM 6228 C CA . HIS B 1 292 ? -1.875 -6.012 28.312 1 97.06 292 HIS B CA 1
ATOM 6229 C C . HIS B 1 292 ? -0.689 -5.852 27.359 1 97.06 292 HIS B C 1
ATOM 6231 O O . HIS B 1 292 ? 0.12 -6.77 27.219 1 97.06 292 HIS B O 1
ATOM 6237 N N . MET B 1 293 ? -0.596 -4.754 26.734 1 95.38 293 MET B N 1
ATOM 6238 C CA . MET B 1 293 ? 0.545 -4.473 25.859 1 95.38 293 MET B CA 1
ATOM 6239 C C . MET B 1 293 ? 1.511 -3.498 26.531 1 95.38 293 MET B C 1
ATOM 6241 O O . MET B 1 293 ? 1.084 -2.533 27.172 1 95.38 293 MET B O 1
ATOM 6245 N N . GLU B 1 294 ? 2.725 -3.818 26.375 1 94.88 294 GLU B N 1
ATOM 6246 C CA . GLU B 1 294 ? 3.764 -2.961 26.938 1 94.88 294 GLU B CA 1
ATOM 6247 C C . GLU B 1 294 ? 4.602 -2.318 25.844 1 94.88 294 GLU B C 1
ATOM 6249 O O . GLU B 1 294 ? 5.23 -3.02 25.047 1 94.88 294 GLU B O 1
ATOM 6254 N N . ILE B 1 295 ? 4.609 -1.005 25.844 1 96.25 295 ILE B N 1
ATOM 6255 C CA . ILE B 1 295 ? 5.387 -0.219 24.891 1 96.25 295 ILE B CA 1
ATOM 6256 C C . ILE B 1 295 ? 6.453 0.582 25.641 1 96.25 295 ILE B C 1
ATOM 6258 O O . ILE B 1 295 ? 6.129 1.443 26.453 1 96.25 295 ILE B O 1
ATOM 6262 N N . LYS B 1 296 ? 7.68 0.362 25.375 1 95.5 296 LYS B N 1
ATOM 6263 C CA . LYS B 1 296 ? 8.766 1.045 26.078 1 95.5 296 LYS B CA 1
ATOM 6264 C C . LYS B 1 296 ? 8.898 2.488 25.609 1 95.5 296 LYS B C 1
ATOM 6266 O O . LYS B 1 296 ? 8.852 2.762 24.406 1 95.5 296 LYS B O 1
ATOM 6271 N N . GLY B 1 297 ? 8.992 3.412 26.547 1 95.88 297 GLY B N 1
ATOM 6272 C CA . GLY B 1 297 ? 9.18 4.824 26.25 1 95.88 297 GLY B CA 1
ATOM 6273 C C . GLY B 1 297 ? 10.492 5.371 26.781 1 95.88 297 GLY B C 1
ATOM 6274 O O . GLY B 1 297 ? 11.508 4.668 26.781 1 95.88 297 GLY B O 1
ATOM 6275 N N . HIS B 1 298 ? 10.477 6.625 27.078 1 93.81 298 HIS B N 1
ATOM 6276 C CA . HIS B 1 298 ? 11.672 7.297 27.578 1 93.81 298 HIS B CA 1
ATOM 6277 C C . HIS B 1 298 ? 12.055 6.773 28.953 1 93.81 298 HIS B C 1
ATOM 6279 O O . HIS B 1 298 ? 11.188 6.449 29.766 1 93.81 298 HIS B O 1
ATOM 6285 N N . ASP B 1 299 ? 13.328 6.715 29.234 1 91.94 299 ASP B N 1
ATOM 6286 C CA . ASP B 1 299 ? 13.914 6.418 30.531 1 91.94 299 ASP B CA 1
ATOM 6287 C C . ASP B 1 299 ? 13.406 5.082 31.078 1 91.94 299 ASP B C 1
ATOM 6289 O O . ASP B 1 299 ? 13.125 4.957 32.281 1 91.94 299 ASP B O 1
ATOM 6293 N N . GLY B 1 300 ? 13.031 4.168 30.172 1 88.5 300 GLY B N 1
ATOM 6294 C CA . GLY B 1 300 ? 12.672 2.818 30.578 1 88.5 300 GLY B CA 1
ATOM 6295 C C . GLY B 1 300 ? 11.227 2.695 31.016 1 88.5 300 GLY B C 1
ATOM 6296 O O . GLY B 1 300 ? 10.773 1.604 31.375 1 88.5 300 GLY B O 1
ATOM 6297 N N . LYS B 1 301 ? 10.492 3.764 31 1 95.31 301 LYS B N 1
ATOM 6298 C CA . LYS B 1 301 ? 9.07 3.715 31.312 1 95.31 301 LYS B CA 1
ATOM 6299 C C . LYS B 1 301 ? 8.305 2.891 30.281 1 95.31 301 LYS B C 1
ATOM 6301 O O . LYS B 1 301 ? 8.711 2.809 29.125 1 95.31 301 LYS B O 1
ATOM 6306 N N . THR B 1 302 ? 7.281 2.264 30.797 1 96.44 302 THR B N 1
ATOM 6307 C CA . THR B 1 302 ? 6.453 1.456 29.906 1 96.44 302 THR B CA 1
ATOM 6308 C C . THR B 1 302 ? 5.047 2.039 29.812 1 96.44 302 THR B C 1
ATOM 6310 O O . THR B 1 302 ? 4.488 2.514 30.797 1 96.44 302 THR B O 1
ATOM 6313 N N . PHE B 1 303 ? 4.473 1.978 28.688 1 97.81 303 PHE B N 1
ATOM 6314 C CA . PHE B 1 303 ? 3.139 2.484 28.375 1 97.81 303 PHE B CA 1
ATOM 6315 C C . PHE B 1 303 ? 2.281 1.4 27.734 1 97.81 303 PHE B C 1
ATOM 6317 O O . PHE B 1 303 ? 2.783 0.333 27.375 1 97.81 303 PHE B O 1
ATOM 6324 N N . THR B 1 304 ? 1.012 1.67 27.688 1 97.94 304 THR B N 1
ATOM 6325 C CA . THR B 1 304 ? 0.075 0.82 26.969 1 97.94 304 THR B CA 1
ATOM 6326 C C . THR B 1 304 ? -0.259 1.423 25.609 1 97.94 304 THR B C 1
ATOM 6328 O O . THR B 1 304 ? 0.315 2.441 25.219 1 97.94 304 THR B O 1
ATOM 6331 N N . LEU B 1 305 ? -1.155 0.784 24.906 1 97.88 305 LEU B N 1
ATOM 6332 C CA . LEU B 1 305 ? -1.545 1.311 23.594 1 97.88 305 LEU B CA 1
ATOM 6333 C C . LEU B 1 305 ? -2.125 2.715 23.734 1 97.88 305 LEU B C 1
ATOM 6335 O O . LEU B 1 305 ? -1.776 3.609 22.953 1 97.88 305 LEU B O 1
ATOM 6339 N N . SER B 1 306 ? -2.99 2.953 24.719 1 98.19 306 SER B N 1
ATOM 6340 C CA . SER B 1 306 ? -3.695 4.223 24.844 1 98.19 306 SER B CA 1
ATOM 6341 C C . SER B 1 306 ? -2.826 5.273 25.531 1 98.19 306 SER B C 1
ATOM 6343 O O . SER B 1 306 ? -2.965 6.469 25.266 1 98.19 306 SER B O 1
ATOM 6345 N N . THR B 1 307 ? -1.888 4.859 26.328 1 98.06 307 THR B N 1
ATOM 6346 C CA . THR B 1 307 ? -1.112 5.828 27.094 1 98.06 307 THR B CA 1
ATOM 6347 C C . THR B 1 307 ? 0.193 6.168 26.375 1 98.06 307 THR B C 1
ATOM 6349 O O . THR B 1 307 ? 0.877 7.125 26.75 1 98.06 307 THR B O 1
ATOM 6352 N N . ALA B 1 308 ? 0.53 5.441 25.344 1 97.88 308 ALA B N 1
ATOM 6353 C CA . ALA B 1 308 ? 1.747 5.715 24.578 1 97.88 308 ALA B CA 1
ATOM 6354 C C . ALA B 1 308 ? 1.72 7.121 23.984 1 97.88 308 ALA B C 1
ATOM 6356 O O . ALA B 1 308 ? 2.77 7.707 23.719 1 97.88 308 ALA B O 1
ATOM 6357 N N . ILE B 1 309 ? 0.545 7.73 23.797 1 97.5 309 ILE B N 1
ATOM 6358 C CA . ILE B 1 309 ? 0.406 9.047 23.188 1 97.5 309 ILE B CA 1
ATOM 6359 C C . ILE B 1 309 ? 1.032 10.109 24.094 1 97.5 309 ILE B C 1
ATOM 6361 O O . ILE B 1 309 ? 1.3 11.227 23.656 1 97.5 309 ILE B O 1
ATOM 6365 N N . ASP B 1 310 ? 1.301 9.758 25.312 1 97.06 310 ASP B N 1
ATOM 6366 C CA . ASP B 1 310 ? 1.86 10.688 26.297 1 97.06 310 ASP B CA 1
ATOM 6367 C C . ASP B 1 310 ? 3.383 10.75 26.172 1 97.06 310 ASP B C 1
ATOM 6369 O O . ASP B 1 310 ? 4.02 11.602 26.797 1 97.06 310 ASP B O 1
ATOM 6373 N N . ASP B 1 311 ? 3.986 9.875 25.422 1 98.06 311 ASP B N 1
ATOM 6374 C CA . ASP B 1 311 ? 5.434 9.758 25.281 1 98.06 311 ASP B CA 1
ATOM 6375 C C . ASP B 1 311 ? 5.816 9.469 23.828 1 98.06 311 ASP B C 1
ATOM 6377 O O . ASP B 1 311 ? 5.57 8.375 23.312 1 98.06 311 ASP B O 1
ATOM 6381 N N . MET B 1 312 ? 6.531 10.422 23.188 1 97.94 312 MET B N 1
ATOM 6382 C CA . MET B 1 312 ? 6.809 10.312 21.766 1 97.94 312 MET B CA 1
ATOM 6383 C C . MET B 1 312 ? 7.781 9.172 21.484 1 97.94 312 MET B C 1
ATOM 6385 O O . MET B 1 312 ? 7.793 8.617 20.391 1 97.94 312 MET B O 1
ATOM 6389 N N . VAL B 1 313 ? 8.641 8.812 22.484 1 97.69 313 VAL B N 1
ATOM 6390 C CA . VAL B 1 313 ? 9.539 7.672 22.328 1 97.69 313 VAL B CA 1
ATOM 6391 C C . VAL B 1 313 ? 8.734 6.379 22.266 1 97.69 313 VAL B C 1
ATOM 6393 O O . VAL B 1 313 ? 9.078 5.469 21.5 1 97.69 313 VAL B O 1
ATOM 6396 N N . ALA B 1 314 ? 7.691 6.305 23.031 1 97.94 314 ALA B N 1
ATOM 6397 C CA . ALA B 1 314 ? 6.785 5.16 22.984 1 97.94 314 ALA B CA 1
ATOM 6398 C C . ALA B 1 314 ? 5.883 5.23 21.75 1 97.94 314 ALA B C 1
ATOM 6400 O O . ALA B 1 314 ? 5.668 4.227 21.062 1 97.94 314 ALA B O 1
ATOM 6401 N N . TYR B 1 315 ? 5.383 6.422 21.469 1 98.12 315 TYR B N 1
ATOM 6402 C CA . TYR B 1 315 ? 4.352 6.609 20.453 1 98.12 315 TYR B CA 1
ATOM 6403 C C . TYR B 1 315 ? 4.879 6.254 19.062 1 98.12 315 TYR B C 1
ATOM 6405 O O . TYR B 1 315 ? 4.133 5.75 18.219 1 98.12 315 TYR B O 1
ATOM 6413 N N . ILE B 1 316 ? 6.195 6.441 18.828 1 97.44 316 ILE B N 1
ATOM 6414 C CA . ILE B 1 316 ? 6.797 6.172 17.516 1 97.44 316 ILE B CA 1
ATOM 6415 C C . ILE B 1 316 ? 6.699 4.684 17.203 1 97.44 316 ILE B C 1
ATOM 6417 O O . ILE B 1 316 ? 6.758 4.285 16.031 1 97.44 316 ILE B O 1
ATOM 6421 N N . LYS B 1 317 ? 6.438 3.863 18.188 1 97.31 317 LYS B N 1
ATOM 6422 C CA . LYS B 1 317 ? 6.418 2.412 18.016 1 97.31 317 LYS B CA 1
ATOM 6423 C C . LYS B 1 317 ? 5.027 1.926 17.609 1 97.31 317 LYS B C 1
ATOM 6425 O O . LYS B 1 317 ? 4.848 0.759 17.25 1 97.31 317 LYS B O 1
ATOM 6430 N N . LEU B 1 318 ? 4.043 2.818 17.656 1 97.88 318 LEU B N 1
ATOM 6431 C CA . LEU B 1 318 ? 2.672 2.447 17.344 1 97.88 318 LEU B CA 1
ATOM 6432 C C . LEU B 1 318 ? 2.387 2.65 15.852 1 97.88 318 LEU B C 1
ATOM 6434 O O . LEU B 1 318 ? 2.23 3.785 15.398 1 97.88 318 LEU B O 1
ATOM 6438 N N . THR B 1 319 ? 2.322 1.617 15.125 1 97.81 319 THR B N 1
ATOM 6439 C CA . THR B 1 319 ? 1.928 1.575 13.727 1 97.81 319 THR B CA 1
ATOM 6440 C C . THR B 1 319 ? 0.88 0.491 13.492 1 97.81 319 THR B C 1
ATOM 6442 O O . THR B 1 319 ? 0.408 -0.14 14.438 1 97.81 319 THR B O 1
ATOM 6445 N N . ASP B 1 320 ? 0.508 0.254 12.242 1 98.06 320 ASP B N 1
ATOM 6446 C CA . ASP B 1 320 ? -0.48 -0.772 11.93 1 98.06 320 ASP B CA 1
ATOM 6447 C C . ASP B 1 320 ? 0.048 -2.166 12.266 1 98.06 320 ASP B C 1
ATOM 6449 O O . ASP B 1 320 ? -0.721 -3.127 12.336 1 98.06 320 ASP B O 1
ATOM 6453 N N . ALA B 1 321 ? 1.339 -2.24 12.523 1 97.06 321 ALA B N 1
ATOM 6454 C CA . ALA B 1 321 ? 1.968 -3.518 12.844 1 97.06 321 ALA B CA 1
ATOM 6455 C C . ALA B 1 321 ? 1.462 -4.059 14.18 1 97.06 321 ALA B C 1
ATOM 6457 O O . ALA B 1 321 ? 1.629 -5.242 14.484 1 97.06 321 ALA B O 1
ATOM 6458 N N . ILE B 1 322 ? 0.864 -3.182 14.984 1 97.75 322 ILE B N 1
ATOM 6459 C CA . ILE B 1 322 ? 0.28 -3.602 16.25 1 97.75 322 ILE B CA 1
ATOM 6460 C C . ILE B 1 322 ? -0.776 -4.676 16.016 1 97.75 322 ILE B C 1
ATOM 6462 O O . ILE B 1 322 ? -0.926 -5.605 16.812 1 97.75 322 ILE B O 1
ATOM 6466 N N . PHE B 1 323 ? -1.525 -4.559 14.906 1 98.19 323 PHE B N 1
ATOM 6467 C CA . PHE B 1 323 ? -2.51 -5.555 14.508 1 98.19 323 PHE B CA 1
ATOM 6468 C C . PHE B 1 323 ? -1.894 -6.949 14.492 1 98.19 323 PHE B C 1
ATOM 6470 O O . PHE B 1 323 ? -2.398 -7.863 15.148 1 98.19 323 PHE B O 1
ATOM 6477 N N . ASP B 1 324 ? -0.768 -7.098 13.789 1 97.19 324 ASP B N 1
ATOM 6478 C CA . ASP B 1 324 ? -0.101 -8.383 13.641 1 97.19 324 ASP B CA 1
ATOM 6479 C C . ASP B 1 324 ? 0.528 -8.836 14.961 1 97.19 324 ASP B C 1
ATOM 6481 O O . ASP B 1 324 ? 0.58 -10.031 15.25 1 97.19 324 ASP B O 1
ATOM 6485 N N . GLN B 1 325 ? 1.028 -7.879 15.719 1 95.88 325 GLN B N 1
ATOM 6486 C CA . GLN B 1 325 ? 1.609 -8.211 17.016 1 95.88 325 GLN B CA 1
ATOM 6487 C C . GLN B 1 325 ? 0.586 -8.891 17.922 1 95.88 325 GLN B C 1
ATOM 6489 O O . GLN B 1 325 ? 0.912 -9.852 18.609 1 95.88 325 GLN B O 1
ATOM 6494 N N . ILE B 1 326 ? -0.607 -8.367 17.875 1 97.75 326 ILE B N 1
ATOM 6495 C CA . ILE B 1 326 ? -1.679 -8.953 18.688 1 97.75 326 ILE B CA 1
ATOM 6496 C C . ILE B 1 326 ? -2.125 -10.273 18.062 1 97.75 326 ILE B C 1
ATOM 6498 O O . ILE B 1 326 ? -2.217 -11.289 18.75 1 97.75 326 ILE B O 1
ATOM 6502 N N . LEU B 1 327 ? -2.354 -10.281 16.766 1 97.81 327 LEU B N 1
ATOM 6503 C CA . LEU B 1 327 ? -2.873 -11.43 16.016 1 97.81 327 LEU B CA 1
ATOM 6504 C C . LEU B 1 327 ? -1.987 -12.656 16.219 1 97.81 327 LEU B C 1
ATOM 6506 O O . LEU B 1 327 ? -2.488 -13.773 16.359 1 97.81 327 LEU B O 1
ATOM 6510 N N . ASN B 1 328 ? -0.657 -12.43 16.297 1 94.5 328 ASN B N 1
ATOM 6511 C CA . ASN B 1 328 ? 0.285 -13.539 16.297 1 94.5 328 ASN B CA 1
ATOM 6512 C C . ASN B 1 328 ? 0.847 -13.781 17.703 1 94.5 328 ASN B C 1
ATOM 6514 O O . ASN B 1 328 ? 1.776 -14.578 17.875 1 94.5 328 ASN B O 1
ATOM 6518 N N . SER B 1 329 ? 0.282 -13.109 18.672 1 93.44 329 SER B N 1
ATOM 6519 C CA . SER B 1 329 ? 0.719 -13.289 20.047 1 93.44 329 SER B CA 1
ATOM 6520 C C . SER B 1 329 ? 0.26 -14.633 20.609 1 93.44 329 SER B C 1
ATOM 6522 O O . SER B 1 329 ? -0.684 -15.234 20.094 1 93.44 329 SER B O 1
ATOM 6524 N N . SER B 1 330 ? 0.943 -15.086 21.625 1 90.62 330 SER B N 1
ATOM 6525 C CA . SER B 1 330 ? 0.565 -16.328 22.297 1 90.62 330 SER B CA 1
ATOM 6526 C C . SER B 1 330 ? 0.131 -16.062 23.734 1 90.62 330 SER B C 1
ATOM 6528 O O . SER B 1 330 ? -0.22 -17 24.453 1 90.62 330 SER B O 1
ATOM 6530 N N . SER B 1 331 ? 0.156 -14.82 24.141 1 92.62 331 SER B N 1
ATOM 6531 C CA . SER B 1 331 ? -0.203 -14.477 25.516 1 92.62 331 SER B CA 1
ATOM 6532 C C . SER B 1 331 ? -1.677 -14.758 25.781 1 92.62 331 SER B C 1
ATOM 6534 O O . SER B 1 331 ? -2.535 -14.461 24.953 1 92.62 331 SER B O 1
ATOM 6536 N N . LYS B 1 332 ? -1.997 -15.25 26.953 1 95.88 332 LYS B N 1
ATOM 6537 C CA . LYS B 1 332 ? -3.371 -15.547 27.344 1 95.88 332 LYS B CA 1
ATOM 6538 C C . LYS B 1 332 ? -4.188 -14.266 27.5 1 95.88 332 LYS B C 1
ATOM 6540 O O . LYS B 1 332 ? -5.383 -14.242 27.203 1 95.88 332 LYS B O 1
ATOM 6545 N N . GLU B 1 333 ? -3.475 -13.25 27.938 1 97.38 333 GLU B N 1
ATOM 6546 C CA . GLU B 1 333 ? -4.141 -11.984 28.219 1 97.38 333 GLU B CA 1
ATOM 6547 C C . GLU B 1 333 ? -4.637 -11.328 26.938 1 97.38 333 GLU B C 1
ATOM 6549 O O . GLU B 1 333 ? -5.582 -10.539 26.953 1 97.38 333 GLU B O 1
ATOM 6554 N N . LEU B 1 334 ? -4.066 -11.703 25.812 1 97.81 334 LEU B N 1
ATOM 6555 C CA . LEU B 1 334 ? -4.418 -11.07 24.547 1 97.81 334 LEU B CA 1
ATOM 6556 C C . LEU B 1 334 ? -5.383 -11.938 23.75 1 97.81 334 LEU B C 1
ATOM 6558 O O . LEU B 1 334 ? -5.711 -11.617 22.609 1 97.81 334 LEU B O 1
ATOM 6562 N N . ARG B 1 335 ? -5.859 -13.031 24.359 1 97.81 335 ARG B N 1
ATOM 6563 C CA . ARG B 1 335 ? -6.707 -13.984 23.656 1 97.81 335 ARG B CA 1
ATOM 6564 C C . ARG B 1 335 ? -7.969 -13.312 23.125 1 97.81 335 ARG B C 1
ATOM 6566 O O . ARG B 1 335 ? -8.367 -13.531 21.984 1 97.81 335 ARG B O 1
ATOM 6573 N N . GLY B 1 336 ? -8.617 -12.523 24.016 1 97.88 336 GLY B N 1
ATOM 6574 C CA . GLY B 1 336 ? -9.836 -11.836 23.594 1 97.88 336 GLY B CA 1
ATOM 6575 C C . GLY B 1 336 ? -9.625 -10.93 22.406 1 97.88 336 GLY B C 1
ATOM 6576 O O . GLY B 1 336 ? -10.445 -10.898 21.484 1 97.88 336 GLY B O 1
ATOM 6577 N N . ALA B 1 337 ? -8.57 -10.109 22.422 1 98.69 337 ALA B N 1
ATOM 6578 C CA . ALA B 1 337 ? -8.227 -9.234 21.297 1 98.69 337 ALA B CA 1
ATOM 6579 C C . ALA B 1 337 ? -7.879 -10.039 20.047 1 98.69 337 ALA B C 1
ATOM 6581 O O . ALA B 1 337 ? -8.336 -9.719 18.953 1 98.69 337 ALA B O 1
ATOM 6582 N N . ARG B 1 338 ? -7.109 -11.094 20.219 1 98.19 338 ARG B N 1
ATOM 6583 C CA . ARG B 1 338 ? -6.672 -11.961 19.125 1 98.19 338 ARG B CA 1
ATOM 6584 C C . ARG B 1 338 ? -7.863 -12.594 18.422 1 98.19 338 ARG B C 1
ATOM 6586 O O . ARG B 1 338 ? -7.887 -12.68 17.188 1 98.19 338 ARG B O 1
ATOM 6593 N N . GLU B 1 339 ? -8.852 -13.023 19.172 1 98.06 339 GLU B N 1
ATOM 6594 C CA . GLU B 1 339 ? -10.031 -13.656 18.594 1 98.06 339 GLU B CA 1
ATOM 6595 C C . GLU B 1 339 ? -10.773 -12.711 17.656 1 98.06 339 GLU B C 1
ATOM 6597 O O . GLU B 1 339 ? -11.258 -13.125 16.609 1 98.06 339 GLU B O 1
ATOM 6602 N N . ILE B 1 340 ? -10.891 -11.461 18.031 1 98.44 340 ILE B N 1
ATOM 6603 C CA . ILE B 1 340 ? -11.57 -10.477 17.188 1 98.44 340 ILE B CA 1
ATOM 6604 C C . ILE B 1 340 ? -10.789 -10.297 15.891 1 98.44 340 ILE B C 1
ATOM 6606 O O . ILE B 1 340 ? -11.383 -10.258 14.805 1 98.44 340 ILE B O 1
ATOM 6610 N N . LEU B 1 341 ? -9.461 -10.148 16.016 1 98.69 341 LEU B N 1
ATOM 6611 C CA . LEU B 1 341 ? -8.633 -9.945 14.828 1 98.69 341 LEU B CA 1
ATOM 6612 C C . LEU B 1 341 ? -8.664 -11.18 13.93 1 98.69 341 LEU B C 1
ATOM 6614 O O . LEU B 1 341 ? -8.633 -11.055 12.703 1 98.69 341 LEU B O 1
ATOM 6618 N N . GLU B 1 342 ? -8.703 -12.391 14.523 1 98.25 342 GLU B N 1
ATOM 6619 C CA . GLU B 1 342 ? -8.836 -13.617 13.742 1 98.25 342 GLU B CA 1
ATOM 6620 C C . GLU B 1 342 ? -10.133 -13.625 12.945 1 98.25 342 GLU B C 1
ATOM 6622 O O . GLU B 1 342 ? -10.164 -14.117 11.812 1 98.25 342 GLU B O 1
ATOM 6627 N N . ARG B 1 343 ? -11.195 -13.133 13.57 1 98.12 343 ARG B N 1
ATOM 6628 C CA . ARG B 1 343 ? -12.461 -13.023 12.852 1 98.12 343 ARG B CA 1
ATOM 6629 C C . ARG B 1 343 ? -12.32 -12.125 11.625 1 98.12 343 ARG B C 1
ATOM 6631 O O . ARG B 1 343 ? -12.875 -12.43 10.562 1 98.12 343 ARG B O 1
ATOM 6638 N N . ILE B 1 344 ? -11.625 -10.977 11.773 1 98.38 344 ILE B N 1
ATOM 6639 C CA . ILE B 1 344 ? -11.398 -10.094 10.633 1 98.38 344 ILE B CA 1
ATOM 6640 C C . ILE B 1 344 ? -10.695 -10.859 9.516 1 98.38 344 ILE B C 1
ATOM 6642 O O . ILE B 1 344 ? -11.078 -10.766 8.344 1 98.38 344 ILE B O 1
ATOM 6646 N N . MET B 1 345 ? -9.695 -11.727 9.867 1 97.88 345 MET B N 1
ATOM 6647 C CA . MET B 1 345 ? -8.898 -12.477 8.898 1 97.88 345 MET B CA 1
ATOM 6648 C C . MET B 1 345 ? -9.742 -13.539 8.211 1 97.88 345 MET B C 1
ATOM 6650 O O . MET B 1 345 ? -9.406 -14 7.121 1 97.88 345 MET B O 1
ATOM 6654 N N . ARG B 1 346 ? -10.844 -13.914 8.812 1 97.25 346 ARG B N 1
ATOM 6655 C CA . ARG B 1 346 ? -11.758 -14.898 8.234 1 97.25 346 ARG B CA 1
ATOM 6656 C C . ARG B 1 346 ? -12.984 -14.219 7.633 1 97.25 346 ARG B C 1
ATOM 6658 O O . ARG B 1 346 ? -13.922 -14.891 7.211 1 97.25 346 ARG B O 1
ATOM 6665 N N . ARG B 1 347 ? -13.031 -12.914 7.73 1 96.5 347 ARG B N 1
ATOM 6666 C CA . ARG B 1 347 ? -14.117 -12.094 7.211 1 96.5 347 ARG B CA 1
ATOM 6667 C C . ARG B 1 347 ? -15.422 -12.367 7.953 1 96.5 347 ARG B C 1
ATOM 6669 O O . ARG B 1 347 ? -16.5 -12.359 7.355 1 96.5 347 ARG B O 1
ATOM 6676 N N . GLU B 1 348 ? -15.289 -12.789 9.148 1 96.88 348 GLU B N 1
ATOM 6677 C CA . GLU B 1 348 ? -16.438 -12.852 10.055 1 96.88 348 GLU B CA 1
ATOM 6678 C C . GLU B 1 348 ? -16.625 -11.523 10.781 1 96.88 348 GLU B C 1
ATOM 6680 O O . GLU B 1 348 ? -16.375 -11.422 11.984 1 96.88 348 GLU B O 1
ATOM 6685 N N . LEU B 1 349 ? -17.203 -10.586 10.078 1 97.62 349 LEU B N 1
ATOM 6686 C CA . LEU B 1 349 ? -17.219 -9.195 10.508 1 97.62 349 LEU B CA 1
ATOM 6687 C C . LEU B 1 349 ? -18.516 -8.852 11.234 1 97.62 349 LEU B C 1
ATOM 6689 O O . LEU B 1 349 ? -19.469 -9.617 11.18 1 97.62 349 LEU B O 1
ATOM 6693 N N . TYR B 1 350 ? -18.453 -7.727 12 1 97.69 350 TYR B N 1
ATOM 6694 C CA . TYR B 1 350 ? -19.719 -7.164 12.469 1 97.69 350 TYR B CA 1
ATOM 6695 C C . TYR B 1 350 ? -20.656 -6.883 11.305 1 97.69 350 TYR B C 1
ATOM 6697 O O . TYR B 1 350 ? -20.234 -6.434 10.242 1 97.69 350 TYR B O 1
ATOM 6705 N N . VAL B 1 351 ? -21.922 -7.203 11.461 1 96.62 351 VAL B N 1
ATOM 6706 C CA . VAL B 1 351 ? -22.844 -7.082 10.344 1 96.62 351 VAL B CA 1
ATOM 6707 C C . VAL B 1 351 ? -23.719 -5.844 10.539 1 96.62 351 VAL B C 1
ATOM 6709 O O . VAL B 1 351 ? -24.297 -5.637 11.609 1 96.62 351 VAL B O 1
ATOM 6712 N N . CYS B 1 352 ? -23.734 -4.984 9.523 1 95.94 352 CYS B N 1
ATOM 6713 C CA . CYS B 1 352 ? -24.641 -3.85 9.531 1 95.94 352 CYS B CA 1
ATOM 6714 C C . CYS B 1 352 ? -26.094 -4.305 9.336 1 95.94 352 CYS B C 1
ATOM 6716 O O . CYS B 1 352 ? -26.438 -4.82 8.273 1 95.94 352 CYS B O 1
ATOM 6718 N N . LEU B 1 353 ? -26.906 -4.148 10.281 1 95.25 353 LEU B N 1
ATOM 6719 C CA . LEU B 1 353 ? -28.297 -4.574 10.234 1 95.25 353 LEU B CA 1
ATOM 6720 C C . LEU B 1 353 ? -29.109 -3.68 9.305 1 95.25 353 LEU B C 1
ATOM 6722 O O . LEU B 1 353 ? -30.109 -4.121 8.719 1 95.25 353 LEU B O 1
ATOM 6726 N N . GLY B 1 354 ? -28.688 -2.467 9.156 1 93.56 354 GLY B N 1
ATOM 6727 C CA . GLY B 1 354 ? -29.344 -1.502 8.289 1 93.56 354 GLY B CA 1
ATOM 6728 C C . GLY B 1 354 ? -28.969 -0.066 8.602 1 93.56 354 GLY B C 1
ATOM 6729 O O . GLY B 1 354 ? -28.234 0.194 9.555 1 93.56 354 GLY B O 1
ATOM 6730 N N . ASP B 1 355 ? -29.344 0.812 7.73 1 93.06 355 ASP B N 1
ATOM 6731 C CA . ASP B 1 355 ? -29.125 2.238 7.941 1 93.06 355 ASP B CA 1
ATOM 6732 C C . ASP B 1 355 ? -30.391 3.043 7.707 1 93.06 355 ASP B C 1
ATOM 6734 O O . ASP B 1 355 ? -31.312 2.576 7.027 1 93.06 355 ASP B O 1
ATOM 6738 N N . PHE B 1 356 ? -30.562 4.121 8.352 1 91.5 356 PHE B N 1
ATOM 6739 C CA . PHE B 1 356 ? -31.719 5.004 8.203 1 91.5 356 PHE B CA 1
ATOM 6740 C C . PHE B 1 356 ? -31.328 6.457 8.445 1 91.5 356 PHE B C 1
ATOM 6742 O O . PHE B 1 356 ? -30.344 6.73 9.133 1 91.5 356 PHE B O 1
ATOM 6749 N N . SER B 1 357 ? -32.062 7.344 7.816 1 89.19 357 SER B N 1
ATOM 6750 C CA . SER B 1 357 ? -31.797 8.766 8 1 89.19 357 SER B CA 1
ATOM 6751 C C . SER B 1 357 ? -32.344 9.25 9.352 1 89.19 357 SER B C 1
ATOM 6753 O O . SER B 1 357 ? -33.406 8.82 9.797 1 89.19 357 SER B O 1
ATOM 6755 N N . SER B 1 358 ? -31.5 9.969 10.023 1 84.56 358 SER B N 1
ATOM 6756 C CA . SER B 1 358 ? -31.922 10.547 11.297 1 84.56 358 SER B CA 1
ATOM 6757 C C . SER B 1 358 ? -31.203 11.867 11.57 1 84.56 358 SER B C 1
ATOM 6759 O O . SER B 1 358 ? -30.031 12.031 11.211 1 84.56 358 SER B O 1
ATOM 6761 N N . GLN B 1 359 ? -31.922 12.766 12.195 1 84.06 359 GLN B N 1
ATOM 6762 C CA . GLN B 1 359 ? -31.328 14.023 12.633 1 84.06 359 GLN B CA 1
ATOM 6763 C C . GLN B 1 359 ? -31 13.992 14.117 1 84.06 359 GLN B C 1
ATOM 6765 O O . GLN B 1 359 ? -30.344 14.898 14.633 1 84.06 359 GLN B O 1
ATOM 6770 N N . GLN B 1 360 ? -31.391 12.953 14.742 1 86.88 360 GLN B N 1
ATOM 6771 C CA . GLN B 1 360 ? -31.125 12.836 16.172 1 86.88 360 GLN B CA 1
ATOM 6772 C C . GLN B 1 360 ? -29.656 12.516 16.438 1 86.88 360 GLN B C 1
ATOM 6774 O O . GLN B 1 360 ? -28.984 11.891 15.617 1 86.88 360 GLN B O 1
ATOM 6779 N N . PRO B 1 361 ? -29.234 13.016 17.594 1 90.5 361 PRO B N 1
ATOM 6780 C CA . PRO B 1 361 ? -27.859 12.656 17.984 1 90.5 361 PRO B CA 1
ATOM 6781 C C . PRO B 1 361 ? -27.688 11.164 18.234 1 90.5 361 PRO B C 1
ATOM 6783 O O . PRO B 1 361 ? -28.641 10.477 18.625 1 90.5 361 PRO B O 1
ATOM 6786 N N . GLN B 1 362 ? -26.484 10.781 18.031 1 90.94 362 GLN B N 1
ATOM 6787 C CA . GLN B 1 362 ? -26.141 9.367 18.172 1 90.94 362 GLN B CA 1
ATOM 6788 C C . GLN B 1 362 ? -26.547 8.828 19.547 1 90.94 362 GLN B C 1
ATOM 6790 O O . GLN B 1 362 ? -27.047 7.715 19.641 1 90.94 362 GLN B O 1
ATOM 6795 N N . ALA B 1 363 ? -26.344 9.625 20.562 1 92.19 363 ALA B N 1
ATOM 6796 C CA . ALA B 1 363 ? -26.609 9.203 21.938 1 92.19 363 ALA B CA 1
ATOM 6797 C C . ALA B 1 363 ? -28.094 8.891 22.125 1 92.19 363 ALA B C 1
ATOM 6799 O O . ALA B 1 363 ? -28.438 7.957 22.859 1 92.19 363 ALA B O 1
ATOM 6800 N N . ILE B 1 364 ? -28.875 9.578 21.5 1 93.75 364 ILE B N 1
ATOM 6801 C CA . ILE B 1 364 ? -30.328 9.391 21.625 1 93.75 364 ILE B CA 1
ATOM 6802 C C . ILE B 1 364 ? -30.734 8.109 20.906 1 93.75 364 ILE B C 1
ATOM 6804 O O . ILE B 1 364 ? -31.516 7.316 21.422 1 93.75 364 ILE B O 1
ATOM 6808 N N . ILE B 1 365 ? -30.219 7.918 19.766 1 93.31 365 ILE B N 1
ATOM 6809 C CA . ILE B 1 365 ? -30.531 6.723 19 1 93.31 365 ILE B CA 1
ATOM 6810 C C . ILE B 1 365 ? -30.062 5.48 19.75 1 93.31 365 ILE B C 1
ATOM 6812 O O . ILE B 1 365 ? -30.75 4.461 19.766 1 93.31 365 ILE B O 1
ATOM 6816 N N . GLU B 1 366 ? -28.891 5.582 20.297 1 94.5 366 GLU B N 1
ATOM 6817 C CA . GLU B 1 366 ? -28.328 4.477 21.078 1 94.5 366 GLU B CA 1
ATOM 6818 C C . GLU B 1 366 ? -29.234 4.129 22.25 1 94.5 366 GLU B C 1
ATOM 6820 O O . GLU B 1 366 ? -29.453 2.951 22.547 1 94.5 366 GLU B O 1
ATOM 6825 N N . ALA B 1 367 ? -29.719 5.164 22.891 1 94.5 367 ALA B N 1
ATOM 6826 C CA . ALA B 1 367 ? -30.609 4.953 24.031 1 94.5 367 ALA B CA 1
ATOM 6827 C C . ALA B 1 367 ? -31.906 4.289 23.578 1 94.5 367 ALA B C 1
ATOM 6829 O O . ALA B 1 367 ? -32.438 3.402 24.266 1 94.5 367 ALA B O 1
ATOM 6830 N N . GLN B 1 368 ? -32.406 4.734 22.516 1 94.81 368 GLN B N 1
ATOM 6831 C CA . GLN B 1 368 ? -33.625 4.164 21.953 1 94.81 368 GLN B CA 1
ATOM 6832 C C . GLN B 1 368 ? -33.438 2.707 21.562 1 94.81 368 GLN B C 1
ATOM 6834 O O . GLN B 1 368 ? -34.312 1.864 21.781 1 94.81 368 GLN B O 1
ATOM 6839 N N . TRP B 1 369 ? -32.312 2.438 20.953 1 95.62 369 TRP B N 1
ATOM 6840 C CA . TRP B 1 369 ? -31.984 1.071 20.547 1 95.62 369 TRP B CA 1
ATOM 6841 C C . TRP B 1 369 ? -31.859 0.166 21.766 1 95.62 369 TRP B C 1
ATOM 6843 O O . TRP B 1 369 ? -32.375 -0.95 21.781 1 95.62 369 TRP B O 1
ATOM 6853 N N . ASN B 1 370 ? -31.203 0.671 22.797 1 95.06 370 ASN B N 1
ATOM 6854 C CA . ASN B 1 370 ? -31.016 -0.097 24.016 1 95.06 370 ASN B CA 1
ATOM 6855 C C . ASN B 1 370 ? -32.344 -0.433 24.672 1 95.06 370 ASN B C 1
ATOM 6857 O O . ASN B 1 370 ? -32.531 -1.526 25.219 1 95.06 370 ASN B O 1
ATOM 6861 N N . LYS B 1 371 ? -33.219 0.497 24.672 1 94.44 371 LYS B N 1
ATOM 6862 C CA . LYS B 1 371 ? -34.562 0.259 25.203 1 94.44 371 LYS B CA 1
ATOM 6863 C C . LYS B 1 371 ? -35.312 -0.782 24.375 1 94.44 371 LYS B C 1
ATOM 6865 O O . LYS B 1 371 ? -36.031 -1.612 24.922 1 94.44 371 LYS B O 1
ATOM 6870 N N . HIS B 1 372 ? -35.062 -0.69 23.109 1 94.75 372 HIS B N 1
ATOM 6871 C CA . HIS B 1 372 ? -35.75 -1.577 22.172 1 94.75 372 HIS B CA 1
ATOM 6872 C C . HIS B 1 372 ? -35.25 -3.014 22.328 1 94.75 372 HIS B C 1
ATOM 6874 O O . HIS B 1 372 ? -35.969 -3.957 21.984 1 94.75 372 HIS B O 1
ATOM 6880 N N . LEU B 1 373 ? -34.125 -3.258 22.781 1 93.25 373 LEU B N 1
ATOM 6881 C CA . LEU B 1 373 ? -33.5 -4.574 22.906 1 93.25 373 LEU B CA 1
ATOM 6882 C C . LEU B 1 373 ? -34.219 -5.406 23.969 1 93.25 373 LEU B C 1
ATOM 6884 O O . LEU B 1 373 ? -34.094 -6.629 24 1 93.25 373 LEU B O 1
ATOM 6888 N N . ARG B 1 374 ? -35.125 -4.934 24.656 1 86 374 ARG B N 1
ATOM 6889 C CA . ARG B 1 374 ? -35.938 -5.613 25.672 1 86 374 ARG B CA 1
ATOM 6890 C C . ARG B 1 374 ? -35.094 -6.633 26.438 1 86 374 ARG B C 1
ATOM 6892 O O . ARG B 1 374 ? -35.469 -7.812 26.516 1 86 374 ARG B O 1
ATOM 6899 N N . GLY B 1 375 ? -33.906 -6.305 27.016 1 84.44 375 GLY B N 1
ATOM 6900 C CA . GLY B 1 375 ? -33.094 -7.188 27.844 1 84.44 375 GLY B CA 1
ATOM 6901 C C . GLY B 1 375 ? -31.875 -7.695 27.125 1 84.44 375 GLY B C 1
ATOM 6902 O O . GLY B 1 375 ? -31.031 -8.367 27.719 1 84.44 375 GLY B O 1
ATOM 6903 N N . GLY B 1 376 ? -31.766 -7.461 25.812 1 88.31 376 GLY B N 1
ATOM 6904 C CA . GLY B 1 376 ? -30.547 -7.812 25.109 1 88.31 376 GLY B CA 1
ATOM 6905 C C . GLY B 1 376 ? -29.344 -7.031 25.594 1 88.31 376 GLY B C 1
ATOM 6906 O O . GLY B 1 376 ? -29.484 -6.004 26.25 1 88.31 376 GLY B O 1
ATOM 6907 N N . ASN B 1 377 ? -28.219 -7.523 25.359 1 92.88 377 ASN B N 1
ATOM 6908 C CA . ASN B 1 377 ? -26.984 -6.875 25.75 1 92.88 377 ASN B CA 1
ATOM 6909 C C . ASN B 1 377 ? -26.578 -5.77 24.781 1 92.88 377 ASN B C 1
ATOM 6911 O O . ASN B 1 377 ? -26.234 -6.039 23.641 1 92.88 377 ASN B O 1
ATOM 6915 N N . PRO B 1 378 ? -26.578 -4.562 25.219 1 94.06 378 PRO B N 1
ATOM 6916 C CA . PRO B 1 378 ? -26.234 -3.439 24.344 1 94.06 378 PRO B CA 1
ATOM 6917 C C . PRO B 1 378 ? -24.812 -3.547 23.766 1 94.06 378 PRO B C 1
ATOM 6919 O O . PRO B 1 378 ? -24.547 -3.033 22.672 1 94.06 378 PRO B O 1
ATOM 6922 N N . ASP B 1 379 ? -23.969 -4.266 24.438 1 93.5 379 ASP B N 1
ATOM 6923 C CA . ASP B 1 379 ? -22.578 -4.352 24.016 1 93.5 379 ASP B CA 1
ATOM 6924 C C . ASP B 1 379 ? -22.422 -5.207 22.766 1 93.5 379 ASP B C 1
ATOM 6926 O O . ASP B 1 379 ? -21.375 -5.199 22.125 1 93.5 379 ASP B O 1
ATOM 6930 N N . ASP B 1 380 ? -23.469 -5.848 22.406 1 96 380 ASP B N 1
ATOM 6931 C CA . ASP B 1 380 ? -23.438 -6.691 21.219 1 96 380 ASP B CA 1
ATOM 6932 C C . ASP B 1 380 ? -23.672 -5.863 19.953 1 96 380 ASP B C 1
ATOM 6934 O O . ASP B 1 380 ? -23.578 -6.387 18.844 1 96 380 ASP B O 1
ATOM 6938 N N . TYR B 1 381 ? -23.906 -4.574 20.156 1 96.5 381 TYR B N 1
ATOM 6939 C CA . TYR B 1 381 ? -24.266 -3.734 19.016 1 96.5 381 TYR B CA 1
ATOM 6940 C C . TYR B 1 381 ? -23.406 -2.475 18.984 1 96.5 381 TYR B C 1
ATOM 6942 O O . TYR B 1 381 ? -22.812 -2.092 19.984 1 96.5 381 TYR B O 1
ATOM 6950 N N . VAL B 1 382 ? -23.25 -1.944 17.797 1 95.88 382 VAL B N 1
ATOM 6951 C CA . VAL B 1 382 ? -22.625 -0.642 17.594 1 95.88 382 VAL B CA 1
ATOM 6952 C C . VAL B 1 382 ? -23.578 0.283 16.859 1 95.88 382 VAL B C 1
ATOM 6954 O O . VAL B 1 382 ? -24.156 -0.099 15.836 1 95.88 382 VAL B O 1
ATOM 6957 N N . VAL B 1 383 ? -23.875 1.413 17.422 1 94.88 383 VAL B N 1
ATOM 6958 C CA . VAL B 1 383 ? -24.641 2.461 16.766 1 94.88 383 VAL B CA 1
ATOM 6959 C C . VAL B 1 383 ? -23.703 3.549 16.25 1 94.88 383 VAL B C 1
ATOM 6961 O O . VAL B 1 383 ? -22.906 4.102 17.016 1 94.88 383 VAL B O 1
ATOM 6964 N N . GLU B 1 384 ? -23.766 3.775 15 1 93.62 384 GLU B N 1
ATOM 6965 C CA . GLU B 1 384 ? -22.859 4.715 14.367 1 93.62 384 GLU B CA 1
ATOM 6966 C C . GLU B 1 384 ? -23.609 5.785 13.586 1 93.62 384 GLU B C 1
ATOM 6968 O O . GLU B 1 384 ? -24.578 5.484 12.891 1 93.62 384 GLU B O 1
ATOM 6973 N N . LEU B 1 385 ? -23.25 7.02 13.75 1 91.5 385 LEU B N 1
ATOM 6974 C CA . LEU B 1 385 ? -23.766 8.109 12.922 1 91.5 385 LEU B CA 1
ATOM 6975 C C . LEU B 1 385 ? -22.766 8.484 11.836 1 91.5 385 LEU B C 1
ATOM 6977 O O . LEU B 1 385 ? -21.609 8.812 12.141 1 91.5 385 LEU B O 1
ATOM 6981 N N . VAL B 1 386 ? -23.156 8.336 10.656 1 90.12 386 VAL B N 1
ATOM 6982 C CA . VAL B 1 386 ? -22.312 8.664 9.508 1 90.12 386 VAL B CA 1
ATOM 6983 C C . VAL B 1 386 ? -22.797 9.969 8.867 1 90.12 386 VAL B C 1
ATOM 6985 O O . VAL B 1 386 ? -24 10.164 8.68 1 90.12 386 VAL B O 1
ATOM 6988 N N . LYS B 1 387 ? -21.859 10.812 8.555 1 85.75 387 LYS B N 1
ATOM 6989 C CA . LYS B 1 387 ? -22.172 12.102 7.938 1 85.75 387 LYS B CA 1
ATOM 6990 C C . LYS B 1 387 ? -21.531 12.211 6.559 1 85.75 387 LYS B C 1
ATOM 6992 O O . LYS B 1 387 ? -20.375 11.812 6.367 1 85.75 387 LYS B O 1
ATOM 6997 N N . TYR B 1 388 ? -22.297 12.656 5.633 1 82.12 388 TYR B N 1
ATOM 6998 C CA . TYR B 1 388 ? -21.828 12.969 4.289 1 82.12 388 TYR B CA 1
ATOM 6999 C C . TYR B 1 388 ? -21.984 14.453 3.99 1 82.12 388 TYR B C 1
ATOM 7001 O O . TYR B 1 388 ? -23.094 14.992 4.043 1 82.12 388 TYR B O 1
ATOM 7009 N N . ASN B 1 389 ? -20.906 15.117 3.826 1 78.94 389 ASN B N 1
ATOM 7010 C CA . ASN B 1 389 ? -21.031 16.531 3.5 1 78.94 389 ASN B CA 1
ATOM 7011 C C . ASN B 1 389 ? -19.906 17 2.588 1 78.94 389 ASN B C 1
ATOM 7013 O O . ASN B 1 389 ? -19.047 16.219 2.193 1 78.94 389 ASN B O 1
ATOM 7017 N N . TYR B 1 390 ? -20.016 18.219 2.195 1 74.94 390 TYR B N 1
ATOM 7018 C CA . TYR B 1 390 ? -19.062 18.828 1.271 1 74.94 390 TYR B CA 1
ATOM 7019 C C . TYR B 1 390 ? -17.922 19.484 2.027 1 74.94 390 TYR B C 1
ATOM 7021 O O . TYR B 1 390 ? -17.188 20.312 1.467 1 74.94 390 TYR B O 1
ATOM 7029 N N . GLY B 1 391 ? -17.781 19.203 3.326 1 74.62 391 GLY B N 1
ATOM 7030 C CA . GLY B 1 391 ? -16.609 19.656 4.059 1 74.62 391 GLY B CA 1
ATOM 7031 C C . GLY B 1 391 ? -16.938 20.719 5.098 1 74.62 391 GLY B C 1
ATOM 7032 O O . GLY B 1 391 ? -16.141 20.969 5.996 1 74.62 391 GLY B O 1
ATOM 7033 N N . MET B 1 392 ? -18.094 21.328 4.938 1 76 392 MET B N 1
ATOM 7034 C CA . MET B 1 392 ? -18.453 22.375 5.875 1 76 392 MET B CA 1
ATOM 7035 C C . MET B 1 392 ? -19.828 22.125 6.473 1 76 392 MET B C 1
ATOM 7037 O O . MET B 1 392 ? -20.672 23.016 6.492 1 76 392 MET B O 1
ATOM 7041 N N . GLY B 1 393 ? -20 20.922 6.789 1 73.69 393 GLY B N 1
ATOM 7042 C CA . GLY B 1 393 ? -21.281 20.578 7.391 1 73.69 393 GLY B CA 1
ATOM 7043 C C . GLY B 1 393 ? -22.469 20.828 6.473 1 73.69 393 GLY B C 1
ATOM 7044 O O . GLY B 1 393 ? -22.484 20.344 5.336 1 73.69 393 GLY B O 1
ATOM 7045 N N . ALA B 1 394 ? -23.438 21.594 6.957 1 73 394 ALA B N 1
ATOM 7046 C CA . ALA B 1 394 ? -24.672 21.828 6.219 1 73 394 ALA B CA 1
ATOM 7047 C C . ALA B 1 394 ? -24.531 23.031 5.289 1 73 394 ALA B C 1
ATOM 7049 O O . ALA B 1 394 ? -25.406 23.25 4.438 1 73 394 ALA B O 1
ATOM 7050 N N . GLU B 1 395 ? -23.406 23.656 5.316 1 78.81 395 GLU B N 1
ATOM 7051 C CA . GLU B 1 395 ? -23.25 24.891 4.551 1 78.81 395 GLU B CA 1
ATOM 7052 C C . GLU B 1 395 ? -22.594 24.625 3.203 1 78.81 395 GLU B C 1
ATOM 7054 O O . GLU B 1 395 ? -21.844 23.656 3.051 1 78.81 395 GLU B O 1
ATOM 7059 N N . ASP B 1 396 ? -22.969 25.5 2.264 1 78.44 396 ASP B N 1
ATOM 7060 C CA . ASP B 1 396 ? -22.234 25.531 1.001 1 78.44 396 ASP B CA 1
ATOM 7061 C C . ASP B 1 396 ? -20.828 26.062 1.204 1 78.44 396 ASP B C 1
ATOM 7063 O O . ASP B 1 396 ? -20.625 27.219 1.55 1 78.44 396 ASP B O 1
ATOM 7067 N N . PRO B 1 397 ? -19.906 25.203 0.96 1 81.06 397 PRO B N 1
ATOM 7068 C CA . PRO B 1 397 ? -18.531 25.625 1.232 1 81.06 397 PRO B CA 1
ATOM 7069 C C . PRO B 1 397 ? -18.109 26.828 0.378 1 81.06 397 PRO B C 1
ATOM 7071 O O . PRO B 1 397 ? -17.234 27.594 0.779 1 81.06 397 PRO B O 1
ATOM 7074 N N . ILE B 1 398 ? -18.688 26.984 -0.743 1 84.81 398 ILE B N 1
ATOM 7075 C CA . ILE B 1 398 ? -18.312 28.062 -1.667 1 84.81 398 ILE B CA 1
ATOM 7076 C C . ILE B 1 398 ? -18.625 29.422 -1.041 1 84.81 398 ILE B C 1
ATOM 7078 O O . ILE B 1 398 ? -18 30.422 -1.388 1 84.81 398 ILE B O 1
ATOM 7082 N N . LYS B 1 399 ? -19.531 29.406 -0.126 1 83.94 399 LYS B N 1
ATOM 7083 C CA . LYS B 1 399 ? -19.891 30.641 0.554 1 83.94 399 LYS B CA 1
ATOM 7084 C C . LYS B 1 399 ? -18.703 31.203 1.336 1 83.94 399 LYS B C 1
ATOM 7086 O O . LYS B 1 399 ? -18.641 32.406 1.625 1 83.94 399 LYS B O 1
ATOM 7091 N N . HIS B 1 400 ? -17.828 30.359 1.599 1 85.56 400 HIS B N 1
ATOM 7092 C CA . HIS B 1 400 ? -16.688 30.766 2.414 1 85.56 400 HIS B CA 1
ATOM 7093 C C . HIS B 1 400 ? -15.453 31.031 1.552 1 85.56 400 HIS B C 1
ATOM 7095 O O . HIS B 1 400 ? -14.352 31.234 2.074 1 85.56 400 HIS B O 1
ATOM 7101 N N . VAL B 1 401 ? -15.664 31.062 0.301 1 89.44 401 VAL B N 1
ATOM 7102 C CA . VAL B 1 401 ? -14.57 31.312 -0.638 1 89.44 401 VAL B CA 1
ATOM 7103 C C . VAL B 1 401 ? -14.75 32.688 -1.274 1 89.44 401 VAL B C 1
ATOM 7105 O O . VAL B 1 401 ? -15.883 33.125 -1.525 1 89.44 401 VAL B O 1
ATOM 7108 N N . ARG B 1 402 ? -13.648 33.406 -1.464 1 90.88 402 ARG B N 1
ATOM 7109 C CA . ARG B 1 402 ? -13.68 34.656 -2.166 1 90.88 402 ARG B CA 1
ATOM 7110 C C . ARG B 1 402 ? -13.016 34.562 -3.535 1 90.88 402 ARG B C 1
ATOM 7112 O O . ARG B 1 402 ? -12.008 33.844 -3.688 1 90.88 402 ARG B O 1
ATOM 7119 N N . PHE B 1 403 ? -13.664 35.281 -4.484 1 92.31 403 PHE B N 1
ATOM 7120 C CA . PHE B 1 403 ? -13.234 35.188 -5.875 1 92.31 403 PHE B CA 1
ATOM 7121 C C . PHE B 1 403 ? -12.867 36.562 -6.434 1 92.31 403 PHE B C 1
ATOM 7123 O O . PHE B 1 403 ? -13.539 37.562 -6.145 1 92.31 403 PHE B O 1
ATOM 7130 N N . TYR B 1 404 ? -11.781 36.562 -7.105 1 91.19 404 TYR B N 1
ATOM 7131 C CA . TYR B 1 404 ? -11.469 37.781 -7.871 1 91.19 404 TYR B CA 1
ATOM 7132 C C . TYR B 1 404 ? -11.82 37.594 -9.344 1 91.19 404 TYR B C 1
ATOM 7134 O O . TYR B 1 404 ? -12.102 36.469 -9.789 1 91.19 404 TYR B O 1
ATOM 7142 N N . ASN B 1 405 ? -11.906 38.719 -10.094 1 89.31 405 ASN B N 1
ATOM 7143 C CA . ASN B 1 405 ? -12.18 38.625 -11.523 1 89.31 405 ASN B CA 1
ATOM 7144 C C . ASN B 1 405 ? -11.031 39.219 -12.352 1 89.31 405 ASN B C 1
ATOM 7146 O O . ASN B 1 405 ? -10.086 39.781 -11.805 1 89.31 405 ASN B O 1
ATOM 7150 N N . LYS B 1 406 ? -11.102 39.062 -13.641 1 86.19 406 LYS B N 1
ATOM 7151 C CA . LYS B 1 406 ? -10.023 39.406 -14.562 1 86.19 406 LYS B CA 1
ATOM 7152 C C . LYS B 1 406 ? -9.781 40.938 -14.547 1 86.19 406 LYS B C 1
ATOM 7154 O O . LYS B 1 406 ? -8.641 41.375 -14.711 1 86.19 406 LYS B O 1
ATOM 7159 N N . GLN B 1 407 ? -10.742 41.688 -14.25 1 86.56 407 GLN B N 1
ATOM 7160 C CA . GLN B 1 407 ? -10.656 43.125 -14.289 1 86.56 407 GLN B CA 1
ATOM 7161 C C . GLN B 1 407 ? -10.055 43.688 -13 1 86.56 407 GLN B C 1
ATOM 7163 O O . GLN B 1 407 ? -9.328 44.688 -13.031 1 86.56 407 GLN B O 1
ATOM 7168 N N . ASN B 1 408 ? -10.391 43.031 -11.953 1 87 408 ASN B N 1
ATOM 7169 C CA . ASN B 1 408 ? -9.883 43.438 -10.648 1 87 408 ASN B CA 1
ATOM 7170 C C . ASN B 1 408 ? -9.258 42.281 -9.891 1 87 408 ASN B C 1
ATOM 7172 O O . ASN B 1 408 ? -9.914 41.625 -9.078 1 87 408 ASN B O 1
ATOM 7176 N N . THR B 1 409 ? -8.039 42.219 -9.961 1 87.5 409 THR B N 1
ATOM 7177 C CA . THR B 1 409 ? -7.34 41.062 -9.438 1 87.5 409 THR B CA 1
ATOM 7178 C C . THR B 1 409 ? -7.059 41.219 -7.945 1 87.5 409 THR B C 1
ATOM 7180 O O . THR B 1 409 ? -6.711 40.25 -7.262 1 87.5 409 THR B O 1
ATOM 7183 N N . ASP B 1 410 ? -7.305 42.375 -7.418 1 87.62 410 ASP B N 1
ATOM 7184 C CA . ASP B 1 410 ? -6.934 42.625 -6.027 1 87.62 410 ASP B CA 1
ATOM 7185 C C . ASP B 1 410 ? -8.172 42.688 -5.129 1 87.62 410 ASP B C 1
ATOM 7187 O O . ASP B 1 410 ? -8.047 42.75 -3.904 1 87.62 410 ASP B O 1
ATOM 7191 N N . GLU B 1 411 ? -9.305 42.625 -5.785 1 88.56 411 GLU B N 1
ATOM 7192 C CA . GLU B 1 411 ? -10.555 42.625 -5.023 1 88.56 411 GLU B CA 1
ATOM 7193 C C . GLU B 1 411 ? -11.289 41.281 -5.16 1 88.56 411 GLU B C 1
ATOM 7195 O O . GLU B 1 411 ? -11.516 40.812 -6.273 1 88.56 411 GLU B O 1
ATOM 7200 N N . ALA B 1 412 ? -11.586 40.781 -3.961 1 89.94 412 ALA B N 1
ATOM 7201 C CA . ALA B 1 412 ? -12.266 39.5 -3.975 1 89.94 412 ALA B CA 1
ATOM 7202 C C . ALA B 1 412 ? -13.672 39.594 -3.387 1 89.94 412 ALA B C 1
ATOM 7204 O O . ALA B 1 412 ? -13.891 40.344 -2.434 1 89.94 412 ALA B O 1
ATOM 7205 N N . ARG B 1 413 ? -14.633 38.938 -3.975 1 88.81 413 ARG B N 1
ATOM 7206 C CA . ARG B 1 413 ? -16.031 38.906 -3.568 1 88.81 413 ARG B CA 1
ATOM 7207 C C . ARG B 1 413 ? -16.562 37.5 -3.457 1 88.81 413 ARG B C 1
ATOM 7209 O O . ARG B 1 413 ? -15.984 36.562 -4.027 1 88.81 413 ARG B O 1
ATOM 7216 N N . PRO B 1 414 ? -17.594 37.406 -2.672 1 88.44 414 PRO B N 1
ATOM 7217 C CA . PRO B 1 414 ? -18.219 36.062 -2.643 1 88.44 414 PRO B CA 1
ATOM 7218 C C . PRO B 1 414 ? -19.031 35.781 -3.902 1 88.44 414 PRO B C 1
ATOM 7220 O O . PRO B 1 414 ? -19.438 36.719 -4.605 1 88.44 414 PRO B O 1
ATOM 7223 N N . ILE B 1 415 ? -19.141 34.594 -4.242 1 84.12 415 ILE B N 1
ATOM 7224 C CA . ILE B 1 415 ? -20.016 34.156 -5.332 1 84.12 415 ILE B CA 1
ATOM 7225 C C . ILE B 1 415 ? -21.109 33.25 -4.781 1 84.12 415 ILE B C 1
ATOM 7227 O O . ILE B 1 415 ? -20.859 32.406 -3.926 1 84.12 415 ILE B O 1
ATOM 7231 N N . ASN B 1 416 ? -22.297 33.531 -5.215 1 77.44 416 ASN B N 1
ATOM 7232 C CA . ASN B 1 416 ? -23.422 32.688 -4.785 1 77.44 416 ASN B CA 1
ATOM 7233 C C . ASN B 1 416 ? -23.703 31.562 -5.781 1 77.44 416 ASN B C 1
ATOM 7235 O O . ASN B 1 416 ? -23.406 31.703 -6.973 1 77.44 416 ASN B O 1
ATOM 7239 N N . ARG B 1 417 ? -24.281 30.562 -5.258 1 73.44 417 ARG B N 1
ATOM 7240 C CA . ARG B 1 417 ? -24.562 29.359 -6.023 1 73.44 417 ARG B CA 1
ATOM 7241 C C . ARG B 1 417 ? -25.406 29.672 -7.262 1 73.44 417 ARG B C 1
ATOM 7243 O O . ARG B 1 417 ? -25.188 29.078 -8.32 1 73.44 417 ARG B O 1
ATOM 7250 N N . ALA B 1 418 ? -26.25 30.547 -7.086 1 68.19 418 ALA B N 1
ATOM 7251 C CA . ALA B 1 418 ? -27.156 30.906 -8.172 1 68.19 418 ALA B CA 1
ATOM 7252 C C . ALA B 1 418 ? -26.391 31.516 -9.344 1 68.19 418 ALA B C 1
ATOM 7254 O O . ALA B 1 418 ? -26.844 31.453 -10.492 1 68.19 418 ALA B O 1
ATOM 7255 N N . GLN B 1 419 ? -25.297 31.953 -9.086 1 67.25 419 GLN B N 1
ATOM 7256 C CA . GLN B 1 419 ? -24.453 32.562 -10.109 1 67.25 419 GLN B CA 1
ATOM 7257 C C . GLN B 1 419 ? -23.656 31.531 -10.875 1 67.25 419 GLN B C 1
ATOM 7259 O O . GLN B 1 419 ? -23.109 31.828 -11.945 1 67.25 419 GLN B O 1
ATOM 7264 N N . VAL B 1 420 ? -23.688 30.359 -10.312 1 71.62 420 VAL B N 1
ATOM 7265 C CA . VAL B 1 420 ? -22.859 29.328 -10.906 1 71.62 420 VAL B CA 1
ATOM 7266 C C . VAL B 1 420 ? -23.719 28.375 -11.727 1 71.62 420 VAL B C 1
ATOM 7268 O O . VAL B 1 420 ? -23.469 28.172 -12.922 1 71.62 420 VAL B O 1
ATOM 7271 N N . SER B 1 421 ? -24.531 27.625 -11.133 1 64.75 421 SER B N 1
ATOM 7272 C CA . SER B 1 421 ? -25.406 26.688 -11.82 1 64.75 421 SER B CA 1
ATOM 7273 C C . SER B 1 421 ? -26.641 26.375 -10.977 1 64.75 421 SER B C 1
ATOM 7275 O O . SER B 1 421 ? -26.562 26.281 -9.75 1 64.75 421 SER B O 1
ATOM 7277 N N . LEU B 1 422 ? -27.672 26.281 -11.602 1 53.66 422 LEU B N 1
ATOM 7278 C CA . LEU B 1 422 ? -28.906 25.875 -10.961 1 53.66 422 LEU B CA 1
ATOM 7279 C C . LEU B 1 422 ? -28.906 24.391 -10.633 1 53.66 422 LEU B C 1
ATOM 7281 O O . LEU B 1 422 ? -29.75 23.906 -9.891 1 53.66 422 LEU B O 1
ATOM 7285 N N . LEU B 1 423 ? -27.922 23.703 -11.062 1 52.84 423 LEU B N 1
ATOM 7286 C CA . LEU B 1 423 ? -27.891 22.25 -10.922 1 52.84 423 LEU B CA 1
ATOM 7287 C C . LEU B 1 423 ? -27.016 21.828 -9.758 1 52.84 423 LEU B C 1
ATOM 7289 O O . LEU B 1 423 ? -26.766 20.641 -9.562 1 52.84 423 LEU B O 1
ATOM 7293 N N . LEU B 1 424 ? -26.75 22.797 -8.977 1 69.94 424 LEU B N 1
ATOM 7294 C CA . LEU B 1 424 ? -25.953 22.469 -7.793 1 69.94 424 LEU B CA 1
ATOM 7295 C C . LEU B 1 424 ? -26.859 22.031 -6.641 1 69.94 424 LEU B C 1
ATOM 7297 O O . LEU B 1 424 ? -28.031 22.406 -6.594 1 69.94 424 LEU B O 1
ATOM 7301 N N . PRO B 1 425 ? -26.344 21.141 -5.711 1 69.56 425 PRO B N 1
ATOM 7302 C CA . PRO B 1 425 ? -27.156 20.609 -4.605 1 69.56 425 PRO B CA 1
ATOM 7303 C C . PRO B 1 425 ? -27.703 21.719 -3.707 1 69.56 425 PRO B C 1
ATOM 7305 O O . PRO B 1 425 ? -27.062 22.766 -3.543 1 69.56 425 PRO B O 1
ATOM 7308 N N . GLU B 1 426 ? -28.922 21.469 -3.188 1 70.56 426 GLU B N 1
ATOM 7309 C CA . GLU B 1 426 ? -29.531 22.391 -2.238 1 70.56 426 GLU B CA 1
ATOM 7310 C C . GLU B 1 426 ? -29.109 22.062 -0.806 1 70.56 426 GLU B C 1
ATOM 7312 O O . GLU B 1 426 ? -29.078 22.953 0.054 1 70.56 426 GLU B O 1
ATOM 7317 N N . HIS B 1 427 ? -28.859 20.828 -0.577 1 77.5 427 HIS B N 1
ATOM 7318 C CA . HIS B 1 427 ? -28.391 20.375 0.729 1 77.5 427 HIS B CA 1
ATOM 7319 C C . HIS B 1 427 ? -26.984 19.812 0.643 1 77.5 427 HIS B C 1
ATOM 7321 O O . HIS B 1 427 ? -26.641 19.141 -0.335 1 77.5 427 HIS B O 1
ATOM 7327 N N . PHE B 1 428 ? -26.266 20.125 1.669 1 75.44 428 PHE B N 1
ATOM 7328 C CA . PHE B 1 428 ? -24.859 19.812 1.546 1 75.44 428 PHE B CA 1
ATOM 7329 C C . PHE B 1 428 ? -24.438 18.797 2.604 1 75.44 428 PHE B C 1
ATOM 7331 O O . PHE B 1 428 ? -23.25 18.547 2.803 1 75.44 428 PHE B O 1
ATOM 7338 N N . GLU B 1 429 ? -25.484 18.266 3.361 1 81.31 429 GLU B N 1
ATOM 7339 C CA . GLU B 1 429 ? -25.156 17.266 4.363 1 81.31 429 GLU B CA 1
ATOM 7340 C C . GLU B 1 429 ? -26.266 16.203 4.465 1 81.31 429 GLU B C 1
ATOM 7342 O O . GLU B 1 429 ? -27.453 16.531 4.348 1 81.31 429 GLU B O 1
ATOM 7347 N N . GLU B 1 430 ? -25.906 15.039 4.535 1 82.31 430 GLU B N 1
ATOM 7348 C CA . GLU B 1 430 ? -26.766 13.898 4.82 1 82.31 430 GLU B CA 1
ATOM 7349 C C . GLU B 1 430 ? -26.219 13.07 5.98 1 82.31 430 GLU B C 1
ATOM 7351 O O . GLU B 1 430 ? -25.016 12.852 6.078 1 82.31 430 GLU B O 1
ATOM 7356 N N . LYS B 1 431 ? -27.172 12.789 6.898 1 87.44 431 LYS B N 1
ATOM 7357 C CA . LYS B 1 431 ? -26.781 11.969 8.039 1 87.44 431 LYS B CA 1
ATOM 7358 C C . LYS B 1 431 ? -27.516 10.633 8.031 1 87.44 431 LYS B C 1
ATOM 7360 O O . LYS B 1 431 ? -28.703 10.57 7.699 1 87.44 431 LYS B O 1
ATOM 7365 N N . LYS B 1 432 ? -26.766 9.625 8.297 1 90.62 432 LYS B N 1
ATOM 7366 C CA . LYS B 1 432 ? -27.344 8.281 8.391 1 90.62 432 LYS B CA 1
ATOM 7367 C C . LYS B 1 432 ? -26.891 7.578 9.664 1 90.62 432 LYS B C 1
ATOM 7369 O O . LYS B 1 432 ? -25.734 7.738 10.086 1 90.62 432 LYS B O 1
ATOM 7374 N N . CYS B 1 433 ? -27.844 6.922 10.242 1 93.75 433 CYS B N 1
ATOM 7375 C CA . CYS B 1 433 ? -27.516 6.082 11.391 1 93.75 433 CYS B CA 1
ATOM 7376 C C . CYS B 1 433 ? -27.438 4.613 10.992 1 93.75 433 CYS B C 1
ATOM 7378 O O . CYS B 1 433 ? -28.281 4.137 10.211 1 93.75 433 CYS B O 1
ATOM 7380 N N . ARG B 1 434 ? -26.422 3.963 11.453 1 95.81 434 ARG B N 1
ATOM 7381 C CA . ARG B 1 434 ? -26.25 2.537 11.203 1 95.81 434 ARG B CA 1
ATOM 7382 C C . ARG B 1 434 ? -26.156 1.754 12.508 1 95.81 434 ARG B C 1
ATOM 7384 O O . ARG B 1 434 ? -25.578 2.23 13.484 1 95.81 434 ARG B O 1
ATOM 7391 N N . ILE B 1 435 ? -26.75 0.633 12.508 1 96.5 435 ILE B N 1
ATOM 7392 C CA . ILE B 1 435 ? -26.641 -0.264 13.656 1 96.5 435 ILE B CA 1
ATOM 7393 C C . ILE B 1 435 ? -25.969 -1.57 13.219 1 96.5 435 ILE B C 1
ATOM 7395 O O . ILE B 1 435 ? -26.406 -2.199 12.25 1 96.5 435 ILE B O 1
ATOM 7399 N N . TYR B 1 436 ? -24.891 -1.933 13.938 1 97.12 436 TYR B N 1
ATOM 7400 C CA . TYR B 1 436 ? -24.172 -3.17 13.664 1 97.12 436 TYR B CA 1
ATOM 7401 C C . TYR B 1 436 ? -24.375 -4.18 14.789 1 97.12 436 TYR B C 1
ATOM 7403 O O . TYR B 1 436 ? -24.5 -3.809 15.953 1 97.12 436 TYR B O 1
ATOM 7411 N N . THR B 1 437 ? -24.484 -5.426 14.438 1 97.31 437 THR B N 1
ATOM 7412 C CA . THR B 1 437 ? -24.438 -6.496 15.43 1 97.31 437 THR B CA 1
ATOM 7413 C C . THR B 1 437 ? -23.062 -7.172 15.43 1 97.31 437 THR B C 1
ATOM 7415 O O . THR B 1 437 ? -22.469 -7.367 14.367 1 97.31 437 THR B O 1
ATOM 7418 N N . LYS B 1 438 ? -22.547 -7.449 16.609 1 96.88 438 LYS B N 1
ATOM 7419 C CA . LYS B 1 438 ? -21.281 -8.148 16.781 1 96.88 438 LYS B CA 1
ATOM 7420 C C . LYS B 1 438 ? -21.469 -9.656 16.734 1 96.88 438 LYS B C 1
ATOM 7422 O O . LYS B 1 438 ? -20.5 -10.414 16.672 1 96.88 438 LYS B O 1
ATOM 7427 N N . ARG B 1 439 ? -22.719 -10.062 16.703 1 93.44 439 ARG B N 1
ATOM 7428 C CA . ARG B 1 439 ? -23.062 -11.484 16.734 1 93.44 439 ARG B CA 1
ATOM 7429 C C . ARG B 1 439 ? -23.156 -12.039 15.312 1 93.44 439 ARG B C 1
ATOM 7431 O O . ARG B 1 439 ? -23.844 -11.484 14.461 1 93.44 439 ARG B O 1
ATOM 7438 N N . THR B 1 440 ? -22.406 -13.133 15.055 1 86.19 440 THR B N 1
ATOM 7439 C CA . THR B 1 440 ? -22.281 -13.523 13.656 1 86.19 440 THR B CA 1
ATOM 7440 C C . THR B 1 440 ? -22.891 -14.906 13.422 1 86.19 440 THR B C 1
ATOM 7442 O O . THR B 1 440 ? -22.938 -15.383 12.289 1 86.19 440 THR B O 1
ATOM 7445 N N . SER B 1 441 ? -23.438 -15.547 14.469 1 90.31 441 SER B N 1
ATOM 7446 C CA . SER B 1 441 ? -24.141 -16.797 14.195 1 90.31 441 SER B CA 1
ATOM 7447 C C . SER B 1 441 ? -25.406 -16.547 13.375 1 90.31 441 SER B C 1
ATOM 7449 O O . SER B 1 441 ? -26.016 -15.477 13.484 1 90.31 441 SER B O 1
ATOM 7451 N N . ASN B 1 442 ? -25.734 -17.5 12.578 1 90 442 ASN B N 1
ATOM 7452 C CA . ASN B 1 442 ? -26.922 -17.359 11.727 1 90 442 ASN B CA 1
ATOM 7453 C C . ASN B 1 442 ? -28.172 -17.094 12.562 1 90 442 ASN B C 1
ATOM 7455 O O . ASN B 1 442 ? -29 -16.25 12.188 1 90 442 ASN B O 1
ATOM 7459 N N . GLU B 1 443 ? -28.281 -17.766 13.617 1 92.38 443 GLU B N 1
ATOM 7460 C CA . GLU B 1 443 ? -29.438 -17.609 14.492 1 92.38 443 GLU B CA 1
ATOM 7461 C C . GLU B 1 443 ? -29.484 -16.203 15.086 1 92.38 443 GLU B C 1
ATOM 7463 O O . GLU B 1 443 ? -30.547 -15.57 15.109 1 92.38 443 GLU B O 1
ATOM 7468 N N . ASP B 1 444 ? -28.359 -15.766 15.562 1 93.06 444 ASP B N 1
ATOM 7469 C CA . ASP B 1 444 ? -28.281 -14.438 16.156 1 93.06 444 ASP B CA 1
ATOM 7470 C C . ASP B 1 444 ? -28.547 -13.352 15.117 1 93.06 444 ASP B C 1
ATOM 7472 O O . ASP B 1 444 ? -29.219 -12.359 15.406 1 93.06 444 ASP B O 1
ATOM 7476 N N . LEU B 1 445 ? -28.016 -13.523 13.969 1 93.62 445 LEU B N 1
ATOM 7477 C CA . LEU B 1 445 ? -28.172 -12.539 12.906 1 93.62 445 LEU B CA 1
ATOM 7478 C C . LEU B 1 445 ? -29.641 -12.406 12.508 1 93.62 445 LEU B C 1
ATOM 7480 O O . LEU B 1 445 ? -30.125 -11.297 12.289 1 93.62 445 LEU B O 1
ATOM 7484 N N . GLU B 1 446 ? -30.297 -13.531 12.367 1 94.38 446 GLU B N 1
ATOM 7485 C CA . GLU B 1 446 ? -31.719 -13.5 12.023 1 94.38 446 GLU B CA 1
ATOM 7486 C C . GLU B 1 446 ? -32.531 -12.805 13.102 1 94.38 446 GLU B C 1
ATOM 7488 O O . GLU B 1 446 ? -33.438 -12.008 12.797 1 94.38 446 GLU B O 1
ATOM 7493 N N . ALA B 1 447 ? -32.219 -13.156 14.305 1 94.06 447 ALA B N 1
ATOM 7494 C CA . ALA B 1 447 ? -32.906 -12.523 15.43 1 94.06 447 ALA B CA 1
ATOM 7495 C C . ALA B 1 447 ? -32.656 -11.016 15.445 1 94.06 447 ALA B C 1
ATOM 7497 O O . ALA B 1 447 ? -33.594 -10.234 15.688 1 94.06 447 ALA B O 1
ATOM 7498 N N . ASP B 1 448 ? -31.422 -10.617 15.242 1 95.12 448 ASP B N 1
ATOM 7499 C CA . ASP B 1 448 ? -31.062 -9.211 15.281 1 95.12 448 ASP B CA 1
ATOM 7500 C C . ASP B 1 448 ? -31.688 -8.445 14.109 1 95.12 448 ASP B C 1
ATOM 7502 O O . ASP B 1 448 ? -32.062 -7.277 14.25 1 95.12 448 ASP B O 1
ATOM 7506 N N . ARG B 1 449 ? -31.797 -9.07 12.953 1 94.56 449 ARG B N 1
ATOM 7507 C CA . ARG B 1 449 ? -32.469 -8.453 11.812 1 94.56 449 ARG B CA 1
ATOM 7508 C C . ARG B 1 449 ? -33.938 -8.211 12.109 1 94.56 449 ARG B C 1
ATOM 7510 O O . ARG B 1 449 ? -34.5 -7.164 11.75 1 94.56 449 ARG B O 1
ATOM 7517 N N . LYS B 1 450 ? -34.562 -9.188 12.711 1 93.69 450 LYS B N 1
ATOM 7518 C CA . LYS B 1 450 ? -35.969 -9.023 13.102 1 93.69 450 LYS B CA 1
ATOM 7519 C C . LYS B 1 450 ? -36.125 -7.863 14.086 1 93.69 450 LYS B C 1
ATOM 7521 O O . LYS B 1 450 ? -37.094 -7.086 13.977 1 93.69 450 LYS B O 1
ATOM 7526 N N . MET B 1 451 ? -35.219 -7.812 15.008 1 94.25 451 MET B N 1
ATOM 7527 C CA . MET B 1 451 ? -35.25 -6.727 15.977 1 94.25 451 MET B CA 1
ATOM 7528 C C . MET B 1 451 ? -35.094 -5.375 15.289 1 94.25 451 MET B C 1
ATOM 7530 O O . MET B 1 451 ? -35.812 -4.422 15.625 1 94.25 451 MET B O 1
ATOM 7534 N N . PHE B 1 452 ? -34.156 -5.27 14.375 1 94.75 452 PHE B N 1
ATOM 7535 C CA . PHE B 1 452 ? -33.938 -4.027 13.648 1 94.75 452 PHE B CA 1
ATOM 7536 C C . PHE B 1 452 ? -35.188 -3.629 12.844 1 94.75 452 PHE B C 1
ATOM 7538 O O . PHE B 1 452 ? -35.531 -2.449 12.781 1 94.75 452 PHE B O 1
ATOM 7545 N N . ASN B 1 453 ? -35.844 -4.598 12.258 1 93.12 453 ASN B N 1
ATOM 7546 C CA . ASN B 1 453 ? -37 -4.34 11.398 1 93.12 453 ASN B CA 1
ATOM 7547 C C . ASN B 1 453 ? -38.156 -3.771 12.203 1 93.12 453 ASN B C 1
ATOM 7549 O O . ASN B 1 453 ? -39.062 -3.139 11.633 1 93.12 453 ASN B O 1
ATOM 7553 N N . THR B 1 454 ? -38.125 -3.992 13.477 1 93.25 454 THR B N 1
ATOM 7554 C CA . THR B 1 454 ? -39.219 -3.484 14.312 1 93.25 454 THR B CA 1
ATOM 7555 C C . THR B 1 454 ? -38.781 -2.221 15.047 1 93.25 454 THR B C 1
ATOM 7557 O O . THR B 1 454 ? -39.531 -1.682 15.859 1 93.25 454 THR B O 1
ATOM 7560 N N . PHE B 1 455 ? -37.594 -1.754 14.766 1 94.62 455 PHE B N 1
ATOM 7561 C CA . PHE B 1 455 ? -37.062 -0.557 15.414 1 94.62 455 PHE B CA 1
ATOM 7562 C C . PHE B 1 455 ? -37.719 0.697 14.844 1 94.62 455 PHE B C 1
ATOM 7564 O O . PHE B 1 455 ? -37.562 1.006 13.656 1 94.62 455 PHE B O 1
ATOM 7571 N N . GLY B 1 456 ? -38.438 1.442 15.531 1 88.44 456 GLY B N 1
ATOM 7572 C CA . GLY B 1 456 ? -39.25 2.574 15.125 1 88.44 456 GLY B CA 1
ATOM 7573 C C . GLY B 1 456 ? -38.5 3.57 14.266 1 88.44 456 GLY B C 1
ATOM 7574 O O . GLY B 1 456 ? -38.938 3.871 13.141 1 88.44 456 GLY B O 1
ATOM 7575 N N . PRO B 1 457 ? -37.469 4.059 14.75 1 88.56 457 PRO B N 1
ATOM 7576 C CA . PRO B 1 457 ? -36.688 5.078 14.016 1 88.56 457 PRO B CA 1
ATOM 7577 C C . PRO B 1 457 ? -36.25 4.598 12.641 1 88.56 457 PRO B C 1
ATOM 7579 O O . PRO B 1 457 ? -36 5.414 11.742 1 88.56 457 PRO B O 1
ATOM 7582 N N . ALA B 1 458 ? -36.125 3.318 12.438 1 86.31 458 ALA B N 1
ATOM 7583 C CA . ALA B 1 458 ? -35.625 2.758 11.188 1 86.31 458 ALA B CA 1
ATOM 7584 C C . ALA B 1 458 ? -36.781 2.521 10.203 1 86.31 458 ALA B C 1
ATOM 7586 O O . ALA B 1 458 ? -36.531 2.174 9.039 1 86.31 458 ALA B O 1
ATOM 7587 N N . GLN B 1 459 ? -37.969 2.641 10.633 1 81.62 459 GLN B N 1
ATOM 7588 C CA . GLN B 1 459 ? -39.125 2.406 9.766 1 81.62 459 GLN B CA 1
ATOM 7589 C C . GLN B 1 459 ? -39.406 3.621 8.891 1 81.62 459 GLN B C 1
ATOM 7591 O O . GLN B 1 459 ? -39.25 4.762 9.328 1 81.62 459 GLN B O 1
ATOM 7596 N N . PRO B 1 460 ? -39.562 3.26 7.551 1 70.31 460 PRO B N 1
ATOM 7597 C CA . PRO B 1 460 ? -39.875 4.387 6.672 1 70.31 460 PRO B CA 1
ATOM 7598 C C . PRO B 1 460 ? -41.062 5.211 7.176 1 70.31 460 PRO B C 1
ATOM 7600 O O . PRO B 1 460 ? -42 4.66 7.758 1 70.31 460 PRO B O 1
ATOM 7603 N N . HIS B 1 461 ? -40.875 6.523 7.449 1 59.81 461 HIS B N 1
ATOM 7604 C CA . HIS B 1 461 ? -42.031 7.367 7.801 1 59.81 461 HIS B CA 1
ATOM 7605 C C . HIS B 1 461 ? -43.062 7.371 6.695 1 59.81 461 HIS B C 1
ATOM 7607 O O . HIS B 1 461 ? -42.75 7.543 5.52 1 59.81 461 HIS B O 1
ATOM 7613 N N . GLN B 1 462 ? -44.156 6.625 6.82 1 39.66 462 GLN B N 1
ATOM 7614 C CA . GLN B 1 462 ? -45.281 6.82 5.914 1 39.66 462 GLN B CA 1
ATOM 7615 C C . GLN B 1 462 ? -45.656 8.297 5.801 1 39.66 462 GLN B C 1
ATOM 7617 O O . GLN B 1 462 ? -45.938 8.945 6.809 1 39.66 462 GLN B O 1
ATOM 7622 N N . ALA B 1 463 ? -45.438 8.875 4.832 1 27.66 463 ALA B N 1
ATOM 7623 C CA . ALA B 1 463 ? -46.156 10.117 4.547 1 27.66 463 ALA B CA 1
ATOM 7624 C C . ALA B 1 463 ? -47.656 9.875 4.434 1 27.66 463 ALA B C 1
ATOM 7626 O O . ALA B 1 463 ? -48.094 8.859 3.893 1 27.66 463 ALA B O 1
#

Foldseek 3Di:
DVVVVCVVVLQAWDWDADPQPGTFTDGSLLVLLCPFLLLVLQQFAFPQQLLCLVFVLSRGTVNSLLQQLLRLLLLLLVLQCVVPVVLVCDPQLSVLLSVLSNQLQSQAFASGVLCAPPQLCVLPPPDDDDSLVLSLVLVVVSCVVSVCCVVCVVVPYDCVQSSQVSSCLSPPDAPVPPPDPPGRNDDQSNVQSSCANANNLQRDYSSLVRCLSVVCVRRVHDQQADSSVQSNFWYWADDPNGTHIAGAPVCLVSVLSSLVSQLCCQVPGSVPPLSVQLSNLLSVLLSLCFVVDWFAAPPRDTHGPNCLSVGSRRRSPGGNCVLVVLLVDPDPSSVVSNVSSVCVVVVLTWAWLDKDFDPDDQVVVLVLLVVLCVPDDSVQKDKDKGKRFSRPAFDDSQQSHWHDYPVGSRDTDGDDPVNPDPPDDPTGMTMMMIMTGNDRDPVVSVVVSVSLCPRVRRDDPDD/DVVVVCVVVLQAWDWDADPQPGTFTDGSLLVLLCPFLLLVLQQFAFPQQLLCLVFVLSRGTVNSLLQQLLRLLLLLLVLQCVVPVVLVCDPQLSVLLSVLSNQLQSQAFASGVLVAPPQLCVLPPPDDDDSLVLSLVLVVVSCVVSVCCVVCVVVPYDCVQSSQVSSCLSPPDAPVPPPDPPGRNDDQSNVQSSCANANNLQRDYSSLVRCLSVVCVRRVHDQQADVSVQSNFWYWADDPRGTHIAGAPVCLVSVLSSLVSQLCCQVPGSVPPLSVQLSNLLSVLLSLCFVVDWFAAPPRDTHGPNCLSVGSRRRSPGGNCVLVVLLVDPDPSSVVSNVSSVCVVVVLTWAWLDKDFDPDDQVVLLVLLVVLCVPDDSVQKDKDKGKRFSRPAFDDSQQSHWHDYPVGSRDTDGDDPVNPDPPDDPTGMTMMMIMTGNDRDPVVSVVVSVSLCPRVRRDDPDD

Radius of gyration: 29.37 Å; Cα contacts (8 Å, |Δi|>4): 1589; chains: 2; bounding box: 91×82×75 Å

Solvent-accessible surface area (backbone atoms only — not comparable to full-atom values): 48809 Å² total; per-residue (Å²): 109,67,68,50,47,57,51,51,64,55,68,40,64,44,76,40,52,30,48,85,76,38,76,41,74,38,55,39,69,57,52,56,51,52,38,25,52,64,44,45,43,26,65,45,19,35,63,52,34,37,33,34,82,66,30,57,36,38,46,48,28,40,36,46,50,22,51,47,14,16,50,47,39,40,53,43,48,52,46,39,35,71,73,39,63,86,69,65,68,47,68,58,55,45,52,36,50,20,49,19,25,45,39,37,66,54,25,51,38,35,32,25,62,46,31,56,70,52,31,36,50,68,72,39,68,88,60,89,74,49,39,47,60,38,7,43,53,41,49,52,47,48,36,60,78,66,59,37,58,65,56,40,42,73,71,67,40,51,60,85,46,44,53,53,29,24,42,38,30,43,56,45,72,51,62,92,69,57,85,56,90,76,57,80,46,55,60,64,83,52,45,36,64,41,32,44,50,36,18,70,74,54,63,67,22,32,47,55,52,41,51,51,52,52,49,19,58,28,52,49,46,82,62,75,42,56,62,68,63,51,43,72,42,43,44,73,26,64,53,97,88,36,38,34,74,27,31,40,53,85,47,51,61,47,50,52,31,39,33,47,44,49,33,50,43,35,66,65,44,78,59,23,67,68,22,49,28,47,37,52,46,50,36,54,19,48,61,55,27,21,88,74,40,80,35,63,31,64,96,76,39,71,27,28,68,69,53,15,78,82,32,66,65,17,34,63,67,49,30,42,49,54,58,55,56,46,54,67,50,82,54,74,74,36,44,71,17,21,53,47,49,50,26,55,34,43,61,59,55,48,42,73,70,50,71,32,70,51,87,68,54,60,69,57,53,46,52,52,49,51,62,67,45,73,83,54,65,61,85,43,45,45,75,43,71,46,76,45,36,48,79,45,49,69,40,66,43,56,67,54,39,38,26,18,47,95,89,40,73,62,50,59,42,73,58,57,62,81,78,71,45,86,83,56,80,92,69,31,52,48,44,34,35,34,39,27,33,64,54,73,49,70,67,51,38,53,52,51,43,54,53,52,71,67,34,66,80,61,44,80,78,80,125,108,68,68,50,48,57,50,50,64,53,67,41,65,45,77,41,54,31,48,86,77,39,76,41,74,39,53,39,70,57,52,56,50,53,38,25,53,64,44,45,43,26,64,44,18,37,63,54,35,38,34,34,81,66,30,58,38,38,46,48,28,40,37,45,51,21,53,46,14,16,49,47,38,40,52,44,49,51,47,39,36,71,73,38,61,86,68,64,68,47,70,58,55,46,51,37,49,21,48,19,26,44,40,38,66,54,24,50,38,35,31,26,63,46,32,56,71,54,32,37,51,69,70,40,69,87,60,91,72,48,38,46,60,38,8,42,53,39,48,52,47,47,37,62,76,66,60,37,58,64,56,40,42,73,71,67,41,51,60,84,47,45,52,53,30,24,41,38,29,43,56,44,73,52,62,90,70,57,82,56,90,76,57,80,48,55,61,65,85,52,44,35,64,42,33,45,48,34,19,70,71,52,62,67,22,32,46,55,53,38,48,48,51,50,50,19,59,29,52,50,46,81,62,74,42,56,62,68,62,50,44,72,43,42,43,72,25,64,53,97,89,36,36,34,74,27,31,40,53,85,47,52,62,46,50,51,32,39,33,48,44,50,32,49,44,36,66,66,44,78,60,23,69,66,21,51,29,49,37,52,46,50,34,53,20,48,61,54,28,22,88,72,40,80,34,62,31,63,96,75,39,72,26,27,67,71,54,15,77,79,32,65,66,17,34,63,67,48,29,42,49,53,59,55,55,46,55,68,50,83,55,75,76,36,43,72,18,21,52,48,50,48,26,54,34,43,61,60,53,48,43,71,69,48,71,31,69,51,88,68,55,60,71,57,52,44,52,52,50,50,61,65,44,73,82,55,67,63,85,45,45,46,75,44,73,46,78,44,36,48,80,45,50,69,41,66,44,57,68,55,39,39,26,18,46,93,90,39,72,62,50,58,40,70,57,58,60,80,78,70,45,85,82,57,79,93,66,32,51,48,44,34,36,33,40,29,34,64,54,73,50,70,69,51,40,53,52,50,42,55,52,52,72,68,33,67,80,61,45,81,79,79,126

Sequence (926 aa):
MADTVSEIMENKNKVFNDPIHGNIELHPILVKIIDTPQFQRLRNIKQLGGVYYVYPGASHNRFEHSIGVAYLAGELLQTLKEKQRKLRIDERDVLCVQIAGLCHDLGHGPFSHMFDLMFIPKARPGYDWSHEKASQNMFDHLVEENGLIGVMEHHGLVPEEDRLFIKELIDPPKVEEITEWPHHGRPREKAFLYEVVSNTRNKIDVDKWEYFARDCHHLGMKNNFDCHRLIKFARVCEVDGMMQICYRDKEVFNLYNMFYTRFSLHKRAYQHKVANSVEWMIRDAFLKADKHMEIKGHDGKTFTLSTAIDDMVAYIKLTDAIFDQILNSSSKELRGAREILERIMRRELYVCLGDFSSQQPQAIIEAQWNKHLRGGNPDDYVVELVKYNYGMGAEDPIKHVRFYNKQNTDEARPINRAQVSLLLPEHFEEKKCRIYTKRTSNEDLEADRKMFNTFGPAQPHQAMADTVSEIMENKNKVFNDPIHGNIELHPILVKIIDTPQFQRLRNIKQLGGVYYVYPGASHNRFEHSIGVAYLAGELLQTLKEKQRKLRIDERDVLCVQIAGLCHDLGHGPFSHMFDLMFIPKARPGYDWSHEKASQNMFDHLVEENGLIGVMEHHGLVPEEDRLFIKELIDPPKVEEITEWPHHGRPREKAFLYEVVSNTRNKIDVDKWEYFARDCHHLGMKNNFDCHRLIKFARVCEVDGMMQICYRDKEVFNLYNMFYTRFSLHKRAYQHKVANSVEWMIRDAFLKADKHMEIKGHDGKTFTLSTAIDDMVAYIKLTDAIFDQILNSSSKELRGAREILERIMRRELYVCLGDFSSQQPQAIIEAQWNKHLRGGNPDDYVVELVKYNYGMGAEDPIKHVRFYNKQNTDEARPINRAQVSLLLPEHFEEKKCRIYTKRTSNEDLEADRKMFNTFGPAQPHQA

Nearest PDB structures (foldseek):
  5yhw-assembly2_F  TM=9.648E-01  e=3.882E-51  Sus scrofa
  4q7h-assembly1_A  TM=9.213E-01  e=1.341E-47  Homo sapiens
  4q7h-assembly1_B  TM=8.946E-01  e=1.182E-44  Homo sapiens
  6brg-assembly1_A  TM=9.379E-01  e=9.431E-43  Mus musculus
  6brk-assembly1_A  TM=9.405E-01  e=1.518E-41  Mus musculus

InterPro domains:
  IPR003607 HD/PDEase domain [SM00471] (58-221)
  IPR003607 HD/PDEase domain [cd00077] (60-220)
  IPR006674 HD domain [PF01966] (62-159)
  IPR006674 HD domain [PS51831] (62-212)
  IPR050135 Deoxyguanosinetriphosphate triphosphohydrolase-like [PTHR11373] (14-454)

Secondary structure (DSSP, 8-state):
-HHHHHHHHTTSPEEEEETTTEEEEE-HHHHHHHTSHHHHGGGGSBSSGGGGGT-TT---BHHHHHHHHHHHHHHHHHHHHHH-GGG---HHHHHHHHHHHHHTTTT--TTTHIIIIIIHHHHSTT----HHHHHHHHHHHHHHHTT-HHHHHHTT--HHHHHHHHHHHHSPPPGGG-SS---SSS-GGGGGGGGSSS-TTTS-SHHHHHHHHHHHHHHT------HHHHHHTEEEEEETTEEEEEEEGGGHHHHHHHHHHHHHHIIIIIT-HHHHHHHHHHHHHHHHHGGG--EE-GGG-EE-TTGGGG-HHHHTT-STHHHHHHHT---GGGHHHHHHHHHHHTT-PPEEEEEEE--S-HHHHHHHHHHHTTT--GGGEEEEEEEEESSSTTS-GGGG-EEE-SS-TT--EE--GGGT-TTS-S--EEEEEEEEES--SHHHHHHHHHHHHT-GGGS----/-HHHHHHHHTTSPEEEEETTTEEEEE-HHHHHHHTSHHHHGGGGSBSSGGGGGT-TT---BHHHHHHHHHHHHHHHHHHHHHH-GGG---HHHHHHHHHHHHHTTTT--TTTHIIIIIIHHHHSTT----HHHHHHHHHHHHHHHTT-HHHHHHTT--HHHHHHHHHHHHSPPPGGG-SS---SSS-GGGGGGGGSSS-TTTS-SHHHHHHHHHHHHHHT------HHHHHHTEEEEEETTEEEEEEEGGGHHHHHHHHHHHHHHIIIIIT-HHHHHHHHHHHHHHHHHGGG--EE-GGG-EE-TTGGGG-HHHHTT-STHHHHHHHT---GGGHHHHHHHHHHHTT---EEEEEEE--S-HHHHHHHHHHHTTT--GGGEEEEEEEEESSSTTS-GGGG-EEE-SS-TT-EEE--GGGT-TTS-S--EEEEEEEEE---SHHHHHHHHHHHHT-GGGS----

pLDDT: mean 91.64, std 11.5, range [24.25, 98.88]

Organism: NCBI:txid48701